Protein AF-K1Q319-F1 (afdb_monomer_lite)

pLDDT: mean 80.11, std 19.26, range [20.84, 98.44]

Sequence (1025 aa):
MSTSFLAANKDQEFDQLKLALAWNRIDIAKSEIFTEDKIWPPGSLHEILYSAIKQDRVDFVDLFLDCGTSLKDFLTTERLLMLYIGSNRKKESKLPFEDLFLWSVLMNRQDMAKLFWRQGKDATAYALLAFGILNAMATKTDDTELHVGYDELLPEELGFVNNVINKYFVEYFPRSINTSATLRELGYYEKQIYTTHPWLVRLYLHCPPNLVLSGIKLQCPNETEKAKFIAAARRGDITWHAGPMNMYMETMDPMMVGFGVQLSIDLDKELGIKRKYRTLSQRDVPAMTQAVLPILTDLGIEAVSVGVNTVTAPPAVPPIFNWKFKNSSVIGIWHPGGYPENPGPNPAKPYGLSRRDCAMFPGFDHALCFAFRTDNSGPPMDYEEVLGYYEIARSQFPGADVQSSSLEAFVEALMPYKSKLPVITKEFGDTWIQGSASDPRKVAEMRAVFRARTKCLQSESGCSLSDPRFYNASVFFLKHGEHTWGLSSVFDSHHWSNDAFYPVMSNLSYGFVNGTLSWQEQRNFTNLGLEALGNHTLATEIVHQLGLIQAKKPNMSGFDNVGTPSEIQKCSNGFEFQFDSKGSLIHLKDPASQNVWADNTHRLGAFVYQTLNQTDFDFFNRNYPYSPRFQLGIGKPNISEANATSGYWDVSMQDLFKSKEGCSFILHLQMSDPTSMSNYGAPAVIYVKYTGNVVSKQMSSIDVELQWFQKPPTRMPESIYFMFRPISNPKLSWKLHKVGQFIDPLNVILNGSQILHAVDKGVYYTDSRNQGLSIDSPDVAVVNVLTPGSRPSVIPVPLKPIKAVDGMAFNLFNNVWDVNFIFWYPFEKRDVNQKHQKAFISFQPSSTNGNVHSLWIVTRIIQPPVRLYCTSKPPDVSEIRNINPLGNIQSKVYYFDTLAVVQKLMKEGFDEKQAMAIKDIVQEVLHSSIDHQTKVLVTKAQLEITTQQMMTHLNSVKKDLVILEKSEFSMLRSETEHAENEKNLQMLRNKIETDVANVRTLFESYKNDVFRYSIATALTAGATN

Secondary structure (DSSP, 8-state):
-HHHHHTT-TT-HHHHHHHHHHTT-HHHIIIIIS-TT--PPTTTTHHHHHHHHHTT-HHHHHHHHHTT--HHHH-BHHHHHHHHT------B-S-HHHHHHHHHHHTT-HHHHHHHHHTSS-HHHHHHHHHHHHHHHHTTSPPPP--SS-----TTS---HHHHHHHIIIIIHHHHHHHHHHHHHTT-S----EEE-HHHHHHHHT--TT-EETTEEP-PPPHHHHHHHHHHHHHTSEEE-SSSSSB-GGGS-HHHHHHHHHHHHHHHHHHT---SSEEEEEESS----GGGHHHHHHTTEEEEEEEE-TTSPPPS--SEEEEEETTEEEEEEEEETBS-B---SBTTB-GGGSTTTSEE-TT---EE---BPSTTS-S-SSHHHHHHHHHHHHHHSTT-------HHHHHHHHGGGTTTSPEE-SB---GGGGGGGG-HHHHHHHHHHHHHHHHHHTSTT---TTSHHHHHHHHHHHGGGBS--S----S-SS--SHHHHHHHHHTT-HHHHHHHHHHHHHHTHHHHHHHHHTT-HHHHHHHHHHHHTS--PPP-TTEEE-----S-EE-TTS-EEEE-TTS-EEEEE-TTT--B---SSS-EEEEEEEE--HHHHHHHHHHS-SSTT--SSTT-TTGGGGTPPPEEE-EEEEEEEEESSSSEEEEEEEESSTHHHHHH---SEEEEEEEEEEEETTEEEEEEEEEEE-PPPB-S-EEEEEEE-PPP-TT-EEEEEETTEEE-TT-B-TTS-SSEEE-SSEEEEE-TTS-EEEEE-SS--EEEEE-TT---------SS------EEEEEEEE-S--TTS-SSB--SGGGGSEEEEEEEEEE-----S-----S----------------------------------PPPPP---HHHHHHHHHHTT--HHHHHHHHHHHHHHHHHHHHHHHHHPPPHHHHHHHHHHHHHHHHHHHHHHHHHHHHHHHHHHHHHHHHHHHHHHHHHHHHHHHHHHHHHHHHHHHHHHHHHHHHHHHHHHTT--

Organism: Magallana gigas (NCBI:txid29159)

InterPro domains:
  IPR024461 Coiled-coil domain-containing protein 90-like [PF07798] (896-982)
  IPR032482 Protein of unknown function DUF5054 [PF16477] (437-691)
  IPR050927 Transient receptor potential cation channel M [PTHR13800] (3-84)
  IPR057366 TRPM-like domain [PF25508] (32-85)
  IPR057366 TRPM-like domain [PF25508] (89-146)

Foldseek 3Di:
DLVVVCVVCVPCLVVVLVVCLVVLPVVCCVPPRDDPVDQDPAPPCLVVLLVCLLVLSLSVVVVVVVSPHDLQVNAWPQSLCCLPPNDDDGDGDPARLLSQLVSCLVVVSVSSNVVSLVVDPDNVVSVVVSCVVVVVVVLVQDFFDAFCAAGSDDPVQTGGNLSLLQCCQVPFLVQLLVQQVVCVVVPHPAGAQAEDALLSVCCQLVPDQADDAPNDGHDHDDPVSNVSSLVCVQVRSYYYAQARAQFQQFLAALVLRLLRSVSRVVVCVVSVHDFAQGEAEHFPFQDHWPLCQVSCVVSRHAAYEYFHALQFDHFPDAQWAWEDDDPGIHIYGYFPHGQQEACADALVGRRQLAPNRWRDDPPQPDTHGDNDYGHSPHDDPHNVVSVRSQRNNCSRPPPDDDHDDDPRVVVVSCVVCNVVGHYDHFTFFTLLVLQLQACLLLSQLLLLLNVLLVVQVPDPVGDDCPPQLSVQLSSLSSLSRHSFQFAFDQPDLDQAWPVSPVVCLVVPDVSNVRLLSRNVSSSCSNVSSLVSNPPPPSSVSSVVSSVQFADDDDDQPQWDWPWQFPDWDAWPQGWIFHADQLRWTQWTAAQQARDTWHHPVFTAFGKKKWFDAQVVLVVLLVQTRNDNSDCPRLNSHPSVVLVTDTDIWTKGWGTWIAGPDAGKIKTKIATPDCCCCNTPFDFGIKIWMWHWADPDSFKIKIWIKIKTAQGDKHLGWMWIKTKGFTDDDPQWAKWAAGNNDTHHLQRHGASGQNFKHFGSFFMAGAHPVSAFKTWTFSSFTIKTFDDVPDDGDSSGHDNDHGDDGRIMMGTNHTQNRRNSHNSIPPSDPSRNMTMGGITMIMHGHDDDDDDDDDDDDDDDDDDDDDDDDDDDDDDDDDDDDDDDPDDDDDQDQDDDDLVVQLVVVVVVPDDSVRSNVVSVVVSVVVSVVVVVVVVVDDPPVRVVVVVVVVVVVVVVVVVVVVVVVVVVVVVVVVVVVVVVVVVVVVVVVVVVVVVVVVVVVVVVVVVVVVVVVVVVVVVVVVVVD

Radius of gyration: 39.61 Å; chains: 1; bounding box: 123×114×128 Å

Structure (mmCIF, N/CA/C/O backbone):
data_AF-K1Q319-F1
#
_entry.id   AF-K1Q319-F1
#
loop_
_atom_site.group_PDB
_atom_site.id
_atom_site.type_symbol
_atom_site.label_atom_id
_atom_site.label_alt_id
_atom_site.label_comp_id
_atom_site.label_asym_id
_atom_site.label_entity_id
_atom_site.label_seq_id
_atom_site.pdbx_PDB_ins_code
_atom_site.Cartn_x
_atom_site.Cartn_y
_atom_site.Cartn_z
_atom_site.occupancy
_atom_site.B_iso_or_equiv
_atom_site.auth_seq_id
_atom_site.auth_comp_id
_atom_site.auth_asym_id
_atom_site.auth_atom_id
_atom_site.pdbx_PDB_model_num
ATOM 1 N N . MET A 1 1 ? -6.015 37.229 41.394 1.00 43.19 1 MET A N 1
ATOM 2 C CA . MET A 1 1 ? -5.258 38.232 40.607 1.00 43.19 1 MET A CA 1
ATOM 3 C C . MET A 1 1 ? -6.148 39.118 39.733 1.00 43.19 1 MET A C 1
ATOM 5 O O . MET A 1 1 ? -5.739 40.234 39.460 1.00 43.19 1 MET A O 1
ATOM 9 N N . SER A 1 2 ? -7.335 38.677 39.301 1.00 48.22 2 SER A N 1
ATOM 10 C CA . SER A 1 2 ? -8.164 39.402 38.320 1.00 48.22 2 SER A CA 1
ATOM 11 C C . SER A 1 2 ? -8.948 40.602 38.877 1.00 48.22 2 SER A C 1
ATOM 13 O O . SER A 1 2 ? -8.977 41.646 38.237 1.00 48.22 2 SER A O 1
ATOM 15 N N . THR A 1 3 ? -9.518 40.521 40.082 1.00 50.69 3 THR A N 1
ATOM 16 C CA . THR A 1 3 ? -10.291 41.635 40.677 1.00 50.69 3 THR A CA 1
ATOM 17 C C . THR A 1 3 ? -9.413 42.800 41.148 1.00 50.69 3 THR A C 1
ATOM 19 O O . THR A 1 3 ? -9.803 43.958 41.048 1.00 50.69 3 THR A O 1
ATOM 22 N N . SER A 1 4 ? -8.181 42.519 41.586 1.00 50.47 4 SER A N 1
ATOM 23 C CA . SER A 1 4 ? -7.221 43.536 42.040 1.00 50.47 4 SER A CA 1
ATOM 24 C C . SER A 1 4 ? -6.623 44.381 40.908 1.00 50.47 4 SER A C 1
ATOM 26 O O . SER A 1 4 ? -6.155 45.483 41.167 1.00 50.47 4 SER A O 1
ATOM 28 N N . PHE A 1 5 ? -6.630 43.884 39.664 1.00 52.59 5 PHE A N 1
ATOM 29 C CA . PHE A 1 5 ? -6.084 44.599 38.500 1.00 52.59 5 PHE A CA 1
ATOM 30 C C . PHE A 1 5 ? -7.102 45.571 37.879 1.00 52.59 5 PHE A C 1
ATOM 32 O O . PHE A 1 5 ? -6.723 46.645 37.424 1.00 52.59 5 PHE A O 1
ATOM 39 N N . LEU A 1 6 ? -8.399 45.242 37.929 1.00 50.94 6 LEU A N 1
ATOM 40 C CA . LEU A 1 6 ? -9.486 46.131 37.489 1.00 50.94 6 LEU A CA 1
ATOM 41 C C . LEU A 1 6 ? -9.611 47.372 38.388 1.00 50.94 6 LEU A C 1
ATOM 43 O O . LEU A 1 6 ? -9.852 48.475 37.904 1.00 50.94 6 LEU A O 1
ATOM 47 N N . ALA A 1 7 ? -9.327 47.231 39.687 1.00 52.38 7 ALA A N 1
ATOM 48 C CA . ALA A 1 7 ? -9.302 48.355 40.623 1.00 52.38 7 ALA A CA 1
ATOM 49 C C . ALA A 1 7 ? -8.191 49.388 40.330 1.00 52.38 7 ALA A C 1
ATOM 51 O O . ALA A 1 7 ? -8.319 50.540 40.742 1.00 52.38 7 ALA A O 1
ATOM 52 N N . ALA A 1 8 ? -7.123 48.997 39.620 1.00 49.56 8 ALA A N 1
ATOM 53 C CA . ALA A 1 8 ? -5.985 49.863 39.299 1.00 49.56 8 ALA A CA 1
ATOM 54 C C . ALA A 1 8 ? -6.203 50.750 38.055 1.00 49.56 8 ALA A C 1
ATOM 56 O O . ALA A 1 8 ? -5.425 51.672 37.839 1.00 49.56 8 ALA A O 1
ATOM 57 N N . ASN A 1 9 ? -7.257 50.502 37.265 1.00 54.16 9 ASN A N 1
ATOM 58 C CA . ASN A 1 9 ? -7.542 51.184 35.994 1.00 54.16 9 ASN A CA 1
ATOM 59 C C . ASN A 1 9 ? -9.008 51.648 35.911 1.00 54.16 9 ASN A C 1
ATOM 61 O O . ASN A 1 9 ? -9.702 51.367 34.934 1.00 54.16 9 ASN A O 1
ATOM 65 N N . LYS A 1 10 ? -9.505 52.337 36.948 1.00 53.66 10 LYS A N 1
ATOM 66 C CA . LYS A 1 10 ? -10.906 52.804 37.018 1.00 53.66 10 LYS A CA 1
ATOM 67 C C . LYS A 1 10 ? -11.332 53.728 35.866 1.00 53.66 10 LYS A C 1
ATOM 69 O O . LYS A 1 10 ? -12.516 53.772 35.566 1.00 53.66 10 LYS A O 1
ATOM 74 N N . ASP A 1 11 ? -10.385 54.374 35.183 1.00 54.12 11 ASP A N 1
ATOM 75 C CA . ASP A 1 11 ? -10.675 55.372 34.142 1.00 54.12 11 ASP A CA 1
ATOM 76 C C . ASP A 1 11 ? -10.522 54.841 32.692 1.00 54.12 11 ASP A C 1
ATOM 78 O O . ASP A 1 11 ? -10.645 55.607 31.737 1.00 54.12 11 ASP A O 1
ATOM 82 N N . GLN A 1 12 ? -10.258 53.538 32.489 1.00 67.44 12 GLN A N 1
ATOM 83 C CA . GLN A 1 12 ? -10.089 52.908 31.159 1.00 67.44 12 GLN A CA 1
ATOM 84 C C . GLN A 1 12 ? -11.050 51.730 30.939 1.00 67.44 12 GLN A C 1
ATOM 86 O O . GLN A 1 12 ? -10.669 50.577 30.738 1.00 67.44 12 GLN A O 1
ATOM 91 N N . GLU A 1 13 ? -12.340 52.033 30.962 1.00 69.25 13 GLU A N 1
ATOM 92 C CA . GLU A 1 13 ? -13.439 51.059 30.944 1.00 69.25 13 GLU A CA 1
ATOM 93 C C . GLU A 1 13 ? -13.490 50.202 29.666 1.00 69.25 13 GLU A C 1
ATOM 95 O O . GLU A 1 13 ? -13.817 49.017 29.717 1.00 69.25 13 GLU A O 1
ATOM 100 N N . PHE A 1 14 ? -13.102 50.760 28.514 1.00 72.56 14 PHE A N 1
ATOM 101 C CA . PHE A 1 14 ? -12.997 50.004 27.260 1.00 72.56 14 PHE A CA 1
ATOM 102 C C . PHE A 1 14 ? -11.897 48.941 27.307 1.00 72.56 14 PHE A C 1
ATOM 104 O O . PHE A 1 14 ? -12.055 47.869 26.723 1.00 72.56 14 PHE A O 1
ATOM 111 N N . ASP A 1 15 ? -10.795 49.208 28.005 1.00 72.62 15 ASP A N 1
ATOM 112 C CA . ASP A 1 15 ? -9.705 48.245 28.141 1.00 72.62 15 ASP A CA 1
ATOM 113 C C . ASP A 1 15 ? -10.057 47.170 29.170 1.00 72.62 15 ASP A C 1
ATOM 115 O O . ASP A 1 15 ? -9.747 45.998 28.955 1.00 72.62 15 ASP A O 1
ATOM 119 N N . GLN A 1 16 ? -10.820 47.522 30.211 1.00 75.12 16 GLN A N 1
ATOM 120 C CA . GLN A 1 16 ? -11.440 46.539 31.101 1.00 75.12 16 GLN A CA 1
ATOM 121 C C . GLN A 1 16 ? -12.414 45.625 30.352 1.00 75.12 16 GLN A C 1
ATOM 123 O O . GLN A 1 16 ? -12.380 44.411 30.546 1.00 75.12 16 GLN A O 1
ATOM 128 N N . LEU A 1 17 ? -13.236 46.178 29.454 1.00 79.88 17 LEU A N 1
ATOM 129 C CA . LEU A 1 17 ? -14.182 45.395 28.663 1.00 79.88 17 LEU A CA 1
ATOM 130 C C . LEU A 1 17 ? -13.473 44.497 27.638 1.00 79.88 17 LEU A C 1
ATOM 132 O O . LEU A 1 17 ? -13.848 43.337 27.479 1.00 79.88 17 LEU A O 1
ATOM 136 N N . LYS A 1 18 ? -12.401 44.979 26.993 1.00 78.12 18 LYS A N 1
ATOM 137 C CA . LYS A 1 18 ? -11.545 44.152 26.122 1.00 78.12 18 LYS A CA 1
ATOM 138 C C . LYS A 1 18 ? -10.856 43.029 26.894 1.00 78.12 18 LYS A C 1
ATOM 140 O O . LYS A 1 18 ? -10.775 41.918 26.381 1.00 78.12 18 LYS A O 1
ATOM 145 N N . LEU A 1 19 ? -10.377 43.297 28.110 1.00 78.31 19 LEU A N 1
ATOM 146 C CA . LEU A 1 19 ? -9.775 42.286 28.981 1.00 78.31 19 LEU A CA 1
ATOM 147 C C . LEU A 1 19 ? -10.812 41.259 29.444 1.00 78.31 19 LEU A C 1
ATOM 149 O O . LEU A 1 19 ? -10.547 40.063 29.374 1.00 78.31 19 LEU A O 1
ATOM 153 N N . ALA A 1 20 ? -12.006 41.701 29.848 1.00 81.94 20 ALA A N 1
ATOM 154 C CA . ALA A 1 20 ? -13.107 40.815 30.214 1.00 81.94 20 ALA A CA 1
ATOM 155 C C . ALA A 1 20 ? -13.527 39.922 29.035 1.00 81.94 20 ALA A C 1
ATOM 157 O O . ALA A 1 20 ? -13.711 38.720 29.224 1.00 81.94 20 ALA A O 1
ATOM 158 N N . LEU A 1 21 ? -13.598 40.479 27.820 1.00 82.75 21 LEU A N 1
ATOM 159 C CA . LEU A 1 21 ? -13.868 39.727 26.593 1.00 82.75 21 LEU A CA 1
ATOM 160 C C . LEU A 1 21 ? -12.743 38.725 26.275 1.00 82.75 21 LEU A C 1
ATOM 162 O O . LEU A 1 21 ? -13.018 37.555 26.010 1.00 82.75 21 LEU A O 1
ATOM 166 N N . ALA A 1 22 ? -11.479 39.155 26.354 1.00 77.44 22 ALA A N 1
ATOM 167 C CA . ALA A 1 22 ? -10.312 38.304 26.111 1.00 77.44 22 ALA A CA 1
ATOM 168 C C . ALA A 1 22 ? -10.212 37.149 27.124 1.00 77.44 22 ALA A C 1
ATOM 170 O O . ALA A 1 22 ? -9.833 36.037 26.763 1.00 77.44 22 ALA A O 1
ATOM 171 N N . TRP A 1 23 ? -10.594 37.393 28.379 1.00 78.19 23 TRP A N 1
ATOM 172 C CA . TRP A 1 23 ? -10.656 36.383 29.438 1.00 78.19 23 TRP A CA 1
ATOM 173 C C . TRP A 1 23 ? -11.974 35.603 29.479 1.00 78.19 23 TRP A C 1
ATOM 175 O O . TRP A 1 23 ? -12.111 34.712 30.314 1.00 78.19 23 TRP A O 1
ATOM 185 N N . ASN A 1 24 ? -12.929 35.918 28.599 1.00 82.38 24 ASN A N 1
ATOM 186 C CA . ASN A 1 24 ? -14.272 35.341 28.574 1.00 82.38 24 ASN A CA 1
ATOM 187 C C . ASN A 1 24 ? -14.992 35.386 29.941 1.00 82.38 24 ASN A C 1
ATOM 189 O O . ASN A 1 24 ? -15.613 34.418 30.374 1.00 82.38 24 ASN A O 1
ATOM 193 N N . ARG A 1 25 ? -14.871 36.507 30.661 1.00 82.62 25 ARG A N 1
ATOM 194 C CA . ARG A 1 25 ? -15.465 36.716 31.991 1.00 82.62 25 ARG A CA 1
ATOM 195 C C . ARG A 1 25 ? -16.683 37.627 31.911 1.00 82.62 25 ARG A C 1
ATOM 197 O O . ARG A 1 25 ? -16.617 38.809 32.248 1.00 82.62 25 ARG A O 1
ATOM 204 N N . ILE A 1 26 ? -17.794 37.066 31.434 1.00 83.06 26 ILE A N 1
ATOM 205 C CA . ILE A 1 26 ? -19.072 37.782 31.299 1.00 83.06 26 ILE A CA 1
ATOM 206 C C . ILE A 1 26 ? -19.634 38.226 32.652 1.00 83.06 26 ILE A C 1
ATOM 208 O O . ILE A 1 26 ? -20.258 39.275 32.749 1.00 83.06 26 ILE A O 1
ATOM 212 N N . ASP A 1 27 ? -19.371 37.458 33.705 1.00 76.62 27 ASP A N 1
ATOM 213 C CA . ASP A 1 27 ? -19.752 37.771 35.078 1.00 76.62 27 ASP A CA 1
ATOM 214 C C . ASP A 1 27 ? -19.134 39.093 35.548 1.00 76.62 27 ASP A C 1
ATOM 216 O O . ASP A 1 27 ? -19.844 39.929 36.096 1.00 76.62 27 ASP A O 1
ATOM 220 N N . ILE A 1 28 ? -17.854 39.325 35.233 1.00 80.38 28 ILE A N 1
ATOM 221 C CA . ILE A 1 28 ? -17.163 40.590 35.518 1.00 80.38 28 ILE A CA 1
ATOM 222 C C . ILE A 1 28 ? -17.729 41.719 34.653 1.00 80.38 28 ILE A C 1
ATOM 224 O O . ILE A 1 28 ? -17.936 42.826 35.143 1.00 80.38 28 ILE A O 1
ATOM 228 N N . ALA A 1 29 ? -17.996 41.458 33.370 1.00 81.25 29 ALA A N 1
ATOM 229 C CA . ALA A 1 29 ? -18.584 42.467 32.494 1.00 81.25 29 ALA A CA 1
ATOM 230 C C . ALA A 1 29 ? -19.977 42.904 32.986 1.00 81.25 29 ALA A C 1
ATOM 232 O O . ALA A 1 29 ? -20.260 44.099 33.025 1.00 81.25 29 ALA A O 1
ATOM 233 N N . LYS A 1 30 ? -20.816 41.960 33.428 1.00 79.94 30 LYS A N 1
ATOM 234 C CA . LYS A 1 30 ? -22.150 42.236 33.977 1.00 79.94 30 LYS A CA 1
ATOM 235 C C . LYS A 1 30 ? -22.096 42.935 35.339 1.00 79.94 30 LYS A C 1
ATOM 237 O O . LYS A 1 30 ? -22.854 43.874 35.539 1.00 79.94 30 LYS A O 1
ATOM 242 N N . SER A 1 31 ? -21.233 42.506 36.265 1.00 77.19 31 SER A N 1
ATOM 243 C CA . SER A 1 31 ? -21.221 43.065 37.627 1.00 77.19 31 SER A CA 1
ATOM 244 C C . SER A 1 31 ? -20.461 44.386 37.750 1.00 77.19 31 SER A C 1
ATOM 246 O O . SER A 1 31 ? -20.887 45.250 38.509 1.00 77.19 31 SER A O 1
ATOM 248 N N . GLU A 1 32 ? -19.355 44.554 37.016 1.00 74.50 32 GLU A N 1
ATOM 249 C CA . GLU A 1 32 ? -18.438 45.690 37.203 1.00 74.50 32 GLU A CA 1
ATOM 250 C C . GLU A 1 32 ? -18.490 46.729 36.072 1.00 74.50 32 GLU A C 1
ATOM 252 O O . GLU A 1 32 ? -18.111 47.878 36.290 1.00 74.50 32 GLU A O 1
ATOM 257 N N . ILE A 1 33 ? -18.909 46.350 34.855 1.00 76.06 33 ILE A N 1
ATOM 258 C CA . ILE A 1 33 ? -18.789 47.211 33.659 1.00 76.06 33 ILE A CA 1
ATOM 259 C C . ILE A 1 33 ? -20.153 47.721 33.168 1.00 76.06 33 ILE A C 1
ATOM 261 O O . ILE A 1 33 ? -20.268 48.901 32.825 1.00 76.06 33 ILE A O 1
ATOM 265 N N . PHE A 1 34 ? -21.173 46.859 33.139 1.00 77.50 34 PHE A N 1
ATOM 266 C CA . PHE A 1 34 ? -22.543 47.168 32.710 1.00 77.50 34 PHE A CA 1
ATOM 267 C C . PHE A 1 34 ? -23.495 47.286 33.913 1.00 77.50 34 PHE A C 1
ATOM 269 O O . PHE A 1 34 ? -24.386 46.462 34.097 1.00 77.50 34 PHE A O 1
ATOM 276 N N . THR A 1 35 ? -23.289 48.311 34.744 1.00 75.19 35 THR A N 1
ATOM 277 C CA . THR A 1 35 ? -24.138 48.623 35.909 1.00 75.19 35 THR A CA 1
ATOM 278 C C . THR A 1 35 ? -25.367 49.464 35.523 1.00 75.19 35 THR A C 1
ATOM 280 O O . THR A 1 35 ? -25.336 50.188 34.527 1.00 75.19 35 THR A O 1
ATOM 283 N N . GLU A 1 36 ? -26.452 49.385 36.308 1.00 59.44 36 GLU A N 1
ATOM 284 C CA . GLU A 1 36 ? -27.773 49.981 35.990 1.00 59.44 36 GLU A CA 1
ATOM 285 C C . GLU A 1 36 ? -27.754 51.504 35.739 1.00 59.44 36 GLU A C 1
ATOM 287 O O . GLU A 1 36 ? -28.600 52.021 35.011 1.00 59.44 36 GLU A O 1
ATOM 292 N N . ASP A 1 37 ? -26.762 52.221 36.270 1.00 60.78 37 ASP A N 1
ATOM 293 C CA . ASP A 1 37 ? -26.668 53.685 36.181 1.00 60.78 37 ASP A CA 1
ATOM 294 C C . ASP A 1 37 ? -25.955 54.185 34.907 1.00 60.78 37 ASP A C 1
ATOM 296 O O . ASP A 1 37 ? -25.756 55.392 34.725 1.00 60.78 37 ASP A O 1
ATOM 300 N N . LYS A 1 38 ? -25.508 53.275 34.031 1.00 68.31 38 LYS A N 1
ATOM 301 C CA . LYS A 1 38 ? -24.523 53.583 32.988 1.00 68.31 38 LYS A CA 1
ATOM 302 C C . LYS A 1 38 ? -25.100 53.549 31.575 1.00 68.31 38 LYS A C 1
ATOM 304 O O . LYS A 1 38 ? -25.577 52.527 31.091 1.00 68.31 38 LYS A O 1
ATOM 309 N N . ILE A 1 39 ? -24.976 54.676 30.871 1.00 65.25 39 ILE A N 1
ATOM 310 C CA . ILE A 1 39 ? -25.472 54.855 29.500 1.00 65.25 39 ILE A CA 1
ATOM 311 C C . ILE A 1 39 ? -24.295 54.833 28.520 1.00 65.25 39 ILE A C 1
ATOM 313 O O . ILE A 1 39 ? -23.422 55.700 28.565 1.00 65.25 39 ILE A O 1
ATOM 317 N N . TRP A 1 40 ? -24.287 53.863 27.605 1.00 74.69 40 TRP A N 1
ATOM 318 C CA . TRP A 1 40 ? -23.276 53.758 26.551 1.00 74.69 40 TRP A CA 1
ATOM 319 C C . TRP A 1 40 ? -23.686 54.576 25.318 1.00 74.69 40 TRP A C 1
ATOM 321 O O . TRP A 1 40 ? -24.818 54.442 24.848 1.00 74.69 40 TRP A O 1
ATOM 331 N N . PRO A 1 41 ? -22.795 55.412 24.749 1.00 72.00 41 PRO A N 1
ATOM 332 C CA . PRO A 1 41 ? -23.107 56.147 23.527 1.00 72.00 41 PRO A CA 1
ATOM 333 C C . PRO A 1 41 ? -23.442 55.198 22.360 1.00 72.00 41 PRO A C 1
ATOM 335 O O . PRO A 1 41 ? -22.751 54.181 22.198 1.00 72.00 41 PRO A O 1
ATOM 338 N N . PRO A 1 42 ? -24.429 55.524 21.502 1.00 65.19 42 PRO A N 1
ATOM 339 C CA . PRO A 1 42 ? -24.769 54.708 20.339 1.00 65.19 42 PRO A CA 1
ATOM 340 C C . PRO A 1 42 ? -23.547 54.427 19.457 1.00 65.19 42 PRO A C 1
ATOM 342 O O . PRO A 1 42 ? -22.793 55.331 19.102 1.00 65.19 42 PRO A O 1
ATOM 345 N N . GLY A 1 43 ? -23.332 53.155 19.127 1.00 68.19 43 GLY A N 1
ATOM 346 C CA . GLY A 1 43 ? -22.227 52.695 18.286 1.00 68.19 43 GLY A CA 1
ATOM 347 C C . GLY A 1 43 ? -20.857 52.578 18.959 1.00 68.19 43 GLY A C 1
ATOM 348 O O . GLY A 1 43 ? -19.938 52.023 18.356 1.00 68.19 43 GLY A O 1
ATOM 349 N N . SER A 1 44 ? -20.709 53.015 20.213 1.00 76.38 44 SER A N 1
ATOM 350 C CA . SER A 1 44 ? -19.437 52.918 20.947 1.00 76.38 44 SER A CA 1
ATOM 351 C C . SER A 1 44 ? -19.001 51.471 21.229 1.00 76.38 44 SER A C 1
ATOM 353 O O . SER A 1 44 ? -17.807 51.188 21.295 1.00 76.38 44 SER A O 1
ATOM 355 N N . LEU A 1 45 ? -19.951 50.534 21.305 1.00 82.06 45 LEU A N 1
ATOM 356 C CA . LEU A 1 45 ? -19.700 49.107 21.539 1.00 82.06 45 LEU A CA 1
ATOM 357 C C . LEU A 1 45 ? -19.416 48.305 20.257 1.00 82.06 45 LEU A C 1
ATOM 359 O O . LEU A 1 45 ? -19.066 47.132 20.347 1.00 82.06 45 LEU A O 1
ATOM 363 N N . HIS A 1 46 ? -19.521 48.905 19.065 1.00 82.38 46 HIS A N 1
ATOM 364 C CA . HIS A 1 46 ? -19.447 48.181 17.790 1.00 82.38 46 HIS A CA 1
ATOM 365 C C . HIS A 1 46 ? -18.133 47.408 17.586 1.00 82.38 46 HIS A C 1
ATOM 367 O O . HIS A 1 46 ? -18.168 46.251 17.186 1.00 82.38 46 HIS A O 1
ATOM 373 N N . GLU A 1 47 ? -16.971 47.985 17.891 1.00 79.31 47 GLU A N 1
ATOM 374 C CA . GLU A 1 47 ? -15.682 47.292 17.694 1.00 79.31 47 GLU A CA 1
ATOM 375 C C . GLU A 1 47 ? -15.503 46.088 18.637 1.00 79.31 47 GLU A C 1
ATOM 377 O O . GLU A 1 47 ? -14.909 45.065 18.278 1.00 79.31 47 GLU A O 1
ATOM 382 N N . ILE A 1 48 ? -16.063 46.180 19.843 1.00 81.38 48 ILE A N 1
ATOM 383 C CA . ILE A 1 48 ? -16.025 45.098 20.830 1.00 81.38 48 ILE A CA 1
ATOM 384 C C . ILE A 1 48 ? -17.079 44.040 20.494 1.00 81.38 48 ILE A C 1
ATOM 386 O O . ILE A 1 48 ? -16.773 42.854 20.567 1.00 81.38 48 ILE A O 1
ATOM 390 N N . LEU A 1 49 ? -18.266 44.442 20.031 1.00 82.88 49 LEU A N 1
ATOM 391 C CA . LEU A 1 49 ? -19.283 43.539 19.491 1.00 82.88 49 LEU A CA 1
ATOM 392 C C . LEU A 1 49 ? -18.744 42.757 18.285 1.00 82.88 49 LEU A C 1
ATOM 394 O O . LEU A 1 49 ? -18.892 41.541 18.231 1.00 82.88 49 LEU A O 1
ATOM 398 N N . TYR A 1 50 ? -18.036 43.416 17.365 1.00 81.44 50 TYR A N 1
ATOM 399 C CA . TYR A 1 50 ? -17.353 42.750 16.255 1.00 81.44 50 TYR A CA 1
ATOM 400 C C . TYR A 1 50 ? -16.328 41.725 16.746 1.00 81.44 50 TYR A C 1
ATOM 402 O O . TYR A 1 50 ? -16.293 40.593 16.264 1.00 81.44 50 TYR A O 1
ATOM 410 N N . SER A 1 51 ? -15.525 42.096 17.744 1.00 79.81 51 SER A N 1
ATOM 411 C CA . SER A 1 51 ? -14.544 41.192 18.348 1.00 79.81 51 SER A CA 1
ATOM 412 C C . SER A 1 51 ? -15.212 40.002 19.044 1.00 79.81 51 SER A C 1
ATOM 414 O O . SER A 1 51 ? -14.721 38.883 18.918 1.00 79.81 51 SER A O 1
ATOM 416 N N . ALA A 1 52 ? -16.343 40.215 19.721 1.00 83.88 52 ALA A N 1
ATOM 417 C CA . ALA A 1 52 ? -17.127 39.167 20.366 1.00 83.88 52 ALA A CA 1
ATOM 418 C C . ALA A 1 52 ? -17.749 38.203 19.346 1.00 83.88 52 ALA A C 1
ATOM 420 O O . ALA A 1 52 ? -17.630 36.992 19.517 1.00 83.88 52 ALA A O 1
ATOM 421 N N . ILE A 1 53 ? -18.320 38.724 18.252 1.00 81.75 53 ILE A N 1
ATOM 422 C CA . ILE A 1 53 ? -18.845 37.920 17.135 1.00 81.75 53 ILE A CA 1
ATOM 423 C C . ILE A 1 53 ? -17.714 37.094 16.508 1.00 81.75 53 ILE A C 1
ATOM 425 O O . ILE A 1 53 ? -17.839 35.883 16.351 1.00 81.75 53 ILE A O 1
ATOM 429 N N . LYS A 1 54 ? -16.560 37.713 16.230 1.00 76.12 54 LYS A N 1
ATOM 430 C CA . LYS A 1 54 ? -15.399 37.023 15.648 1.00 76.12 54 LYS A CA 1
ATOM 431 C C . LYS A 1 54 ? -14.850 35.916 16.561 1.00 76.12 54 LYS A C 1
ATOM 433 O O . LYS A 1 54 ? -14.492 34.844 16.075 1.00 76.12 54 LYS A O 1
ATOM 438 N N . GLN A 1 55 ? -14.795 36.158 17.871 1.00 74.44 55 GLN A N 1
ATOM 439 C CA . GLN A 1 55 ? -14.245 35.235 18.877 1.00 74.44 55 GLN A CA 1
ATOM 440 C C . GLN A 1 55 ? -15.266 34.232 19.446 1.00 74.44 55 GLN A C 1
ATOM 442 O O . GLN A 1 55 ? -14.950 33.530 20.402 1.00 74.44 55 GLN A O 1
ATOM 447 N N . ASP A 1 56 ? -16.474 34.162 18.882 1.00 81.81 56 ASP A N 1
ATOM 448 C CA . ASP A 1 56 ? -17.547 33.256 19.327 1.00 81.81 56 ASP A CA 1
ATOM 449 C C . ASP A 1 56 ? -18.033 33.467 20.771 1.00 81.81 56 ASP A C 1
ATOM 451 O O . ASP A 1 56 ? -18.393 32.539 21.489 1.00 81.81 56 ASP A O 1
ATOM 455 N N . ARG A 1 57 ? -18.036 34.715 21.243 1.00 84.94 57 ARG A N 1
ATOM 456 C CA . ARG A 1 57 ? -18.426 35.066 22.616 1.00 84.94 57 ARG A CA 1
ATOM 457 C C . ARG A 1 57 ? -19.920 35.384 22.695 1.00 84.94 57 ARG A C 1
ATOM 459 O O . ARG A 1 57 ? -20.294 36.541 22.863 1.00 84.94 57 ARG A O 1
ATOM 466 N N . VAL A 1 58 ? -20.764 34.358 22.561 1.00 84.94 58 VAL A N 1
ATOM 467 C CA . VAL A 1 58 ? -22.237 34.479 22.468 1.00 84.94 58 VAL A CA 1
ATOM 468 C C . VAL A 1 58 ? -22.837 35.267 23.638 1.00 84.94 58 VAL A C 1
ATOM 470 O O . VAL A 1 58 ? -23.599 36.195 23.393 1.00 84.94 58 VAL A O 1
ATOM 473 N N . ASP A 1 59 ? -22.424 34.998 24.880 1.00 84.88 59 ASP A N 1
ATOM 474 C CA . ASP A 1 59 ? -22.951 35.699 26.066 1.00 84.88 59 ASP A CA 1
ATOM 475 C C . ASP A 1 59 ? -22.611 37.198 26.093 1.00 84.88 59 ASP A C 1
ATOM 477 O O . ASP A 1 59 ? -23.358 38.004 26.644 1.00 84.88 59 ASP A O 1
ATOM 481 N N . PHE A 1 60 ? -21.477 37.585 25.497 1.00 85.56 60 PHE A N 1
ATOM 482 C CA . PHE A 1 60 ? -21.103 38.991 25.335 1.00 85.56 60 PHE A CA 1
ATOM 483 C C . PHE A 1 60 ? -21.894 39.648 24.208 1.00 85.56 60 PHE A C 1
ATOM 485 O O . PHE A 1 60 ? -22.296 40.797 24.352 1.00 85.56 60 PHE A O 1
ATOM 492 N N . VAL A 1 61 ? -22.131 38.931 23.103 1.00 85.56 61 VAL A N 1
ATOM 493 C CA . VAL A 1 61 ? -22.995 39.413 22.017 1.00 85.56 61 VAL A CA 1
ATOM 494 C C . VAL A 1 61 ? -24.399 39.663 22.559 1.00 85.56 61 VAL A C 1
ATOM 496 O O . VAL A 1 61 ? -24.902 40.766 22.391 1.00 85.56 61 VAL A O 1
ATOM 499 N N . ASP A 1 62 ? -24.977 38.699 23.275 1.00 82.75 62 ASP A N 1
ATOM 500 C CA . ASP A 1 62 ? -26.294 38.814 23.912 1.00 82.75 62 ASP A CA 1
ATOM 501 C C . ASP A 1 62 ? -26.341 40.001 24.889 1.00 82.75 62 ASP A C 1
ATOM 503 O O . ASP A 1 62 ? -27.190 40.878 24.755 1.00 82.75 62 ASP A O 1
ATOM 507 N N . LEU A 1 63 ? -25.332 40.137 25.765 1.00 84.81 63 LEU A N 1
ATOM 508 C CA . LEU A 1 63 ? -25.209 41.287 26.668 1.00 84.81 63 LEU A CA 1
ATOM 509 C C . LEU A 1 63 ? -25.161 42.629 25.920 1.00 84.81 63 LEU A C 1
ATOM 511 O O . LEU A 1 63 ? -25.799 43.592 26.334 1.00 84.81 63 LEU A O 1
ATOM 515 N N . PHE A 1 64 ? -24.412 42.731 24.820 1.00 84.69 64 PHE A N 1
ATOM 516 C CA . PHE A 1 64 ? -24.335 43.980 24.058 1.00 84.69 64 PHE A CA 1
ATOM 517 C C . PHE A 1 64 ? -25.655 44.323 23.362 1.00 84.69 64 PHE A C 1
ATOM 519 O O . PHE A 1 64 ? -25.971 45.512 23.235 1.00 84.69 64 PHE A O 1
ATOM 526 N N . LEU A 1 65 ? -26.420 43.318 22.924 1.00 79.50 65 LEU A N 1
ATOM 527 C CA . LEU A 1 65 ? -27.762 43.507 22.370 1.00 79.50 65 LEU A CA 1
ATOM 528 C C . LEU A 1 65 ? -28.742 43.970 23.452 1.00 79.50 65 LEU A C 1
ATOM 530 O O . LEU A 1 65 ? -29.449 44.954 23.232 1.00 79.50 65 LEU A O 1
ATOM 534 N N . ASP A 1 66 ? -28.708 43.345 24.631 1.00 79.25 66 ASP A N 1
ATOM 535 C CA . ASP A 1 66 ? -29.508 43.737 25.797 1.00 79.25 66 ASP A CA 1
ATOM 536 C C . ASP A 1 66 ? -29.199 45.172 26.251 1.00 79.25 66 ASP A C 1
ATOM 538 O O . ASP A 1 66 ? -30.099 45.927 26.620 1.00 79.25 66 ASP A O 1
ATOM 542 N N . CYS A 1 67 ? -27.938 45.601 26.151 1.00 74.31 67 CYS A N 1
ATOM 543 C CA . CYS A 1 67 ? -27.512 46.970 26.451 1.00 74.31 67 CYS A CA 1
ATOM 544 C C . CYS A 1 67 ? -27.812 47.986 25.328 1.00 74.31 67 CYS A C 1
ATOM 546 O O . CYS A 1 67 ? -27.293 49.104 25.354 1.00 74.31 67 CYS A O 1
ATOM 548 N N . GLY A 1 68 ? -28.647 47.631 24.345 1.00 66.94 68 GLY A N 1
ATOM 549 C CA . GLY A 1 68 ? -29.178 48.557 23.342 1.00 66.94 68 GLY A CA 1
ATOM 550 C C . GLY A 1 68 ? -28.312 48.739 22.093 1.00 66.94 68 GLY A C 1
ATOM 551 O O . GLY A 1 68 ? -28.522 49.693 21.339 1.00 66.94 68 GLY A O 1
ATOM 552 N N . THR A 1 69 ? -27.347 47.848 21.833 1.00 78.50 69 THR A N 1
ATOM 553 C CA . THR A 1 69 ? -26.559 47.909 20.592 1.00 78.50 69 THR A CA 1
ATOM 554 C C . THR A 1 69 ? -27.414 47.500 19.391 1.00 78.50 69 THR A C 1
ATOM 556 O O . THR A 1 69 ? -27.870 46.365 19.281 1.00 78.50 69 THR A O 1
ATOM 559 N N . SER A 1 70 ? -27.609 48.424 18.449 1.00 75.38 70 SER A N 1
ATOM 560 C CA . SER A 1 70 ? -28.384 48.185 17.228 1.00 75.38 70 SER A CA 1
ATOM 561 C C . SER A 1 70 ? -27.580 47.381 16.206 1.00 75.38 70 SER A C 1
ATOM 563 O O . SER A 1 70 ? -26.623 47.883 15.616 1.00 75.38 70 SER A O 1
ATOM 565 N N . LEU A 1 71 ? -28.002 46.143 15.924 1.00 72.50 71 LEU A N 1
ATOM 566 C CA . LEU A 1 71 ? -27.387 45.326 14.866 1.00 72.50 71 LEU A CA 1
ATOM 567 C C . LEU A 1 71 ? -27.552 45.930 13.470 1.00 72.50 71 LEU A C 1
ATOM 569 O O . LEU A 1 71 ? -26.709 45.711 12.603 1.00 72.50 71 LEU A O 1
ATOM 573 N N . LYS A 1 72 ? -28.607 46.724 13.267 1.00 71.06 72 LYS A N 1
ATOM 574 C CA . LYS A 1 72 ? -28.851 47.455 12.022 1.00 71.06 72 LYS A CA 1
ATOM 575 C C . LYS A 1 72 ? -27.805 48.536 11.773 1.00 71.06 72 LYS A C 1
ATOM 577 O O . LYS A 1 72 ? -27.362 48.686 10.641 1.00 71.06 72 LYS A O 1
ATOM 582 N N . ASP A 1 73 ? -27.385 49.232 12.823 1.00 74.00 73 ASP A N 1
ATOM 583 C CA . ASP A 1 73 ? -26.368 50.284 12.723 1.00 74.00 73 ASP A CA 1
ATOM 584 C C . ASP A 1 73 ? -24.944 49.706 12.827 1.00 74.00 73 ASP A C 1
ATOM 586 O O . ASP A 1 73 ? -23.970 50.306 12.368 1.00 74.00 73 ASP A O 1
ATOM 590 N N . PHE A 1 74 ? -24.812 48.516 13.419 1.00 78.69 74 PHE A N 1
ATOM 591 C CA . PHE A 1 74 ? -23.563 47.773 13.510 1.00 78.69 74 PHE A CA 1
ATOM 592 C C . PHE A 1 74 ? -23.169 47.115 12.181 1.00 78.69 74 PHE A C 1
ATOM 594 O O . PHE A 1 74 ? -22.018 47.252 11.753 1.00 78.69 74 PHE A O 1
ATOM 601 N N . LEU A 1 75 ? -24.083 46.376 11.545 1.00 73.06 75 LEU A N 1
ATOM 602 C CA . LEU A 1 75 ? -23.751 45.484 10.438 1.00 73.06 75 LEU A CA 1
ATOM 603 C C . LEU A 1 75 ? -23.844 46.192 9.082 1.00 73.06 75 LEU A C 1
ATOM 605 O O . LEU A 1 75 ? -24.871 46.221 8.403 1.00 73.06 75 LEU A O 1
ATOM 609 N N . THR A 1 76 ? -22.711 46.722 8.643 1.00 72.50 76 THR A N 1
ATOM 610 C CA . THR A 1 76 ? -22.528 47.180 7.265 1.00 72.50 76 THR A CA 1
ATOM 611 C C . THR A 1 76 ? -22.178 45.998 6.355 1.00 72.50 76 THR A C 1
ATOM 613 O O . THR A 1 76 ? -21.633 44.994 6.812 1.00 72.50 76 THR A O 1
ATOM 616 N N . THR A 1 77 ? -22.423 46.114 5.047 1.00 57.81 77 THR A N 1
ATOM 617 C CA . THR A 1 77 ? -21.916 45.166 4.037 1.00 57.81 77 THR A CA 1
ATOM 618 C C . THR A 1 77 ? -20.404 44.982 4.167 1.00 57.81 77 THR A C 1
ATOM 620 O O . THR A 1 77 ? -19.914 43.882 3.965 1.00 57.81 77 THR A O 1
ATOM 623 N N . GLU A 1 78 ? -19.670 46.027 4.561 1.00 63.25 78 GLU A N 1
ATOM 624 C CA . GLU A 1 78 ? -18.228 45.970 4.823 1.00 63.25 78 GLU A CA 1
ATOM 625 C C . GLU A 1 78 ? -17.893 45.033 5.992 1.00 63.25 78 GLU A C 1
ATOM 627 O O . GLU A 1 78 ? -17.072 44.134 5.841 1.00 63.25 78 GLU A O 1
ATOM 632 N N . ARG A 1 79 ? -18.561 45.184 7.143 1.00 69.62 79 ARG A N 1
ATOM 633 C CA . ARG A 1 79 ? -18.367 44.299 8.304 1.00 69.62 79 ARG A CA 1
ATOM 634 C C . ARG A 1 79 ? -18.829 42.875 8.027 1.00 69.62 79 ARG A C 1
ATOM 636 O O . ARG A 1 79 ? -18.140 41.942 8.419 1.00 69.62 79 ARG A O 1
ATOM 643 N N . LEU A 1 80 ? -19.931 42.703 7.303 1.00 68.62 80 LEU A N 1
ATOM 644 C CA . LEU A 1 80 ? -20.387 41.388 6.864 1.00 68.62 80 LEU A CA 1
ATOM 645 C C . LEU A 1 80 ? -19.360 40.725 5.933 1.00 68.62 80 LEU A C 1
ATOM 647 O O . LEU A 1 80 ? -18.999 39.571 6.137 1.00 68.62 80 LEU A O 1
ATOM 651 N N . LEU A 1 81 ? -18.812 41.458 4.960 1.00 59.53 81 LEU A N 1
ATOM 652 C CA . LEU A 1 81 ? -17.769 40.937 4.075 1.00 59.53 81 LEU A CA 1
ATOM 653 C C . LEU A 1 81 ? -16.459 40.671 4.827 1.00 59.53 81 LEU A C 1
ATOM 655 O O . LEU A 1 81 ? -15.762 39.720 4.497 1.00 59.53 81 LEU A O 1
ATOM 659 N N . MET A 1 82 ? -16.118 41.463 5.847 1.00 62.81 82 MET A N 1
ATOM 660 C CA . MET A 1 82 ? -14.984 41.173 6.728 1.00 62.81 82 MET A CA 1
ATOM 661 C C . MET A 1 82 ? -15.196 39.891 7.547 1.00 62.81 82 MET A C 1
ATOM 663 O O . MET A 1 82 ? -14.227 39.170 7.774 1.00 62.81 82 MET A O 1
ATOM 667 N N . LEU A 1 83 ? -16.437 39.577 7.935 1.00 67.56 83 LEU A N 1
ATOM 668 C CA . LEU A 1 83 ? -16.793 38.310 8.582 1.00 67.56 83 LEU A CA 1
ATOM 669 C C . LEU A 1 83 ? -16.746 37.108 7.615 1.00 67.56 83 LEU A C 1
ATOM 671 O O . LEU A 1 83 ? -16.488 35.997 8.073 1.00 67.56 83 LEU A O 1
ATOM 675 N N . TYR A 1 84 ? -16.976 37.309 6.309 1.00 55.53 84 TYR A N 1
ATOM 676 C CA . TYR A 1 84 ? -16.961 36.236 5.298 1.00 55.53 84 TYR A CA 1
ATOM 677 C C . TYR A 1 84 ? -15.621 36.058 4.541 1.00 55.53 84 TYR A C 1
ATOM 679 O O . TYR A 1 84 ? -15.271 34.927 4.229 1.00 55.53 84 TYR A O 1
ATOM 687 N N . ILE A 1 85 ? -14.909 37.135 4.159 1.00 51.62 85 ILE A N 1
ATOM 688 C CA . ILE A 1 85 ? -13.844 37.107 3.116 1.00 51.62 85 ILE A CA 1
ATOM 689 C C . ILE A 1 85 ? -12.715 38.164 3.284 1.00 51.62 85 ILE A C 1
ATOM 691 O O . ILE A 1 85 ? -11.770 38.183 2.499 1.00 51.62 85 ILE A O 1
ATOM 695 N N . GLY A 1 86 ? -12.775 39.079 4.262 1.00 50.72 86 GLY A N 1
ATOM 696 C CA . GLY A 1 86 ? -11.660 40.001 4.574 1.00 50.72 86 GLY A CA 1
ATOM 697 C C . GLY A 1 86 ? -11.306 41.080 3.522 1.00 50.72 86 GLY A C 1
ATOM 698 O O . GLY A 1 86 ? -10.128 41.374 3.335 1.00 50.72 86 GLY A O 1
ATOM 699 N N . SER A 1 87 ? -12.283 41.698 2.839 1.00 39.59 87 SER A N 1
ATOM 700 C CA . SER A 1 87 ? -12.067 42.731 1.793 1.00 39.59 87 SER A CA 1
ATOM 701 C C . SER A 1 87 ? -12.998 43.962 1.936 1.00 39.59 87 SER A C 1
ATOM 703 O O . SER A 1 87 ? -14.078 43.863 2.512 1.00 39.59 87 SER A O 1
ATOM 705 N N . ASN A 1 88 ? -12.594 45.139 1.425 1.00 36.56 88 ASN A N 1
ATOM 706 C CA . ASN A 1 88 ? -13.238 46.447 1.677 1.00 36.56 88 ASN A CA 1
ATOM 707 C C . ASN A 1 88 ? -14.140 46.947 0.529 1.00 36.56 88 ASN A C 1
ATOM 709 O O . ASN A 1 88 ? -13.614 47.334 -0.516 1.00 36.56 88 ASN A O 1
ATOM 713 N N . ARG A 1 89 ? -15.464 47.090 0.756 1.00 47.12 89 ARG A N 1
ATOM 714 C CA . ARG A 1 89 ? -16.373 48.029 0.038 1.00 47.12 89 ARG A CA 1
ATOM 715 C C . ARG A 1 89 ? -17.578 48.448 0.903 1.00 47.12 89 ARG A C 1
ATOM 717 O O . ARG A 1 89 ? -18.131 47.633 1.633 1.00 47.12 89 ARG A O 1
ATOM 724 N N . LYS A 1 90 ? -18.022 49.708 0.770 1.00 38.09 90 LYS A N 1
ATOM 725 C CA . LYS A 1 90 ? -19.068 50.343 1.603 1.00 38.09 90 LYS A CA 1
ATOM 726 C C . LYS A 1 90 ? -20.480 50.259 1.005 1.00 38.09 90 LYS A C 1
ATOM 728 O O . LYS A 1 90 ? -20.725 50.857 -0.041 1.00 38.09 90 LYS A O 1
ATOM 733 N N . LYS A 1 91 ? -21.401 49.599 1.719 1.00 48.59 91 LYS A N 1
ATOM 734 C CA . LYS A 1 91 ? -22.876 49.772 1.729 1.00 48.59 91 LYS A CA 1
ATOM 735 C C . LYS A 1 91 ? -23.424 49.199 3.053 1.00 48.59 91 LYS A C 1
ATOM 737 O O . LYS A 1 91 ? -22.695 48.492 3.739 1.00 48.59 91 LYS A O 1
ATOM 742 N N . GLU A 1 92 ? -24.642 49.545 3.463 1.00 50.62 92 GLU A N 1
ATOM 743 C CA . GLU A 1 92 ? -25.294 49.009 4.680 1.00 50.62 92 GLU A CA 1
ATOM 744 C C . GLU A 1 92 ? -26.053 47.703 4.373 1.00 50.62 92 GLU A C 1
ATOM 746 O O . GLU A 1 92 ? -26.663 47.597 3.303 1.00 50.62 92 GLU A O 1
ATOM 751 N N . SER A 1 93 ? -26.034 46.712 5.284 1.00 56.50 93 SER A N 1
ATOM 752 C CA . SER A 1 93 ? -26.883 45.518 5.137 1.00 56.50 93 SER A CA 1
ATOM 753 C C . SER A 1 93 ? -28.347 45.892 5.379 1.00 56.50 93 SER A C 1
ATOM 755 O O . SER A 1 93 ? -28.684 46.618 6.313 1.00 56.50 93 SER A O 1
ATOM 757 N N . LYS A 1 94 ? -29.242 45.390 4.523 1.00 58.16 94 LYS A N 1
ATOM 758 C CA . LYS A 1 94 ? -30.689 45.622 4.649 1.00 58.16 94 LYS A CA 1
ATOM 759 C C . LYS A 1 94 ? -31.355 44.679 5.660 1.00 58.16 94 LYS A C 1
ATOM 761 O O . LYS A 1 94 ? -32.459 44.992 6.105 1.00 58.16 94 LYS A O 1
ATOM 766 N N . LEU A 1 95 ? -30.724 43.545 5.981 1.00 67.12 95 LEU A N 1
ATOM 767 C CA . LEU A 1 95 ? -31.280 42.437 6.768 1.00 67.12 95 LEU A CA 1
ATOM 768 C C . LEU A 1 95 ? -30.183 41.810 7.655 1.00 67.12 95 LEU A C 1
ATOM 770 O O . LEU A 1 95 ? -29.656 40.739 7.366 1.00 67.12 95 LEU A O 1
ATOM 774 N N . PRO A 1 96 ? -29.772 42.515 8.719 1.00 69.12 96 PRO A N 1
ATOM 775 C CA . PRO A 1 96 ? -28.554 42.185 9.447 1.00 69.12 96 PRO A CA 1
ATOM 776 C C . PRO A 1 96 ? -28.656 40.918 10.305 1.00 69.12 96 PRO A C 1
ATOM 778 O O . PRO A 1 96 ? -27.661 40.226 10.497 1.00 69.12 96 PRO A O 1
ATOM 781 N N . PHE A 1 97 ? -29.847 40.594 10.812 1.00 73.00 97 PHE A N 1
ATOM 782 C CA . PHE A 1 97 ? -30.063 39.384 11.607 1.00 73.00 97 PHE A CA 1
ATOM 783 C C . PHE A 1 97 ? -30.059 38.138 10.722 1.00 73.00 97 PHE A C 1
ATOM 785 O O . PHE A 1 97 ? -29.504 37.114 11.098 1.00 73.00 97 PHE A O 1
ATOM 792 N N . GLU A 1 98 ? -30.642 38.248 9.532 1.00 74.38 98 GLU A N 1
ATOM 793 C CA . GLU A 1 98 ? -30.681 37.220 8.496 1.00 74.38 98 GLU A CA 1
ATOM 794 C C . GLU A 1 98 ? -29.273 36.889 8.000 1.00 74.38 98 GLU A C 1
ATOM 796 O O . GLU A 1 98 ? -28.890 35.722 7.930 1.00 74.38 98 GLU A O 1
ATOM 801 N N . ASP A 1 99 ? -28.495 37.930 7.703 1.00 73.44 99 ASP A N 1
ATOM 802 C CA . ASP A 1 99 ? -27.134 37.809 7.195 1.00 73.44 99 ASP A CA 1
ATOM 803 C C . ASP A 1 99 ? -26.189 37.191 8.237 1.00 73.44 99 ASP A C 1
ATOM 805 O O . ASP A 1 99 ? -25.363 36.340 7.895 1.00 73.44 99 ASP A O 1
ATOM 809 N N . LEU A 1 100 ? -26.326 37.586 9.512 1.00 77.50 100 LEU A N 1
ATOM 810 C CA . LEU A 1 100 ? -25.558 37.021 10.624 1.00 77.50 100 LEU A CA 1
ATOM 811 C C . LEU A 1 100 ? -26.011 35.605 10.986 1.00 77.50 100 LEU A C 1
ATOM 813 O O . LEU A 1 100 ? -25.162 34.769 11.271 1.00 77.50 100 LEU A O 1
ATOM 817 N N . PHE A 1 101 ? -27.310 35.305 10.921 1.00 82.50 101 PHE A N 1
ATOM 818 C CA . PHE A 1 101 ? -27.824 33.945 11.087 1.00 82.50 101 PHE A CA 1
ATOM 819 C C . PHE A 1 101 ? -27.253 33.008 10.019 1.00 82.50 101 PHE A C 1
ATOM 821 O O . PHE A 1 101 ? -26.696 31.963 10.351 1.00 82.50 101 PHE A O 1
ATOM 828 N N . LEU A 1 102 ? -27.333 33.405 8.745 1.00 72.88 102 LEU A N 1
ATOM 829 C CA . LEU A 1 102 ? -26.793 32.636 7.629 1.00 72.88 102 LEU A CA 1
ATOM 830 C C . LEU A 1 102 ? -25.278 32.441 7.767 1.00 72.88 102 LEU A C 1
ATOM 832 O O . LEU A 1 102 ? -24.787 31.329 7.590 1.00 72.88 102 LEU A O 1
ATOM 836 N N . TRP A 1 103 ? -24.555 33.494 8.157 1.00 77.50 103 TRP A N 1
ATOM 837 C CA . TRP A 1 103 ? -23.120 33.427 8.436 1.00 77.50 103 TRP A CA 1
ATOM 838 C C . TRP A 1 103 ? -22.813 32.444 9.567 1.00 77.50 103 TRP A C 1
ATOM 840 O O . TRP A 1 103 ? -21.950 31.587 9.410 1.00 77.50 103 TRP A O 1
ATOM 850 N N . SER A 1 104 ? -23.540 32.512 10.687 1.00 75.38 104 SER A N 1
ATOM 851 C CA . SER A 1 104 ? -23.339 31.607 11.822 1.00 75.38 104 SER A CA 1
ATOM 852 C C . SER A 1 104 ? -23.627 30.150 11.462 1.00 75.38 104 SER A C 1
ATOM 854 O O . SER A 1 104 ? -22.917 29.266 11.934 1.00 75.38 104 SER A O 1
ATOM 856 N N . VAL A 1 105 ? -24.618 29.887 10.604 1.00 73.00 105 VAL A N 1
ATOM 857 C CA . VAL A 1 105 ? -24.906 28.539 10.087 1.00 73.00 105 VAL A CA 1
ATOM 858 C C . VAL A 1 105 ? -23.778 28.048 9.175 1.00 73.00 105 VAL A C 1
ATOM 860 O O . VAL A 1 105 ? -23.302 26.931 9.354 1.00 73.00 105 VAL A O 1
ATOM 863 N N . LEU A 1 106 ? -23.317 28.880 8.235 1.00 63.03 106 LEU A N 1
ATOM 864 C CA . LEU A 1 106 ? -22.245 28.537 7.290 1.00 63.03 106 LEU A CA 1
ATOM 865 C C . LEU A 1 106 ? -20.876 28.367 7.969 1.00 63.03 106 LEU A C 1
ATOM 867 O O . LEU A 1 106 ? -20.072 27.556 7.526 1.00 63.03 106 LEU A O 1
ATOM 871 N N . MET A 1 107 ? -20.623 29.099 9.055 1.00 61.78 107 MET A N 1
ATOM 872 C CA . MET A 1 107 ? -19.380 29.043 9.838 1.00 61.78 107 MET A CA 1
ATOM 873 C C . MET A 1 107 ? -19.439 28.039 11.005 1.00 61.78 107 MET A C 1
ATOM 875 O O . MET A 1 107 ? -18.568 28.065 11.871 1.00 61.78 107 MET A O 1
ATOM 879 N N . ASN A 1 108 ? -20.470 27.185 11.068 1.00 68.00 108 ASN A N 1
ATOM 880 C CA . ASN A 1 108 ? -20.686 26.176 12.117 1.00 68.00 108 ASN A CA 1
ATOM 881 C C . ASN A 1 108 ? -20.700 26.724 13.568 1.00 68.00 108 ASN A C 1
ATOM 883 O O . ASN A 1 108 ? -20.298 26.054 14.518 1.00 68.00 108 ASN A O 1
ATOM 887 N N . ARG A 1 109 ? -21.199 27.947 13.772 1.00 73.06 109 ARG A N 1
ATOM 888 C CA . ARG A 1 109 ? -21.314 28.596 15.091 1.00 73.06 109 ARG A CA 1
ATOM 889 C C . ARG A 1 109 ? -22.712 28.393 15.651 1.00 73.06 109 ARG A C 1
ATOM 891 O O . ARG A 1 109 ? -23.565 29.274 15.565 1.00 73.06 109 ARG A O 1
ATOM 898 N N . GLN A 1 110 ? -22.966 27.202 16.186 1.00 74.25 110 GLN A N 1
ATOM 899 C CA . GLN A 1 110 ? -24.319 26.742 16.523 1.00 74.25 110 GLN A CA 1
ATOM 900 C C . GLN A 1 110 ? -25.044 27.639 17.529 1.00 74.25 110 GLN A C 1
ATOM 902 O O . GLN A 1 110 ? -26.212 27.965 17.327 1.00 74.25 110 GLN A O 1
ATOM 907 N N . ASP A 1 111 ? -24.377 28.059 18.602 1.00 77.19 111 ASP A N 1
ATOM 908 C CA . ASP A 1 111 ? -25.027 28.861 19.643 1.00 77.19 111 ASP A CA 1
ATOM 909 C C . ASP A 1 111 ? -25.237 30.310 19.202 1.00 77.19 111 ASP A C 1
ATOM 911 O O . ASP A 1 111 ? -26.269 30.910 19.506 1.00 77.19 111 ASP A O 1
ATOM 915 N N . MET A 1 112 ? -24.341 30.831 18.364 1.00 78.06 112 MET A N 1
ATOM 916 C CA . MET A 1 112 ? -24.519 32.123 17.708 1.00 78.06 112 MET A CA 1
ATOM 917 C C . MET A 1 112 ? -25.644 32.085 16.659 1.00 78.06 112 MET A C 1
ATOM 919 O O . MET A 1 112 ? -26.462 33.001 16.587 1.00 78.06 112 MET A O 1
ATOM 923 N N . ALA A 1 113 ? -25.765 30.984 15.911 1.00 82.50 113 ALA A N 1
ATOM 924 C CA . ALA A 1 113 ? -26.877 30.751 14.996 1.00 82.50 113 ALA A CA 1
ATOM 925 C C . ALA A 1 113 ? -28.203 30.656 15.759 1.00 82.50 113 ALA A C 1
ATOM 927 O O . ALA A 1 113 ? -29.181 31.270 15.349 1.00 82.50 113 ALA A O 1
ATOM 928 N N . LYS A 1 114 ? -28.248 29.958 16.904 1.00 80.62 114 LYS A N 1
ATOM 929 C CA . LYS A 1 114 ? -29.437 29.918 17.775 1.00 80.62 114 LYS A CA 1
ATOM 930 C C . LYS A 1 114 ? -29.788 31.303 18.321 1.00 80.62 114 LYS A C 1
ATOM 932 O O . LYS A 1 114 ? -30.974 31.620 18.397 1.00 80.62 114 LYS A O 1
ATOM 937 N N . LEU A 1 115 ? -28.797 32.121 18.683 1.00 81.12 115 LEU A N 1
ATOM 938 C CA . LEU A 1 115 ? -29.014 33.500 19.124 1.00 81.12 115 LEU A CA 1
ATOM 939 C C . LEU A 1 115 ? -29.692 34.322 18.018 1.00 81.12 115 LEU A C 1
ATOM 941 O O . LEU A 1 115 ? -30.783 34.850 18.229 1.00 81.12 115 LEU A O 1
ATOM 945 N N . PHE A 1 116 ? -29.111 34.369 16.816 1.00 81.44 116 PHE A N 1
ATOM 946 C CA . PHE A 1 116 ? -29.687 35.134 15.702 1.00 81.44 116 PHE A CA 1
ATOM 947 C C . PHE A 1 116 ? -30.986 34.530 15.156 1.00 81.44 116 PHE A C 1
ATOM 949 O O . PHE A 1 116 ? -31.845 35.262 14.673 1.00 81.44 116 PHE A O 1
ATOM 956 N N . TRP A 1 117 ? -31.181 33.218 15.303 1.00 79.75 117 TRP A N 1
ATOM 957 C CA . TRP A 1 117 ? -32.442 32.543 15.007 1.00 79.75 117 TRP A CA 1
ATOM 958 C C . TRP A 1 117 ? -33.575 33.018 15.916 1.00 79.75 117 TRP A C 1
ATOM 960 O O . TRP A 1 117 ? -34.650 33.356 15.424 1.00 79.75 117 TRP A O 1
ATOM 970 N N . ARG A 1 118 ? -33.325 33.088 17.232 1.00 78.25 118 ARG A N 1
ATOM 971 C CA . ARG A 1 118 ? -34.294 33.580 18.227 1.00 78.25 118 ARG A CA 1
ATOM 972 C C . ARG A 1 118 ? -34.648 35.049 18.016 1.00 78.25 118 ARG A C 1
ATOM 974 O O . ARG A 1 118 ? -35.785 35.433 18.258 1.00 78.25 118 ARG A O 1
ATOM 981 N N . GLN A 1 119 ? -33.681 35.846 17.569 1.00 72.81 119 GLN A N 1
ATOM 982 C CA . GLN A 1 119 ? -33.848 37.277 17.301 1.00 72.81 119 GLN A CA 1
ATOM 983 C C . GLN A 1 119 ? -34.409 37.566 15.889 1.00 72.81 119 GLN A C 1
ATOM 985 O O . GLN A 1 119 ? -34.711 38.712 15.555 1.00 72.81 119 GLN A O 1
ATOM 990 N N . GLY A 1 120 ? -34.538 36.539 15.043 1.00 66.62 120 GLY A N 1
ATOM 991 C CA . GLY A 1 120 ? -35.013 36.639 13.666 1.00 66.62 120 GLY A CA 1
ATOM 992 C C . GLY A 1 120 ? -36.525 36.841 13.546 1.00 66.62 120 GLY A C 1
ATOM 993 O O . GLY A 1 120 ? -37.300 36.437 14.409 1.00 66.62 120 GLY A O 1
ATOM 994 N N . LYS A 1 121 ? -36.973 37.438 12.432 1.00 67.19 121 LYS A N 1
ATOM 995 C CA . LYS A 1 121 ? -38.403 37.720 12.194 1.00 67.19 121 LYS A CA 1
ATOM 996 C C . LYS A 1 121 ? -39.241 36.483 11.858 1.00 67.19 121 LYS A C 1
ATOM 998 O O . LYS A 1 121 ? -40.445 36.508 12.096 1.00 67.19 121 LYS A O 1
ATOM 1003 N N . ASP A 1 122 ? -38.631 35.432 11.304 1.00 72.62 122 ASP A N 1
ATOM 1004 C CA . ASP A 1 122 ? -39.322 34.195 10.918 1.00 72.62 122 ASP A CA 1
ATOM 1005 C C . ASP A 1 122 ? -38.507 32.953 11.308 1.00 72.62 122 ASP A C 1
ATOM 1007 O O . ASP A 1 122 ? -37.710 32.406 10.539 1.00 72.62 122 ASP A O 1
ATOM 1011 N N . ALA A 1 123 ? -38.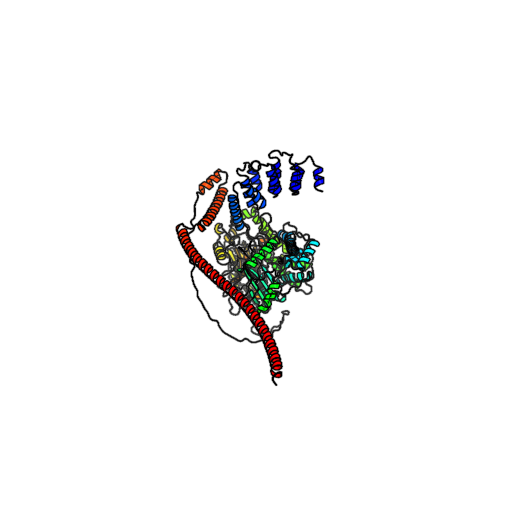724 32.494 12.541 1.00 68.25 123 ALA A N 1
ATOM 1012 C CA . ALA A 1 123 ? -38.025 31.341 13.092 1.00 68.25 123 ALA A CA 1
ATOM 1013 C C . ALA A 1 123 ? -38.283 30.047 12.293 1.00 68.25 123 ALA A C 1
ATOM 1015 O O . ALA A 1 123 ? -37.403 29.190 12.210 1.00 68.25 123 ALA A O 1
ATOM 1016 N N . THR A 1 124 ? -39.450 29.888 11.663 1.00 63.94 124 THR A N 1
ATOM 1017 C CA . THR A 1 124 ? -39.761 28.650 10.929 1.00 63.94 124 THR A CA 1
ATOM 1018 C C . THR A 1 124 ? -39.013 28.610 9.600 1.00 63.94 124 THR A C 1
ATOM 1020 O O . THR A 1 124 ? -38.389 27.599 9.271 1.00 63.94 124 THR A O 1
ATOM 1023 N N . ALA A 1 125 ? -39.003 29.725 8.863 1.00 62.66 125 ALA A N 1
ATOM 1024 C CA . ALA A 1 125 ? -38.245 29.839 7.620 1.00 62.66 125 ALA A CA 1
ATOM 1025 C C . ALA A 1 125 ? -36.733 29.677 7.853 1.00 62.66 125 ALA A C 1
ATOM 1027 O O . ALA A 1 125 ? -36.064 28.994 7.080 1.00 62.66 125 ALA A O 1
ATOM 1028 N N . TYR A 1 126 ? -36.197 30.241 8.940 1.00 73.69 126 TYR A N 1
ATOM 1029 C CA . TYR A 1 126 ? -34.768 30.153 9.269 1.00 73.69 126 TYR A CA 1
ATOM 1030 C C . TYR A 1 126 ? -34.364 28.742 9.682 1.00 73.69 126 TYR A C 1
ATOM 1032 O O . TYR A 1 126 ? -33.316 28.266 9.256 1.00 73.69 126 TYR A O 1
ATOM 1040 N N . ALA A 1 127 ? -35.215 28.036 10.431 1.00 65.38 127 ALA A N 1
ATOM 1041 C CA . ALA A 1 127 ? -34.981 26.637 10.772 1.00 65.38 127 ALA A CA 1
ATOM 1042 C C . ALA A 1 127 ? -34.960 25.742 9.521 1.00 65.38 127 ALA A C 1
ATOM 1044 O O . ALA A 1 127 ? -34.075 24.900 9.391 1.00 65.38 127 ALA A O 1
ATOM 1045 N N . LEU A 1 128 ? -35.884 25.952 8.574 1.00 58.97 128 LEU A N 1
ATOM 1046 C CA . LEU A 1 128 ? -35.916 25.214 7.305 1.00 58.97 128 LEU A CA 1
ATOM 1047 C C . LEU A 1 128 ? -34.718 25.548 6.406 1.00 58.97 128 LEU A C 1
ATOM 1049 O O . LEU A 1 128 ? -34.152 24.648 5.788 1.00 58.97 128 LEU A O 1
ATOM 1053 N N . LEU A 1 129 ? -34.306 26.818 6.361 1.00 62.75 129 LEU A N 1
ATOM 1054 C CA . LEU A 1 129 ? -33.136 27.272 5.609 1.00 62.75 129 LEU A CA 1
ATOM 1055 C C . LEU A 1 129 ? -31.839 26.703 6.194 1.00 62.75 129 LEU A C 1
ATOM 1057 O O . LEU A 1 129 ? -31.040 26.138 5.455 1.00 62.75 129 LEU A O 1
ATOM 1061 N N . ALA A 1 130 ? -31.646 26.794 7.513 1.00 69.50 130 ALA A N 1
ATOM 1062 C CA . ALA A 1 130 ? -30.480 26.232 8.184 1.00 69.50 130 ALA A CA 1
ATOM 1063 C C . ALA A 1 130 ? -30.448 24.711 8.086 1.00 69.50 130 ALA A C 1
ATOM 1065 O O . ALA A 1 130 ? -29.391 24.160 7.817 1.00 69.50 130 ALA A O 1
ATOM 1066 N N . PHE A 1 131 ? -31.589 24.031 8.223 1.00 63.31 131 PHE A N 1
ATOM 1067 C CA . PHE A 1 131 ? -31.680 22.595 7.969 1.00 63.31 131 PHE A CA 1
ATOM 1068 C C . PHE A 1 131 ? -31.296 22.259 6.524 1.00 63.31 131 PHE A C 1
ATOM 1070 O O . PHE A 1 131 ? -30.502 21.351 6.306 1.00 63.31 131 PHE A O 1
ATOM 1077 N N . GLY A 1 132 ? -31.805 23.005 5.538 1.00 52.34 132 GLY A N 1
ATOM 1078 C CA . GLY A 1 132 ? -31.464 22.817 4.128 1.00 52.34 132 GLY A CA 1
ATOM 1079 C C . GLY A 1 132 ? -29.975 23.020 3.846 1.00 52.34 132 GLY A C 1
ATOM 1080 O O . GLY A 1 132 ? -29.367 22.188 3.179 1.00 52.34 132 GLY A O 1
ATOM 1081 N N . ILE A 1 133 ? -29.376 24.077 4.403 1.00 57.09 133 ILE A N 1
ATOM 1082 C CA . ILE A 1 133 ? -27.947 24.381 4.259 1.00 57.09 133 ILE A CA 1
ATOM 1083 C C . ILE A 1 133 ? -27.097 23.348 4.991 1.00 57.09 133 ILE A C 1
ATOM 1085 O O . ILE A 1 133 ? -26.193 22.796 4.384 1.00 57.09 133 ILE A O 1
ATOM 1089 N N . LEU A 1 134 ? -27.387 23.040 6.255 1.00 54.81 134 LEU A N 1
ATOM 1090 C CA . LEU A 1 134 ? -26.643 22.049 7.037 1.00 54.81 134 LEU A CA 1
ATOM 1091 C C . LEU A 1 134 ? -26.752 20.656 6.429 1.00 54.81 134 LEU A C 1
ATOM 1093 O O . LEU A 1 134 ? -25.769 19.934 6.433 1.00 54.81 134 LEU A O 1
ATOM 1097 N N . ASN A 1 135 ? -27.903 20.278 5.874 1.00 50.03 135 ASN A N 1
ATOM 1098 C CA . ASN A 1 135 ? -28.068 18.992 5.204 1.00 50.03 135 ASN A CA 1
ATOM 1099 C C . ASN A 1 135 ? -27.336 18.964 3.852 1.00 50.03 135 ASN A C 1
ATOM 1101 O O . ASN A 1 135 ? -26.712 17.963 3.525 1.00 50.03 135 ASN A O 1
ATOM 1105 N N . ALA A 1 136 ? -27.345 20.065 3.091 1.00 49.19 136 ALA A N 1
ATOM 1106 C CA . ALA A 1 136 ? -26.551 20.189 1.869 1.00 49.19 136 ALA A CA 1
ATOM 1107 C C . ALA A 1 136 ? -25.040 20.182 2.167 1.00 49.19 136 ALA A C 1
ATOM 1109 O O . ALA A 1 136 ? -24.290 19.476 1.499 1.00 49.19 136 ALA A O 1
ATOM 1110 N N . MET A 1 137 ? -24.597 20.895 3.205 1.00 48.03 137 MET A N 1
ATOM 1111 C CA . MET A 1 137 ? -23.217 20.861 3.688 1.00 48.03 137 MET A CA 1
ATOM 1112 C C . MET A 1 137 ? -22.857 19.476 4.220 1.00 48.03 137 MET A C 1
ATOM 1114 O O . MET A 1 137 ? -21.816 18.973 3.850 1.00 48.03 137 MET A O 1
ATOM 1118 N N . ALA A 1 138 ? -23.729 18.799 4.969 1.00 44.38 138 ALA A N 1
ATOM 1119 C CA . ALA A 1 138 ? -23.504 17.427 5.434 1.00 44.38 138 ALA A CA 1
ATOM 1120 C C . ALA A 1 138 ? -23.416 16.405 4.286 1.00 44.38 138 ALA A C 1
ATOM 1122 O O . ALA A 1 138 ? -22.838 15.341 4.457 1.00 44.38 138 ALA A O 1
ATOM 1123 N N . THR A 1 139 ? -23.976 16.713 3.109 1.00 40.84 139 THR A N 1
ATOM 1124 C CA . THR A 1 139 ? -23.777 15.921 1.878 1.00 40.84 139 THR A CA 1
ATOM 1125 C C . THR A 1 139 ? -22.540 16.332 1.067 1.00 40.84 139 THR A C 1
ATOM 1127 O O . THR A 1 139 ? -22.297 15.758 0.008 1.00 40.84 139 THR A O 1
ATOM 1130 N N . LYS A 1 140 ? -21.804 17.357 1.519 1.00 38.38 140 LYS A N 1
ATOM 1131 C CA . LYS A 1 140 ? -20.624 17.958 0.870 1.00 38.38 140 LYS A CA 1
ATOM 1132 C C . LYS A 1 140 ? -19.397 18.053 1.791 1.00 38.38 14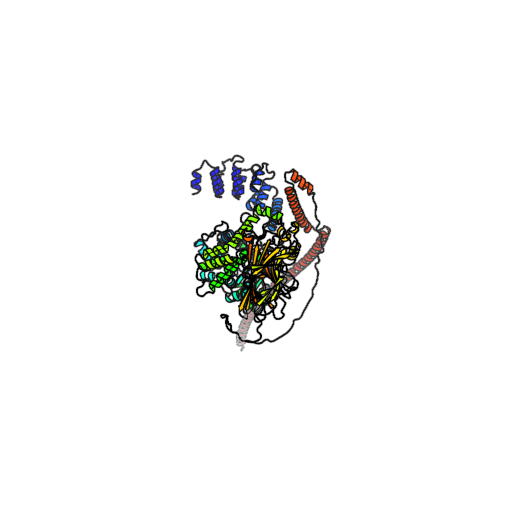0 LYS A C 1
ATOM 1134 O O . LYS A 1 140 ? -18.347 18.478 1.329 1.00 38.38 140 LYS A O 1
ATOM 1139 N N . THR A 1 141 ? -19.525 17.718 3.072 1.00 31.89 141 THR A N 1
ATOM 1140 C CA . THR A 1 141 ? -18.403 17.490 3.978 1.00 31.89 141 THR A CA 1
ATOM 1141 C C . THR A 1 141 ? -17.917 16.085 3.701 1.00 31.89 141 THR A C 1
ATOM 1143 O O . THR A 1 141 ? -18.607 15.128 4.058 1.00 31.89 141 THR A O 1
ATOM 1146 N N . ASP A 1 142 ? -16.799 16.005 2.991 1.00 36.00 142 ASP A N 1
ATOM 1147 C CA . ASP A 1 142 ? -16.120 14.749 2.725 1.00 36.00 142 ASP A CA 1
ATOM 1148 C C . ASP A 1 142 ? -15.693 14.074 4.035 1.00 36.00 142 ASP A C 1
ATOM 1150 O O . ASP A 1 142 ? -15.474 14.710 5.076 1.00 36.00 142 ASP A O 1
ATOM 1154 N N . ASP A 1 143 ? -15.695 12.752 3.931 1.00 33.22 143 ASP A N 1
ATOM 1155 C CA . ASP A 1 143 ? -15.369 11.759 4.934 1.00 33.22 143 ASP A CA 1
ATOM 1156 C C . ASP A 1 143 ? -13.946 11.957 5.449 1.00 33.22 143 ASP A C 1
ATOM 1158 O O . ASP A 1 143 ? -12.974 11.853 4.712 1.00 33.22 143 ASP A O 1
ATOM 1162 N N . THR A 1 144 ? -13.781 12.207 6.741 1.00 34.03 144 THR A N 1
ATOM 1163 C CA . THR A 1 144 ? -12.432 12.196 7.308 1.00 34.03 144 THR A CA 1
ATOM 1164 C C . THR A 1 144 ? -12.092 10.752 7.654 1.00 34.03 144 THR A C 1
ATOM 1166 O O . THR A 1 144 ? -12.829 10.238 8.494 1.00 34.03 144 THR A O 1
ATOM 1169 N N . GLU A 1 145 ? -11.049 10.217 6.954 1.00 41.00 145 GLU A N 1
ATOM 1170 C CA . GLU A 1 145 ? -10.099 9.024 6.917 1.00 41.00 145 GLU A CA 1
ATOM 1171 C C . GLU A 1 145 ? -9.031 8.755 8.043 1.00 41.00 145 GLU A C 1
ATOM 1173 O O . GLU A 1 145 ? -8.440 9.717 8.542 1.00 41.00 145 GLU A O 1
ATOM 1178 N N . LEU A 1 146 ? -8.797 7.513 8.565 1.00 31.75 146 LEU A N 1
ATOM 1179 C CA . LEU A 1 146 ? -7.963 7.272 9.783 1.00 31.75 146 LEU A CA 1
ATOM 1180 C C . LEU A 1 146 ? -6.606 6.944 9.255 1.00 31.75 146 LEU A C 1
ATOM 1182 O O . LEU A 1 146 ? -6.141 5.801 9.244 1.00 31.75 146 LEU A O 1
ATOM 1186 N N . HIS A 1 147 ? -5.960 8.007 8.836 1.00 44.03 147 HIS A N 1
ATOM 1187 C CA . HIS A 1 147 ? -4.593 7.970 8.414 1.00 44.03 147 HIS A CA 1
ATOM 1188 C C . HIS A 1 147 ? -3.741 8.327 9.622 1.00 44.03 147 HIS A C 1
ATOM 1190 O O . HIS A 1 147 ? -3.989 9.332 10.297 1.00 44.03 147 HIS A O 1
ATOM 1196 N N . VAL A 1 148 ? -2.698 7.546 9.900 1.00 36.53 148 VAL A N 1
ATOM 1197 C CA . VAL A 1 148 ? -1.651 7.967 10.834 1.00 36.53 148 VAL A CA 1
ATOM 1198 C C . VAL A 1 148 ? -0.789 8.972 10.068 1.00 36.53 148 VAL A C 1
ATOM 1200 O O . VAL A 1 148 ? 0.359 8.718 9.708 1.00 36.53 148 VAL A O 1
ATOM 1203 N N . GLY A 1 149 ? -1.379 10.114 9.719 1.00 33.62 149 GLY A N 1
ATOM 1204 C CA . GLY A 1 149 ? -0.727 11.047 8.825 1.00 33.62 149 GLY A CA 1
ATOM 1205 C C . GLY A 1 149 ? -1.560 12.191 8.279 1.00 33.62 149 GLY A C 1
ATOM 1206 O O . GLY A 1 149 ? -0.969 13.252 8.160 1.00 33.62 149 GLY A O 1
ATOM 1207 N N . TYR A 1 150 ? -2.850 12.007 7.962 1.00 48.22 150 TYR A N 1
ATOM 1208 C CA . TYR A 1 150 ? -3.674 13.078 7.378 1.00 48.22 150 TYR A CA 1
ATOM 1209 C C . TYR A 1 150 ? -5.144 13.079 7.794 1.00 48.22 150 TYR A C 1
ATOM 1211 O O . TYR A 1 150 ? -5.730 12.027 7.996 1.00 48.22 150 TYR A O 1
ATOM 1219 N N . ASP A 1 151 ? -5.707 14.277 7.949 1.00 41.22 151 ASP A N 1
ATOM 1220 C CA . ASP A 1 151 ? -7.110 14.554 8.274 1.00 41.22 151 ASP A CA 1
ATOM 1221 C C . ASP A 1 151 ? -7.668 15.460 7.161 1.00 41.22 151 ASP A C 1
ATOM 1223 O O . ASP A 1 151 ? -7.012 16.445 6.806 1.00 41.22 151 ASP A O 1
ATOM 1227 N N . GLU A 1 152 ? -8.823 15.105 6.585 1.00 42.00 152 GLU A N 1
ATOM 1228 C CA . GLU A 1 152 ? -9.509 15.873 5.525 1.00 42.00 152 GLU A CA 1
ATOM 1229 C C . GLU A 1 152 ? -10.296 17.079 6.076 1.00 42.00 152 GLU A C 1
ATOM 1231 O O . GLU A 1 152 ? -10.993 17.775 5.334 1.00 42.00 152 GLU A O 1
ATOM 1236 N N . LEU A 1 153 ? -10.196 17.357 7.382 1.00 35.59 153 LEU A N 1
ATOM 1237 C CA . LEU A 1 153 ? -10.872 18.499 7.988 1.00 35.59 153 LEU A CA 1
ATOM 1238 C C . LEU A 1 153 ? -10.419 19.833 7.377 1.00 35.59 153 LEU A C 1
ATOM 1240 O O . LEU A 1 153 ? -9.281 20.000 6.943 1.00 35.59 153 LEU A O 1
ATOM 1244 N N . LEU A 1 154 ? -11.397 20.747 7.367 1.00 37.12 154 LEU A N 1
ATOM 1245 C CA . LEU A 1 154 ? -11.457 22.133 6.884 1.00 37.12 154 LEU A CA 1
ATOM 1246 C C . LEU A 1 154 ? -10.118 22.812 6.501 1.00 37.12 154 LEU A C 1
ATOM 1248 O O . LEU A 1 154 ? -9.116 22.635 7.185 1.00 37.12 154 LEU A O 1
ATOM 1252 N N . PRO A 1 155 ? -10.110 23.744 5.521 1.00 37.56 155 PRO A N 1
ATOM 1253 C CA . PRO A 1 155 ? -8.913 24.451 5.024 1.00 37.56 155 PRO A CA 1
ATOM 1254 C C . PRO A 1 155 ? -8.006 25.146 6.062 1.00 37.56 155 PRO A C 1
ATOM 1256 O O . PRO A 1 155 ? -6.951 25.651 5.700 1.00 37.56 155 PRO A O 1
ATOM 1259 N N . GLU A 1 156 ? -8.402 25.224 7.330 1.00 34.81 156 GLU A N 1
ATOM 1260 C CA . GLU A 1 156 ? -7.629 25.815 8.425 1.00 34.81 156 GLU A CA 1
ATOM 1261 C C . GLU A 1 156 ? -6.913 24.757 9.302 1.00 34.81 156 GLU A C 1
ATOM 1263 O O . GLU A 1 156 ? -6.019 25.113 10.069 1.00 34.81 156 GLU A O 1
ATOM 1268 N N . GLU A 1 157 ? -7.221 23.462 9.136 1.00 44.66 157 GLU A N 1
ATOM 1269 C CA . GLU A 1 157 ? -6.692 22.322 9.909 1.00 44.66 157 GLU A CA 1
ATOM 1270 C C . GLU A 1 157 ? -6.119 21.200 9.020 1.00 44.66 157 GLU A C 1
ATOM 1272 O O . GLU A 1 157 ? -6.209 20.023 9.359 1.00 44.66 157 GLU A O 1
ATOM 1277 N N . LEU A 1 158 ? -5.482 21.543 7.893 1.00 50.34 158 LEU A N 1
ATOM 1278 C CA . LEU A 1 158 ? -4.826 20.550 7.034 1.00 50.34 158 LEU A CA 1
ATOM 1279 C C . LEU A 1 158 ? -3.932 19.599 7.841 1.00 50.34 158 LEU A C 1
ATOM 1281 O O . LEU A 1 158 ? -2.935 20.008 8.459 1.00 50.34 158 LEU A O 1
ATOM 1285 N N . GLY A 1 159 ? -4.293 18.319 7.840 1.00 57.62 159 GLY A N 1
ATOM 1286 C CA . GLY A 1 159 ? -3.697 17.341 8.731 1.00 57.62 159 GLY A CA 1
ATOM 1287 C C . GLY A 1 159 ? -2.319 16.892 8.274 1.00 57.62 159 GLY A C 1
ATOM 1288 O O . GLY A 1 159 ? -2.195 15.791 7.811 1.00 57.62 159 GLY A O 1
ATOM 1289 N N . PHE A 1 160 ? -1.243 17.659 8.411 1.00 75.88 160 PHE A N 1
ATOM 1290 C CA . PHE A 1 160 ? 0.098 17.053 8.331 1.00 75.88 160 PHE A CA 1
ATOM 1291 C C . PHE A 1 160 ? 0.285 15.996 9.429 1.00 75.88 160 PHE A C 1
ATOM 1293 O O . PHE A 1 160 ? -0.392 16.034 10.461 1.00 75.88 160 PHE A O 1
ATOM 1300 N N . VAL A 1 161 ? 1.259 15.097 9.270 1.00 84.06 161 VAL A N 1
ATOM 1301 C CA . VAL A 1 161 ? 1.428 13.940 10.166 1.00 84.06 161 VAL A CA 1
ATOM 1302 C C . VAL A 1 161 ? 1.494 14.353 11.635 1.00 84.06 161 VAL A C 1
ATOM 1304 O O . VAL A 1 161 ? 0.838 13.750 12.485 1.00 84.06 161 VAL A O 1
ATOM 1307 N N . ASN A 1 162 ? 2.231 15.421 11.948 1.00 87.94 162 ASN A N 1
ATOM 1308 C CA . ASN A 1 162 ? 2.325 15.906 13.322 1.00 87.94 162 ASN A CA 1
ATOM 1309 C C . ASN A 1 162 ? 1.036 16.571 13.830 1.00 87.94 162 ASN A C 1
ATOM 1311 O O . ASN A 1 162 ? 0.784 16.486 15.027 1.00 87.94 162 ASN A O 1
ATOM 1315 N N . ASN A 1 163 ? 0.210 17.188 12.976 1.00 85.31 163 ASN A N 1
ATOM 1316 C CA . ASN A 1 163 ? -1.104 17.701 13.392 1.00 85.31 163 ASN A CA 1
ATOM 1317 C C . ASN A 1 163 ? -1.996 16.549 13.856 1.00 85.31 163 ASN A C 1
ATOM 1319 O O . ASN A 1 163 ? -2.533 16.593 14.963 1.00 85.31 163 ASN A O 1
ATOM 1323 N N . VAL A 1 164 ? -2.063 15.478 13.060 1.00 84.94 164 VAL A N 1
ATOM 1324 C CA . VAL A 1 164 ? -2.848 14.289 13.402 1.00 84.94 164 VAL A CA 1
ATOM 1325 C C . VAL A 1 164 ? -2.330 13.653 14.689 1.00 84.94 164 VAL A C 1
ATOM 1327 O O . VAL A 1 164 ? -3.094 13.458 15.632 1.00 84.94 164 VAL A O 1
ATOM 1330 N N . ILE A 1 165 ? -1.023 13.390 14.792 1.00 90.38 165 ILE A N 1
ATOM 1331 C CA . ILE A 1 165 ? -0.447 12.775 15.998 1.00 90.38 165 ILE A CA 1
ATOM 1332 C C . ILE A 1 165 ? -0.673 13.663 17.236 1.00 90.38 165 ILE A C 1
ATOM 1334 O O . ILE A 1 165 ? -1.012 13.144 18.301 1.00 90.38 165 ILE A O 1
ATOM 1338 N N . ASN A 1 166 ? -0.556 14.989 17.111 1.00 92.06 166 ASN A N 1
ATOM 1339 C CA . ASN A 1 166 ? -0.842 15.918 18.207 1.00 92.06 166 ASN A CA 1
ATOM 1340 C C . ASN A 1 166 ? -2.295 15.810 18.687 1.00 92.06 166 ASN A C 1
ATOM 1342 O O . ASN A 1 166 ? -2.522 15.775 19.895 1.00 92.06 166 ASN A O 1
ATOM 1346 N N . LYS A 1 167 ? -3.264 15.678 17.772 1.00 90.94 167 LYS A N 1
ATOM 1347 C CA . LYS A 1 167 ? -4.679 15.438 18.101 1.00 90.94 167 LYS A CA 1
ATOM 1348 C C . LYS A 1 167 ? -4.842 14.158 18.928 1.00 90.94 167 LYS A C 1
ATOM 1350 O O . LYS A 1 167 ? -5.483 14.161 19.979 1.00 90.94 167 LYS A O 1
ATOM 1355 N N . TYR A 1 168 ? -4.156 13.076 18.548 1.00 93.06 168 TYR A N 1
ATOM 1356 C CA . TYR A 1 168 ? -4.147 11.844 19.347 1.00 93.06 168 TYR A CA 1
ATOM 1357 C C . TYR A 1 168 ? -3.597 12.052 20.758 1.00 93.06 168 TYR A C 1
ATOM 1359 O O . TYR A 1 168 ? -4.178 11.571 21.734 1.00 93.06 168 TYR A O 1
ATOM 1367 N N . PHE A 1 169 ? -2.467 12.749 20.857 1.00 94.50 169 PHE A N 1
ATOM 1368 C CA . PHE A 1 169 ? -1.701 12.856 22.095 1.00 94.50 169 PHE A CA 1
ATOM 1369 C C . PHE A 1 169 ? -2.360 13.803 23.097 1.00 94.50 169 PHE A C 1
ATOM 1371 O O . PHE A 1 169 ? -2.411 13.494 24.286 1.00 94.50 169 PHE A O 1
ATOM 1378 N N . VAL A 1 170 ? -2.873 14.934 22.614 1.00 94.31 170 VAL A N 1
ATOM 1379 C CA . VAL A 1 170 ? -3.356 16.042 23.447 1.00 94.31 170 VAL A CA 1
ATOM 1380 C C . VAL A 1 170 ? -4.867 15.979 23.666 1.00 94.31 170 VAL A C 1
ATOM 1382 O O . VAL A 1 170 ? -5.354 16.435 24.698 1.00 94.31 170 VAL A O 1
ATOM 1385 N N . GLU A 1 171 ? -5.616 15.379 22.742 1.00 92.75 171 GLU A N 1
ATOM 1386 C CA . GLU A 1 171 ? -7.079 15.385 22.776 1.00 92.75 171 GLU A CA 1
ATOM 1387 C C . GLU A 1 171 ? -7.661 13.976 22.926 1.00 92.75 171 GLU A C 1
ATOM 1389 O O . GLU A 1 171 ? -8.386 13.709 23.884 1.00 92.75 171 GLU A O 1
ATOM 1394 N N . TYR A 1 172 ? -7.327 13.040 22.034 1.00 94.69 172 TYR A N 1
ATOM 1395 C CA . TYR A 1 172 ? -8.041 11.758 21.955 1.00 94.69 172 TYR A CA 1
ATOM 1396 C C . TYR A 1 172 ? -7.702 10.778 23.064 1.00 94.69 172 TYR A C 1
ATOM 1398 O O . TYR A 1 172 ? -8.615 10.209 23.668 1.00 94.69 172 TYR A O 1
ATOM 1406 N N . PHE A 1 173 ? -6.422 10.582 23.384 1.00 96.25 173 PHE A N 1
ATOM 1407 C CA . PHE A 1 173 ? -6.076 9.739 24.525 1.00 96.25 173 PHE A CA 1
ATOM 1408 C C . PHE A 1 173 ? -6.606 10.326 25.840 1.00 96.25 173 PHE A C 1
ATOM 1410 O O . PHE A 1 173 ? -7.286 9.588 26.558 1.00 96.25 173 PHE A O 1
ATOM 1417 N N . PRO A 1 174 ? -6.414 11.624 26.155 1.00 96.69 174 PRO A N 1
ATOM 1418 C CA . PRO A 1 174 ? -7.004 12.212 27.355 1.00 96.69 174 PRO A CA 1
ATOM 1419 C C . PRO A 1 174 ? -8.532 12.106 27.403 1.00 96.69 174 PRO A C 1
ATOM 1421 O O . PRO A 1 174 ? -9.066 11.690 28.433 1.00 96.69 174 PRO A O 1
ATOM 1424 N N . ARG A 1 175 ? -9.235 12.403 26.299 1.00 96.19 175 ARG A N 1
ATOM 1425 C CA . ARG A 1 175 ? -10.701 12.296 26.222 1.00 96.19 175 ARG A CA 1
ATOM 1426 C C . ARG A 1 175 ? -11.170 10.879 26.503 1.00 96.19 175 ARG A C 1
ATOM 1428 O O . ARG A 1 175 ? -11.996 10.687 27.384 1.00 96.19 175 ARG A O 1
ATOM 1435 N N . SER A 1 176 ? -10.599 9.879 25.832 1.00 95.94 176 SER A N 1
ATOM 1436 C CA . SER A 1 176 ? -10.979 8.480 26.053 1.00 95.94 176 SER A CA 1
ATOM 1437 C C . SER A 1 176 ? -10.775 8.034 27.504 1.00 95.94 176 SER A C 1
ATOM 1439 O O . SER A 1 176 ? -11.595 7.282 28.039 1.00 95.94 176 SER A O 1
ATOM 1441 N N . ILE A 1 177 ? -9.679 8.465 28.138 1.00 96.81 177 ILE A N 1
ATOM 1442 C CA . ILE A 1 177 ? -9.395 8.160 29.546 1.00 96.81 177 ILE A CA 1
ATOM 1443 C C . ILE A 1 177 ? -10.448 8.813 30.443 1.00 96.81 177 ILE A C 1
ATOM 1445 O O . ILE A 1 177 ? -10.952 8.159 31.357 1.00 96.81 177 ILE A O 1
ATOM 1449 N N . ASN A 1 178 ? -10.782 10.077 30.174 1.00 96.94 178 ASN A N 1
ATOM 1450 C CA . ASN A 1 178 ? -11.751 10.835 30.953 1.00 96.94 178 ASN A CA 1
ATOM 1451 C C . ASN A 1 178 ? -13.163 10.258 30.817 1.00 96.94 178 ASN A C 1
ATOM 1453 O O . ASN A 1 178 ? -13.778 9.956 31.830 1.00 96.94 178 ASN A O 1
ATOM 1457 N N . THR A 1 179 ? -13.637 9.992 29.597 1.00 96.88 179 THR A N 1
ATOM 1458 C CA . THR A 1 179 ? -14.962 9.398 29.360 1.00 96.88 179 THR A CA 1
ATOM 1459 C C . THR A 1 179 ? -15.118 8.057 30.079 1.00 96.88 179 THR A C 1
ATOM 1461 O O . THR A 1 179 ? -16.116 7.820 30.760 1.00 96.88 179 THR A O 1
ATOM 1464 N N . SER A 1 180 ? -14.090 7.204 30.024 1.00 96.62 180 SER A N 1
ATOM 1465 C CA . SER A 1 180 ? -14.090 5.919 30.739 1.00 96.62 180 SER A CA 1
ATOM 1466 C C . SER A 1 180 ? -14.090 6.088 32.263 1.00 96.62 180 SER A C 1
ATOM 1468 O O . SER A 1 180 ? -14.677 5.275 32.978 1.00 96.62 180 SER A O 1
ATOM 1470 N N . ALA A 1 181 ? -13.421 7.123 32.784 1.00 96.19 181 ALA A N 1
ATOM 1471 C CA . ALA A 1 181 ? -13.444 7.454 34.207 1.00 96.19 181 ALA A CA 1
ATOM 1472 C C . ALA A 1 181 ? -14.822 7.967 34.641 1.00 96.19 181 ALA A C 1
ATOM 1474 O O . ALA A 1 181 ? -15.365 7.447 35.612 1.00 96.19 181 ALA A O 1
ATOM 1475 N N . THR A 1 182 ? -15.422 8.884 33.881 1.00 97.62 182 THR A N 1
ATOM 1476 C CA . THR A 1 182 ? -16.751 9.442 34.151 1.00 97.62 182 THR A CA 1
ATOM 1477 C C . THR A 1 182 ? -17.834 8.366 34.176 1.00 97.62 182 THR A C 1
ATOM 1479 O O . THR A 1 182 ? -18.611 8.327 35.125 1.00 97.62 182 THR A O 1
ATOM 1482 N N . LEU A 1 183 ? -17.853 7.436 33.211 1.00 97.25 183 LEU A N 1
ATOM 1483 C CA . LEU A 1 183 ? -18.803 6.311 33.219 1.00 97.25 183 LEU A CA 1
ATOM 1484 C C . LEU A 1 183 ? -18.736 5.510 34.530 1.00 97.25 183 LEU A C 1
ATOM 1486 O O . LEU A 1 183 ? -19.768 5.181 35.113 1.00 97.25 183 LEU A O 1
ATOM 1490 N N . ARG A 1 184 ? -17.522 5.250 35.036 1.00 95.56 184 ARG A N 1
ATOM 1491 C CA . ARG A 1 184 ? -17.326 4.551 36.315 1.00 95.56 184 ARG A CA 1
ATOM 1492 C C . ARG A 1 184 ? -17.724 5.386 37.523 1.00 95.56 184 ARG A C 1
ATOM 1494 O O . ARG A 1 184 ? -18.331 4.849 38.441 1.00 95.56 184 ARG A O 1
ATOM 1501 N N . GLU A 1 185 ? -17.345 6.660 37.549 1.00 96.94 185 GLU A N 1
ATOM 1502 C CA . GLU A 1 185 ? -17.645 7.575 38.657 1.00 96.94 185 GLU A CA 1
ATOM 1503 C C . GLU A 1 185 ? -19.153 7.784 38.825 1.00 96.94 185 GLU A C 1
ATOM 1505 O O . GLU A 1 185 ? -19.643 7.837 39.950 1.00 96.94 185 GLU A O 1
ATOM 1510 N N . LEU A 1 186 ? -19.891 7.822 37.713 1.00 97.50 186 LEU A N 1
ATOM 1511 C CA . LEU A 1 186 ? -21.351 7.911 37.694 1.00 97.50 186 LEU A CA 1
ATOM 1512 C C . LEU A 1 186 ? -22.053 6.563 37.936 1.00 97.50 186 LEU A C 1
ATOM 1514 O O . LEU A 1 186 ? -23.274 6.526 38.056 1.00 97.50 186 LEU A O 1
ATOM 1518 N N . GLY A 1 187 ? -21.305 5.461 38.038 1.00 96.00 187 GLY A N 1
ATOM 1519 C CA . GLY A 1 187 ? -21.851 4.139 38.346 1.00 96.00 187 GLY A CA 1
ATOM 1520 C C . GLY A 1 187 ? -22.597 3.463 37.191 1.00 96.00 187 GLY A C 1
ATOM 1521 O O . GLY A 1 187 ? -23.405 2.571 37.452 1.00 96.00 187 GLY A O 1
ATOM 1522 N N . TYR A 1 188 ? -22.339 3.854 35.938 1.00 96.75 188 TYR A N 1
ATOM 1523 C CA . TYR A 1 188 ? -22.906 3.169 34.774 1.00 96.75 188 TYR A CA 1
ATOM 1524 C C . TYR A 1 188 ? -22.358 1.743 34.646 1.00 96.75 188 TYR A C 1
ATOM 1526 O O . TYR A 1 188 ? -21.196 1.461 34.958 1.00 96.75 188 TYR A O 1
ATOM 1534 N N . TYR A 1 189 ? -23.214 0.833 34.177 1.00 93.56 189 TYR A N 1
ATOM 1535 C CA . TYR A 1 189 ? -22.813 -0.539 33.864 1.00 93.56 189 TYR A CA 1
ATOM 1536 C C . TYR A 1 189 ? -22.030 -0.591 32.545 1.00 93.56 189 TYR A C 1
ATOM 1538 O O . TYR A 1 189 ? -21.049 -1.329 32.416 1.00 93.56 189 TYR A O 1
ATOM 1546 N N . GLU A 1 190 ? -22.459 0.226 31.584 1.00 94.75 190 GLU A N 1
ATOM 1547 C CA . GLU A 1 190 ? -21.846 0.449 30.285 1.00 94.75 190 GLU A CA 1
ATOM 1548 C C . GLU A 1 190 ? -20.420 0.981 30.429 1.00 94.75 190 GLU A C 1
ATOM 1550 O O . GLU A 1 190 ? -20.113 1.833 31.265 1.00 94.75 190 GLU A O 1
ATOM 1555 N N . LYS A 1 191 ? -19.529 0.492 29.567 1.00 94.50 191 LYS A N 1
ATOM 1556 C CA . LYS A 1 191 ? -18.123 0.906 29.536 1.00 94.50 191 LYS A CA 1
ATOM 1557 C C . LYS A 1 191 ? -17.720 1.332 28.134 1.00 94.50 191 LYS A C 1
ATOM 1559 O O . LYS A 1 191 ? -18.324 0.927 27.140 1.00 94.50 191 LYS A O 1
ATOM 1564 N N . GLN A 1 192 ? -16.643 2.102 28.064 1.00 93.44 192 GLN A N 1
ATOM 1565 C CA . GLN A 1 192 ? -15.934 2.393 26.828 1.00 93.44 192 GLN A CA 1
ATOM 1566 C C . GLN A 1 192 ? -14.611 1.623 26.814 1.00 93.44 192 GLN A C 1
ATOM 1568 O O . GLN A 1 192 ? -13.869 1.641 27.793 1.00 93.44 192 GLN A O 1
ATOM 1573 N N . ILE A 1 193 ? -14.314 0.977 25.685 1.00 93.06 193 ILE A N 1
ATOM 1574 C CA . ILE A 1 193 ? -12.996 0.413 25.380 1.00 93.06 193 ILE A CA 1
ATOM 1575 C C . ILE A 1 193 ? -12.530 1.060 24.081 1.00 93.06 193 ILE A C 1
ATOM 1577 O O . ILE A 1 193 ? -13.063 0.774 23.009 1.00 93.06 193 ILE A O 1
ATOM 1581 N N . TYR A 1 194 ? -11.545 1.949 24.165 1.00 93.81 194 TYR A N 1
ATOM 1582 C CA . TYR A 1 194 ? -11.003 2.611 22.983 1.00 93.81 194 TYR A CA 1
ATOM 1583 C C . TYR A 1 194 ? -9.868 1.788 22.379 1.00 93.81 194 TYR A C 1
ATOM 1585 O O . TYR A 1 194 ? -8.838 1.569 23.015 1.00 93.81 194 TYR A O 1
ATOM 1593 N N . THR A 1 195 ? -10.060 1.315 21.148 1.00 91.88 195 THR A N 1
ATOM 1594 C CA . THR A 1 195 ? -9.043 0.550 20.414 1.00 91.88 195 THR A CA 1
ATOM 1595 C C . THR A 1 195 ? -8.226 1.487 19.529 1.00 91.88 195 THR A C 1
ATOM 1597 O O . THR A 1 195 ? -8.794 2.261 18.767 1.00 91.88 195 THR A O 1
ATOM 1600 N N . THR A 1 196 ? -6.898 1.408 19.606 1.00 92.25 196 THR A N 1
ATOM 1601 C CA . THR A 1 196 ? -5.971 2.228 18.811 1.00 92.25 196 THR A CA 1
ATOM 1602 C C . THR A 1 196 ? -4.852 1.393 18.168 1.00 92.25 196 THR A C 1
ATOM 1604 O O . THR A 1 196 ? -4.828 0.165 18.263 1.00 92.25 196 THR A O 1
ATOM 1607 N N . HIS A 1 197 ? -3.914 2.072 17.510 1.00 92.69 197 HIS A N 1
ATOM 1608 C CA . HIS A 1 197 ? -2.796 1.491 16.779 1.00 92.69 197 HIS A CA 1
ATOM 1609 C C . HIS A 1 197 ? -1.523 1.434 17.645 1.00 92.69 197 HIS A C 1
ATOM 1611 O O . HIS A 1 197 ? -1.128 2.452 18.222 1.00 92.69 197 HIS A O 1
ATOM 1617 N N . PRO A 1 198 ? -0.811 0.295 17.716 1.00 95.56 198 PRO A N 1
ATOM 1618 C CA . PRO A 1 198 ? 0.377 0.160 18.549 1.00 95.56 198 PRO A CA 1
ATOM 1619 C C . PRO A 1 198 ? 1.540 1.050 18.089 1.00 95.56 198 PRO A C 1
ATOM 1621 O O . PRO A 1 198 ? 2.346 1.448 18.924 1.00 95.56 198 PRO A O 1
ATOM 1624 N N . TRP A 1 199 ? 1.624 1.448 16.813 1.00 96.62 199 TRP A N 1
ATOM 1625 C CA . TRP A 1 199 ? 2.630 2.434 16.396 1.00 96.62 199 TRP A CA 1
ATOM 1626 C C . TRP A 1 199 ? 2.435 3.795 17.078 1.00 96.62 199 TRP A C 1
ATOM 1628 O O . TRP A 1 199 ? 3.401 4.364 17.589 1.00 96.62 199 TRP A O 1
ATOM 1638 N N . LEU A 1 200 ? 1.187 4.272 17.180 1.00 95.25 200 LEU A N 1
ATOM 1639 C CA . LEU A 1 200 ? 0.855 5.505 17.902 1.00 95.25 200 LEU A CA 1
ATOM 1640 C C . LEU A 1 200 ? 1.143 5.373 19.398 1.00 95.25 200 LEU A C 1
ATOM 1642 O O . LEU A 1 200 ? 1.709 6.285 19.995 1.00 95.25 200 LEU A O 1
ATOM 1646 N N . VAL A 1 201 ? 0.814 4.225 20.000 1.00 97.44 201 VAL A N 1
ATOM 1647 C CA . VAL A 1 201 ? 1.105 3.953 21.419 1.00 97.44 201 VAL A CA 1
ATOM 1648 C C . VAL A 1 201 ? 2.611 3.960 21.681 1.00 97.44 201 VAL A C 1
ATOM 1650 O O . VAL A 1 201 ? 3.070 4.596 22.631 1.00 97.44 201 VAL A O 1
ATOM 1653 N N . ARG A 1 202 ? 3.401 3.304 20.820 1.00 96.94 202 ARG A N 1
ATOM 1654 C CA . ARG A 1 202 ? 4.866 3.321 20.907 1.00 96.94 202 ARG A CA 1
ATOM 1655 C C . ARG A 1 202 ? 5.398 4.746 20.815 1.00 96.94 202 ARG A C 1
ATOM 1657 O O . ARG A 1 202 ? 6.238 5.114 21.635 1.00 96.94 202 ARG A O 1
ATOM 1664 N N . LEU A 1 203 ? 4.920 5.529 19.848 1.00 96.00 203 LEU A N 1
ATOM 1665 C CA . LEU A 1 203 ? 5.352 6.911 19.672 1.00 96.00 203 LEU A CA 1
ATOM 1666 C C . LEU A 1 203 ? 4.943 7.793 20.860 1.00 96.00 203 LEU A C 1
ATOM 1668 O O . LEU A 1 203 ? 5.730 8.632 21.268 1.00 96.00 203 LEU A O 1
ATOM 1672 N N . TYR A 1 204 ? 3.770 7.583 21.460 1.00 97.19 204 TYR A N 1
ATOM 1673 C CA . TYR A 1 204 ? 3.321 8.329 22.642 1.00 97.19 204 TYR A CA 1
ATOM 1674 C C . TYR A 1 204 ? 4.217 8.063 23.858 1.00 97.19 204 TYR A C 1
ATOM 1676 O O . TYR A 1 204 ? 4.696 8.989 24.516 1.00 97.19 204 TYR A O 1
ATOM 1684 N N . LEU A 1 205 ? 4.500 6.788 24.141 1.00 96.94 205 LEU A N 1
ATOM 1685 C CA . LEU A 1 205 ? 5.311 6.392 25.295 1.00 96.94 205 LEU A CA 1
ATOM 1686 C C . LEU A 1 205 ? 6.795 6.760 25.124 1.00 96.94 205 LEU A C 1
ATOM 1688 O O . LEU A 1 205 ? 7.442 7.171 26.089 1.00 96.94 205 LEU A O 1
ATOM 1692 N N . HIS A 1 206 ? 7.315 6.677 23.894 1.00 95.12 206 HIS A N 1
ATOM 1693 C CA . HIS A 1 206 ? 8.724 6.918 23.545 1.00 95.12 206 HIS A CA 1
ATOM 1694 C C . HIS A 1 206 ? 8.882 8.128 22.619 1.00 95.12 206 HIS A C 1
ATOM 1696 O O . HIS A 1 206 ? 9.624 8.090 21.637 1.00 95.12 206 HIS A O 1
ATOM 1702 N N . CYS A 1 207 ? 8.153 9.199 22.929 1.00 94.44 207 CYS A N 1
ATOM 1703 C CA . CYS A 1 207 ? 8.029 10.362 22.061 1.00 94.44 207 CYS A CA 1
ATOM 1704 C C . CYS A 1 207 ? 9.355 11.125 21.870 1.00 94.44 207 CYS A C 1
ATOM 1706 O O . CYS A 1 207 ? 9.983 11.510 22.862 1.00 94.44 207 CYS A O 1
ATOM 1708 N N . PRO A 1 208 ? 9.783 11.388 20.619 1.00 91.75 208 PRO A N 1
ATOM 1709 C CA . PRO A 1 208 ? 10.969 12.188 20.329 1.00 91.75 208 PRO A CA 1
ATOM 1710 C C . PRO A 1 208 ? 10.689 13.691 20.564 1.00 91.75 208 PRO A C 1
ATOM 1712 O O . PRO A 1 208 ? 9.930 14.297 19.807 1.00 91.75 208 PRO A O 1
ATOM 1715 N N . PRO A 1 209 ? 11.326 14.344 21.558 1.00 84.50 209 PRO A N 1
ATOM 1716 C CA . PRO A 1 209 ? 10.911 15.664 22.067 1.00 84.50 209 PRO A CA 1
ATOM 1717 C C . PRO A 1 209 ? 11.072 16.836 21.085 1.00 84.50 209 PRO A C 1
ATOM 1719 O O . PRO A 1 209 ? 10.482 17.900 21.282 1.00 84.50 209 PRO A O 1
ATOM 1722 N N . ASN A 1 210 ? 11.883 16.660 20.041 1.00 87.06 210 ASN A N 1
ATOM 1723 C CA . ASN A 1 210 ? 12.206 17.696 19.059 1.00 87.06 210 ASN A CA 1
ATOM 1724 C C . ASN A 1 210 ? 11.800 17.304 17.633 1.00 87.06 210 ASN A C 1
ATOM 1726 O O . ASN A 1 210 ? 12.313 17.886 16.682 1.00 87.06 210 ASN A O 1
ATOM 1730 N N . LEU A 1 211 ? 10.910 16.319 17.469 1.00 91.06 211 LEU A N 1
ATOM 1731 C CA . LEU A 1 211 ? 10.448 15.940 16.139 1.00 91.06 211 LEU A CA 1
ATOM 1732 C C . LEU A 1 211 ? 9.605 17.068 15.533 1.00 91.06 211 LEU A C 1
ATOM 1734 O O . LEU A 1 211 ? 8.584 17.471 16.093 1.00 91.06 211 LEU A O 1
ATOM 1738 N N . VAL A 1 212 ? 10.042 17.562 14.376 1.00 90.19 212 VAL A N 1
ATOM 1739 C CA . VAL A 1 212 ? 9.345 18.573 13.580 1.00 90.19 212 VAL A CA 1
ATOM 1740 C C . VAL A 1 212 ? 9.161 18.022 12.174 1.00 90.19 212 VAL A C 1
ATOM 1742 O O . VAL A 1 212 ? 10.125 17.594 11.543 1.00 90.19 212 VAL A O 1
ATOM 1745 N N . LEU A 1 213 ? 7.926 18.045 11.684 1.00 86.69 213 LEU A N 1
ATOM 1746 C CA . LEU A 1 213 ? 7.561 17.652 10.327 1.00 86.69 213 LEU A CA 1
ATOM 1747 C C . LEU A 1 213 ? 6.680 18.746 9.734 1.00 86.69 213 LEU A C 1
ATOM 1749 O O . LEU A 1 213 ? 5.804 19.269 10.419 1.00 86.69 213 LEU A O 1
ATOM 1753 N N . SER A 1 214 ? 6.998 19.167 8.510 1.00 81.56 214 SER A N 1
ATOM 1754 C CA . SER A 1 214 ? 6.314 20.268 7.808 1.00 81.56 214 SER A CA 1
ATOM 1755 C C . SER A 1 214 ? 6.157 21.547 8.646 1.00 81.56 214 SER A C 1
ATOM 1757 O O . SER A 1 214 ? 5.143 22.232 8.591 1.00 81.56 214 SER A O 1
ATOM 1759 N N . GLY A 1 215 ? 7.168 21.868 9.465 1.00 83.94 215 GLY A N 1
ATOM 1760 C CA . GLY A 1 215 ? 7.164 23.037 10.357 1.00 83.94 215 GLY A CA 1
ATOM 1761 C C . GLY A 1 215 ? 6.332 22.879 11.637 1.00 83.94 215 GLY A C 1
ATOM 1762 O O . GLY A 1 215 ? 6.349 23.767 12.487 1.00 83.94 215 GLY A O 1
ATOM 1763 N N . ILE A 1 216 ? 5.660 21.744 11.823 1.00 86.38 216 ILE A N 1
ATOM 1764 C CA . ILE A 1 216 ? 4.817 21.455 12.983 1.00 86.38 216 ILE A CA 1
ATOM 1765 C C . ILE A 1 216 ? 5.610 20.612 13.975 1.00 86.38 216 ILE A C 1
ATOM 1767 O O . ILE A 1 216 ? 6.137 19.551 13.636 1.00 86.38 216 ILE A O 1
ATOM 1771 N N . LYS A 1 217 ? 5.693 21.069 15.225 1.00 92.31 217 LYS A N 1
ATOM 1772 C CA . LYS A 1 217 ? 6.356 20.338 16.309 1.00 92.31 217 LYS A CA 1
ATOM 1773 C C . LYS A 1 217 ? 5.423 19.280 16.905 1.00 92.31 217 LYS A C 1
ATOM 1775 O O . LYS A 1 217 ? 4.259 19.566 17.188 1.00 92.31 217 LYS A O 1
ATOM 1780 N N . LEU A 1 218 ? 5.954 18.083 17.148 1.00 93.31 218 LEU A N 1
ATOM 1781 C CA . LEU A 1 218 ? 5.265 17.039 17.903 1.00 93.31 218 LEU A CA 1
ATOM 1782 C C . LEU A 1 218 ? 5.176 17.416 19.394 1.00 93.31 218 LEU A C 1
ATOM 1784 O O . LEU A 1 218 ? 6.176 17.761 20.030 1.00 93.31 218 LEU A O 1
ATOM 1788 N N . GLN A 1 219 ? 3.977 17.337 19.960 1.00 94.38 219 GLN A N 1
ATOM 1789 C CA . GLN A 1 219 ? 3.664 17.648 21.352 1.00 94.38 219 GLN A CA 1
ATOM 1790 C C . GLN A 1 219 ? 3.758 16.377 22.198 1.00 94.38 219 GLN A C 1
ATOM 1792 O O . GLN A 1 219 ? 2.789 15.643 22.365 1.00 94.38 219 GLN A O 1
ATOM 1797 N N . CYS A 1 220 ? 4.955 16.093 22.711 1.00 96.31 220 CYS A N 1
ATOM 1798 C CA . CYS A 1 220 ? 5.182 14.898 23.517 1.00 96.31 220 CYS A CA 1
ATOM 1799 C C . CYS A 1 220 ? 4.491 14.961 24.888 1.00 96.31 220 CYS A C 1
ATOM 1801 O O . CYS A 1 220 ? 4.587 15.994 25.557 1.00 96.31 220 CYS A O 1
ATOM 1803 N N . PRO A 1 221 ? 3.896 13.846 25.355 1.00 97.00 221 PRO A N 1
ATOM 1804 C CA . PRO A 1 221 ? 3.282 13.792 26.673 1.00 97.00 221 PRO A CA 1
ATOM 1805 C C . PRO A 1 221 ? 4.333 13.880 27.783 1.00 97.00 221 PRO A C 1
ATOM 1807 O O . PRO A 1 221 ? 5.434 13.323 27.681 1.00 97.00 221 PRO A O 1
ATOM 1810 N N . ASN A 1 222 ? 3.971 14.533 28.882 1.00 96.69 222 ASN A N 1
ATOM 1811 C CA . ASN A 1 222 ? 4.755 14.534 30.111 1.00 96.69 222 ASN A CA 1
ATOM 1812 C C . ASN A 1 222 ? 4.585 13.215 30.895 1.00 96.69 222 ASN A C 1
ATOM 1814 O O . ASN A 1 222 ? 3.724 12.384 30.605 1.00 96.69 222 ASN A O 1
ATOM 1818 N N . GLU A 1 223 ? 5.399 13.015 31.933 1.00 97.00 223 GLU A N 1
ATOM 1819 C CA . GLU A 1 223 ? 5.389 11.768 32.714 1.00 97.00 223 GLU A CA 1
ATOM 1820 C C . GLU A 1 223 ? 4.052 11.496 33.428 1.00 97.00 223 GLU A C 1
ATOM 1822 O O . GLU A 1 223 ? 3.664 10.340 33.596 1.00 97.00 223 GLU A O 1
ATOM 1827 N N . THR A 1 224 ? 3.296 12.538 33.791 1.00 97.56 224 THR A N 1
ATOM 1828 C CA . THR A 1 224 ? 1.963 12.374 34.397 1.00 97.56 224 THR A CA 1
ATOM 1829 C C . THR A 1 224 ? 0.949 11.882 33.366 1.00 97.56 224 THR A C 1
ATOM 1831 O O . THR A 1 224 ? 0.154 10.985 33.649 1.00 97.56 224 THR A O 1
ATOM 1834 N N . GLU A 1 225 ? 0.979 12.435 32.157 1.00 97.50 225 GLU A N 1
ATOM 1835 C CA . GLU A 1 225 ? 0.124 12.024 31.038 1.00 97.50 225 GLU A CA 1
ATOM 1836 C C . GLU A 1 225 ? 0.431 10.591 30.593 1.00 97.50 225 GLU A C 1
ATOM 1838 O O . GLU A 1 225 ? -0.491 9.795 30.389 1.00 97.50 225 GLU A O 1
ATOM 1843 N N . LYS A 1 226 ? 1.715 10.216 30.532 1.00 97.94 226 LYS A N 1
ATOM 1844 C CA . LYS A 1 226 ? 2.131 8.826 30.296 1.00 97.94 226 LYS A CA 1
ATOM 1845 C C . LYS A 1 226 ? 1.635 7.895 31.397 1.00 97.94 226 LYS A C 1
ATOM 1847 O O . LYS A 1 226 ? 1.061 6.852 31.094 1.00 97.94 226 LYS A O 1
ATOM 1852 N N . ALA A 1 227 ? 1.785 8.268 32.669 1.00 97.94 227 ALA A N 1
ATOM 1853 C CA . ALA A 1 227 ? 1.315 7.453 33.788 1.00 97.94 227 ALA A CA 1
ATOM 1854 C C . ALA A 1 227 ? -0.209 7.234 33.752 1.00 97.94 227 ALA A C 1
ATOM 1856 O O . ALA A 1 227 ? -0.674 6.111 33.964 1.00 97.94 227 ALA A O 1
ATOM 1857 N N . LYS A 1 228 ? -0.990 8.276 33.423 1.00 97.81 228 LYS A N 1
ATOM 1858 C CA . LYS A 1 228 ? -2.447 8.173 33.231 1.00 97.81 228 LYS A CA 1
ATOM 1859 C C . LYS A 1 228 ? -2.803 7.217 32.095 1.00 97.81 228 LYS A C 1
ATOM 1861 O O . LYS A 1 228 ? -3.659 6.352 32.286 1.00 97.81 228 LYS A O 1
ATOM 1866 N N . PHE A 1 229 ? -2.122 7.332 30.955 1.00 98.19 229 PHE A N 1
ATOM 1867 C CA . PHE A 1 229 ? -2.309 6.434 29.817 1.00 98.19 229 PHE A CA 1
ATOM 1868 C C . PHE A 1 229 ? -2.002 4.977 30.184 1.00 98.19 229 PHE A C 1
ATOM 1870 O O . PHE A 1 229 ? -2.824 4.094 29.957 1.00 98.19 229 PHE A O 1
ATOM 1877 N N . ILE A 1 230 ? -0.857 4.719 30.824 1.00 98.19 230 ILE A N 1
ATOM 1878 C CA . ILE A 1 230 ? -0.445 3.373 31.252 1.00 98.19 230 ILE A CA 1
ATOM 1879 C C . ILE A 1 230 ? -1.468 2.772 32.224 1.00 98.19 230 ILE A C 1
ATOM 1881 O O . ILE A 1 230 ? -1.816 1.595 32.112 1.00 98.19 230 ILE A O 1
ATOM 1885 N N . ALA A 1 231 ? -1.977 3.565 33.171 1.00 97.69 231 ALA A N 1
ATOM 1886 C CA . ALA A 1 231 ? -3.005 3.115 34.102 1.00 97.69 231 ALA A CA 1
ATOM 1887 C C . ALA A 1 231 ? -4.319 2.763 33.384 1.00 97.69 231 ALA A C 1
ATOM 1889 O O . ALA A 1 231 ? -4.929 1.744 33.702 1.00 97.69 231 ALA A O 1
ATOM 1890 N N . ALA A 1 232 ? -4.736 3.568 32.402 1.00 97.25 232 ALA A N 1
ATOM 1891 C CA . ALA A 1 232 ? -5.913 3.297 31.579 1.00 97.25 232 ALA A CA 1
ATOM 1892 C C . ALA A 1 232 ? -5.751 2.029 30.728 1.00 97.25 232 ALA A C 1
ATOM 1894 O O . ALA A 1 232 ? -6.638 1.175 30.729 1.00 97.25 232 ALA A O 1
ATOM 1895 N N . ALA A 1 233 ? -4.590 1.847 30.095 1.00 96.81 233 ALA A N 1
ATOM 1896 C CA . ALA A 1 233 ? -4.272 0.650 29.322 1.00 96.81 233 ALA A CA 1
ATOM 1897 C C . ALA A 1 233 ? -4.296 -0.624 30.184 1.00 96.81 233 ALA A C 1
ATOM 1899 O O . ALA A 1 233 ? -4.866 -1.638 29.790 1.00 96.81 233 ALA A O 1
ATOM 1900 N N . ARG A 1 234 ? -3.740 -0.574 31.403 1.00 95.94 234 ARG A N 1
ATOM 1901 C CA . ARG A 1 234 ? -3.764 -1.711 32.344 1.00 95.94 234 ARG A CA 1
ATOM 1902 C C . ARG A 1 234 ? -5.165 -2.065 32.841 1.00 95.94 234 ARG A C 1
ATOM 1904 O O . ARG A 1 234 ? -5.405 -3.227 33.152 1.00 95.94 234 ARG A O 1
ATOM 1911 N N . ARG A 1 235 ? -6.073 -1.088 32.929 1.00 93.94 235 ARG A N 1
ATOM 1912 C CA . ARG A 1 235 ? -7.486 -1.326 33.268 1.00 93.94 235 ARG A CA 1
ATOM 1913 C C . ARG A 1 235 ? -8.307 -1.870 32.098 1.00 93.94 235 ARG A C 1
ATOM 1915 O O . ARG A 1 235 ? -9.367 -2.433 32.342 1.00 93.94 235 ARG A O 1
ATOM 1922 N N . GLY A 1 236 ? -7.825 -1.712 30.865 1.00 92.88 236 GLY A N 1
ATOM 1923 C CA . GLY A 1 236 ? -8.563 -2.057 29.649 1.00 92.88 236 GLY A CA 1
ATOM 1924 C C . GLY A 1 236 ? -9.452 -0.933 29.106 1.00 92.88 236 GLY A C 1
ATOM 1925 O O . GLY A 1 236 ? -10.235 -1.189 28.201 1.00 92.88 236 GLY A O 1
ATOM 1926 N N . ASP A 1 237 ? -9.320 0.299 29.614 1.00 94.19 237 ASP A N 1
ATOM 1927 C CA . ASP A 1 237 ? -10.039 1.481 29.096 1.00 94.19 237 ASP A CA 1
ATOM 1928 C C . ASP A 1 237 ? -9.568 1.833 27.671 1.00 94.19 237 ASP A C 1
ATOM 1930 O O . ASP A 1 237 ? -10.330 2.300 26.825 1.00 94.19 237 ASP A O 1
ATOM 1934 N N . ILE A 1 238 ? -8.278 1.597 27.415 1.00 94.75 238 ILE A N 1
ATOM 1935 C CA . ILE A 1 238 ? -7.630 1.734 26.112 1.00 94.75 238 ILE A CA 1
ATOM 1936 C C . ILE A 1 238 ? -6.947 0.408 25.784 1.00 94.75 238 ILE A C 1
ATOM 1938 O O . ILE A 1 238 ? -6.252 -0.169 26.621 1.00 94.75 238 ILE A O 1
ATOM 1942 N N . THR A 1 239 ? -7.102 -0.059 24.552 1.00 94.06 239 THR A N 1
ATOM 1943 C CA . THR A 1 239 ? -6.414 -1.235 24.017 1.00 94.06 239 THR A CA 1
ATOM 1944 C C . THR A 1 239 ? -5.877 -0.952 22.615 1.00 94.06 239 THR A C 1
ATOM 1946 O O . THR A 1 239 ? -6.151 0.085 22.018 1.00 94.06 239 THR A O 1
ATOM 1949 N N . TRP A 1 240 ? -5.091 -1.873 22.077 1.00 94.19 240 TRP A N 1
ATOM 1950 C CA . TRP A 1 240 ? -4.610 -1.854 20.702 1.00 94.19 240 TRP A CA 1
ATOM 1951 C C . TRP A 1 240 ? -4.689 -3.258 20.123 1.00 94.19 240 TRP A C 1
ATOM 1953 O O . TRP A 1 240 ? -4.551 -4.248 20.848 1.00 94.19 240 TRP A O 1
ATOM 1963 N N . HIS A 1 241 ? -4.921 -3.323 18.816 1.00 94.44 241 HIS A N 1
ATOM 1964 C CA . HIS A 1 241 ? -4.880 -4.564 18.050 1.00 94.44 241 HIS A CA 1
ATOM 1965 C C . HIS A 1 241 ? -3.443 -4.905 17.631 1.00 94.44 241 HIS A C 1
ATOM 1967 O O . HIS A 1 241 ? -2.534 -4.092 17.776 1.00 94.44 241 HIS A O 1
ATOM 1973 N N . ALA A 1 242 ? -3.228 -6.088 17.052 1.00 95.31 242 ALA A N 1
ATOM 1974 C CA . ALA A 1 242 ? -1.878 -6.589 16.789 1.00 95.31 242 ALA A CA 1
ATOM 1975 C C . ALA A 1 242 ? -1.133 -5.930 15.607 1.00 95.31 242 ALA A C 1
ATOM 1977 O O . ALA A 1 242 ? 0.094 -5.957 15.575 1.00 95.31 242 ALA A O 1
ATOM 1978 N N . GLY A 1 243 ? -1.842 -5.372 14.619 1.00 94.25 243 GLY A N 1
ATOM 1979 C CA . GLY A 1 243 ? -1.221 -4.665 13.484 1.00 94.25 243 GLY A CA 1
ATOM 1980 C C . GLY A 1 243 ? -0.742 -3.252 13.856 1.00 94.25 243 GLY A C 1
ATOM 1981 O O . GLY A 1 243 ? -1.420 -2.618 14.653 1.00 94.25 243 GLY A O 1
ATOM 1982 N N . PRO A 1 244 ? 0.369 -2.732 13.293 1.00 93.69 244 PRO A N 1
ATOM 1983 C CA . PRO A 1 244 ? 0.971 -1.445 13.681 1.00 93.69 244 PRO A CA 1
ATOM 1984 C C . PRO A 1 244 ? 0.149 -0.210 13.307 1.00 93.69 244 PRO A C 1
ATOM 1986 O O . PRO A 1 244 ? 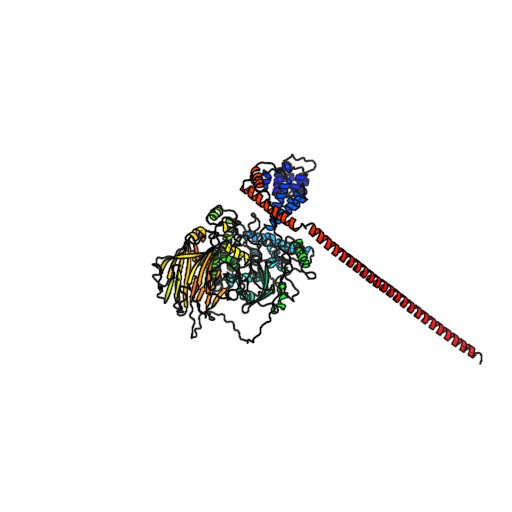0.130 0.750 14.072 1.00 93.69 244 PRO A O 1
ATOM 1989 N N . MET A 1 245 ? -0.479 -0.250 12.136 1.00 91.50 245 MET A N 1
ATOM 1990 C CA . MET A 1 245 ? -1.361 0.738 11.504 1.00 91.50 245 MET A CA 1
ATOM 1991 C C . MET A 1 245 ? -2.041 0.033 10.309 1.00 91.50 245 MET A C 1
ATOM 1993 O O . MET A 1 245 ? -1.871 -1.180 10.147 1.00 91.50 245 MET A O 1
ATOM 1997 N N . ASN A 1 246 ? -2.780 0.750 9.463 1.00 90.00 246 ASN A N 1
ATOM 1998 C CA . ASN A 1 246 ? -3.326 0.197 8.219 1.00 90.00 246 ASN A CA 1
ATOM 1999 C C . ASN A 1 246 ? -2.215 0.073 7.158 1.00 90.00 246 ASN A C 1
ATOM 2001 O O . ASN A 1 246 ? -1.695 1.081 6.674 1.00 90.00 246 ASN A O 1
ATOM 2005 N N . MET A 1 247 ? -1.824 -1.168 6.833 1.00 90.38 247 MET A N 1
ATOM 2006 C CA . MET A 1 247 ? -0.592 -1.477 6.090 1.00 90.38 247 MET A CA 1
ATOM 2007 C C . MET A 1 247 ? -0.829 -2.099 4.711 1.00 90.38 247 MET A C 1
ATOM 2009 O O . MET A 1 247 ? -1.510 -3.115 4.587 1.00 90.38 247 MET A O 1
ATOM 2013 N N . TYR A 1 248 ? -0.077 -1.661 3.709 1.00 91.44 248 TYR A N 1
ATOM 2014 C CA . TYR A 1 248 ? 0.149 -2.435 2.489 1.00 91.44 248 TYR A CA 1
ATOM 2015 C C . TYR A 1 248 ? 1.198 -3.521 2.711 1.00 91.44 248 TYR A C 1
ATOM 2017 O O . TYR A 1 248 ? 2.343 -3.423 2.273 1.00 91.44 248 TYR A O 1
ATOM 2025 N N . MET A 1 249 ? 0.798 -4.596 3.395 1.00 92.38 249 MET A N 1
ATOM 2026 C CA . MET A 1 249 ? 1.707 -5.691 3.757 1.00 92.38 249 MET A CA 1
ATOM 2027 C C . MET A 1 249 ? 2.401 -6.339 2.554 1.00 92.38 249 MET A C 1
ATOM 2029 O O . MET A 1 249 ? 3.501 -6.860 2.699 1.00 92.38 249 MET A O 1
ATOM 2033 N N . GLU A 1 250 ? 1.797 -6.275 1.367 1.00 91.69 250 GLU A N 1
ATOM 2034 C CA . GLU A 1 250 ? 2.360 -6.846 0.140 1.00 91.69 250 GLU A CA 1
ATOM 2035 C C . GLU A 1 250 ? 3.570 -6.092 -0.419 1.00 91.69 250 GLU A C 1
ATOM 2037 O O . GLU A 1 250 ? 4.348 -6.681 -1.170 1.00 91.69 250 GLU A O 1
ATOM 2042 N N . THR A 1 251 ? 3.748 -4.808 -0.084 1.00 91.75 251 THR A N 1
ATOM 2043 C CA . THR A 1 251 ? 4.931 -4.044 -0.524 1.00 91.75 251 THR A CA 1
ATOM 2044 C C . THR A 1 251 ? 6.142 -4.247 0.384 1.00 91.75 251 THR A C 1
ATOM 2046 O O . THR A 1 251 ? 7.262 -3.896 0.002 1.00 91.75 251 THR A O 1
ATOM 2049 N N . MET A 1 252 ? 5.928 -4.812 1.575 1.00 94.31 252 MET A N 1
ATOM 2050 C CA . MET A 1 252 ? 6.948 -5.013 2.597 1.00 94.31 252 MET A CA 1
ATOM 2051 C C . MET A 1 252 ? 7.635 -6.376 2.475 1.00 94.31 252 MET A C 1
ATOM 2053 O O . MET A 1 252 ? 7.077 -7.344 1.959 1.00 94.31 252 MET A O 1
ATOM 2057 N N . ASP A 1 253 ? 8.855 -6.467 3.011 1.00 94.38 253 ASP A N 1
ATOM 2058 C CA . ASP A 1 253 ? 9.531 -7.752 3.187 1.00 94.38 253 ASP A CA 1
ATOM 2059 C C . ASP A 1 253 ? 9.015 -8.504 4.442 1.00 94.38 253 ASP A C 1
ATOM 2061 O O . ASP A 1 253 ? 8.427 -7.887 5.343 1.00 94.38 253 ASP A O 1
ATOM 2065 N N . PRO A 1 254 ? 9.245 -9.830 4.547 1.00 95.81 254 PRO A N 1
ATOM 2066 C CA . PRO A 1 254 ? 8.794 -10.647 5.681 1.00 95.81 254 PRO A CA 1
ATOM 2067 C C . PRO A 1 254 ? 9.223 -10.133 7.056 1.00 95.81 254 PRO A C 1
ATOM 2069 O O . PRO A 1 254 ? 8.461 -10.200 8.020 1.00 95.81 254 PRO A O 1
ATOM 2072 N N . MET A 1 255 ? 10.452 -9.626 7.163 1.00 95.56 255 MET A N 1
ATOM 2073 C CA . MET A 1 255 ? 11.038 -9.182 8.426 1.00 95.56 255 MET A CA 1
ATOM 2074 C C . MET A 1 255 ? 10.450 -7.844 8.871 1.00 95.56 255 MET A C 1
ATOM 2076 O O . MET A 1 255 ? 10.424 -7.561 10.070 1.00 95.56 255 MET A O 1
ATOM 2080 N N . MET A 1 256 ? 9.999 -7.008 7.932 1.00 96.75 256 MET A N 1
ATOM 2081 C CA . MET A 1 256 ? 9.290 -5.772 8.247 1.00 96.75 256 MET A CA 1
ATOM 2082 C C . MET A 1 256 ? 7.830 -6.035 8.639 1.00 96.75 256 MET A C 1
ATOM 2084 O O . MET A 1 256 ? 7.378 -5.481 9.640 1.00 96.75 256 MET A O 1
ATOM 2088 N N . VAL A 1 257 ? 7.126 -6.945 7.947 1.00 97.00 257 VAL A N 1
ATOM 2089 C CA . VAL A 1 257 ? 5.785 -7.411 8.369 1.00 97.00 257 VAL A CA 1
ATOM 2090 C C . VAL A 1 257 ? 5.846 -7.985 9.787 1.00 97.00 257 VAL A C 1
ATOM 2092 O O . VAL A 1 257 ? 5.074 -7.579 10.656 1.00 97.00 257 VAL A O 1
ATOM 2095 N N . GLY A 1 258 ? 6.809 -8.877 10.043 1.00 97.06 258 GLY A N 1
ATOM 2096 C CA . GLY A 1 258 ? 7.016 -9.471 11.362 1.00 97.06 258 GLY A CA 1
ATOM 2097 C C . GLY A 1 258 ? 7.329 -8.431 12.439 1.00 97.06 258 GLY A C 1
ATOM 2098 O O . GLY A 1 258 ? 6.736 -8.474 13.513 1.00 97.06 258 GLY A O 1
ATOM 2099 N N . PHE A 1 259 ? 8.191 -7.450 12.147 1.00 97.62 259 PHE A N 1
ATOM 2100 C CA . PHE A 1 259 ? 8.486 -6.353 13.077 1.00 97.62 259 PHE A CA 1
ATOM 2101 C C . PHE A 1 259 ? 7.245 -5.514 13.411 1.00 97.62 259 PHE A C 1
ATOM 2103 O O . PHE A 1 259 ? 7.033 -5.179 14.575 1.00 97.62 259 PHE A O 1
ATOM 2110 N N . GLY A 1 260 ? 6.405 -5.211 12.417 1.00 96.12 260 GLY A N 1
ATOM 2111 C CA . GLY A 1 260 ? 5.177 -4.448 12.629 1.00 96.12 260 GLY A CA 1
ATOM 2112 C C . GLY A 1 260 ? 4.215 -5.114 13.615 1.00 96.12 260 GLY A C 1
ATOM 2113 O O . GLY A 1 260 ? 3.639 -4.433 14.457 1.00 96.12 260 GLY A O 1
ATOM 2114 N N . VAL A 1 261 ? 4.085 -6.442 13.556 1.00 96.62 261 VAL A N 1
ATOM 2115 C CA . VAL A 1 261 ? 3.265 -7.215 14.506 1.00 96.62 261 VAL A CA 1
ATOM 2116 C C . VAL A 1 261 ? 3.968 -7.371 15.858 1.00 96.62 261 VAL A C 1
ATOM 2118 O O . VAL A 1 261 ? 3.342 -7.226 16.911 1.00 96.62 261 VAL A O 1
ATOM 2121 N N . GLN A 1 262 ? 5.283 -7.608 15.847 1.00 96.38 262 GLN A N 1
ATOM 2122 C CA . GLN A 1 262 ? 6.099 -7.722 17.057 1.00 96.38 262 GLN A CA 1
ATOM 2123 C C . GLN A 1 262 ? 6.028 -6.456 17.921 1.00 96.38 262 GLN A C 1
ATOM 2125 O O . GLN A 1 262 ? 5.999 -6.562 19.143 1.00 96.38 262 GLN A O 1
ATOM 2130 N N . LEU A 1 263 ? 5.894 -5.276 17.305 1.00 96.69 263 LEU A N 1
ATOM 2131 C CA . LEU A 1 263 ? 5.720 -4.002 18.003 1.00 96.69 263 LEU A CA 1
ATOM 2132 C C . LEU A 1 263 ? 4.576 -4.038 19.029 1.00 96.69 263 LEU A C 1
ATOM 2134 O O . LEU A 1 263 ? 4.732 -3.547 20.147 1.00 96.69 263 LEU A O 1
ATOM 2138 N N . SER A 1 264 ? 3.437 -4.646 18.676 1.00 96.06 264 SER A N 1
ATOM 2139 C CA . SER A 1 264 ? 2.314 -4.809 19.605 1.00 96.06 264 SER A CA 1
ATOM 2140 C C . SER A 1 264 ? 2.667 -5.741 20.763 1.00 96.06 264 SER A C 1
ATOM 2142 O O . SER A 1 264 ? 2.268 -5.488 21.895 1.00 96.06 264 SER A O 1
ATOM 2144 N N . ILE A 1 265 ? 3.393 -6.827 20.496 1.00 96.38 265 ILE A N 1
ATOM 2145 C CA . ILE A 1 265 ? 3.793 -7.815 21.509 1.00 96.38 265 ILE A CA 1
ATOM 2146 C C . ILE A 1 265 ? 4.803 -7.198 22.486 1.00 96.38 265 ILE A C 1
ATOM 2148 O O . ILE A 1 265 ? 4.742 -7.450 23.692 1.00 96.38 265 ILE A O 1
ATOM 2152 N N . ASP A 1 266 ? 5.706 -6.362 21.982 1.00 96.44 266 ASP A N 1
ATOM 2153 C CA . ASP A 1 266 ? 6.707 -5.673 22.789 1.00 96.44 266 ASP A CA 1
ATOM 2154 C C . ASP A 1 266 ? 6.058 -4.642 23.719 1.00 96.44 266 ASP A C 1
ATOM 2156 O O . ASP A 1 266 ? 6.414 -4.586 24.896 1.00 96.44 266 ASP A O 1
ATOM 2160 N N . LEU A 1 267 ? 5.039 -3.912 23.250 1.00 97.19 267 LEU A N 1
ATOM 2161 C CA . LEU A 1 267 ? 4.239 -3.012 24.093 1.00 97.19 267 LEU A CA 1
ATOM 2162 C C . LEU A 1 267 ? 3.490 -3.758 25.201 1.00 97.19 267 LEU A C 1
ATOM 2164 O O . LEU A 1 267 ? 3.473 -3.316 26.350 1.00 97.19 267 LEU A O 1
ATOM 2168 N N . ASP A 1 268 ? 2.896 -4.910 24.883 1.00 96.25 268 ASP A N 1
ATOM 2169 C CA . ASP A 1 268 ? 2.238 -5.764 25.877 1.00 96.25 268 ASP A CA 1
ATOM 2170 C C . ASP A 1 268 ? 3.214 -6.151 26.989 1.00 96.25 268 ASP A C 1
ATOM 2172 O O . ASP A 1 268 ? 2.902 -6.042 28.177 1.00 96.25 268 ASP A O 1
ATOM 2176 N N . LYS A 1 269 ? 4.421 -6.568 26.596 1.00 96.19 269 LYS A N 1
ATOM 2177 C CA . LYS A 1 269 ? 5.488 -6.956 27.516 1.00 96.19 269 LYS A CA 1
ATOM 2178 C C . LYS A 1 269 ? 5.980 -5.772 28.349 1.00 96.19 269 LYS A C 1
ATOM 2180 O O . LYS A 1 269 ? 6.131 -5.929 29.558 1.00 96.19 269 LYS A O 1
ATOM 2185 N N . GLU A 1 270 ? 6.202 -4.614 27.728 1.00 95.81 270 GLU A N 1
ATOM 2186 C CA . GLU A 1 270 ? 6.635 -3.376 28.391 1.00 95.81 270 GLU A CA 1
ATOM 2187 C C . GLU A 1 270 ? 5.642 -2.950 29.482 1.00 95.81 270 GLU A C 1
ATOM 2189 O O . GLU A 1 270 ? 6.036 -2.575 30.587 1.00 95.81 270 GLU A O 1
ATOM 2194 N N . LEU A 1 271 ? 4.342 -3.066 29.205 1.00 96.56 271 LEU A N 1
ATOM 2195 C CA . LEU A 1 271 ? 3.285 -2.601 30.103 1.00 96.56 271 LEU A CA 1
ATOM 2196 C C . LEU A 1 271 ? 2.766 -3.676 31.069 1.00 96.56 271 LEU A C 1
ATOM 2198 O O . LEU A 1 271 ? 2.025 -3.344 32.004 1.00 96.56 271 LEU A O 1
ATOM 2202 N N . GLY A 1 272 ? 3.188 -4.933 30.892 1.00 95.94 272 GLY A N 1
ATOM 2203 C CA . GLY A 1 272 ? 2.778 -6.084 31.700 1.00 95.94 272 GLY A CA 1
ATOM 2204 C C . GLY A 1 272 ? 1.375 -6.606 31.370 1.00 95.94 272 GLY A C 1
ATOM 2205 O O . GLY A 1 272 ? 0.730 -7.209 32.228 1.00 95.94 272 GLY A O 1
ATOM 2206 N N . ILE A 1 273 ? 0.885 -6.367 30.153 1.00 95.00 273 ILE A N 1
ATOM 2207 C CA . ILE A 1 273 ? -0.451 -6.765 29.697 1.00 95.00 273 ILE A CA 1
ATOM 2208 C C . ILE A 1 273 ? -0.376 -8.157 29.062 1.00 95.00 273 ILE A C 1
ATOM 2210 O O . ILE A 1 273 ? 0.488 -8.440 28.235 1.00 95.00 273 ILE A O 1
ATOM 2214 N N . LYS A 1 274 ? -1.295 -9.052 29.438 1.00 91.19 274 LYS A N 1
ATOM 2215 C CA . LYS A 1 274 ? -1.381 -10.407 28.878 1.00 91.19 274 LYS A CA 1
ATOM 2216 C C . LYS A 1 274 ? -2.614 -10.526 27.993 1.00 91.19 274 LYS A C 1
ATOM 2218 O O . LYS A 1 274 ? -3.730 -10.504 28.500 1.00 91.19 274 LYS A O 1
ATOM 2223 N N . ARG A 1 275 ? -2.402 -10.702 26.689 1.00 89.06 275 ARG A N 1
ATOM 2224 C CA . ARG A 1 275 ? -3.466 -10.980 25.716 1.00 89.06 275 ARG A CA 1
ATOM 2225 C C . ARG A 1 275 ? -3.513 -12.462 25.367 1.00 89.06 275 ARG A C 1
ATOM 2227 O O . ARG A 1 275 ? -2.471 -13.101 25.215 1.00 89.06 275 ARG A O 1
ATOM 2234 N N . LYS A 1 276 ? -4.727 -12.984 25.215 1.00 88.31 276 LYS A N 1
ATOM 2235 C CA . LYS A 1 276 ? -5.006 -14.267 24.562 1.00 88.31 276 LYS A CA 1
ATOM 2236 C C . LYS A 1 276 ? -5.612 -13.987 23.188 1.00 88.31 276 LYS A C 1
ATOM 2238 O O . LYS A 1 276 ? -6.218 -12.940 23.015 1.00 88.31 276 LYS A O 1
ATOM 2243 N N . TYR A 1 277 ? -5.432 -14.904 22.237 1.00 93.69 277 TYR A N 1
ATOM 2244 C CA . TYR A 1 277 ? -6.061 -14.847 20.908 1.00 93.69 277 TYR A CA 1
ATOM 2245 C C . TYR A 1 277 ? -5.894 -13.500 20.191 1.00 93.69 277 TYR A C 1
ATOM 2247 O O . TYR A 1 277 ? -6.867 -12.880 19.760 1.00 93.69 277 TYR A O 1
ATOM 2255 N N . ARG A 1 278 ? -4.641 -13.032 20.091 1.00 96.00 278 ARG A N 1
ATOM 2256 C CA . ARG A 1 278 ? -4.319 -11.733 19.487 1.00 96.00 278 ARG A CA 1
ATOM 2257 C C . ARG A 1 278 ? -4.969 -11.603 18.119 1.00 96.00 278 ARG A C 1
ATOM 2259 O O . ARG A 1 278 ? -4.843 -12.500 17.282 1.00 96.00 278 ARG A O 1
ATOM 2266 N N . THR A 1 279 ? -5.627 -10.469 17.909 1.00 96.81 279 THR A N 1
ATOM 2267 C CA . THR A 1 279 ? -6.318 -10.182 16.658 1.00 96.81 279 THR A CA 1
ATOM 2268 C C . THR A 1 279 ? -5.652 -9.009 15.963 1.00 96.81 279 THR A C 1
ATOM 2270 O O . THR A 1 279 ? -5.447 -7.945 16.549 1.00 96.81 279 THR A O 1
ATOM 2273 N N . LEU A 1 280 ? -5.294 -9.198 14.696 1.00 96.56 280 LEU A N 1
ATOM 2274 C CA . LEU A 1 280 ? -4.850 -8.102 13.847 1.00 96.56 280 LEU A CA 1
ATOM 2275 C C . LEU A 1 280 ? -6.075 -7.455 13.209 1.00 96.56 280 LEU A C 1
ATOM 2277 O O . LEU A 1 280 ? -6.922 -8.140 12.646 1.00 96.56 280 LEU A O 1
ATOM 2281 N N . SER A 1 281 ? -6.165 -6.135 13.287 1.00 92.44 281 SER A N 1
ATOM 2282 C CA . SER A 1 281 ? -7.213 -5.375 12.623 1.00 92.44 281 SER A CA 1
ATOM 2283 C C . SER A 1 281 ? -6.587 -4.529 11.528 1.00 92.44 281 SER A C 1
ATOM 2285 O O . SER A 1 281 ? -5.570 -3.878 11.754 1.00 92.44 281 SER A O 1
ATOM 2287 N N . GLN A 1 282 ? -7.201 -4.564 10.355 1.00 88.44 282 GLN A N 1
ATOM 2288 C CA . GLN A 1 282 ? -6.945 -3.652 9.259 1.00 88.44 282 GLN A CA 1
ATOM 2289 C C . GLN A 1 282 ? -8.265 -2.981 8.899 1.00 88.44 282 GLN A C 1
ATOM 2291 O O . GLN A 1 282 ? -9.316 -3.619 8.797 1.00 88.44 282 GLN A O 1
ATOM 2296 N N . ARG A 1 283 ? -8.235 -1.668 8.791 1.00 81.31 283 ARG A N 1
ATOM 2297 C CA . ARG A 1 283 ? -9.361 -0.851 8.364 1.00 81.31 283 ARG A CA 1
ATOM 2298 C C . ARG A 1 283 ? -8.905 -0.128 7.111 1.00 81.31 283 ARG A C 1
ATOM 2300 O O . ARG A 1 283 ? -7.710 0.087 6.943 1.00 81.31 283 ARG A O 1
ATOM 2307 N N . ASP A 1 284 ? -9.830 0.142 6.211 1.00 79.56 284 ASP A N 1
ATOM 2308 C CA . ASP A 1 284 ? -9.539 1.010 5.074 1.00 79.56 284 ASP A CA 1
ATOM 2309 C C . ASP A 1 284 ? -8.440 0.505 4.109 1.00 79.56 284 ASP A C 1
ATOM 2311 O O . ASP A 1 284 ? -7.829 1.237 3.348 1.00 79.56 284 ASP A O 1
ATOM 2315 N N . VAL A 1 285 ? -8.174 -0.802 4.119 1.00 85.38 285 VAL A N 1
ATOM 2316 C CA . VAL A 1 285 ? -7.428 -1.481 3.056 1.00 85.38 285 VAL A CA 1
ATOM 2317 C C . VAL A 1 285 ? -8.257 -2.700 2.662 1.00 85.38 285 VAL A C 1
ATOM 2319 O O . VAL A 1 285 ? -8.621 -3.481 3.549 1.00 85.38 285 VAL A O 1
ATOM 2322 N N . PRO A 1 286 ? -8.581 -2.898 1.371 1.00 83.81 286 PRO A N 1
ATOM 2323 C CA . PRO A 1 286 ? -9.603 -3.865 0.952 1.00 83.81 286 PRO A CA 1
ATOM 2324 C C . PRO A 1 286 ? -9.327 -5.314 1.352 1.00 83.81 286 PRO A C 1
ATOM 2326 O O . PRO A 1 286 ? -10.253 -6.111 1.538 1.00 83.81 286 PRO A O 1
ATOM 2329 N N . ALA A 1 287 ? -8.050 -5.682 1.439 1.00 90.12 287 ALA A N 1
ATOM 2330 C CA . ALA A 1 287 ? -7.604 -7.024 1.770 1.00 90.12 287 ALA A CA 1
ATOM 2331 C C . ALA A 1 287 ? -6.088 -7.066 2.018 1.00 90.12 287 ALA A C 1
ATOM 2333 O O . ALA A 1 287 ? -5.390 -6.061 1.976 1.00 90.12 287 ALA A O 1
ATOM 2334 N N . MET A 1 288 ? -5.577 -8.269 2.274 1.00 93.31 288 MET A N 1
ATOM 2335 C CA . MET A 1 288 ? -4.152 -8.561 2.414 1.00 93.31 288 MET A CA 1
ATOM 2336 C C . MET A 1 288 ? -3.824 -9.881 1.699 1.00 93.31 288 MET A C 1
ATOM 2338 O O . MET A 1 288 ? -4.707 -10.713 1.467 1.00 93.31 288 MET A O 1
ATOM 2342 N N . THR A 1 289 ? -2.556 -10.110 1.363 1.00 95.88 289 THR A N 1
ATOM 2343 C CA . THR A 1 289 ? -2.115 -11.389 0.782 1.00 95.88 289 THR A CA 1
ATOM 2344 C C . THR A 1 289 ? -2.181 -12.530 1.800 1.00 95.88 289 THR A C 1
ATOM 2346 O O . THR A 1 289 ? -1.819 -12.353 2.961 1.00 95.88 289 THR A O 1
ATOM 2349 N N . GLN A 1 290 ? -2.535 -13.746 1.372 1.00 96.62 290 GLN A N 1
ATOM 2350 C CA . GLN A 1 290 ? -2.463 -14.937 2.231 1.00 96.62 290 GLN A CA 1
ATOM 2351 C C . GLN A 1 290 ? -1.015 -15.300 2.613 1.00 96.62 290 GLN A C 1
ATOM 2353 O O . GLN A 1 290 ? -0.785 -16.107 3.515 1.00 96.62 290 GLN A O 1
ATOM 2358 N N . ALA A 1 291 ? -0.019 -14.710 1.941 1.00 97.12 291 ALA A N 1
ATOM 2359 C CA . ALA A 1 291 ? 1.391 -14.922 2.245 1.00 97.12 291 ALA A CA 1
ATOM 2360 C C . ALA A 1 291 ? 1.804 -14.440 3.645 1.00 97.12 291 ALA A C 1
ATOM 2362 O O . ALA A 1 291 ? 2.823 -14.903 4.153 1.00 97.12 291 ALA A O 1
ATOM 2363 N N . VAL A 1 292 ? 1.026 -13.563 4.292 1.00 97.31 292 VAL A N 1
ATOM 2364 C CA . VAL A 1 292 ? 1.326 -13.103 5.659 1.00 97.31 292 VAL A CA 1
ATOM 2365 C C . VAL A 1 292 ? 0.971 -14.139 6.729 1.00 97.31 292 VAL A C 1
ATOM 2367 O O . VAL A 1 292 ? 1.520 -14.083 7.826 1.00 97.31 292 VAL A O 1
ATOM 2370 N N . LEU A 1 293 ? 0.093 -15.108 6.433 1.00 98.00 293 LEU A N 1
ATOM 2371 C CA . LEU A 1 293 ? -0.451 -16.055 7.421 1.00 98.00 293 LEU A CA 1
ATOM 2372 C C . LEU A 1 293 ? 0.625 -16.823 8.201 1.00 98.00 293 LEU A C 1
ATOM 2374 O O . LEU A 1 293 ? 0.478 -16.915 9.417 1.00 98.00 293 LEU A O 1
ATOM 2378 N N . PRO A 1 294 ? 1.703 -17.342 7.575 1.00 98.12 294 PRO A N 1
ATOM 2379 C CA . PRO A 1 294 ? 2.790 -17.976 8.313 1.00 98.12 294 PRO A CA 1
ATOM 2380 C C . PRO A 1 294 ? 3.401 -17.064 9.374 1.00 98.12 294 PRO A C 1
ATOM 2382 O O . PRO A 1 294 ? 3.501 -17.466 10.526 1.00 98.12 294 PRO A O 1
ATOM 2385 N N . ILE A 1 295 ? 3.701 -15.811 9.021 1.00 97.94 295 ILE A N 1
ATOM 2386 C CA . ILE A 1 295 ? 4.283 -14.831 9.948 1.00 97.94 295 ILE A CA 1
ATOM 2387 C C . ILE A 1 295 ? 3.301 -14.513 11.079 1.00 97.94 295 ILE A C 1
ATOM 2389 O O . ILE A 1 295 ? 3.687 -14.475 12.244 1.00 97.94 295 ILE A O 1
ATOM 2393 N N . LEU A 1 296 ? 2.024 -14.304 10.748 1.00 97.88 296 LEU A N 1
ATOM 2394 C CA . LEU A 1 296 ? 0.990 -14.002 11.736 1.00 97.88 296 LEU A CA 1
ATOM 2395 C C . LEU A 1 296 ? 0.806 -15.159 12.730 1.00 97.88 296 LEU A C 1
ATOM 2397 O O . LEU A 1 296 ? 0.816 -14.935 13.939 1.00 97.88 296 LEU A O 1
ATOM 2401 N N . THR A 1 297 ? 0.678 -16.395 12.242 1.00 97.50 297 THR A N 1
ATOM 2402 C CA . THR A 1 297 ? 0.523 -17.577 13.101 1.00 97.50 297 THR A CA 1
ATOM 2403 C C . THR A 1 297 ? 1.771 -17.827 13.954 1.00 97.50 297 THR A C 1
ATOM 2405 O O . THR A 1 297 ? 1.627 -18.107 15.142 1.00 97.50 297 THR A O 1
ATOM 2408 N N . ASP A 1 298 ? 2.979 -17.661 13.403 1.00 97.12 298 ASP A N 1
ATOM 2409 C CA . ASP A 1 298 ? 4.237 -17.820 14.151 1.00 97.12 298 ASP A CA 1
ATOM 2410 C C . ASP A 1 298 ? 4.367 -16.795 15.295 1.00 97.12 298 ASP A C 1
ATOM 2412 O O . ASP A 1 298 ? 4.940 -17.095 16.343 1.00 97.12 298 ASP A O 1
ATOM 2416 N N . LEU A 1 299 ? 3.779 -15.604 15.131 1.00 96.81 299 LEU A N 1
ATOM 2417 C CA . LEU A 1 299 ? 3.701 -14.558 16.159 1.00 96.81 299 LEU A CA 1
ATOM 2418 C C . LEU A 1 299 ? 2.471 -14.684 17.081 1.00 96.81 299 LEU A C 1
ATOM 2420 O O . LEU A 1 299 ? 2.225 -13.815 17.921 1.00 96.81 299 LEU A O 1
ATOM 2424 N N . GLY A 1 300 ? 1.703 -15.771 16.967 1.00 96.12 300 GLY A N 1
ATOM 2425 C CA . GLY A 1 300 ? 0.562 -16.065 17.837 1.00 96.12 300 GLY A CA 1
ATOM 2426 C C . GLY A 1 300 ? -0.690 -15.230 17.551 1.00 96.12 300 GLY A C 1
ATOM 2427 O O . GLY A 1 300 ? -1.488 -14.998 18.464 1.00 96.12 300 GLY A O 1
ATOM 2428 N N . ILE A 1 301 ? -0.856 -14.753 16.315 1.00 97.75 301 ILE A N 1
ATOM 2429 C CA . ILE A 1 301 ? -2.096 -14.127 15.845 1.00 97.75 301 ILE A CA 1
ATOM 2430 C C . ILE A 1 301 ? -3.096 -15.220 15.467 1.00 97.75 301 ILE A C 1
ATOM 2432 O O . ILE A 1 301 ? -2.800 -16.101 14.659 1.00 97.75 301 ILE A O 1
ATOM 2436 N N . GLU A 1 302 ? -4.295 -15.143 16.039 1.00 97.56 302 GLU A N 1
ATOM 2437 C CA . GLU A 1 302 ? -5.344 -16.162 15.884 1.00 97.56 302 GLU A CA 1
ATOM 2438 C C . GLU A 1 302 ? -6.469 -15.718 14.951 1.00 97.56 302 GLU A C 1
ATOM 2440 O O . GLU A 1 302 ? -7.154 -16.554 14.352 1.00 97.56 302 GLU A O 1
ATOM 2445 N N . ALA A 1 303 ? -6.641 -14.406 14.794 1.00 98.00 303 ALA A N 1
ATOM 2446 C CA . ALA A 1 303 ? -7.654 -13.830 13.934 1.00 98.00 303 ALA A CA 1
ATOM 2447 C C . ALA A 1 303 ? -7.173 -12.555 13.238 1.00 98.00 303 ALA A C 1
ATOM 2449 O O . ALA A 1 303 ? -6.294 -11.836 13.721 1.00 98.00 303 ALA A O 1
ATOM 2450 N N . VAL A 1 304 ? -7.801 -12.271 12.105 1.00 97.25 304 VAL A N 1
ATOM 2451 C CA . VAL A 1 304 ? -7.671 -11.029 11.354 1.00 97.25 304 VAL A CA 1
ATOM 2452 C C . VAL A 1 304 ? -9.065 -10.444 11.140 1.00 97.25 304 VAL A C 1
ATOM 2454 O O . VAL A 1 304 ? -10.001 -11.162 10.792 1.00 97.25 304 VAL A O 1
ATOM 2457 N N . SER A 1 305 ? -9.214 -9.143 11.351 1.00 94.12 305 SER A N 1
ATOM 2458 C CA . SER A 1 305 ? -10.439 -8.409 11.051 1.00 94.12 305 SER A CA 1
ATOM 2459 C C . SER A 1 305 ? -10.147 -7.360 9.989 1.00 94.12 305 SER A C 1
ATOM 2461 O O . SER A 1 305 ? -9.216 -6.578 10.161 1.00 94.12 305 SER A O 1
ATOM 2463 N N . VAL A 1 306 ? -10.950 -7.310 8.927 1.00 92.19 306 VAL A N 1
ATOM 2464 C CA . VAL A 1 306 ? -10.775 -6.376 7.807 1.00 92.19 306 VAL A CA 1
ATOM 2465 C C . VAL A 1 306 ? -12.078 -5.641 7.510 1.00 92.19 306 VAL A C 1
ATOM 2467 O O . VAL A 1 306 ? -13.107 -6.274 7.280 1.00 92.19 306 VAL A O 1
ATOM 2470 N N . GLY A 1 307 ? -12.024 -4.308 7.528 1.00 88.44 307 GLY A N 1
ATOM 2471 C CA . GLY A 1 307 ? -13.097 -3.437 7.041 1.00 88.44 307 GLY A CA 1
ATOM 2472 C C . GLY A 1 307 ? -12.799 -2.986 5.619 1.00 88.44 307 GLY A C 1
ATOM 2473 O O . GLY A 1 307 ? -11.744 -2.399 5.391 1.00 88.44 307 GLY A O 1
ATOM 2474 N N . VAL A 1 308 ? -13.691 -3.288 4.674 1.00 84.44 308 VAL A N 1
ATOM 2475 C CA . VAL A 1 308 ? -13.438 -3.089 3.241 1.00 84.44 308 VAL A CA 1
ATOM 2476 C C . VAL A 1 308 ? -14.149 -1.840 2.747 1.00 84.44 308 VAL A C 1
ATOM 2478 O O . VAL A 1 308 ? -15.363 -1.892 2.583 1.00 84.44 308 VAL A O 1
ATOM 2481 N N . ASN A 1 309 ? -13.413 -0.755 2.491 1.00 79.31 309 ASN A N 1
ATOM 2482 C CA . ASN A 1 309 ? -13.970 0.542 2.089 1.00 79.31 309 ASN A CA 1
ATOM 2483 C C . ASN A 1 309 ? -15.009 0.414 0.949 1.00 79.31 309 ASN A C 1
ATOM 2485 O O . ASN A 1 309 ? -14.868 -0.400 0.024 1.00 79.31 309 ASN A O 1
ATOM 2489 N N . THR A 1 310 ? -16.073 1.219 1.026 1.00 75.88 310 THR A N 1
ATOM 2490 C CA . THR A 1 310 ? -17.200 1.210 0.084 1.00 75.88 310 THR A CA 1
ATOM 2491 C C . THR A 1 310 ? -16.818 1.541 -1.362 1.00 75.88 310 THR A C 1
ATOM 2493 O O . THR A 1 310 ? -17.551 1.164 -2.282 1.00 75.88 310 THR A O 1
ATOM 2496 N N . VAL A 1 311 ? -15.662 2.164 -1.605 1.00 77.81 311 VAL A N 1
ATOM 2497 C CA . VAL A 1 311 ? -15.166 2.486 -2.958 1.00 77.81 311 VAL A CA 1
ATOM 2498 C C . VAL A 1 311 ? -14.515 1.297 -3.675 1.00 77.81 311 VAL A C 1
ATOM 2500 O O . VAL A 1 311 ? -13.878 1.450 -4.718 1.00 77.81 311 VAL A O 1
ATOM 2503 N N . THR A 1 312 ? -14.657 0.090 -3.124 1.00 81.56 312 THR A N 1
ATOM 2504 C CA . THR A 1 312 ? -13.904 -1.102 -3.536 1.00 81.56 312 THR A CA 1
ATOM 2505 C C . THR A 1 312 ? -14.806 -2.317 -3.585 1.00 81.56 312 THR A C 1
ATOM 2507 O O . THR A 1 312 ? -15.728 -2.429 -2.781 1.00 81.56 312 THR A O 1
ATOM 2510 N N . ALA A 1 313 ? -14.542 -3.247 -4.500 1.00 84.94 313 ALA A N 1
ATOM 2511 C CA . ALA A 1 313 ? -15.261 -4.511 -4.527 1.00 84.94 313 ALA A CA 1
ATOM 2512 C C . ALA A 1 313 ? -14.750 -5.396 -3.377 1.00 84.94 313 ALA A C 1
ATOM 2514 O O . ALA A 1 313 ? -13.587 -5.803 -3.412 1.00 84.94 313 ALA A O 1
ATOM 2515 N N . PRO A 1 314 ? -15.578 -5.756 -2.379 1.00 88.31 314 PRO A N 1
ATOM 2516 C CA . PRO A 1 314 ? -15.113 -6.590 -1.284 1.00 88.31 314 PRO A CA 1
ATOM 2517 C C . PRO A 1 314 ? -14.841 -8.019 -1.766 1.00 88.31 314 PRO A C 1
ATOM 2519 O O . PRO A 1 314 ? -15.639 -8.547 -2.557 1.00 88.31 314 PRO A O 1
ATOM 2522 N N . PRO A 1 315 ? -13.773 -8.681 -1.272 1.00 91.75 315 PRO A N 1
ATOM 2523 C CA . PRO A 1 315 ? -13.535 -10.097 -1.524 1.00 91.75 315 PRO A CA 1
ATOM 2524 C C . PRO A 1 315 ? -14.787 -10.931 -1.249 1.00 91.75 315 PRO A C 1
ATOM 2526 O O . PRO A 1 315 ? -15.445 -10.767 -0.223 1.00 91.75 315 PRO A O 1
ATOM 2529 N N . ALA A 1 316 ? -15.118 -11.847 -2.160 1.00 91.81 316 ALA A N 1
ATOM 2530 C CA . ALA A 1 316 ? -16.323 -12.669 -2.060 1.00 91.81 316 ALA A CA 1
ATOM 2531 C C . ALA A 1 316 ? -16.164 -13.797 -1.019 1.00 91.81 316 ALA A C 1
ATOM 2533 O O . ALA A 1 316 ? -16.010 -14.971 -1.368 1.00 91.81 316 ALA A O 1
ATOM 2534 N N . VAL A 1 317 ? -16.176 -13.433 0.264 1.00 93.19 317 VAL A N 1
ATOM 2535 C CA . VAL A 1 317 ? -16.031 -14.326 1.424 1.00 93.19 317 VAL A CA 1
ATOM 2536 C C . VAL A 1 317 ? -17.210 -14.164 2.393 1.00 93.19 317 VAL A C 1
ATOM 2538 O O . VAL A 1 317 ? -17.873 -13.126 2.381 1.00 93.19 317 VAL A O 1
ATOM 2541 N N . PRO A 1 318 ? -17.514 -15.172 3.235 1.00 93.12 318 PRO A N 1
ATOM 2542 C CA . PRO A 1 318 ? -18.479 -14.987 4.312 1.00 93.12 318 PRO A CA 1
ATOM 2543 C C . PRO A 1 318 ? -17.946 -13.993 5.363 1.00 93.12 318 PRO A C 1
ATOM 2545 O O . PRO A 1 318 ? -16.731 -13.827 5.464 1.00 93.12 318 PRO A O 1
ATOM 2548 N N . PRO A 1 319 ? -18.812 -13.394 6.203 1.00 91.50 319 PRO A N 1
ATOM 2549 C CA . PRO A 1 319 ? -18.376 -12.449 7.235 1.00 91.50 319 PRO A CA 1
ATOM 2550 C C . PRO A 1 319 ? -17.379 -13.037 8.236 1.00 91.50 319 PRO A C 1
ATOM 2552 O O . PRO A 1 319 ? -16.487 -12.336 8.697 1.00 91.50 319 PRO A O 1
ATOM 2555 N N . ILE A 1 320 ? -17.515 -14.326 8.570 1.00 95.94 320 ILE A N 1
ATOM 2556 C CA . ILE A 1 320 ? -16.602 -15.051 9.459 1.00 95.94 320 ILE A CA 1
ATOM 2557 C C . ILE A 1 320 ? -16.222 -16.382 8.806 1.00 95.94 320 ILE A C 1
ATOM 2559 O O . ILE A 1 320 ? -17.090 -17.151 8.381 1.00 95.94 320 ILE A O 1
ATOM 2563 N N . PHE A 1 321 ? -14.925 -16.669 8.727 1.00 97.19 321 PHE A N 1
ATOM 2564 C CA . PHE A 1 321 ? -14.390 -17.874 8.093 1.00 97.19 321 PHE A CA 1
ATOM 2565 C C . PHE A 1 321 ? -13.040 -18.280 8.691 1.00 97.19 321 PHE A C 1
ATOM 2567 O O . PHE A 1 321 ? -12.416 -17.542 9.444 1.00 97.19 321 PHE A O 1
ATOM 2574 N N . ASN A 1 322 ? -12.572 -19.476 8.353 1.00 97.94 322 ASN A N 1
ATOM 2575 C CA . ASN A 1 322 ? -11.237 -19.955 8.672 1.00 97.94 322 ASN A CA 1
ATOM 2576 C C . ASN A 1 322 ? -10.342 -19.843 7.429 1.00 97.94 322 ASN A C 1
ATOM 2578 O O . ASN A 1 322 ? -10.494 -20.604 6.470 1.00 97.94 322 ASN A O 1
ATOM 2582 N N . TRP A 1 323 ? -9.410 -18.895 7.440 1.00 98.12 323 TRP A N 1
ATOM 2583 C CA . TRP A 1 323 ? -8.472 -18.674 6.348 1.00 98.12 323 TRP A CA 1
ATOM 2584 C C . TRP A 1 323 ? -7.227 -19.530 6.540 1.00 98.12 323 TRP A C 1
ATOM 2586 O O . 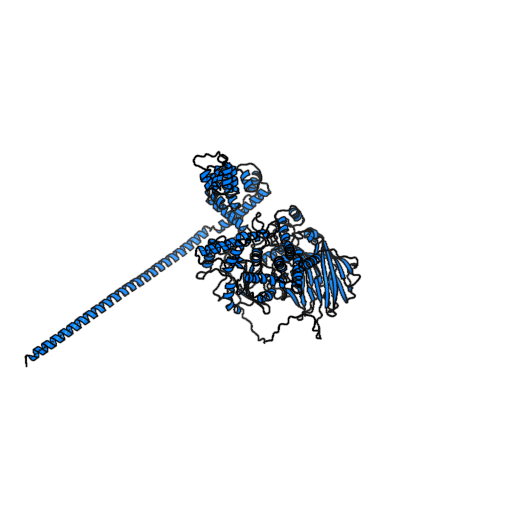TRP A 1 323 ? -6.552 -19.439 7.567 1.00 98.12 323 TRP A O 1
ATOM 2596 N N . LYS A 1 324 ? -6.921 -20.377 5.556 1.00 98.00 324 LYS A N 1
ATOM 2597 C CA . LYS A 1 324 ? -5.803 -21.316 5.616 1.00 98.00 324 LYS A CA 1
ATOM 2598 C C . LYS A 1 324 ? -4.839 -21.117 4.466 1.00 98.00 324 LYS A C 1
ATOM 2600 O O . LYS A 1 324 ? -5.238 -21.096 3.304 1.00 98.00 324 LYS A O 1
ATOM 2605 N N . PHE A 1 325 ? -3.558 -21.118 4.802 1.00 97.75 325 PHE A N 1
ATOM 2606 C CA . PHE A 1 325 ? -2.476 -21.168 3.835 1.00 97.75 325 PHE A CA 1
ATOM 2607 C C . PHE A 1 325 ? -1.364 -22.069 4.368 1.00 97.75 325 PHE A C 1
ATOM 2609 O O . PHE A 1 325 ? -0.797 -21.821 5.433 1.00 97.75 325 PHE A O 1
ATOM 2616 N N . LYS A 1 326 ? -1.053 -23.141 3.628 1.00 94.81 326 LYS A N 1
ATOM 2617 C CA . LYS A 1 326 ? -0.120 -24.196 4.061 1.00 94.81 326 LYS A CA 1
ATOM 2618 C C . LYS A 1 326 ? -0.520 -24.754 5.441 1.00 94.81 326 LYS A C 1
ATOM 2620 O O . LYS A 1 326 ? -1.632 -25.252 5.585 1.00 94.81 326 LYS A O 1
ATOM 2625 N N . ASN A 1 327 ? 0.368 -24.671 6.434 1.00 95.75 327 ASN A N 1
ATOM 2626 C CA . ASN A 1 327 ? 0.133 -25.156 7.798 1.00 95.75 327 ASN A CA 1
ATOM 2627 C C . ASN A 1 327 ? -0.433 -24.071 8.735 1.00 95.75 327 ASN A C 1
ATOM 2629 O O . ASN A 1 327 ? -0.643 -24.341 9.915 1.00 95.75 327 ASN A O 1
ATOM 2633 N N . SER A 1 328 ? -0.676 -22.861 8.226 1.00 97.88 328 SER A N 1
ATOM 2634 C CA . SER A 1 328 ? -1.107 -21.697 9.003 1.00 97.88 328 SER A CA 1
ATOM 2635 C C . SER A 1 328 ? -2.601 -21.443 8.818 1.00 97.88 328 SER A C 1
ATOM 2637 O O . SER A 1 328 ? -3.162 -21.689 7.745 1.00 97.88 328 SER A O 1
ATOM 2639 N N . SER A 1 329 ? -3.267 -20.991 9.882 1.00 97.44 329 SER A N 1
ATOM 2640 C CA . SER A 1 329 ? -4.726 -20.870 9.927 1.00 97.44 329 SER A CA 1
ATOM 2641 C C . SER A 1 329 ? -5.160 -19.797 10.919 1.00 97.44 329 SER A C 1
ATOM 2643 O O . SER A 1 329 ? -4.937 -19.935 12.122 1.00 97.44 329 SER A O 1
ATOM 2645 N N . VAL A 1 330 ? -5.852 -18.779 10.415 1.00 97.94 330 VAL A N 1
ATOM 2646 C CA . VAL A 1 330 ? -6.418 -17.682 11.210 1.00 97.94 330 VAL A CA 1
ATOM 2647 C C . VAL A 1 330 ? -7.920 -17.584 10.972 1.00 97.94 330 VAL A C 1
ATOM 2649 O O . VAL A 1 330 ? -8.419 -17.962 9.911 1.00 97.94 330 VAL A O 1
ATOM 2652 N N . ILE A 1 331 ? -8.664 -17.086 11.953 1.00 98.44 331 ILE A N 1
ATOM 2653 C CA . ILE A 1 331 ? -10.067 -16.719 11.747 1.00 98.44 331 ILE A CA 1
ATOM 2654 C C . ILE A 1 331 ? -10.102 -15.380 11.002 1.00 98.44 331 ILE A C 1
ATOM 2656 O O . ILE A 1 331 ? -9.524 -14.403 11.464 1.00 98.44 331 ILE A O 1
ATOM 2660 N N . GLY A 1 332 ? -10.757 -15.332 9.847 1.00 96.94 332 GLY A N 1
ATOM 2661 C CA . GLY A 1 332 ? -11.025 -14.098 9.116 1.00 96.94 332 GLY A CA 1
ATOM 2662 C C . GLY A 1 332 ? -12.386 -13.527 9.496 1.00 96.94 332 GLY A C 1
ATOM 2663 O O . GLY A 1 332 ? -13.372 -14.262 9.494 1.00 96.94 332 GLY A O 1
ATOM 2664 N N . ILE A 1 333 ? -12.429 -12.232 9.807 1.00 95.31 333 ILE A N 1
ATOM 2665 C CA . ILE A 1 333 ? -13.646 -11.453 10.057 1.00 95.31 333 ILE A CA 1
ATOM 2666 C C . ILE A 1 333 ? -13.682 -10.306 9.035 1.00 95.31 333 ILE A C 1
ATOM 2668 O O . ILE A 1 333 ? -12.947 -9.331 9.184 1.00 95.31 333 ILE A O 1
ATOM 2672 N N . TRP A 1 334 ? -14.478 -10.441 7.974 1.00 92.69 334 TRP A N 1
ATOM 2673 C CA . TRP A 1 334 ? -14.554 -9.472 6.872 1.00 92.69 334 TRP A CA 1
ATOM 2674 C C . TRP A 1 334 ? -15.855 -8.676 6.916 1.00 92.69 334 TRP A C 1
ATOM 2676 O O . TRP A 1 334 ? -16.939 -9.253 7.005 1.00 92.69 334 TRP A O 1
ATOM 2686 N N . HIS A 1 335 ? -15.738 -7.359 6.775 1.00 88.69 335 HIS A N 1
ATOM 2687 C CA . HIS A 1 335 ? -16.866 -6.435 6.724 1.00 88.69 335 HIS A CA 1
ATOM 2688 C C . HIS A 1 335 ? -16.962 -5.834 5.314 1.00 88.69 335 HIS A C 1
ATOM 2690 O O . HIS A 1 335 ? -16.136 -4.992 4.956 1.00 88.69 335 HIS A O 1
ATOM 2696 N N . PRO A 1 336 ? -17.896 -6.310 4.469 1.00 82.25 336 PRO A N 1
ATOM 2697 C CA . PRO A 1 336 ? -18.108 -5.741 3.143 1.00 82.25 336 PRO A CA 1
ATOM 2698 C C . PRO A 1 336 ? -18.864 -4.409 3.235 1.00 82.25 336 PRO A C 1
ATOM 2700 O O . PRO A 1 336 ? -19.891 -4.332 3.904 1.00 82.25 336 PRO A O 1
ATOM 2703 N N . GLY A 1 337 ? -18.415 -3.394 2.492 1.00 67.06 337 GLY A N 1
ATOM 2704 C CA . GLY A 1 337 ? -19.103 -2.099 2.438 1.00 67.06 337 GLY A CA 1
ATOM 2705 C C . GLY A 1 337 ? -18.742 -1.139 3.567 1.00 67.06 337 GLY A C 1
ATOM 2706 O O . GLY A 1 337 ? -19.588 -0.363 3.993 1.00 67.06 337 GLY A O 1
ATOM 2707 N N . GLY A 1 338 ? -17.496 -1.209 4.010 1.00 67.94 338 GLY A N 1
ATOM 2708 C CA . GLY A 1 338 ? -16.855 -0.332 4.973 1.00 67.94 338 GLY A CA 1
ATOM 2709 C C . GLY A 1 338 ? -16.289 -1.113 6.152 1.00 67.94 338 GLY A C 1
ATOM 2710 O O . GLY A 1 338 ? -16.575 -2.293 6.378 1.00 67.94 338 GLY A O 1
ATOM 2711 N N . TYR A 1 339 ? -15.500 -0.427 6.965 1.00 70.75 339 TYR A N 1
ATOM 2712 C CA . TYR A 1 339 ? -15.657 -0.614 8.402 1.00 70.75 339 TYR A CA 1
ATOM 2713 C C . TYR A 1 339 ? -17.011 0.006 8.777 1.00 70.75 339 TYR A C 1
ATOM 2715 O O . TYR A 1 339 ? -17.465 0.884 8.053 1.00 70.75 339 TYR A O 1
ATOM 2723 N N . PRO A 1 340 ? -17.724 -0.468 9.811 1.00 65.62 340 PRO A N 1
ATOM 2724 C CA . PRO A 1 340 ? -19.029 0.098 10.130 1.00 65.62 340 PRO A CA 1
ATOM 2725 C C . PRO A 1 340 ? -18.881 1.562 10.571 1.00 65.62 340 PRO A C 1
ATOM 2727 O O . PRO A 1 340 ? -18.629 1.854 11.739 1.00 65.62 340 PRO A O 1
ATOM 2730 N N . GLU A 1 341 ? -18.949 2.456 9.588 1.00 65.38 341 GLU A N 1
ATOM 2731 C CA . GLU A 1 341 ? -18.677 3.879 9.701 1.00 65.38 341 GLU A CA 1
ATOM 2732 C C . GLU A 1 341 ? -19.855 4.559 10.357 1.00 65.38 341 GLU A C 1
ATOM 2734 O O . GLU A 1 341 ? -20.999 4.421 9.917 1.00 65.38 341 GLU A O 1
ATOM 2739 N N . ASN A 1 342 ? -19.529 5.334 11.385 1.00 77.06 342 ASN A N 1
ATOM 2740 C CA . ASN A 1 342 ? -20.460 6.113 12.169 1.00 77.06 342 ASN A CA 1
ATOM 2741 C C . ASN A 1 342 ? -21.536 5.226 12.842 1.00 77.06 342 ASN A C 1
ATOM 2743 O O . ASN A 1 342 ? -22.428 4.690 12.187 1.00 77.06 342 ASN A O 1
ATOM 2747 N N . PRO A 1 343 ? -21.537 5.106 14.175 1.00 79.88 343 PRO A N 1
ATOM 2748 C CA . PRO A 1 343 ? -22.526 4.310 14.906 1.00 79.88 343 PRO A CA 1
ATOM 2749 C C . PRO A 1 343 ? -23.971 4.818 14.775 1.00 79.88 343 PRO A C 1
ATOM 2751 O O . PRO A 1 343 ? -24.896 4.139 15.212 1.00 79.88 343 PRO A O 1
ATOM 2754 N N . GLY A 1 344 ? -24.175 5.986 14.162 1.00 82.56 344 GLY A N 1
ATOM 2755 C CA . GLY A 1 344 ? -25.485 6.568 13.931 1.00 82.56 344 GLY A CA 1
ATOM 2756 C C . GLY A 1 344 ? -25.943 7.474 15.070 1.00 82.56 344 GLY A C 1
ATOM 2757 O O . GLY A 1 344 ? -25.500 7.329 16.206 1.00 82.56 344 GLY A O 1
ATOM 2758 N N . PRO A 1 345 ? -26.826 8.449 14.787 1.00 83.62 345 PRO A N 1
ATOM 2759 C CA . PRO A 1 345 ? -27.223 9.435 15.787 1.00 83.62 345 PRO A CA 1
ATOM 2760 C C . PRO A 1 345 ? -28.274 8.923 16.782 1.00 83.62 345 PRO A C 1
ATOM 2762 O O . PRO A 1 345 ? -28.488 9.565 17.804 1.00 83.62 345 PRO A O 1
ATOM 2765 N N . ASN A 1 346 ? -29.013 7.850 16.466 1.00 87.94 346 ASN A N 1
ATOM 2766 C CA . ASN A 1 346 ? -30.079 7.306 17.319 1.00 87.94 346 ASN A CA 1
ATOM 2767 C C . ASN A 1 346 ? -30.579 5.932 16.819 1.00 87.94 346 ASN A C 1
ATOM 2769 O O . ASN A 1 346 ? -30.298 5.559 15.678 1.00 87.94 346 ASN A O 1
ATOM 2773 N N . PRO A 1 347 ? -31.387 5.201 17.617 1.00 90.31 347 PRO A N 1
ATOM 2774 C CA . PRO A 1 347 ? -31.919 3.882 17.249 1.00 90.31 347 PRO A CA 1
ATOM 2775 C C . PRO A 1 347 ? -32.688 3.807 15.921 1.00 90.31 347 PRO A C 1
ATOM 2777 O O . PRO A 1 347 ? -32.705 2.757 15.281 1.00 90.31 347 PRO A O 1
ATOM 2780 N N . ALA A 1 348 ? -33.313 4.903 15.473 1.00 88.62 348 ALA A N 1
ATOM 2781 C CA . ALA A 1 348 ? -34.022 4.939 14.191 1.00 88.62 348 ALA A CA 1
ATOM 2782 C C . ALA A 1 348 ? -33.071 5.072 12.985 1.00 88.62 348 ALA A C 1
ATOM 2784 O O . ALA A 1 348 ? -33.474 4.821 11.848 1.00 88.62 348 ALA A O 1
ATOM 2785 N N . LYS A 1 349 ? -31.814 5.465 13.219 1.00 86.25 349 LYS A N 1
ATOM 2786 C CA . LYS A 1 349 ? -30.755 5.605 12.211 1.00 86.25 349 LYS A CA 1
ATOM 2787 C C . LYS A 1 349 ? -29.452 4.975 12.729 1.00 86.25 349 LYS A C 1
ATOM 2789 O O . LYS A 1 349 ? -28.514 5.704 13.032 1.00 86.25 349 LYS A O 1
ATOM 2794 N N . PRO A 1 350 ? -29.378 3.636 12.819 1.00 84.50 350 PRO A N 1
ATOM 2795 C CA . PRO A 1 350 ? -28.273 2.932 13.475 1.00 84.50 350 PRO A CA 1
ATOM 2796 C C . PRO A 1 350 ? -26.963 2.881 12.667 1.00 84.50 350 PRO A C 1
ATOM 2798 O O . PRO A 1 350 ? -25.974 2.404 13.197 1.00 84.50 350 PRO A O 1
ATOM 2801 N N . TYR A 1 351 ? -26.955 3.302 11.392 1.00 86.12 351 TYR A N 1
ATOM 2802 C CA . TYR A 1 351 ? -25.782 3.312 10.488 1.00 86.12 351 TYR A CA 1
ATOM 2803 C C . TYR A 1 351 ? -24.815 2.126 10.700 1.00 86.12 351 TYR A C 1
ATOM 2805 O O . TYR A 1 351 ? -25.258 0.987 10.557 1.00 86.12 351 TYR A O 1
ATOM 2813 N N . GLY A 1 352 ? -23.542 2.359 11.041 1.00 82.00 352 GLY A N 1
ATOM 2814 C CA . GLY A 1 352 ? -22.534 1.319 11.268 1.00 82.00 352 GLY A CA 1
ATOM 2815 C C . GLY A 1 352 ? -22.836 0.376 12.442 1.00 82.00 352 GLY A C 1
ATOM 2816 O O . GLY A 1 352 ? -22.383 -0.763 12.457 1.00 82.00 352 GLY A O 1
ATOM 2817 N N . LEU A 1 353 ? -23.677 0.769 13.400 1.00 89.00 353 LEU A N 1
ATOM 2818 C CA . LEU A 1 353 ? -24.167 -0.143 14.441 1.00 89.00 353 LEU A CA 1
ATOM 2819 C C . LEU A 1 353 ? -25.386 -0.960 14.017 1.00 89.00 353 LEU A C 1
ATOM 2821 O O . LEU A 1 353 ? -25.930 -1.717 14.823 1.00 89.00 353 LEU A O 1
ATOM 2825 N N . SER A 1 354 ? -25.840 -0.838 12.770 1.00 89.69 354 SER A N 1
ATOM 2826 C CA . SER A 1 354 ? -26.954 -1.640 12.289 1.00 89.69 354 SER A CA 1
ATOM 2827 C C . SER A 1 354 ? -26.613 -3.131 12.304 1.00 89.69 354 SER A C 1
ATOM 2829 O O . SER A 1 354 ? -25.493 -3.552 12.014 1.00 89.69 354 SER A O 1
ATOM 2831 N N . ARG A 1 355 ? -27.615 -3.970 12.589 1.00 90.62 355 ARG A N 1
ATOM 2832 C CA . ARG A 1 355 ? -27.428 -5.428 12.689 1.00 90.62 355 ARG A CA 1
ATOM 2833 C C . ARG A 1 355 ? -26.778 -6.058 11.451 1.00 90.62 355 ARG A C 1
ATOM 2835 O O . ARG A 1 355 ? -26.094 -7.068 11.580 1.00 90.62 355 ARG A O 1
ATOM 2842 N N . ARG A 1 356 ? -27.006 -5.497 10.261 1.00 86.88 356 ARG A N 1
ATOM 2843 C CA . ARG A 1 356 ? -26.428 -5.994 8.998 1.00 86.88 356 ARG A CA 1
ATOM 2844 C C . ARG A 1 356 ? -24.914 -5.765 8.890 1.00 86.88 356 ARG A C 1
ATOM 2846 O O . ARG A 1 356 ? -24.274 -6.486 8.136 1.00 86.88 356 ARG A O 1
ATOM 2853 N N . ASP A 1 357 ? -24.374 -4.800 9.634 1.00 85.88 357 ASP A N 1
ATOM 2854 C CA . ASP A 1 357 ? -22.966 -4.394 9.571 1.00 85.88 357 ASP A CA 1
ATOM 2855 C C . ASP A 1 357 ? -22.126 -5.094 10.672 1.00 85.88 357 ASP A C 1
ATOM 2857 O O . ASP A 1 357 ? -20.892 -5.108 10.632 1.00 85.88 357 ASP A O 1
ATOM 2861 N N . CYS A 1 358 ? -22.788 -5.771 11.620 1.00 90.25 358 CYS A N 1
ATOM 2862 C CA . CYS A 1 358 ? -22.149 -6.603 12.640 1.00 90.25 358 CYS A CA 1
ATOM 2863 C C . CYS A 1 358 ? -21.701 -7.971 12.094 1.00 90.25 358 CYS A C 1
ATOM 2865 O O . CYS A 1 358 ? -22.418 -8.635 11.340 1.00 90.25 358 CYS A O 1
ATOM 2867 N N . ALA A 1 359 ? -20.548 -8.461 12.556 1.00 91.50 359 ALA A N 1
ATOM 2868 C CA . ALA A 1 359 ? -20.084 -9.809 12.248 1.00 91.50 359 ALA A CA 1
ATOM 2869 C C . ALA A 1 359 ? -20.837 -10.852 13.086 1.00 91.50 359 ALA A C 1
ATOM 2871 O O . ALA A 1 359 ? -20.803 -10.838 14.318 1.00 91.50 359 ALA A O 1
ATOM 2872 N N . MET A 1 360 ? -21.497 -11.781 12.394 1.00 91.62 360 MET A N 1
ATOM 2873 C CA . MET A 1 360 ? -22.286 -12.868 12.974 1.00 91.62 360 MET A CA 1
ATOM 2874 C C . MET A 1 360 ? -21.997 -14.183 12.243 1.00 91.62 360 MET A C 1
ATOM 2876 O O . MET A 1 360 ? -21.680 -14.189 11.051 1.00 91.62 360 MET A O 1
ATOM 2880 N N . PHE A 1 361 ? -22.151 -15.308 12.944 1.00 90.81 361 PHE A N 1
ATOM 2881 C CA . PHE A 1 361 ? -22.005 -16.653 12.383 1.00 90.81 361 PHE A CA 1
ATOM 2882 C C . PHE A 1 361 ? -23.193 -17.542 12.802 1.00 90.81 361 PHE A C 1
ATOM 2884 O O . PHE A 1 361 ? -23.540 -17.563 13.982 1.00 90.81 361 PHE A O 1
ATOM 2891 N N . PRO A 1 362 ? -23.844 -18.285 11.882 1.00 89.69 362 PRO A N 1
ATOM 2892 C CA . PRO A 1 362 ? -24.974 -19.144 12.234 1.00 89.69 362 PRO A CA 1
ATOM 2893 C C . PRO A 1 362 ? -24.633 -20.191 13.303 1.00 89.69 362 PRO A C 1
ATOM 2895 O O . PRO A 1 362 ? -23.653 -20.924 13.186 1.00 89.69 362 PRO A O 1
ATOM 2898 N N . GLY A 1 363 ? -25.476 -20.293 14.333 1.00 87.94 363 GLY A N 1
ATOM 2899 C CA . GLY A 1 363 ? -25.259 -21.212 15.456 1.00 87.94 363 GLY A CA 1
ATOM 2900 C C . GLY A 1 363 ? -24.226 -20.730 16.480 1.00 87.94 363 GLY A C 1
ATOM 2901 O O . GLY A 1 363 ? -23.880 -21.495 17.378 1.00 87.94 363 GLY A O 1
ATOM 2902 N N . PHE A 1 364 ? -23.750 -19.490 16.349 1.00 93.25 364 PHE A N 1
ATOM 2903 C CA . PHE A 1 364 ? -23.025 -18.754 17.376 1.00 93.25 364 PHE A CA 1
ATOM 2904 C C . PHE A 1 364 ? -23.937 -17.653 17.925 1.00 93.25 364 PHE A C 1
ATOM 2906 O O . PHE A 1 364 ? -24.601 -16.946 17.170 1.00 93.25 364 PHE A O 1
ATOM 2913 N N . ASP A 1 365 ? -24.012 -17.558 19.244 1.00 93.38 365 ASP A N 1
ATOM 2914 C CA . ASP A 1 365 ? -24.922 -16.698 20.005 1.00 93.38 365 ASP A CA 1
ATOM 2915 C C . ASP A 1 365 ? -24.377 -15.281 20.249 1.00 93.38 365 ASP A C 1
ATOM 2917 O O . ASP A 1 365 ? -25.056 -14.464 20.864 1.00 93.38 365 ASP A O 1
ATOM 2921 N N . HIS A 1 366 ? -23.185 -14.964 19.735 1.00 95.00 366 HIS A N 1
ATOM 2922 C CA . HIS A 1 366 ? -22.580 -13.638 19.841 1.00 95.00 366 HIS A CA 1
ATOM 2923 C C . HIS A 1 366 ? -22.572 -12.906 18.493 1.00 95.00 366 HIS A C 1
ATOM 2925 O O . HIS A 1 366 ? -22.413 -13.505 17.425 1.00 95.00 366 HIS A O 1
ATOM 2931 N N . ALA A 1 367 ? -22.658 -11.578 18.561 1.00 94.50 367 ALA A N 1
ATOM 2932 C CA . ALA A 1 367 ? -22.436 -10.668 17.444 1.00 94.50 367 ALA A CA 1
ATOM 2933 C C . ALA A 1 367 ? -21.322 -9.677 17.806 1.00 94.50 367 ALA A C 1
ATOM 2935 O O . ALA A 1 367 ? -21.285 -9.166 18.925 1.00 94.50 367 ALA A O 1
ATOM 2936 N N . LEU A 1 368 ? -20.426 -9.393 16.860 1.00 93.19 368 LEU A N 1
ATOM 2937 C CA . LEU A 1 368 ? -19.426 -8.335 16.994 1.00 93.19 368 LEU A CA 1
ATOM 2938 C C . LEU A 1 368 ? -19.869 -7.120 16.183 1.00 93.19 368 LEU A C 1
ATOM 2940 O O . LEU A 1 368 ? -19.848 -7.151 14.953 1.00 93.19 368 LEU A O 1
ATOM 2944 N N . CYS A 1 369 ? -20.248 -6.055 16.879 1.00 91.25 369 CYS A N 1
ATOM 2945 C CA . CYS A 1 369 ? -20.606 -4.771 16.288 1.00 91.25 369 CYS A CA 1
ATOM 2946 C C . CYS A 1 369 ? -19.519 -3.741 16.593 1.00 91.25 369 CYS A C 1
ATOM 2948 O O . CYS A 1 369 ? -18.931 -3.758 17.676 1.00 91.25 369 CYS A O 1
ATOM 2950 N N . PHE A 1 370 ? -19.269 -2.831 15.656 1.00 87.25 370 PHE A N 1
ATOM 2951 C CA . PHE A 1 370 ? -18.284 -1.772 15.830 1.00 87.25 370 PHE A CA 1
ATOM 2952 C C . PHE A 1 370 ? -18.973 -0.420 15.945 1.00 87.25 370 PHE A C 1
ATOM 2954 O O . PHE A 1 370 ? -19.756 -0.048 15.081 1.00 87.25 370 PHE A O 1
ATOM 2961 N N . ALA A 1 371 ? -18.638 0.325 16.994 1.00 87.75 371 ALA A N 1
ATOM 2962 C CA . ALA A 1 371 ? -19.020 1.725 17.146 1.00 87.75 371 ALA A CA 1
ATOM 2963 C C . ALA A 1 371 ? -17.868 2.633 16.694 1.00 87.75 371 ALA A C 1
ATOM 2965 O O . ALA A 1 371 ? -17.406 3.494 17.445 1.00 87.75 371 ALA A O 1
ATOM 2966 N N . PHE A 1 372 ? -17.322 2.371 15.505 1.00 81.56 372 PHE A N 1
ATOM 2967 C CA . PHE A 1 372 ? -16.260 3.209 14.967 1.00 81.56 372 PHE A CA 1
ATOM 2968 C C . PHE A 1 372 ? -16.865 4.514 14.476 1.00 81.56 372 PHE A C 1
ATOM 2970 O O . PHE A 1 372 ? -17.789 4.526 13.663 1.00 81.56 372 PHE A O 1
ATOM 2977 N N . ARG A 1 373 ? -16.340 5.627 14.984 1.00 81.88 373 ARG A N 1
ATOM 2978 C CA . ARG A 1 373 ? -16.616 6.919 14.368 1.00 81.88 373 ARG A CA 1
ATOM 2979 C C . ARG A 1 373 ? -15.938 6.959 12.996 1.00 81.88 373 ARG A C 1
ATOM 2981 O O . ARG A 1 373 ? -15.103 6.109 12.685 1.00 81.88 373 ARG A O 1
ATOM 2988 N N . THR A 1 374 ? -16.322 7.947 12.196 1.00 74.62 374 THR A N 1
ATOM 2989 C CA . THR A 1 374 ? -15.523 8.341 11.031 1.00 74.62 374 THR A CA 1
ATOM 2990 C C . THR A 1 374 ? -14.125 8.649 11.524 1.00 74.62 374 THR A C 1
ATOM 2992 O O . THR A 1 374 ? -13.831 8.821 12.716 1.00 74.62 374 THR A O 1
ATOM 2995 N N . ASP A 1 375 ? -13.217 8.641 10.612 1.00 72.44 375 ASP A N 1
ATOM 2996 C CA . ASP A 1 375 ? -11.861 8.689 10.966 1.00 72.44 375 ASP A CA 1
ATOM 2997 C C . ASP A 1 375 ? -11.292 10.034 11.367 1.00 72.44 375 ASP A C 1
ATOM 2999 O O . ASP A 1 375 ? -11.864 11.098 11.139 1.00 72.44 375 ASP A O 1
ATOM 3003 N N . ASN A 1 376 ? -10.139 9.933 12.035 1.00 75.56 376 ASN A N 1
ATOM 3004 C CA . ASN A 1 376 ? -9.456 11.044 12.677 1.00 75.56 376 ASN A CA 1
ATOM 3005 C C . ASN A 1 376 ? -10.408 11.974 13.453 1.00 75.56 376 ASN A C 1
ATOM 3007 O O . ASN A 1 376 ? -10.040 13.094 13.787 1.00 75.56 376 ASN A O 1
ATOM 3011 N N . SER A 1 377 ? -11.594 11.466 13.821 1.00 77.75 377 SER A N 1
ATOM 3012 C CA . SER A 1 377 ? -12.603 12.112 14.653 1.00 77.75 377 SER A CA 1
ATOM 3013 C C . SER A 1 377 ? -12.426 11.740 16.128 1.00 77.75 377 SER A C 1
ATOM 3015 O O . SER A 1 377 ? -12.922 12.443 17.015 1.00 77.75 377 SER A O 1
ATOM 3017 N N . GLY A 1 378 ? -11.660 10.673 16.391 1.00 83.00 378 GLY A N 1
ATOM 3018 C CA . GLY A 1 378 ? -11.253 10.226 17.716 1.00 83.00 378 GLY A CA 1
ATOM 3019 C C . GLY A 1 378 ? -12.305 9.375 18.440 1.00 83.00 378 GLY A C 1
ATOM 3020 O O . GLY A 1 378 ? -13.206 8.813 17.815 1.00 83.00 378 GLY A O 1
ATOM 3021 N N . PRO A 1 379 ? -12.196 9.230 19.774 1.00 89.31 379 PRO A N 1
ATOM 3022 C CA . PRO A 1 379 ? -13.204 8.546 20.583 1.00 89.31 379 PRO A CA 1
ATOM 3023 C C . PRO A 1 379 ? -14.523 9.344 20.618 1.00 89.31 379 PRO A C 1
ATOM 3025 O O . PRO A 1 379 ? -14.560 10.487 20.151 1.00 89.31 379 PRO A O 1
ATOM 3028 N N . PRO A 1 380 ? -15.598 8.781 21.200 1.00 89.38 380 PRO A N 1
ATOM 3029 C CA . PRO A 1 380 ? -16.809 9.535 21.523 1.00 89.38 380 PRO A CA 1
ATOM 3030 C C . PRO A 1 380 ? -16.494 10.842 22.260 1.00 89.38 380 PRO A C 1
ATOM 3032 O O . PRO A 1 380 ? -15.547 10.909 23.054 1.00 89.38 380 PRO A O 1
ATOM 3035 N N . MET A 1 381 ? -17.268 11.880 21.962 1.00 88.88 381 MET A N 1
ATOM 3036 C CA . MET A 1 381 ? -17.130 13.232 22.495 1.00 88.88 381 MET A CA 1
ATOM 3037 C C . MET A 1 381 ? -17.265 13.250 24.017 1.00 88.88 381 MET A C 1
ATOM 3039 O O . MET A 1 381 ? -16.485 13.922 24.691 1.00 88.88 381 MET A O 1
ATOM 3043 N N . ASP A 1 382 ? -18.196 12.462 24.552 1.00 91.19 382 ASP A N 1
ATOM 3044 C CA . ASP A 1 382 ? -18.472 12.332 25.979 1.00 91.19 382 ASP A CA 1
ATOM 3045 C C . ASP A 1 382 ? -19.112 10.970 26.316 1.00 91.19 382 ASP A C 1
ATOM 3047 O O . ASP A 1 382 ? -19.184 10.060 25.486 1.00 91.19 382 ASP A O 1
ATOM 3051 N N . TYR A 1 383 ? -19.524 10.805 27.576 1.00 94.94 383 TYR A N 1
ATOM 3052 C CA . TYR A 1 383 ? -20.141 9.573 28.065 1.00 94.94 383 TYR A CA 1
ATOM 3053 C C . TYR A 1 383 ? -21.586 9.397 27.575 1.00 94.94 383 TYR A C 1
ATOM 3055 O O . TYR A 1 383 ? -22.054 8.263 27.503 1.00 94.94 383 TYR A O 1
ATOM 3063 N N . GLU A 1 384 ? -22.293 10.475 27.227 1.00 95.44 384 GLU A N 1
ATOM 3064 C CA . GLU A 1 384 ? -23.678 10.414 26.750 1.00 95.44 384 GLU A CA 1
ATOM 3065 C C . GLU A 1 384 ? -23.727 9.845 25.337 1.00 95.44 384 GLU A C 1
ATOM 3067 O O . GLU A 1 384 ? -24.566 8.991 25.044 1.00 95.44 384 GLU A O 1
ATOM 3072 N N . GLU A 1 385 ? -22.770 10.229 24.490 1.00 93.31 385 GLU A N 1
ATOM 3073 C CA . GLU A 1 385 ? -22.602 9.626 23.171 1.00 93.31 385 GLU A CA 1
ATOM 3074 C C . GLU A 1 385 ? -22.334 8.114 23.280 1.00 93.31 385 GLU A C 1
ATOM 3076 O O . GLU A 1 385 ? -22.949 7.328 22.556 1.00 93.31 385 GLU A O 1
ATOM 3081 N N . VAL A 1 386 ? -21.503 7.680 24.241 1.00 94.94 386 VAL A N 1
ATOM 3082 C CA . VAL A 1 386 ? -21.282 6.246 24.508 1.00 94.94 386 VAL A CA 1
ATOM 3083 C C . VAL A 1 386 ? -22.596 5.553 24.857 1.00 94.94 386 VAL A C 1
ATOM 3085 O O . VAL A 1 386 ? -22.916 4.532 24.253 1.00 94.94 386 VAL A O 1
ATOM 3088 N N . LEU A 1 387 ? -23.374 6.093 25.798 1.00 96.12 387 LEU A N 1
ATOM 3089 C CA . LEU A 1 387 ? -24.663 5.512 26.195 1.00 96.12 387 LEU A CA 1
ATOM 3090 C C . LEU A 1 387 ? -25.649 5.459 25.019 1.00 96.12 387 LEU A C 1
ATOM 3092 O O . LEU A 1 387 ? -26.331 4.451 24.835 1.00 96.12 387 LEU A O 1
ATOM 3096 N N . GLY A 1 388 ? -25.662 6.485 24.165 1.00 95.06 388 GLY A N 1
ATOM 3097 C CA . GLY A 1 388 ? -26.445 6.499 22.931 1.00 95.06 388 GLY A CA 1
ATOM 3098 C C . GLY A 1 388 ? -26.129 5.313 22.016 1.00 95.06 388 GLY A C 1
ATOM 3099 O O . GLY A 1 388 ? -27.043 4.688 21.478 1.00 95.06 388 GLY A O 1
ATOM 3100 N N . TYR A 1 389 ? -24.856 4.930 21.892 1.00 95.06 389 TYR A N 1
ATOM 3101 C CA . TYR A 1 389 ? -24.457 3.767 21.095 1.00 95.06 389 TYR A CA 1
ATOM 3102 C C . TYR A 1 389 ? -24.982 2.447 21.672 1.00 95.06 389 TYR A C 1
ATOM 3104 O O . TYR A 1 389 ? -25.375 1.557 20.913 1.00 95.06 389 TYR A O 1
ATOM 3112 N N . TYR A 1 390 ? -25.037 2.313 23.001 1.00 95.94 390 TYR A N 1
ATOM 3113 C CA . TYR A 1 390 ? -25.644 1.145 23.645 1.00 95.94 390 TYR A CA 1
ATOM 3114 C C . TYR A 1 390 ? -27.141 1.059 23.354 1.00 95.94 390 TYR A C 1
ATOM 3116 O O . TYR A 1 390 ? -27.631 -0.025 23.036 1.00 95.94 390 TYR A O 1
ATOM 3124 N N . GLU A 1 391 ? -27.858 2.182 23.388 1.00 95.75 391 GLU A N 1
ATOM 3125 C CA . GLU A 1 391 ? -29.283 2.217 23.041 1.00 95.75 391 GLU A CA 1
ATOM 3126 C C . GLU A 1 391 ? -29.528 1.833 21.579 1.00 95.75 391 GLU A C 1
ATOM 3128 O O . GLU A 1 391 ? -30.454 1.075 21.268 1.00 95.75 391 GLU A O 1
ATOM 3133 N N . ILE A 1 392 ? -28.651 2.271 20.673 1.00 95.62 392 ILE A N 1
ATOM 3134 C CA . ILE A 1 392 ? -28.674 1.823 19.280 1.00 95.62 392 ILE A CA 1
ATOM 3135 C C . ILE A 1 392 ? -28.488 0.305 19.223 1.00 95.62 392 ILE A C 1
ATOM 3137 O O . ILE A 1 392 ? -29.356 -0.384 18.688 1.00 95.62 392 ILE A O 1
ATOM 3141 N N . ALA A 1 393 ? -27.429 -0.242 19.818 1.00 94.75 393 ALA A N 1
ATOM 3142 C CA . ALA A 1 393 ? -27.154 -1.679 19.781 1.00 94.75 393 ALA A CA 1
ATOM 3143 C C . ALA A 1 393 ? -28.290 -2.526 20.393 1.00 94.75 393 ALA A C 1
ATOM 3145 O O . ALA A 1 393 ? -28.710 -3.519 19.793 1.00 94.75 393 ALA A O 1
ATOM 3146 N N . ARG A 1 394 ? -28.859 -2.105 21.531 1.00 95.62 394 ARG A N 1
ATOM 3147 C CA . ARG A 1 394 ? -30.021 -2.749 22.175 1.00 95.62 394 ARG A CA 1
ATOM 3148 C C . ARG A 1 394 ? -31.241 -2.776 21.263 1.00 95.62 394 ARG A C 1
ATOM 3150 O O . ARG A 1 394 ? -31.930 -3.792 21.194 1.00 95.62 394 ARG A O 1
ATOM 3157 N N . SER A 1 395 ? -31.482 -1.696 20.518 1.00 95.69 395 SER A N 1
ATOM 3158 C CA . SER A 1 395 ? -32.577 -1.647 19.545 1.00 95.69 395 SER A CA 1
ATOM 3159 C C . SER A 1 395 ? -32.385 -2.624 18.379 1.00 95.69 395 SER A C 1
ATOM 3161 O O . SER A 1 395 ? -33.357 -3.185 17.877 1.00 95.69 395 SER A O 1
ATOM 3163 N N . GLN A 1 396 ? -31.135 -2.857 17.960 1.00 94.94 396 GLN A N 1
ATOM 3164 C CA . GLN A 1 396 ? -30.803 -3.763 16.856 1.00 94.94 396 GLN A CA 1
ATOM 3165 C C . GLN A 1 396 ? -30.862 -5.242 17.267 1.00 94.94 396 GLN A C 1
ATOM 3167 O O . GLN A 1 396 ? -31.103 -6.113 16.422 1.00 94.94 396 GLN A O 1
ATOM 3172 N N . PHE A 1 397 ? -30.684 -5.525 18.561 1.00 94.88 397 PHE A N 1
ATOM 3173 C CA . PHE A 1 397 ? -30.715 -6.869 19.135 1.00 94.88 397 PHE A CA 1
ATOM 3174 C C . PHE A 1 397 ? -31.595 -6.936 20.401 1.00 94.88 397 PHE A C 1
ATOM 3176 O O . PHE A 1 397 ? -31.073 -7.103 21.506 1.00 94.88 397 PHE A O 1
ATOM 3183 N N . PRO A 1 398 ? -32.936 -6.852 20.270 1.00 93.69 398 PRO A N 1
ATOM 3184 C CA . PRO A 1 398 ? -33.834 -6.944 21.418 1.00 93.69 398 PRO A CA 1
ATOM 3185 C C . PRO A 1 398 ? -33.650 -8.264 22.180 1.00 93.69 398 PRO A C 1
ATOM 3187 O O . PRO A 1 398 ? -33.704 -9.342 21.587 1.00 93.69 398 PRO A O 1
ATOM 3190 N N . GLY A 1 399 ? -33.445 -8.174 23.495 1.00 92.00 399 GLY A N 1
ATOM 3191 C CA . GLY A 1 399 ? -33.230 -9.330 24.373 1.00 92.00 399 GLY A CA 1
ATOM 3192 C C . GLY A 1 399 ? -31.793 -9.865 24.413 1.00 92.00 399 GLY A C 1
ATOM 3193 O O . GLY A 1 399 ? -31.547 -10.833 25.128 1.00 92.00 399 GLY A O 1
ATOM 3194 N N . ALA A 1 400 ? -30.852 -9.259 23.682 1.00 95.25 400 ALA A N 1
ATOM 3195 C CA . ALA A 1 400 ? -29.431 -9.572 23.813 1.00 95.25 400 ALA A CA 1
ATOM 3196 C C . ALA A 1 400 ? -28.800 -8.857 25.019 1.00 95.25 400 ALA A C 1
ATOM 3198 O O . ALA A 1 400 ? -29.200 -7.749 25.382 1.00 95.25 400 ALA A O 1
ATOM 3199 N N . ASP A 1 401 ? -27.774 -9.479 25.598 1.00 95.06 401 ASP A N 1
ATOM 3200 C CA . ASP A 1 401 ? -26.896 -8.839 26.576 1.00 95.06 401 ASP A CA 1
ATOM 3201 C C . ASP A 1 401 ? -25.850 -7.982 25.845 1.00 95.06 401 ASP A C 1
ATOM 3203 O O . ASP A 1 401 ? -24.961 -8.502 25.165 1.00 95.06 401 ASP A O 1
ATOM 3207 N N . VAL A 1 402 ? -25.999 -6.657 25.922 1.00 95.69 402 VAL A N 1
ATOM 3208 C CA . VAL A 1 402 ? -25.147 -5.694 25.209 1.00 95.69 402 VAL A CA 1
ATOM 3209 C C . VAL A 1 402 ? -24.072 -5.161 26.149 1.00 95.69 402 VAL A C 1
ATOM 3211 O O . VAL A 1 402 ? -24.369 -4.460 27.116 1.00 95.69 402 VAL A O 1
ATOM 3214 N N . GLN A 1 403 ? -22.812 -5.430 25.810 1.00 93.69 403 GLN A N 1
ATOM 3215 C CA . GLN A 1 403 ? -21.636 -5.028 26.581 1.00 93.69 403 GLN A CA 1
ATOM 3216 C C . GLN A 1 403 ? -20.493 -4.564 25.670 1.00 93.69 403 GLN A C 1
ATOM 3218 O O . GLN A 1 403 ? -20.328 -5.063 24.555 1.00 93.69 403 GLN A O 1
ATOM 3223 N N . SER A 1 404 ? -19.649 -3.654 26.158 1.00 92.50 404 SER A N 1
ATOM 3224 C CA . SER A 1 404 ? -18.357 -3.370 25.521 1.00 92.50 404 SER A CA 1
ATOM 3225 C C . SER A 1 404 ? -17.457 -4.599 25.562 1.00 92.50 404 SER A C 1
ATOM 3227 O O . SER A 1 404 ? -17.363 -5.261 26.598 1.00 92.50 404 SER A O 1
ATOM 3229 N N . SER A 1 405 ? -16.716 -4.838 24.487 1.00 91.94 405 SER A N 1
ATOM 3230 C CA . SER A 1 405 ? -15.783 -5.958 24.392 1.00 91.94 405 SER A CA 1
ATOM 3231 C C . SER A 1 405 ? -14.528 -5.578 23.599 1.00 91.94 405 SER A C 1
ATOM 3233 O O . SER A 1 405 ? -14.393 -4.445 23.133 1.00 91.94 405 SER A O 1
ATOM 3235 N N . SER A 1 406 ? -13.601 -6.523 23.452 1.00 91.44 406 SER A N 1
ATOM 3236 C CA . SER A 1 406 ? -12.443 -6.422 22.561 1.00 91.44 406 SER A CA 1
ATOM 3237 C C . SER A 1 406 ? -12.506 -7.477 21.454 1.00 91.44 406 SER A C 1
ATOM 3239 O O . SER A 1 406 ? -13.236 -8.467 21.553 1.00 91.44 406 SER A O 1
ATOM 3241 N N . LEU A 1 407 ? -11.698 -7.289 20.407 1.00 92.88 407 LEU A N 1
ATOM 3242 C CA . LEU A 1 407 ? -11.537 -8.283 19.344 1.00 92.88 407 LEU A CA 1
ATOM 3243 C C . LEU A 1 407 ? -11.083 -9.635 19.911 1.00 92.88 407 LEU A C 1
ATOM 3245 O O . LEU A 1 407 ? -11.655 -10.669 19.579 1.00 92.88 407 LEU A O 1
ATOM 3249 N N . GLU A 1 408 ? -10.103 -9.621 20.814 1.00 94.19 408 GLU A N 1
ATOM 3250 C CA . GLU A 1 408 ? -9.574 -10.819 21.470 1.00 94.19 408 GLU A CA 1
ATOM 3251 C C . GLU A 1 408 ? -10.650 -11.582 22.249 1.00 94.19 408 GLU A C 1
ATOM 3253 O O . GLU A 1 408 ? -10.706 -12.806 22.160 1.00 94.19 408 GLU A O 1
ATOM 3258 N N . ALA A 1 409 ? -11.515 -10.878 22.987 1.00 94.00 409 ALA A N 1
ATOM 3259 C CA . ALA A 1 409 ? -12.578 -11.503 23.771 1.00 94.00 409 ALA A CA 1
ATOM 3260 C C . ALA A 1 409 ? -13.649 -12.142 22.870 1.00 94.00 409 ALA A C 1
ATOM 3262 O O . ALA A 1 409 ? -14.101 -13.257 23.135 1.00 94.00 409 ALA A O 1
ATOM 3263 N N . PHE A 1 410 ? -14.014 -11.481 21.766 1.00 95.31 410 PHE A N 1
ATOM 3264 C CA . PHE A 1 410 ? -14.913 -12.068 20.771 1.00 95.31 410 PHE A CA 1
ATOM 3265 C C . PHE A 1 410 ? -14.303 -13.315 20.118 1.00 95.31 410 PHE A C 1
ATOM 3267 O O . PHE A 1 410 ? -14.970 -14.340 19.974 1.00 95.31 410 PHE A O 1
ATOM 3274 N N . VAL A 1 411 ? -13.019 -13.255 19.758 1.00 96.69 411 VAL A N 1
ATOM 3275 C CA . VAL A 1 411 ? -12.314 -14.394 19.162 1.00 96.69 411 VAL A CA 1
ATOM 3276 C C . VAL A 1 411 ? -12.194 -15.540 20.161 1.00 96.69 411 VAL A C 1
ATOM 3278 O O . VAL A 1 411 ? -12.446 -16.676 19.774 1.00 96.69 411 VAL A O 1
ATOM 3281 N N . GLU A 1 412 ? -11.908 -15.275 21.439 1.00 96.19 412 GLU A N 1
ATOM 3282 C CA . GLU A 1 412 ? -11.901 -16.291 22.501 1.00 96.19 412 GLU A CA 1
ATOM 3283 C C . GLU A 1 412 ? -13.226 -17.069 22.554 1.00 96.19 412 GLU A C 1
ATOM 3285 O O . GLU A 1 412 ? -13.207 -18.302 22.561 1.00 96.19 412 GLU A O 1
ATOM 3290 N N . ALA A 1 413 ? -14.367 -16.372 22.499 1.00 95.69 413 ALA A N 1
ATOM 3291 C CA . ALA A 1 413 ? -15.692 -16.998 22.455 1.00 95.69 413 ALA A CA 1
ATOM 3292 C C . ALA A 1 413 ? -15.943 -17.793 21.158 1.00 95.69 413 ALA A C 1
ATOM 3294 O O . ALA A 1 413 ? -16.648 -18.804 21.165 1.00 95.69 413 ALA A O 1
ATOM 3295 N N . LEU A 1 414 ? -15.340 -17.369 20.045 1.00 95.44 414 LEU A N 1
ATOM 3296 C CA . LEU A 1 414 ? -15.487 -17.997 18.734 1.00 95.44 414 LEU A CA 1
ATOM 3297 C C . LEU A 1 414 ? -14.582 -19.229 18.539 1.00 95.44 414 LEU A C 1
ATOM 3299 O O . LEU A 1 414 ? -14.913 -20.116 17.748 1.00 95.44 414 LEU A O 1
ATOM 3303 N N . MET A 1 415 ? -13.458 -19.333 19.257 1.00 95.00 415 MET A N 1
ATOM 3304 C CA . MET A 1 415 ? -12.472 -20.414 19.087 1.00 95.00 415 MET A CA 1
ATOM 3305 C C . MET A 1 415 ? -13.055 -21.840 19.149 1.00 95.00 415 MET A C 1
ATOM 3307 O O . MET A 1 415 ? -12.682 -22.648 18.290 1.00 95.00 415 MET A O 1
ATOM 3311 N N . PRO A 1 416 ? -13.998 -22.183 20.054 1.00 95.44 416 PRO A N 1
ATOM 3312 C CA . PRO A 1 416 ? -14.651 -23.499 20.063 1.00 95.44 416 PRO A CA 1
ATOM 3313 C C . PRO A 1 416 ? -15.396 -23.845 18.762 1.00 95.44 416 PRO A C 1
ATOM 3315 O O . PRO A 1 416 ? -15.630 -25.018 18.469 1.00 95.44 416 PRO A O 1
ATOM 3318 N N . TYR A 1 417 ? -15.751 -22.838 17.959 1.00 95.56 417 TYR A N 1
ATOM 3319 C CA . TYR A 1 417 ? -16.461 -22.976 16.689 1.00 95.56 417 TYR A CA 1
ATOM 3320 C C . TYR A 1 417 ? -15.529 -22.927 15.465 1.00 95.56 417 TYR A C 1
ATOM 3322 O O . TYR A 1 417 ? -16.007 -23.131 14.350 1.00 95.56 417 TYR A O 1
ATOM 3330 N N . LYS A 1 418 ? -14.204 -22.741 15.626 1.00 95.00 418 LYS A N 1
ATOM 3331 C CA . LYS A 1 418 ? -13.227 -22.591 14.517 1.00 95.00 418 LYS A CA 1
ATOM 3332 C C . LYS A 1 418 ? -13.289 -23.723 13.479 1.00 95.00 418 LYS A C 1
ATOM 3334 O O . LYS A 1 418 ? -13.036 -23.490 12.298 1.00 95.00 418 LYS A O 1
ATOM 3339 N N . SER A 1 419 ? -13.633 -24.945 13.895 1.00 94.94 419 SER A N 1
ATOM 3340 C CA . SER A 1 419 ? -13.788 -26.113 13.011 1.00 94.94 419 SER A CA 1
ATOM 3341 C C . SER A 1 419 ? -15.088 -26.126 12.197 1.00 94.94 419 SER A C 1
ATOM 3343 O O . SER A 1 419 ? -15.154 -26.826 11.191 1.00 94.94 419 SER A O 1
ATOM 3345 N N . LYS A 1 420 ? -16.104 -25.360 12.615 1.00 96.00 420 LYS A N 1
ATOM 3346 C CA . LYS A 1 420 ? -17.400 -25.213 11.932 1.00 96.00 420 LYS A CA 1
ATOM 3347 C C . LYS A 1 420 ? -17.408 -24.064 10.919 1.00 96.00 420 LYS A C 1
ATOM 3349 O O . LYS A 1 420 ? -18.317 -23.993 10.097 1.00 96.00 420 LYS A O 1
ATOM 3354 N N . LEU A 1 421 ? -16.426 -23.164 10.986 1.00 96.75 421 LEU A N 1
ATOM 3355 C CA . LEU A 1 421 ? -16.316 -22.026 10.077 1.00 96.75 421 LEU A CA 1
ATOM 3356 C C . LEU A 1 421 ? -16.015 -22.485 8.636 1.00 96.75 421 LEU A C 1
ATOM 3358 O O . LEU A 1 421 ? -15.226 -23.419 8.450 1.00 96.75 421 LEU A O 1
ATOM 3362 N N . PRO A 1 422 ? -16.562 -21.807 7.606 1.00 97.00 422 PRO A N 1
ATOM 3363 C CA . PRO A 1 422 ? -16.186 -22.041 6.215 1.00 97.00 422 PRO A CA 1
ATOM 3364 C C . PRO A 1 422 ? -14.675 -21.903 6.028 1.00 97.00 422 PRO A C 1
ATOM 3366 O O . PRO A 1 422 ? -14.071 -20.978 6.563 1.00 97.00 422 PRO A O 1
ATOM 3369 N N . VAL A 1 423 ? -14.052 -22.804 5.269 1.00 97.81 423 VAL A N 1
ATOM 3370 C CA . VAL A 1 423 ? -12.603 -22.758 5.026 1.00 97.81 423 VAL A CA 1
ATOM 3371 C C . VAL A 1 423 ? -12.320 -22.067 3.700 1.00 97.81 423 VAL A C 1
ATOM 3373 O O . VAL A 1 423 ? -12.831 -22.484 2.662 1.00 97.81 423 VAL A O 1
ATOM 3376 N N . ILE A 1 424 ? -11.459 -21.052 3.728 1.00 98.00 424 ILE A N 1
ATOM 3377 C CA . ILE A 1 424 ? -10.986 -20.339 2.539 1.00 98.00 424 ILE A CA 1
ATOM 3378 C C . ILE A 1 424 ? -9.482 -20.577 2.381 1.00 98.00 424 ILE A C 1
ATOM 3380 O O . ILE A 1 424 ? -8.737 -20.498 3.353 1.00 98.00 424 ILE A O 1
ATOM 3384 N N . THR A 1 425 ? -9.034 -20.875 1.159 1.00 97.38 425 THR A N 1
ATOM 3385 C CA . THR A 1 425 ? -7.617 -21.148 0.817 1.00 97.38 425 THR A CA 1
ATOM 3386 C C . THR A 1 425 ? -7.134 -20.343 -0.392 1.00 97.38 425 THR A C 1
ATOM 3388 O O . THR A 1 425 ? -6.170 -20.720 -1.063 1.00 97.38 425 THR A O 1
ATOM 3391 N N . LYS A 1 426 ? -7.893 -19.312 -0.766 1.00 96.50 426 LYS A N 1
ATOM 3392 C CA . LYS A 1 426 ? -7.602 -18.465 -1.922 1.00 96.50 426 LYS A CA 1
ATOM 3393 C C . LYS A 1 426 ? -6.826 -17.229 -1.487 1.00 96.50 426 LYS A C 1
ATOM 3395 O O . LYS A 1 426 ? -7.002 -16.751 -0.366 1.00 96.50 426 LYS A O 1
ATOM 3400 N N . GLU A 1 427 ? -6.015 -16.714 -2.405 1.00 96.12 427 GLU A N 1
ATOM 3401 C CA . GLU A 1 427 ? -5.401 -15.393 -2.291 1.00 96.12 427 GLU A CA 1
ATOM 3402 C C . GLU A 1 427 ? -6.487 -14.325 -2.368 1.00 96.12 427 GLU A C 1
ATOM 3404 O O . GLU A 1 427 ? -7.386 -14.422 -3.206 1.00 96.12 427 GLU A O 1
ATOM 3409 N N . PHE A 1 428 ? -6.406 -13.308 -1.515 1.00 94.25 428 PHE A N 1
ATOM 3410 C CA . PHE A 1 428 ? -7.260 -12.129 -1.655 1.00 94.25 428 PHE A CA 1
ATOM 3411 C C . PHE A 1 428 ? -6.520 -11.075 -2.448 1.00 94.25 428 PHE A C 1
ATOM 3413 O O . PHE A 1 428 ? -7.001 -10.662 -3.498 1.00 94.25 428 PHE A O 1
ATOM 3420 N N . GLY A 1 429 ? -5.306 -10.747 -2.010 1.00 90.88 429 GLY A N 1
ATOM 3421 C CA . GLY A 1 429 ? -4.546 -9.668 -2.609 1.00 90.88 429 GLY A CA 1
ATOM 3422 C C . GLY A 1 429 ? -5.146 -8.310 -2.240 1.00 90.88 429 GLY A C 1
ATOM 3423 O O . GLY A 1 429 ? -6.338 -8.214 -1.968 1.00 90.88 429 GLY A O 1
ATOM 3424 N N . ASP A 1 430 ? -4.345 -7.261 -2.269 1.00 89.62 430 ASP A N 1
ATOM 3425 C CA . ASP A 1 430 ? -4.807 -5.891 -2.072 1.00 89.62 430 ASP A CA 1
ATOM 3426 C C . ASP A 1 430 ? -5.021 -5.184 -3.418 1.00 89.62 430 ASP A C 1
ATOM 3428 O O . ASP A 1 430 ? -4.087 -5.010 -4.202 1.00 89.62 430 ASP A O 1
ATOM 3432 N N . THR A 1 431 ? -6.258 -4.775 -3.695 1.00 87.69 431 THR A N 1
ATOM 3433 C CA . THR A 1 431 ? -6.634 -4.081 -4.933 1.00 87.69 431 THR A CA 1
ATOM 3434 C C . THR A 1 431 ? -6.247 -2.601 -4.940 1.00 87.69 431 THR A C 1
ATOM 3436 O O . THR A 1 431 ? -6.172 -2.003 -6.014 1.00 87.69 431 THR A O 1
ATOM 3439 N N . TRP A 1 432 ? -5.960 -1.995 -3.784 1.00 88.06 432 TRP A N 1
ATOM 3440 C CA . TRP A 1 432 ? -5.471 -0.613 -3.686 1.00 88.06 432 TRP A CA 1
ATOM 3441 C C . TRP A 1 432 ? -3.963 -0.478 -3.840 1.00 88.06 432 TRP A C 1
ATOM 3443 O O . TRP A 1 432 ? -3.451 0.628 -4.030 1.00 88.06 432 TRP A O 1
ATOM 3453 N N . ILE A 1 433 ? -3.250 -1.603 -3.877 1.00 89.38 433 ILE A N 1
ATOM 3454 C CA . ILE A 1 433 ? -1.796 -1.650 -4.028 1.00 89.38 433 ILE A CA 1
ATOM 3455 C C . ILE A 1 433 ? -1.280 -0.865 -5.243 1.00 89.38 433 ILE A C 1
ATOM 3457 O O . ILE A 1 433 ? -0.132 -0.416 -5.251 1.00 89.38 433 ILE A O 1
ATOM 3461 N N . GLN A 1 434 ? -2.137 -0.658 -6.250 1.00 87.31 434 GLN A N 1
ATOM 3462 C CA . GLN A 1 434 ? -1.886 0.185 -7.417 1.00 87.31 434 GLN A CA 1
ATOM 3463 C C . GLN A 1 434 ? -1.401 1.599 -7.064 1.00 87.31 434 GLN A C 1
ATOM 3465 O O . GLN A 1 434 ? -0.531 2.120 -7.762 1.00 87.31 434 GLN A O 1
ATOM 3470 N N . GLY A 1 435 ? -1.898 2.191 -5.969 1.00 89.44 435 GLY A N 1
ATOM 3471 C CA . GLY A 1 435 ? -1.546 3.548 -5.551 1.00 89.44 435 GLY A CA 1
ATOM 3472 C C . GLY A 1 435 ? -0.069 3.684 -5.187 1.00 89.44 435 GLY A C 1
ATOM 3473 O O . GLY A 1 435 ? 0.539 4.724 -5.429 1.00 89.44 435 GLY A O 1
ATOM 3474 N N . SER A 1 436 ? 0.563 2.609 -4.701 1.00 91.56 436 SER A N 1
ATOM 3475 C CA . SER A 1 436 ? 1.979 2.635 -4.309 1.00 91.56 436 SER A CA 1
ATOM 3476 C C . SER A 1 436 ? 2.928 2.961 -5.471 1.00 91.56 436 SER A C 1
ATOM 3478 O O . SER A 1 436 ? 3.972 3.570 -5.258 1.00 91.56 436 SER A O 1
ATOM 3480 N N . ALA A 1 437 ? 2.565 2.633 -6.715 1.00 93.56 437 ALA A N 1
ATOM 3481 C CA . ALA A 1 437 ? 3.383 2.951 -7.886 1.00 93.56 437 ALA A CA 1
ATOM 3482 C C . ALA A 1 437 ? 3.287 4.427 -8.330 1.00 93.56 437 ALA A C 1
ATOM 3484 O O . ALA A 1 437 ? 3.999 4.825 -9.250 1.00 93.56 437 ALA A O 1
ATOM 3485 N N . SER A 1 438 ? 2.478 5.257 -7.665 1.00 93.88 438 SER A N 1
ATOM 3486 C CA . SER A 1 438 ? 2.424 6.709 -7.906 1.00 93.88 438 SER A CA 1
ATOM 3487 C C . SER A 1 438 ? 3.652 7.469 -7.419 1.00 93.88 438 SER A C 1
ATOM 3489 O O . SER A 1 438 ? 3.969 8.533 -7.951 1.00 93.88 438 SER A O 1
ATOM 3491 N N . ASP A 1 439 ? 4.414 6.887 -6.488 1.00 94.81 439 ASP A N 1
ATOM 3492 C CA . ASP A 1 439 ? 5.717 7.398 -6.078 1.00 94.81 439 ASP A CA 1
ATOM 3493 C C . ASP A 1 439 ? 6.819 6.338 -6.269 1.00 94.81 439 ASP A C 1
ATOM 3495 O O . ASP A 1 439 ? 7.239 5.670 -5.314 1.00 94.81 439 ASP A O 1
ATOM 3499 N N . PRO A 1 440 ? 7.341 6.183 -7.501 1.00 94.88 440 PRO A N 1
ATOM 3500 C CA . PRO A 1 440 ? 8.351 5.173 -7.809 1.00 94.88 440 PRO A CA 1
ATOM 3501 C C . PRO A 1 440 ? 9.659 5.396 -7.047 1.00 94.88 440 PRO A C 1
ATOM 3503 O O . PRO A 1 440 ? 10.411 4.447 -6.813 1.00 94.88 440 PRO A O 1
ATOM 3506 N N . ARG A 1 441 ? 9.933 6.638 -6.628 1.00 92.88 441 ARG A N 1
ATOM 3507 C CA . ARG A 1 441 ? 11.090 6.958 -5.797 1.00 92.88 441 ARG A CA 1
ATOM 3508 C C . ARG A 1 441 ? 10.900 6.434 -4.386 1.00 92.88 441 ARG A C 1
ATOM 3510 O O . ARG A 1 441 ? 11.747 5.673 -3.930 1.00 92.88 441 ARG A O 1
ATOM 3517 N N . LYS A 1 442 ? 9.788 6.776 -3.728 1.00 94.44 442 LYS A N 1
ATOM 3518 C CA . LYS A 1 442 ? 9.489 6.292 -2.373 1.00 94.44 442 LYS A CA 1
ATOM 3519 C C . LYS A 1 442 ? 9.469 4.764 -2.323 1.00 94.44 442 LYS A C 1
ATOM 3521 O O . LYS A 1 442 ? 10.023 4.200 -1.384 1.00 94.44 442 LYS A O 1
ATOM 3526 N N . VAL A 1 443 ? 8.911 4.085 -3.335 1.00 95.31 443 VAL A N 1
ATOM 3527 C CA . VAL A 1 443 ? 8.952 2.610 -3.425 1.00 95.31 443 VAL A CA 1
ATOM 3528 C C . VAL A 1 443 ? 10.393 2.095 -3.486 1.00 95.31 443 VAL A C 1
ATOM 3530 O O . VAL A 1 443 ? 10.747 1.195 -2.723 1.00 95.31 443 VAL A O 1
ATOM 3533 N N . ALA A 1 444 ? 11.236 2.651 -4.361 1.00 94.56 444 ALA A N 1
ATOM 3534 C CA . ALA A 1 444 ? 12.628 2.219 -4.496 1.00 94.56 444 ALA A CA 1
ATOM 3535 C C . ALA A 1 444 ? 13.439 2.468 -3.209 1.00 94.56 444 ALA A C 1
ATOM 3537 O O . ALA A 1 444 ? 14.172 1.586 -2.759 1.00 94.56 444 ALA A O 1
ATOM 3538 N N . GLU A 1 445 ? 13.267 3.634 -2.578 1.00 94.88 445 GLU A N 1
ATOM 3539 C CA . GLU A 1 445 ? 13.903 3.992 -1.303 1.00 94.88 445 GLU A CA 1
ATOM 3540 C C . GLU A 1 445 ? 13.455 3.055 -0.171 1.00 94.88 445 GLU A C 1
ATOM 3542 O O . GLU A 1 445 ? 14.296 2.456 0.503 1.00 94.88 445 GLU A O 1
ATOM 3547 N N . MET A 1 446 ? 12.142 2.841 -0.022 1.00 95.81 446 MET A N 1
ATOM 3548 C CA . MET A 1 446 ? 11.555 1.901 0.939 1.00 95.81 446 MET A CA 1
ATOM 3549 C C . MET A 1 446 ? 12.162 0.504 0.790 1.00 95.81 446 MET A C 1
ATOM 3551 O O . MET A 1 446 ? 12.632 -0.090 1.762 1.00 95.81 446 MET A O 1
ATOM 3555 N N . ARG A 1 447 ? 12.188 -0.028 -0.436 1.00 95.12 447 ARG A N 1
ATOM 3556 C CA . ARG A 1 447 ? 12.704 -1.374 -0.700 1.00 95.12 447 ARG A CA 1
ATOM 3557 C C . ARG A 1 447 ? 14.203 -1.461 -0.442 1.00 95.12 447 ARG A C 1
ATOM 3559 O O . ARG A 1 447 ? 14.647 -2.457 0.121 1.00 95.12 447 ARG A O 1
ATOM 3566 N N . ALA A 1 448 ? 14.981 -0.433 -0.783 1.00 94.94 448 ALA A N 1
ATOM 3567 C CA . ALA A 1 448 ? 16.407 -0.364 -0.467 1.00 94.94 448 ALA A CA 1
ATOM 3568 C C . ALA A 1 448 ? 16.669 -0.392 1.050 1.00 94.94 448 ALA A C 1
ATOM 3570 O O . ALA A 1 448 ? 17.515 -1.164 1.513 1.00 94.94 448 ALA A O 1
ATOM 3571 N N . VAL A 1 449 ? 15.905 0.387 1.823 1.00 96.94 449 VAL A N 1
ATOM 3572 C CA . VAL A 1 449 ? 15.961 0.421 3.294 1.00 96.94 449 VAL A CA 1
ATOM 3573 C C . VAL A 1 449 ? 15.621 -0.946 3.887 1.00 96.94 449 VAL A C 1
ATOM 3575 O O . VAL A 1 449 ? 16.381 -1.470 4.704 1.00 96.94 449 VAL A O 1
ATOM 3578 N N . PHE A 1 450 ? 14.517 -1.555 3.453 1.00 96.38 450 PHE A N 1
ATOM 3579 C CA . PHE A 1 450 ? 14.064 -2.865 3.930 1.00 96.38 450 PHE A CA 1
ATOM 3580 C C . PHE A 1 450 ? 15.102 -3.955 3.654 1.00 96.38 450 PHE A C 1
ATOM 3582 O O . PHE A 1 450 ? 15.518 -4.671 4.565 1.00 96.38 450 PHE A O 1
ATOM 3589 N N . ARG A 1 451 ? 15.648 -3.992 2.435 1.00 93.31 451 ARG A N 1
ATOM 3590 C CA . ARG A 1 451 ? 16.703 -4.936 2.041 1.00 93.31 451 ARG A CA 1
ATOM 3591 C C . ARG A 1 451 ? 17.973 -4.773 2.881 1.00 93.31 451 ARG A C 1
ATOM 3593 O O . ARG A 1 451 ? 18.526 -5.771 3.342 1.00 93.31 451 ARG A O 1
ATOM 3600 N N . ALA A 1 452 ? 18.432 -3.535 3.099 1.00 95.12 452 ALA A N 1
ATOM 3601 C CA . ALA A 1 452 ? 19.607 -3.241 3.925 1.00 95.12 452 ALA A CA 1
ATOM 3602 C C . ALA A 1 452 ? 19.388 -3.663 5.385 1.00 95.12 452 ALA A C 1
ATOM 3604 O O . ALA A 1 452 ? 20.241 -4.323 5.982 1.00 95.12 452 ALA A O 1
ATOM 3605 N N . ARG A 1 453 ? 18.213 -3.343 5.939 1.00 95.56 453 ARG A N 1
ATOM 3606 C CA . ARG A 1 453 ? 17.807 -3.726 7.294 1.00 95.56 453 ARG A CA 1
ATOM 3607 C C . ARG A 1 453 ? 17.766 -5.244 7.461 1.00 95.56 453 ARG A C 1
ATOM 3609 O O . ARG A 1 453 ? 18.367 -5.767 8.397 1.00 95.56 453 ARG A O 1
ATOM 3616 N N . THR A 1 454 ? 17.090 -5.945 6.557 1.00 94.12 454 THR A N 1
ATOM 3617 C CA . THR A 1 454 ? 16.948 -7.405 6.584 1.00 94.12 454 THR A CA 1
ATOM 3618 C C . THR A 1 454 ? 18.302 -8.095 6.462 1.00 94.12 454 THR A C 1
ATOM 3620 O O . THR A 1 454 ? 18.618 -8.963 7.273 1.00 94.12 454 THR A O 1
ATOM 3623 N N . LYS A 1 455 ? 19.161 -7.638 5.543 1.00 93.12 455 LYS A N 1
ATOM 3624 C CA . LYS A 1 455 ? 20.542 -8.127 5.427 1.00 93.12 455 LYS A CA 1
ATOM 3625 C C . LYS A 1 455 ? 21.340 -7.912 6.717 1.00 93.12 455 LYS A C 1
ATOM 3627 O O . LYS A 1 455 ? 22.110 -8.784 7.102 1.00 93.12 455 LYS A O 1
ATOM 3632 N N . CYS A 1 456 ? 21.157 -6.771 7.381 1.00 94.25 456 CYS A N 1
ATOM 3633 C CA . CYS A 1 456 ? 21.840 -6.476 8.636 1.00 94.25 456 CYS A CA 1
ATOM 3634 C C . CYS A 1 456 ? 21.359 -7.359 9.795 1.00 94.25 456 CYS A C 1
ATOM 3636 O O . CYS A 1 456 ? 22.175 -7.778 10.600 1.00 94.25 456 CYS A O 1
ATOM 3638 N N . LEU A 1 457 ? 20.064 -7.676 9.884 1.00 92.50 457 LEU A N 1
ATOM 3639 C CA . LEU A 1 457 ? 19.535 -8.601 10.901 1.00 92.50 457 LEU A CA 1
ATOM 3640 C C . LEU A 1 457 ? 20.012 -10.047 10.707 1.00 92.50 457 LEU A C 1
ATOM 3642 O O . LEU A 1 457 ? 20.049 -10.816 11.660 1.00 92.50 457 LEU A O 1
ATOM 3646 N N . GLN A 1 458 ? 20.336 -10.427 9.472 1.00 90.06 458 GLN A N 1
ATOM 3647 C CA . GLN A 1 458 ? 20.762 -11.783 9.128 1.00 90.06 458 GLN A CA 1
ATOM 3648 C C . GLN A 1 458 ? 22.275 -12.011 9.270 1.00 90.06 458 GLN A C 1
ATOM 3650 O O . GLN A 1 458 ? 22.717 -13.151 9.138 1.00 90.06 458 GLN A O 1
ATOM 3655 N N . SER A 1 459 ? 23.084 -10.973 9.506 1.00 87.50 459 SER A N 1
ATOM 3656 C CA . SER A 1 459 ? 24.534 -11.131 9.666 1.00 87.50 459 SER A CA 1
ATOM 3657 C C . SER A 1 459 ? 24.931 -11.448 11.114 1.00 87.50 459 SER A C 1
ATOM 3659 O O . SER A 1 459 ? 24.351 -10.930 12.063 1.00 87.50 459 SER A O 1
ATOM 3661 N N . GLU A 1 460 ? 25.955 -12.292 11.295 1.00 71.56 460 GLU A N 1
ATOM 3662 C CA . GLU A 1 460 ? 26.404 -12.767 12.621 1.00 71.56 460 GLU A CA 1
ATOM 3663 C C . GLU A 1 460 ? 26.939 -11.645 13.532 1.00 71.56 460 GLU A C 1
ATOM 3665 O O . GLU A 1 460 ? 26.762 -11.690 14.745 1.00 71.56 460 GLU A O 1
ATOM 3670 N N . SER A 1 461 ? 27.552 -10.606 12.956 1.00 65.44 461 SER A N 1
ATOM 3671 C CA . SER A 1 461 ? 27.980 -9.377 13.647 1.00 65.44 461 SER A CA 1
ATOM 3672 C C . SER A 1 461 ? 26.991 -8.215 13.440 1.00 65.44 461 SER A C 1
ATOM 3674 O O . SER A 1 461 ? 27.397 -7.052 13.392 1.00 65.44 461 SER A O 1
ATOM 3676 N N . GLY A 1 462 ? 25.732 -8.545 13.152 1.00 73.81 462 GLY A N 1
ATOM 3677 C CA . GLY A 1 462 ? 24.741 -7.668 12.542 1.00 73.81 462 GLY A CA 1
ATOM 3678 C C . GLY A 1 462 ? 23.929 -6.788 13.485 1.00 73.81 462 GLY A C 1
ATOM 3679 O O . GLY A 1 462 ? 24.288 -6.523 14.629 1.00 73.81 462 GLY A O 1
ATOM 3680 N N . CYS A 1 463 ? 22.811 -6.304 12.954 1.00 91.69 463 CYS A N 1
ATOM 3681 C CA . CYS A 1 463 ? 21.826 -5.510 13.674 1.00 91.69 463 CYS A CA 1
ATOM 3682 C C . CYS A 1 463 ? 21.055 -6.375 14.677 1.00 91.69 463 CYS A C 1
ATOM 3684 O O . CYS A 1 463 ? 20.800 -7.550 14.425 1.00 91.69 463 CYS A O 1
ATOM 3686 N N . SER A 1 464 ? 20.595 -5.771 15.773 1.00 91.88 464 SER A N 1
ATOM 3687 C CA . SER A 1 464 ? 19.729 -6.431 16.754 1.00 91.88 464 SER A CA 1
ATOM 3688 C C . SER A 1 464 ? 18.548 -5.543 17.123 1.00 91.88 464 SER A C 1
ATOM 3690 O O . SER A 1 464 ? 18.706 -4.338 17.311 1.00 91.88 464 SER A O 1
ATOM 3692 N N . LEU A 1 465 ? 17.376 -6.155 17.321 1.00 91.50 465 LEU A N 1
ATOM 3693 C CA . LEU A 1 465 ? 16.202 -5.481 17.888 1.00 91.50 465 LEU A CA 1
ATOM 3694 C C . LEU A 1 465 ? 16.420 -5.023 19.340 1.00 91.50 465 LEU A C 1
ATOM 3696 O O . LEU A 1 465 ? 15.664 -4.193 19.829 1.00 91.50 465 LEU A O 1
ATOM 3700 N N . SER A 1 466 ? 17.458 -5.518 20.021 1.00 91.81 466 SER A N 1
ATOM 3701 C CA . SER A 1 466 ? 17.841 -5.037 21.350 1.00 91.81 466 SER A CA 1
ATOM 3702 C C . SER A 1 466 ? 18.607 -3.709 21.333 1.00 91.81 466 SER A C 1
ATOM 3704 O O . SER A 1 466 ? 18.740 -3.106 22.394 1.00 91.81 466 SER A O 1
ATOM 3706 N N . ASP A 1 467 ? 19.144 -3.260 20.187 1.00 94.88 467 ASP A N 1
ATOM 3707 C CA . ASP A 1 467 ? 19.757 -1.928 20.067 1.00 94.88 467 ASP A CA 1
ATOM 3708 C C . ASP A 1 467 ? 18.641 -0.879 19.896 1.00 94.88 467 ASP A C 1
ATOM 3710 O O . ASP A 1 467 ? 17.936 -0.901 18.878 1.00 94.88 467 ASP A O 1
ATOM 3714 N N . PRO A 1 468 ? 18.474 0.070 20.839 1.00 94.56 468 PRO A N 1
ATOM 3715 C CA . PRO A 1 468 ? 17.422 1.079 20.760 1.00 94.56 468 PRO A CA 1
ATOM 3716 C C . PRO A 1 468 ? 17.489 1.948 19.501 1.00 94.56 468 PRO A C 1
ATOM 3718 O O . PRO A 1 468 ? 16.446 2.366 19.004 1.00 94.56 468 PRO A O 1
ATOM 3721 N N . ARG A 1 469 ? 18.686 2.205 18.952 1.00 95.69 469 ARG A N 1
ATOM 3722 C CA . ARG A 1 469 ? 18.851 2.988 17.715 1.00 95.69 469 ARG A CA 1
ATOM 3723 C C . ARG A 1 469 ? 18.238 2.250 16.534 1.00 95.69 469 ARG A C 1
ATOM 3725 O O . ARG A 1 469 ? 17.447 2.818 15.788 1.00 95.69 469 ARG A O 1
ATOM 3732 N N . PHE A 1 470 ? 18.553 0.961 16.403 1.00 96.75 470 PHE A N 1
ATOM 3733 C CA . PHE A 1 470 ? 18.005 0.109 15.350 1.00 96.75 470 PHE A CA 1
ATOM 3734 C C . PHE A 1 470 ? 16.492 -0.094 15.503 1.00 96.75 470 PHE A C 1
ATOM 3736 O O . PHE A 1 470 ? 15.755 -0.035 14.514 1.00 96.75 470 PHE A O 1
ATOM 3743 N N . TYR A 1 471 ? 16.018 -0.308 16.733 1.00 96.69 471 TYR A N 1
ATOM 3744 C CA . TYR A 1 471 ? 14.594 -0.466 17.016 1.00 96.69 471 TYR A CA 1
ATOM 3745 C C . TYR A 1 471 ? 13.816 0.813 16.675 1.00 96.69 471 TYR A C 1
ATOM 3747 O O . TYR A 1 471 ? 12.858 0.759 15.907 1.00 96.69 471 TYR A O 1
ATOM 3755 N N . ASN A 1 472 ? 14.261 1.974 17.167 1.00 96.19 472 ASN A N 1
ATOM 3756 C CA . ASN A 1 472 ? 13.613 3.261 16.899 1.00 96.19 472 ASN A CA 1
ATOM 3757 C C . ASN A 1 472 ? 13.656 3.623 15.408 1.00 96.19 472 ASN A C 1
ATOM 3759 O O . ASN A 1 472 ? 12.653 4.070 14.859 1.00 96.19 472 ASN A O 1
ATOM 3763 N N . ALA A 1 473 ? 14.768 3.355 14.722 1.00 97.56 473 ALA A N 1
ATOM 3764 C CA . ALA A 1 473 ? 14.840 3.514 13.274 1.00 97.56 473 ALA A CA 1
ATOM 3765 C C . ALA A 1 473 ? 13.847 2.606 12.537 1.00 97.56 473 ALA A C 1
ATOM 3767 O O . ALA A 1 473 ? 13.168 3.051 11.616 1.00 97.56 473 ALA A O 1
ATOM 3768 N N . SER A 1 474 ? 13.704 1.350 12.977 1.00 97.56 474 SER A N 1
ATOM 3769 C CA . SER A 1 474 ? 12.728 0.413 12.409 1.00 97.56 474 SER A CA 1
ATOM 3770 C C . SER A 1 474 ? 11.287 0.904 12.584 1.00 97.56 474 SER A C 1
ATOM 3772 O O . SER A 1 474 ? 10.486 0.716 11.674 1.00 97.56 474 SER A O 1
ATOM 3774 N N . VAL A 1 475 ? 10.959 1.576 13.698 1.00 97.06 475 VAL A N 1
ATOM 3775 C CA . VAL A 1 475 ? 9.638 2.203 13.915 1.00 97.06 475 VAL A CA 1
ATOM 3776 C C . VAL A 1 475 ? 9.352 3.287 12.868 1.00 97.06 475 VAL A C 1
ATOM 3778 O O . VAL A 1 475 ? 8.231 3.350 12.365 1.00 97.06 475 VAL A O 1
ATOM 3781 N N . PHE A 1 476 ? 10.343 4.104 12.493 1.00 97.06 476 PHE A N 1
ATOM 3782 C CA . PHE A 1 476 ? 10.176 5.100 11.426 1.00 97.06 476 PHE A CA 1
ATOM 3783 C C . PHE A 1 476 ? 10.120 4.464 10.036 1.00 97.06 476 PHE A C 1
ATOM 3785 O O . PHE A 1 476 ? 9.251 4.817 9.244 1.00 97.06 476 PHE A O 1
ATOM 3792 N N . PHE A 1 477 ? 10.978 3.482 9.746 1.00 97.50 477 PHE A N 1
ATOM 3793 C CA . PHE A 1 477 ? 10.957 2.785 8.456 1.00 97.50 477 PHE A CA 1
ATOM 3794 C C . PHE A 1 477 ? 9.647 2.032 8.212 1.00 97.50 477 PHE A C 1
ATOM 3796 O O . PHE A 1 477 ? 9.194 1.957 7.071 1.00 97.50 477 PHE A O 1
ATOM 3803 N N . LEU A 1 478 ? 9.012 1.517 9.268 1.00 96.38 478 LEU A N 1
ATOM 3804 C CA . LEU A 1 478 ? 7.717 0.847 9.180 1.00 96.38 478 LEU A CA 1
ATOM 3805 C C . LEU A 1 478 ? 6.636 1.749 8.564 1.00 96.38 478 LEU A C 1
ATOM 3807 O O . LEU A 1 478 ? 5.756 1.238 7.879 1.00 96.38 478 LEU A O 1
ATOM 3811 N N . LYS A 1 479 ? 6.737 3.079 8.715 1.00 93.25 479 LYS A N 1
ATOM 3812 C CA . LYS A 1 479 ? 5.783 4.034 8.131 1.00 93.25 479 LYS A CA 1
ATOM 3813 C C . LYS A 1 479 ? 5.701 3.953 6.605 1.00 93.25 479 LYS A C 1
ATOM 3815 O O . LYS A 1 479 ? 4.653 4.247 6.043 1.00 93.25 479 LYS A O 1
ATOM 3820 N N . HIS A 1 480 ? 6.759 3.511 5.921 1.00 92.50 480 HIS A N 1
ATOM 3821 C CA . HIS A 1 480 ? 6.714 3.344 4.466 1.00 92.50 480 HIS A CA 1
ATOM 3822 C C . HIS A 1 480 ? 5.670 2.317 4.005 1.00 92.50 480 HIS A C 1
ATOM 3824 O O . HIS A 1 480 ? 5.167 2.437 2.891 1.00 92.50 480 HIS A O 1
ATOM 3830 N N . GLY A 1 481 ? 5.349 1.331 4.850 1.00 91.44 481 GLY A N 1
ATOM 3831 C CA . GLY A 1 481 ? 4.346 0.312 4.554 1.00 91.44 481 GLY A CA 1
ATOM 3832 C C . GLY A 1 481 ? 2.909 0.719 4.887 1.00 91.44 481 GLY A C 1
ATOM 3833 O O . GLY A 1 481 ? 2.016 -0.099 4.690 1.00 91.44 481 GLY A O 1
ATOM 3834 N N . GLU A 1 482 ? 2.664 1.925 5.406 1.00 91.50 482 GLU A N 1
ATOM 3835 C CA . GLU A 1 482 ? 1.304 2.443 5.591 1.00 91.50 482 GLU A CA 1
ATOM 3836 C C . GLU A 1 482 ? 0.631 2.707 4.232 1.00 91.50 482 GLU A C 1
ATOM 3838 O O . GLU A 1 482 ? 1.301 3.033 3.246 1.00 91.50 482 GLU A O 1
ATOM 3843 N N . HIS A 1 483 ? -0.696 2.580 4.185 1.00 87.62 483 HIS A N 1
ATOM 3844 C CA . HIS A 1 483 ? -1.498 2.863 2.995 1.00 87.62 483 HIS A CA 1
ATOM 3845 C C . HIS A 1 483 ? -1.624 4.365 2.643 1.00 87.62 483 HIS A C 1
ATOM 3847 O O . HIS A 1 483 ? -1.925 4.659 1.493 1.00 87.62 483 HIS A O 1
ATOM 3853 N N . THR A 1 484 ? -1.329 5.321 3.541 1.00 85.19 484 THR A N 1
ATOM 3854 C CA . THR A 1 484 ? -1.486 6.772 3.269 1.00 85.19 484 THR A CA 1
ATOM 3855 C C . THR A 1 484 ? -0.177 7.444 2.854 1.00 85.19 484 THR A C 1
ATOM 3857 O O . THR A 1 484 ? 0.811 7.490 3.590 1.00 85.19 484 THR A O 1
ATOM 3860 N N . TRP A 1 485 ? -0.119 7.951 1.623 1.00 86.19 485 TRP A N 1
ATOM 3861 C CA . TRP A 1 485 ? 1.100 8.489 1.007 1.00 86.19 485 TRP A CA 1
ATOM 3862 C C . TRP A 1 485 ? 1.086 10.014 0.831 1.00 86.19 485 TRP A C 1
ATOM 3864 O O . TRP A 1 485 ? 2.058 10.564 0.315 1.00 86.19 485 TRP A O 1
ATOM 3874 N N . GLY A 1 486 ? 0.073 10.683 1.376 1.00 81.56 486 GLY A N 1
ATOM 3875 C CA . GLY A 1 486 ? -0.058 12.130 1.542 1.00 81.56 486 GLY A CA 1
ATOM 3876 C C . GLY A 1 486 ? -1.529 12.525 1.549 1.00 81.56 486 GLY A C 1
ATOM 3877 O O . GLY A 1 486 ? -2.382 11.657 1.717 1.00 81.56 486 GLY A O 1
ATOM 3878 N N . LEU A 1 487 ? -1.807 13.808 1.326 1.00 75.50 487 LEU A N 1
ATOM 3879 C CA . LEU A 1 487 ? -3.170 14.298 1.129 1.00 75.50 487 LEU A CA 1
ATOM 3880 C C . LEU A 1 487 ? -3.812 13.641 -0.099 1.00 75.50 487 LEU A C 1
ATOM 3882 O O . LEU A 1 487 ? -3.153 13.454 -1.131 1.00 75.50 487 LEU A O 1
ATOM 3886 N N . SER A 1 488 ? -5.100 13.327 0.031 1.00 65.81 488 SER A N 1
ATOM 3887 C CA . SER A 1 488 ? -5.987 12.990 -1.077 1.00 65.81 488 SER A CA 1
ATOM 3888 C C . SER A 1 488 ? -6.119 14.186 -2.032 1.00 65.81 488 SER A C 1
ATOM 3890 O O . SER A 1 488 ? -5.888 15.332 -1.650 1.00 65.81 488 SER A O 1
ATOM 3892 N N . SER A 1 489 ? -6.379 13.884 -3.309 1.00 59.78 489 SER A N 1
ATOM 3893 C CA . SER A 1 489 ? -6.724 14.789 -4.420 1.00 59.78 489 SER A CA 1
ATOM 3894 C C . SER A 1 489 ? -6.632 16.304 -4.168 1.00 59.78 489 SER A C 1
ATOM 3896 O O . SER A 1 489 ? -7.368 16.876 -3.369 1.00 59.78 489 SER A O 1
ATOM 3898 N N . VAL A 1 490 ? -5.843 17.011 -4.984 1.00 61.84 490 VAL A N 1
ATOM 3899 C CA . VAL A 1 490 ? -6.032 18.463 -5.123 1.00 61.84 490 VAL A CA 1
ATOM 3900 C C . VAL A 1 490 ? -7.472 18.687 -5.579 1.00 61.84 490 VAL A C 1
ATOM 3902 O O . VAL A 1 490 ? -7.849 18.125 -6.606 1.00 61.84 490 VAL A O 1
ATOM 3905 N N . PHE A 1 491 ? -8.260 19.467 -4.828 1.00 65.19 491 PHE A N 1
ATOM 3906 C CA . PHE A 1 491 ? -9.663 19.808 -5.122 1.00 65.19 491 PHE A CA 1
ATOM 3907 C C . PHE A 1 491 ? -9.807 20.673 -6.398 1.00 65.19 491 PHE A C 1
ATOM 3909 O O . PHE A 1 491 ? -10.353 21.773 -6.382 1.00 65.19 491 PHE A O 1
ATOM 3916 N N . ASP A 1 492 ? -9.271 20.190 -7.516 1.00 76.19 492 ASP A N 1
ATOM 3917 C CA . ASP A 1 492 ? -9.329 20.760 -8.853 1.00 76.19 492 ASP A CA 1
ATOM 3918 C C . ASP A 1 492 ? -9.779 19.668 -9.829 1.00 76.19 492 ASP A C 1
ATOM 3920 O O . ASP A 1 492 ? -8.983 18.912 -10.390 1.00 76.19 492 ASP A O 1
ATOM 3924 N N . SER A 1 493 ? -11.090 19.596 -10.045 1.00 80.25 493 SER A N 1
ATOM 3925 C CA . SER A 1 493 ? -11.716 18.732 -11.049 1.00 80.25 493 SER A CA 1
ATOM 3926 C C . SER A 1 493 ? -11.602 19.285 -12.474 1.00 80.25 493 SER A C 1
ATOM 3928 O O . SER A 1 493 ? -12.147 18.688 -13.395 1.00 80.25 493 SER A O 1
ATOM 3930 N N . HIS A 1 494 ? -10.905 20.404 -12.678 1.00 82.81 494 HIS A N 1
ATOM 3931 C CA . HIS A 1 494 ? -10.689 21.050 -13.972 1.00 82.81 494 HIS A CA 1
ATOM 3932 C C . HIS A 1 494 ? -9.188 21.141 -14.273 1.00 82.81 494 HIS A C 1
ATOM 3934 O O . HIS A 1 494 ? -8.378 20.598 -13.539 1.00 82.81 494 HIS A O 1
ATOM 3940 N N . HIS A 1 495 ? -8.783 21.796 -15.363 1.00 90.00 495 HIS A N 1
ATOM 3941 C CA . HIS A 1 495 ? -7.363 21.985 -15.720 1.00 90.00 495 HIS A CA 1
ATOM 3942 C C . HIS A 1 495 ? -6.577 20.683 -15.951 1.00 90.00 495 HIS A C 1
ATOM 3944 O O . HIS A 1 495 ? -5.402 20.575 -15.605 1.00 90.00 495 HIS A O 1
ATOM 3950 N N . TRP A 1 496 ? -7.220 19.688 -16.562 1.00 91.12 496 TRP A N 1
ATOM 3951 C CA . TRP A 1 496 ? -6.628 18.374 -16.820 1.00 91.12 496 TRP A CA 1
ATOM 3952 C C . TRP A 1 496 ? -5.436 18.404 -17.781 1.00 91.12 496 TRP A C 1
ATOM 3954 O O . TRP A 1 496 ? -4.396 17.819 -17.483 1.00 91.12 496 TRP A O 1
ATOM 3964 N N . SER A 1 497 ? -5.565 19.093 -18.919 1.00 93.94 497 SER A N 1
ATOM 3965 C CA . SER A 1 497 ? -4.491 19.176 -19.916 1.00 93.94 497 SER A CA 1
ATOM 3966 C C . SER A 1 497 ? -3.251 19.851 -19.334 1.00 93.94 497 SER A C 1
ATOM 3968 O O . SER A 1 497 ? -3.393 20.829 -18.599 1.00 93.94 497 SER A O 1
ATOM 3970 N N . ASN A 1 498 ? -2.056 19.424 -19.744 1.00 93.44 498 ASN A N 1
ATOM 3971 C CA . ASN A 1 498 ? -0.792 20.012 -19.284 1.00 93.44 498 ASN A CA 1
ATOM 3972 C C . ASN A 1 498 ? -0.748 21.548 -19.419 1.00 93.44 498 ASN A C 1
ATOM 3974 O O . ASN A 1 498 ? -0.338 22.229 -18.481 1.00 93.44 498 ASN A O 1
ATOM 3978 N N . ASP A 1 499 ? -1.253 22.102 -20.525 1.00 92.44 499 ASP A N 1
ATOM 3979 C CA . ASP A 1 499 ? -1.298 23.554 -20.758 1.00 92.44 499 ASP A CA 1
ATOM 3980 C C . ASP A 1 499 ? -2.169 24.306 -19.740 1.00 92.44 499 ASP A C 1
ATOM 3982 O O . ASP A 1 499 ? -1.836 25.419 -19.334 1.00 92.44 499 ASP A O 1
ATOM 3986 N N . ALA A 1 500 ? -3.270 23.695 -19.299 1.00 91.62 500 ALA A N 1
ATOM 3987 C CA . ALA A 1 500 ? -4.146 24.248 -18.266 1.00 91.62 500 ALA A CA 1
ATOM 3988 C C . ALA A 1 500 ? -3.608 23.989 -16.848 1.00 91.62 500 ALA A C 1
ATOM 3990 O O . ALA A 1 500 ? -3.796 24.811 -15.953 1.00 91.62 500 ALA A O 1
ATOM 3991 N N . PHE A 1 501 ? -2.918 22.863 -16.656 1.00 91.31 501 PHE A N 1
ATOM 3992 C CA . PHE A 1 501 ? -2.346 22.432 -15.386 1.00 91.31 501 PHE A CA 1
ATOM 3993 C C . PHE A 1 501 ? -1.144 23.286 -14.958 1.00 91.31 501 PHE A C 1
ATOM 3995 O O . PHE A 1 501 ? -1.044 23.679 -13.795 1.00 91.31 501 PHE A O 1
ATOM 4002 N N . TYR A 1 502 ? -0.223 23.605 -15.872 1.00 91.12 502 TYR A N 1
ATOM 4003 C CA . TYR A 1 502 ? 1.006 24.314 -15.504 1.00 91.12 502 TYR A CA 1
ATOM 4004 C C . TYR A 1 502 ? 0.768 25.678 -14.848 1.00 91.12 502 TYR A C 1
ATOM 4006 O O . TYR A 1 502 ? 1.405 25.918 -13.822 1.00 91.12 502 TYR A O 1
ATOM 4014 N N . PRO A 1 503 ? -0.149 26.540 -15.334 1.00 89.00 503 PRO A N 1
ATOM 4015 C CA . PRO A 1 503 ? -0.454 27.806 -14.675 1.00 89.00 503 PRO A CA 1
ATOM 4016 C C . PRO A 1 503 ? -0.987 27.644 -13.246 1.00 89.00 503 PRO A C 1
ATOM 4018 O O . PRO A 1 503 ? -0.566 28.380 -12.354 1.00 89.00 503 PRO A O 1
ATOM 4021 N N . VAL A 1 504 ? -1.889 26.684 -12.999 1.00 84.81 504 VAL A N 1
ATOM 4022 C CA . VAL A 1 504 ? -2.482 26.481 -11.662 1.00 84.81 504 VAL A CA 1
ATOM 4023 C C . VAL A 1 504 ? -1.493 25.851 -10.682 1.00 84.81 504 VAL A C 1
ATOM 4025 O O . VAL A 1 504 ? -1.469 26.225 -9.508 1.00 84.81 504 VAL A O 1
ATOM 4028 N N . MET A 1 505 ? -0.614 24.978 -11.181 1.00 84.38 505 MET A N 1
ATOM 4029 C CA . MET A 1 505 ? 0.505 24.423 -10.424 1.00 84.38 505 MET A CA 1
ATOM 4030 C C . MET A 1 505 ? 1.540 25.510 -10.087 1.00 84.38 505 MET A C 1
ATOM 4032 O O . MET A 1 505 ? 1.981 25.609 -8.944 1.00 84.38 505 MET A O 1
ATOM 4036 N N . SER A 1 506 ? 1.919 26.358 -11.054 1.00 76.94 506 SER A N 1
ATOM 4037 C CA . SER A 1 506 ? 2.934 27.406 -10.861 1.00 76.94 506 SER A CA 1
ATOM 4038 C C . SER A 1 506 ? 2.453 28.572 -10.007 1.00 76.94 506 SER A C 1
ATOM 4040 O O . SER A 1 506 ? 3.255 29.180 -9.305 1.00 76.94 506 SER A O 1
ATOM 4042 N N . ASN A 1 507 ? 1.153 28.876 -10.049 1.00 70.88 507 ASN A N 1
ATOM 4043 C CA . ASN A 1 507 ? 0.543 29.902 -9.204 1.00 70.88 507 ASN A CA 1
ATOM 4044 C C . ASN A 1 507 ? 0.342 29.432 -7.759 1.00 70.88 507 ASN A C 1
ATOM 4046 O O . ASN A 1 507 ? -0.200 30.192 -6.960 1.00 70.88 507 ASN A O 1
ATOM 4050 N N . LEU A 1 508 ? 0.793 28.212 -7.427 1.00 63.19 508 LEU A N 1
ATOM 4051 C CA . LEU A 1 508 ? 0.808 27.673 -6.071 1.00 63.19 508 LEU A CA 1
ATOM 4052 C C . LEU A 1 508 ? -0.572 27.785 -5.410 1.00 63.19 508 LEU A C 1
ATOM 4054 O O . LEU A 1 508 ? -0.679 28.218 -4.261 1.00 63.19 508 LEU A O 1
ATOM 4058 N N . SER A 1 509 ? -1.639 27.417 -6.135 1.00 64.19 509 SER A N 1
ATOM 4059 C CA . SER A 1 509 ? -2.957 27.341 -5.502 1.00 64.19 509 SER A CA 1
ATOM 4060 C C . SER A 1 509 ? -2.868 26.401 -4.294 1.00 64.19 509 SER A C 1
ATOM 4062 O O . SER A 1 509 ? -2.131 25.410 -4.318 1.00 64.19 509 SER A O 1
ATOM 4064 N N . TYR A 1 510 ? -3.571 26.757 -3.220 1.00 64.56 510 TYR A N 1
ATOM 4065 C CA . TYR A 1 510 ? -3.402 26.165 -1.893 1.00 64.56 510 TYR A CA 1
ATOM 4066 C C . TYR A 1 510 ? -3.354 24.624 -1.914 1.00 64.56 510 TYR A C 1
ATOM 4068 O O . TYR A 1 510 ? -2.458 24.025 -1.323 1.00 64.56 510 TYR A O 1
ATOM 4076 N N . GLY A 1 511 ? -4.233 23.975 -2.687 1.00 70.81 511 GLY A N 1
ATOM 4077 C CA . GLY A 1 511 ? -4.262 22.516 -2.817 1.00 70.81 511 GLY A CA 1
ATOM 4078 C C . GLY A 1 511 ? -2.999 21.899 -3.441 1.00 70.81 511 GLY A C 1
ATOM 4079 O O . GLY A 1 511 ? -2.494 20.908 -2.918 1.00 70.81 511 GLY A O 1
ATOM 4080 N N . PHE A 1 512 ? -2.423 22.489 -4.500 1.00 78.12 512 PHE A N 1
ATOM 4081 C CA . PHE A 1 512 ? -1.203 21.949 -5.133 1.00 78.12 512 PHE A CA 1
ATOM 4082 C C . PHE A 1 512 ? 0.027 22.078 -4.225 1.00 78.12 512 PHE A C 1
ATOM 4084 O O . PHE A 1 512 ? 0.878 21.186 -4.185 1.00 78.12 512 PHE A O 1
ATOM 4091 N N . VAL A 1 513 ? 0.133 23.172 -3.467 1.00 79.31 513 VAL A N 1
ATOM 4092 C CA . VAL A 1 513 ? 1.243 23.353 -2.519 1.00 79.31 513 VAL A CA 1
ATOM 4093 C C . VAL A 1 513 ? 1.178 22.293 -1.431 1.00 79.31 513 VAL A C 1
ATOM 4095 O O . VAL A 1 513 ? 2.157 21.589 -1.194 1.00 79.31 513 VAL A O 1
ATOM 4098 N N . ASN A 1 514 ? 0.012 22.147 -0.808 1.00 78.12 514 ASN A N 1
ATOM 4099 C CA . ASN A 1 514 ? -0.150 21.251 0.327 1.00 78.12 514 ASN A CA 1
ATOM 4100 C C . ASN A 1 514 ? -0.068 19.782 -0.087 1.00 78.12 514 ASN A C 1
ATOM 4102 O O . ASN A 1 514 ? 0.600 19.013 0.600 1.00 78.12 514 ASN A O 1
ATOM 4106 N N . GLY A 1 515 ? -0.621 19.412 -1.249 1.00 80.69 515 GLY A N 1
ATOM 4107 C CA . GLY A 1 515 ? -0.417 18.087 -1.840 1.00 80.69 515 GLY A CA 1
ATOM 4108 C C . GLY A 1 515 ? 1.074 17.765 -1.978 1.00 80.69 515 GLY A C 1
ATOM 4109 O O . GLY A 1 515 ? 1.546 16.776 -1.420 1.00 80.69 515 GLY A O 1
ATOM 4110 N N . THR A 1 516 ? 1.852 18.669 -2.585 1.00 86.06 516 THR A N 1
ATOM 4111 C CA . THR A 1 516 ? 3.312 18.501 -2.731 1.00 86.06 516 THR A CA 1
ATOM 4112 C C . THR A 1 516 ? 4.017 18.338 -1.384 1.00 86.06 516 THR A C 1
ATOM 4114 O O . THR A 1 516 ? 4.807 17.408 -1.214 1.00 86.06 516 THR A O 1
ATOM 4117 N N . LEU A 1 517 ? 3.740 19.228 -0.424 1.00 85.44 517 LEU A N 1
ATOM 4118 C CA . LEU A 1 517 ? 4.365 19.198 0.902 1.00 85.44 517 LEU A CA 1
ATOM 4119 C C . LEU A 1 517 ? 4.025 17.905 1.655 1.00 85.44 517 LEU A C 1
ATOM 4121 O O . LEU A 1 517 ? 4.899 17.324 2.295 1.00 85.44 517 LEU A O 1
ATOM 4125 N N . SER A 1 518 ? 2.789 17.417 1.531 1.00 85.25 518 SER A N 1
ATOM 4126 C CA . SER A 1 518 ? 2.353 16.170 2.163 1.00 85.25 518 SER A CA 1
ATOM 4127 C C . SER A 1 518 ? 3.100 14.944 1.616 1.00 85.25 518 SER A C 1
ATOM 4129 O O . SER A 1 518 ? 3.602 14.112 2.374 1.00 85.25 518 SER A O 1
ATOM 4131 N N . TRP A 1 519 ? 3.293 14.860 0.296 1.00 89.25 519 TRP A N 1
ATOM 4132 C CA . TRP A 1 519 ? 4.047 13.762 -0.320 1.00 89.25 519 TRP A CA 1
ATOM 4133 C C . TRP A 1 519 ? 5.537 13.826 0.038 1.00 89.25 519 TRP A C 1
ATOM 4135 O O . TRP A 1 519 ? 6.176 12.799 0.284 1.00 89.25 519 TRP A O 1
ATOM 4145 N N . GLN A 1 520 ? 6.098 15.037 0.129 1.00 90.12 520 GLN A N 1
ATOM 4146 C CA . GLN A 1 520 ? 7.468 15.254 0.601 1.00 90.12 520 GLN A CA 1
ATOM 4147 C C . GLN A 1 520 ? 7.657 14.810 2.055 1.00 90.12 520 GLN A C 1
ATOM 4149 O O . GLN A 1 520 ? 8.654 14.153 2.370 1.00 90.12 520 GLN A O 1
ATOM 4154 N N . GLU A 1 521 ? 6.699 15.113 2.933 1.00 89.62 521 GLU A N 1
ATOM 4155 C CA . GLU A 1 521 ? 6.710 14.672 4.329 1.00 89.62 521 GLU A CA 1
ATOM 4156 C C . GLU A 1 521 ? 6.755 13.140 4.432 1.00 89.62 521 GLU A C 1
ATOM 4158 O O . GLU A 1 521 ? 7.549 12.601 5.206 1.00 89.62 521 GLU A O 1
ATOM 4163 N N . GLN A 1 522 ? 6.004 12.421 3.590 1.00 89.88 522 GLN A N 1
ATOM 4164 C CA . GLN A 1 522 ? 6.029 10.953 3.574 1.00 89.88 522 GLN A CA 1
ATOM 4165 C C . GLN A 1 522 ? 7.377 10.357 3.152 1.00 89.88 522 GLN A C 1
ATOM 4167 O O . GLN A 1 522 ? 7.762 9.299 3.657 1.00 89.88 522 GLN A O 1
ATOM 4172 N N . ARG A 1 523 ? 8.133 11.022 2.269 1.00 91.62 523 ARG A N 1
ATOM 4173 C CA . ARG A 1 523 ? 9.514 10.614 1.943 1.00 91.62 523 ARG A CA 1
ATOM 4174 C C . ARG A 1 523 ? 10.480 10.866 3.107 1.00 91.62 523 ARG A C 1
ATOM 4176 O O . ARG A 1 523 ? 11.472 10.154 3.254 1.00 91.62 523 ARG A O 1
ATOM 4183 N N . ASN A 1 524 ? 10.183 11.829 3.983 1.00 92.69 524 ASN A N 1
ATOM 4184 C CA . ASN A 1 524 ? 11.072 12.214 5.079 1.00 92.69 524 ASN A CA 1
ATOM 4185 C C . ASN A 1 524 ? 11.212 11.141 6.179 1.00 92.69 524 ASN A C 1
ATOM 4187 O O . ASN A 1 524 ? 12.167 11.180 6.954 1.00 92.69 524 ASN A O 1
ATOM 4191 N N . PHE A 1 525 ? 10.334 10.133 6.226 1.00 94.12 525 PHE A N 1
ATOM 4192 C CA . PHE A 1 525 ? 10.452 9.013 7.171 1.00 94.12 525 PHE A CA 1
ATOM 4193 C C . PHE A 1 525 ? 11.732 8.183 6.996 1.00 94.12 525 PHE A C 1
ATOM 4195 O O . PHE A 1 525 ? 12.244 7.642 7.980 1.00 94.12 525 PHE A O 1
ATOM 4202 N N . THR A 1 526 ? 12.313 8.142 5.790 1.00 95.38 526 THR A N 1
ATOM 4203 C CA . THR A 1 526 ? 13.651 7.562 5.596 1.00 95.38 526 THR A CA 1
ATOM 4204 C C . THR A 1 526 ? 14.709 8.356 6.367 1.00 95.38 526 THR A C 1
ATOM 4206 O O . THR A 1 526 ? 15.547 7.758 7.043 1.00 95.38 526 THR A O 1
ATOM 4209 N N . ASN A 1 527 ? 14.650 9.691 6.327 1.00 95.06 527 ASN A N 1
ATOM 4210 C CA . ASN A 1 527 ? 15.596 10.553 7.039 1.00 95.06 527 ASN A CA 1
ATOM 4211 C C . ASN A 1 527 ? 15.439 10.420 8.555 1.00 95.06 527 ASN A C 1
ATOM 4213 O O . ASN A 1 527 ? 16.439 10.247 9.241 1.00 95.06 527 ASN A O 1
ATOM 4217 N N . LEU A 1 528 ? 14.205 10.385 9.071 1.00 95.38 528 LEU A N 1
ATOM 4218 C CA . LEU A 1 528 ? 13.958 10.152 10.501 1.00 95.38 528 LEU A CA 1
ATOM 4219 C C . LEU A 1 528 ? 14.544 8.819 10.983 1.00 95.38 528 LEU A C 1
ATOM 4221 O O . LEU A 1 528 ? 15.132 8.739 12.061 1.00 95.38 528 LEU A O 1
ATOM 4225 N N . GLY A 1 529 ? 14.421 7.763 10.174 1.00 96.88 529 GLY A N 1
ATOM 4226 C CA . GLY A 1 529 ? 15.043 6.480 10.484 1.00 96.88 529 GLY A CA 1
ATOM 4227 C C . GLY A 1 529 ? 16.575 6.543 10.462 1.00 96.88 529 GLY A C 1
ATOM 4228 O O . GLY A 1 529 ? 17.219 5.976 11.343 1.00 96.88 529 GLY A O 1
ATOM 4229 N N . LEU A 1 530 ? 17.176 7.270 9.514 1.00 97.44 530 LEU A N 1
ATOM 4230 C CA . LEU A 1 530 ? 18.626 7.509 9.475 1.00 97.44 530 LEU A CA 1
ATOM 4231 C C . LEU A 1 530 ? 19.117 8.330 10.680 1.00 97.44 530 LEU A C 1
ATOM 4233 O O . LEU A 1 530 ? 20.139 7.989 11.274 1.00 97.44 530 LEU A O 1
ATOM 4237 N N . GLU A 1 531 ? 18.377 9.362 11.081 1.00 95.88 531 GLU A N 1
ATOM 4238 C CA . GLU A 1 531 ? 18.659 10.159 12.279 1.00 95.88 531 GLU A CA 1
ATOM 4239 C C . GLU A 1 531 ? 18.602 9.299 13.546 1.00 95.88 531 GLU A C 1
ATOM 4241 O O . GLU A 1 531 ? 19.510 9.360 14.376 1.00 95.88 531 GLU A O 1
ATOM 4246 N N . ALA A 1 532 ? 17.592 8.429 13.666 1.00 96.00 532 ALA A N 1
ATOM 4247 C CA . ALA A 1 532 ? 17.461 7.493 14.782 1.00 96.00 532 ALA A CA 1
ATOM 4248 C C . ALA A 1 532 ? 18.603 6.459 14.844 1.00 96.00 532 ALA A C 1
ATOM 4250 O O . ALA A 1 532 ? 18.987 6.030 15.935 1.00 96.00 532 ALA A O 1
ATOM 4251 N N . LEU A 1 533 ? 19.174 6.075 13.695 1.00 96.81 533 LEU A N 1
ATOM 4252 C CA . LEU A 1 533 ? 20.362 5.217 13.632 1.00 96.81 533 LEU A CA 1
ATOM 4253 C C . LEU A 1 533 ? 21.637 5.939 14.099 1.00 96.81 533 LEU A C 1
ATOM 4255 O O . LEU A 1 533 ? 22.529 5.299 14.667 1.00 96.81 533 LEU A O 1
ATOM 4259 N N . GLY A 1 534 ? 21.753 7.248 13.864 1.00 94.56 534 GLY A N 1
ATOM 4260 C CA . GLY A 1 534 ? 22.959 8.019 14.166 1.00 94.56 534 GLY A CA 1
ATOM 4261 C C . GLY A 1 534 ? 24.197 7.441 13.466 1.00 94.56 534 GLY A C 1
ATOM 4262 O O . GLY A 1 534 ? 24.229 7.294 12.249 1.00 94.56 534 GLY A O 1
ATOM 4263 N N . ASN A 1 535 ? 25.228 7.077 14.234 1.00 93.75 535 ASN A N 1
ATOM 4264 C CA . ASN A 1 535 ? 26.474 6.494 13.713 1.00 93.75 535 ASN A CA 1
ATOM 4265 C C . ASN A 1 535 ? 26.434 4.962 13.516 1.00 93.75 535 ASN A C 1
ATOM 4267 O O . ASN A 1 535 ? 27.481 4.333 13.354 1.00 93.75 535 ASN A O 1
ATOM 4271 N N . HIS A 1 536 ? 25.256 4.339 13.585 1.00 94.50 536 HIS A N 1
ATOM 4272 C CA . HIS A 1 536 ? 25.109 2.900 13.383 1.00 94.50 536 HIS A CA 1
ATOM 4273 C C . HIS A 1 536 ? 25.509 2.499 11.946 1.00 94.50 536 HIS A C 1
ATOM 4275 O O . HIS A 1 536 ? 25.143 3.166 10.982 1.00 94.50 536 HIS A O 1
ATOM 4281 N N . THR A 1 537 ? 26.211 1.372 11.777 1.00 91.94 537 THR A N 1
ATOM 4282 C CA . THR A 1 537 ? 26.755 0.903 10.478 1.00 91.94 537 THR A CA 1
ATOM 4283 C C . THR A 1 537 ? 25.697 0.773 9.378 1.00 91.94 537 THR A C 1
ATOM 4285 O O . THR A 1 537 ? 25.954 1.103 8.221 1.00 91.94 537 THR A O 1
ATOM 4288 N N . LEU A 1 538 ? 24.488 0.344 9.747 1.00 95.56 538 LEU A N 1
ATOM 4289 C CA . LEU A 1 538 ? 23.322 0.309 8.861 1.00 95.56 538 LEU A CA 1
ATOM 4290 C C . LEU A 1 538 ? 23.019 1.654 8.176 1.00 95.56 538 LEU A C 1
ATOM 4292 O O . LEU A 1 538 ? 22.612 1.635 7.020 1.00 95.56 538 LEU A O 1
ATOM 4296 N N . ALA A 1 539 ? 23.225 2.803 8.831 1.00 96.62 539 ALA A N 1
ATOM 4297 C CA . ALA A 1 539 ? 22.952 4.101 8.209 1.00 96.62 539 ALA A CA 1
ATOM 4298 C C . ALA A 1 539 ? 23.846 4.322 6.980 1.00 96.62 539 ALA A C 1
ATOM 4300 O O . ALA A 1 539 ? 23.355 4.717 5.924 1.00 96.62 539 ALA A O 1
ATOM 4301 N N . THR A 1 540 ? 25.133 3.973 7.079 1.00 94.25 540 THR A N 1
ATOM 4302 C CA . THR A 1 540 ? 26.081 4.035 5.956 1.00 94.25 540 THR A CA 1
ATOM 4303 C C . THR A 1 540 ? 25.656 3.123 4.809 1.00 94.25 540 THR A C 1
ATOM 4305 O O . THR A 1 540 ? 25.697 3.532 3.649 1.00 94.25 540 THR A O 1
ATOM 4308 N N . GLU A 1 541 ? 25.216 1.900 5.118 1.00 94.62 541 GLU A N 1
ATOM 4309 C CA . GLU A 1 541 ? 24.727 0.967 4.099 1.00 94.62 541 GLU A CA 1
ATOM 4310 C C . GLU A 1 541 ? 23.456 1.490 3.422 1.00 94.62 541 GLU A C 1
ATOM 4312 O O . GLU A 1 541 ? 23.365 1.446 2.198 1.00 94.62 541 GLU A O 1
ATOM 4317 N N . ILE A 1 542 ? 22.497 2.036 4.177 1.00 96.69 542 ILE A N 1
ATOM 4318 C CA . ILE A 1 542 ? 21.280 2.629 3.606 1.00 96.69 542 ILE A CA 1
ATOM 4319 C C . ILE A 1 542 ? 21.647 3.792 2.681 1.00 96.69 542 ILE A C 1
ATOM 4321 O O . ILE A 1 542 ? 21.228 3.793 1.528 1.00 96.69 542 ILE A O 1
ATOM 4325 N N . VAL A 1 543 ? 22.475 4.741 3.131 1.00 96.62 543 VAL A N 1
ATOM 4326 C CA . VAL A 1 543 ? 22.919 5.879 2.303 1.00 96.62 543 VAL A CA 1
ATOM 4327 C C . VAL A 1 543 ? 23.605 5.400 1.021 1.00 96.62 543 VAL A C 1
ATOM 4329 O O . VAL A 1 543 ? 23.349 5.938 -0.058 1.00 96.62 543 VAL A O 1
ATOM 4332 N N . HIS A 1 544 ? 24.429 4.352 1.106 1.00 94.56 544 HIS A N 1
ATOM 4333 C CA . HIS A 1 544 ? 25.034 3.728 -0.066 1.00 94.56 544 HIS A CA 1
ATOM 4334 C C . HIS A 1 544 ? 23.975 3.150 -1.022 1.00 94.56 544 HIS A C 1
ATOM 4336 O O . HIS A 1 544 ? 24.012 3.465 -2.212 1.00 94.56 544 HIS A O 1
ATOM 4342 N N . GLN A 1 545 ? 23.001 2.376 -0.526 1.00 93.25 545 GLN A N 1
ATOM 4343 C CA . GLN A 1 545 ? 21.921 1.815 -1.351 1.00 93.25 545 GLN A CA 1
ATOM 4344 C C . GLN A 1 545 ? 21.067 2.911 -2.014 1.00 93.25 545 GLN A C 1
ATOM 4346 O O . GLN A 1 545 ? 20.779 2.816 -3.207 1.00 93.25 545 GLN A O 1
ATOM 4351 N N . LEU A 1 546 ? 20.736 3.986 -1.289 1.00 93.56 546 LEU A N 1
ATOM 4352 C CA . LEU A 1 546 ? 20.016 5.148 -1.827 1.00 93.56 546 LEU A CA 1
ATOM 4353 C C . LEU A 1 546 ? 20.813 5.857 -2.939 1.00 93.56 546 LEU A C 1
ATOM 4355 O O . LEU A 1 546 ? 20.242 6.350 -3.910 1.00 93.56 546 LEU A O 1
ATOM 4359 N N . GLY A 1 547 ? 22.146 5.868 -2.855 1.00 92.69 547 GLY A N 1
ATOM 4360 C CA . GLY A 1 547 ? 23.010 6.391 -3.916 1.00 92.69 547 GLY A CA 1
ATOM 4361 C C . GLY A 1 547 ? 22.982 5.567 -5.213 1.00 92.69 547 GLY A C 1
ATOM 4362 O O . GLY A 1 547 ? 23.211 6.120 -6.293 1.00 92.69 547 GLY A O 1
ATOM 4363 N N . LEU A 1 548 ? 22.690 4.262 -5.138 1.00 90.56 548 LEU A N 1
ATOM 4364 C CA . LEU A 1 548 ? 22.674 3.357 -6.298 1.00 90.56 548 LEU A CA 1
ATOM 4365 C C . LEU A 1 548 ? 21.426 3.510 -7.178 1.00 90.56 548 LEU A C 1
ATOM 4367 O O . LEU A 1 548 ? 21.500 3.229 -8.382 1.00 90.56 548 LEU A O 1
ATOM 4371 N N . ILE A 1 549 ? 20.315 3.960 -6.590 1.00 90.94 549 ILE A N 1
ATOM 4372 C CA . ILE A 1 549 ? 19.018 4.161 -7.256 1.00 90.94 549 ILE A CA 1
ATOM 4373 C C . ILE A 1 549 ? 18.863 5.568 -7.858 1.00 90.94 549 ILE A C 1
ATOM 4375 O O . ILE A 1 549 ? 17.847 5.879 -8.472 1.00 90.94 549 ILE A O 1
ATOM 4379 N N . GLN A 1 550 ? 19.878 6.431 -7.739 1.00 91.25 550 GLN A N 1
ATOM 4380 C CA . GLN A 1 550 ? 19.878 7.736 -8.401 1.00 91.25 550 GLN A CA 1
ATOM 4381 C C . GLN A 1 550 ? 20.128 7.602 -9.909 1.00 91.25 550 GLN A C 1
ATOM 4383 O O . GLN A 1 550 ? 21.083 6.949 -10.343 1.00 91.25 550 GLN A O 1
ATOM 4388 N N . ALA A 1 551 ? 19.298 8.274 -10.709 1.00 92.12 551 ALA A N 1
ATOM 4389 C CA . ALA A 1 551 ? 19.420 8.283 -12.162 1.00 92.12 551 ALA A CA 1
ATOM 4390 C C . ALA A 1 551 ? 20.694 9.001 -12.625 1.00 92.12 551 ALA A C 1
ATOM 4392 O O . ALA A 1 551 ? 20.968 10.142 -12.246 1.00 92.12 551 ALA A O 1
ATOM 4393 N N . LYS A 1 552 ? 21.471 8.332 -13.478 1.00 92.56 552 LYS A N 1
ATOM 4394 C CA . LYS A 1 552 ? 22.703 8.841 -14.089 1.00 92.56 552 LYS A CA 1
ATOM 4395 C C . LYS A 1 552 ? 22.769 8.334 -15.522 1.00 92.56 552 LYS A C 1
ATOM 4397 O O . LYS A 1 552 ? 22.703 7.124 -15.743 1.00 92.56 552 LYS A O 1
ATOM 4402 N N . LYS A 1 553 ? 22.922 9.249 -16.487 1.00 91.06 553 LYS A N 1
ATOM 4403 C CA . LYS A 1 553 ? 23.060 8.879 -17.904 1.00 91.06 553 LYS A CA 1
ATOM 4404 C C . LYS A 1 553 ? 24.161 7.815 -18.060 1.00 91.06 553 LYS A C 1
ATOM 4406 O O . LYS A 1 553 ? 25.232 7.993 -17.469 1.00 91.06 553 LYS A O 1
ATOM 4411 N N . PRO A 1 554 ? 23.922 6.725 -18.813 1.00 91.12 554 PRO A N 1
ATOM 4412 C CA . PRO A 1 554 ? 24.921 5.678 -18.984 1.00 91.12 554 PRO A CA 1
ATOM 4413 C C . PRO A 1 554 ? 26.220 6.215 -19.593 1.00 91.12 554 PRO A C 1
ATOM 4415 O O . PRO A 1 554 ? 26.200 7.046 -20.500 1.00 91.12 554 PRO A O 1
ATOM 4418 N N . ASN A 1 555 ? 27.357 5.720 -19.104 1.00 89.88 555 ASN A N 1
ATOM 4419 C CA . ASN A 1 555 ? 28.660 6.010 -19.696 1.00 89.88 555 ASN A CA 1
ATOM 4420 C C . ASN A 1 555 ? 28.891 5.107 -20.920 1.00 89.88 555 ASN A C 1
ATOM 4422 O O . ASN A 1 555 ? 28.911 3.883 -20.781 1.00 89.88 555 ASN A O 1
ATOM 4426 N N . MET A 1 556 ? 29.099 5.719 -22.090 1.00 89.94 556 MET A N 1
ATOM 4427 C CA . MET A 1 556 ? 29.242 5.022 -23.373 1.00 89.94 556 MET A CA 1
ATOM 4428 C C . MET A 1 556 ? 30.697 4.767 -23.799 1.00 89.94 556 MET A C 1
ATOM 4430 O O . MET A 1 556 ? 30.912 4.076 -24.787 1.00 89.94 556 MET A O 1
ATOM 4434 N N . SER A 1 557 ? 31.714 5.265 -23.082 1.00 90.19 557 SER A N 1
ATOM 4435 C CA . SER A 1 557 ? 33.120 5.226 -23.542 1.00 90.19 557 SER A CA 1
ATOM 4436 C C . SER A 1 557 ? 33.676 3.812 -23.815 1.00 90.19 557 SER A C 1
ATOM 4438 O O . SER A 1 557 ? 34.629 3.656 -24.577 1.00 90.19 557 SER A O 1
ATOM 4440 N N . GLY A 1 558 ? 33.075 2.776 -23.215 1.00 92.69 558 GLY A N 1
ATOM 4441 C CA . GLY A 1 558 ? 33.420 1.357 -23.403 1.00 92.69 558 GLY A CA 1
ATOM 4442 C C . GLY A 1 558 ? 32.496 0.580 -24.352 1.00 92.69 558 GLY A C 1
ATOM 4443 O O . GLY A 1 558 ? 32.489 -0.652 -24.319 1.00 92.69 558 GLY A O 1
ATOM 4444 N N . PHE A 1 559 ? 31.679 1.271 -25.145 1.00 94.31 559 PHE A N 1
ATOM 4445 C CA . PHE A 1 559 ? 30.707 0.663 -26.048 1.00 94.31 559 PHE A CA 1
ATOM 4446 C C . PHE A 1 559 ? 30.883 1.174 -27.480 1.00 94.31 559 PHE A C 1
ATOM 4448 O O . PHE A 1 559 ? 31.270 2.321 -27.694 1.00 94.31 559 PHE A O 1
ATOM 4455 N N . ASP A 1 560 ? 30.561 0.320 -28.446 1.00 92.38 560 ASP A N 1
ATOM 4456 C CA . ASP A 1 560 ? 30.455 0.666 -29.860 1.00 92.38 560 ASP A CA 1
ATOM 4457 C C . ASP A 1 560 ? 28.977 0.774 -30.245 1.00 92.38 560 ASP A C 1
ATOM 4459 O O . ASP A 1 560 ? 28.167 -0.076 -29.865 1.00 92.38 560 ASP A O 1
ATOM 4463 N N . ASN A 1 561 ? 28.613 1.823 -30.987 1.00 91.38 561 ASN A N 1
ATOM 4464 C CA . ASN A 1 561 ? 27.274 1.935 -31.561 1.00 91.38 561 ASN A CA 1
ATOM 4465 C C . ASN A 1 561 ? 27.165 0.949 -32.730 1.00 91.38 561 ASN A C 1
ATOM 4467 O O . ASN A 1 561 ? 27.904 1.057 -33.708 1.00 91.38 561 ASN A O 1
ATOM 4471 N N . VAL A 1 562 ? 26.260 -0.018 -32.612 1.00 87.88 562 VAL A N 1
ATOM 4472 C CA . VAL A 1 562 ? 26.018 -1.062 -33.616 1.00 87.88 562 VAL A CA 1
ATOM 4473 C C . VAL A 1 562 ? 24.713 -0.832 -34.391 1.00 87.88 562 VAL A C 1
ATOM 4475 O O . VAL A 1 562 ? 24.274 -1.715 -35.123 1.00 87.88 562 VAL A O 1
ATOM 4478 N N . GLY A 1 563 ? 24.100 0.352 -34.262 1.00 77.44 563 GLY A N 1
ATOM 4479 C CA . GLY A 1 563 ? 22.890 0.739 -34.989 1.00 77.44 563 GLY A CA 1
ATOM 4480 C C . GLY A 1 563 ? 21.652 -0.040 -34.539 1.00 77.44 563 GLY A C 1
ATOM 4481 O O . GLY A 1 563 ? 21.452 -0.267 -33.351 1.00 77.44 563 GLY A O 1
ATOM 4482 N N . THR A 1 564 ? 20.794 -0.447 -35.475 1.00 67.94 564 THR A N 1
ATOM 4483 C CA . THR A 1 564 ? 19.617 -1.285 -35.190 1.00 67.94 564 THR A CA 1
ATOM 4484 C C . THR A 1 564 ? 19.983 -2.767 -35.367 1.00 67.94 564 THR A C 1
ATOM 4486 O O . THR A 1 564 ? 20.230 -3.201 -36.491 1.00 67.94 564 THR A O 1
ATOM 4489 N N . PRO A 1 565 ? 20.019 -3.588 -34.301 1.00 65.00 565 PRO A N 1
ATOM 4490 C CA . PRO A 1 565 ? 20.363 -5.003 -34.390 1.00 65.00 565 PRO A CA 1
ATOM 4491 C C . PRO A 1 565 ? 19.168 -5.816 -34.911 1.00 65.00 565 PRO A C 1
ATOM 4493 O O . PRO A 1 565 ? 18.506 -6.527 -34.159 1.00 65.00 565 PRO A O 1
ATOM 4496 N N . SER A 1 566 ? 18.905 -5.766 -36.217 1.00 65.44 566 SER A N 1
ATOM 4497 C CA . SER A 1 566 ? 18.015 -6.742 -36.861 1.00 65.44 566 SER A CA 1
ATOM 4498 C C . SER A 1 566 ? 18.584 -8.167 -36.822 1.00 65.44 566 SER A C 1
ATOM 4500 O O . SER A 1 566 ? 17.859 -9.114 -37.104 1.00 65.44 566 SER A O 1
ATOM 4502 N N . GLU A 1 567 ? 19.855 -8.340 -36.447 1.00 84.31 567 GLU A N 1
ATOM 4503 C CA . GLU A 1 567 ? 20.559 -9.624 -36.389 1.00 84.31 567 GLU A CA 1
ATOM 4504 C C . GLU A 1 567 ? 20.887 -10.070 -34.957 1.00 84.31 567 GLU A C 1
ATOM 4506 O O . GLU A 1 567 ? 21.112 -9.255 -34.057 1.00 84.31 567 GLU A O 1
ATOM 4511 N N . ILE A 1 568 ? 20.974 -11.390 -34.770 1.00 92.12 568 ILE A N 1
ATOM 4512 C CA . ILE A 1 568 ? 21.317 -12.026 -33.495 1.00 92.12 568 ILE A CA 1
ATOM 4513 C C . ILE A 1 568 ? 22.752 -11.664 -33.083 1.00 92.12 568 ILE A C 1
ATOM 4515 O O . ILE A 1 568 ? 23.734 -12.055 -33.714 1.00 92.12 568 ILE A O 1
ATOM 4519 N N . GLN A 1 569 ? 22.870 -10.978 -31.951 1.00 91.56 569 GLN A N 1
ATOM 4520 C CA . GLN A 1 569 ? 24.119 -10.617 -31.301 1.00 91.56 569 GLN A CA 1
ATOM 4521 C C . GLN A 1 569 ? 24.597 -11.750 -30.398 1.00 91.56 569 GLN A C 1
ATOM 4523 O O . GLN A 1 569 ? 24.044 -11.992 -29.325 1.00 91.56 569 GLN A O 1
ATOM 4528 N N . LYS A 1 570 ? 25.670 -12.423 -30.814 1.00 91.88 570 LYS A N 1
ATOM 4529 C CA . LYS A 1 570 ? 26.319 -13.468 -30.017 1.00 91.88 570 LYS A CA 1
ATOM 4530 C C . LYS A 1 570 ? 27.375 -12.866 -29.094 1.00 91.88 570 LYS A C 1
ATOM 4532 O O . LYS A 1 570 ? 28.194 -12.046 -29.522 1.00 91.88 570 LYS A O 1
ATOM 4537 N N . CYS A 1 571 ? 27.356 -13.285 -27.836 1.00 91.75 571 CYS A N 1
ATOM 4538 C CA . CYS A 1 571 ? 28.354 -12.940 -26.836 1.00 91.75 571 CYS A CA 1
ATOM 4539 C C . CYS A 1 571 ? 29.375 -14.070 -26.655 1.00 91.75 571 CYS A C 1
ATOM 4541 O O . CYS A 1 571 ? 29.051 -15.251 -26.784 1.00 91.75 571 CYS A O 1
ATOM 4543 N N . SER A 1 572 ? 30.606 -13.718 -26.279 1.00 89.88 572 SER A N 1
ATOM 4544 C CA . SER A 1 572 ? 31.682 -14.686 -26.007 1.00 89.88 572 SER A CA 1
ATOM 4545 C C . SER A 1 572 ? 31.374 -15.634 -24.843 1.00 89.88 572 SER A C 1
ATOM 4547 O O . SER A 1 572 ? 31.886 -16.748 -24.802 1.00 89.88 572 SER A O 1
ATOM 4549 N N . ASN A 1 573 ? 30.506 -15.221 -23.918 1.00 90.94 573 ASN A N 1
ATOM 4550 C CA . ASN A 1 573 ? 30.036 -16.034 -22.796 1.00 90.94 573 ASN A CA 1
ATOM 4551 C C . ASN A 1 573 ? 28.838 -16.947 -23.148 1.00 90.94 573 ASN A C 1
ATOM 4553 O O . ASN A 1 573 ? 28.267 -17.569 -22.256 1.00 90.94 573 ASN A O 1
ATOM 4557 N N . GLY A 1 574 ? 28.457 -17.036 -24.427 1.00 92.50 574 GLY A N 1
ATOM 4558 C CA . GLY A 1 574 ? 27.446 -17.968 -24.934 1.00 92.50 574 GLY A CA 1
ATOM 4559 C C . GLY A 1 574 ? 26.004 -17.456 -24.931 1.00 92.50 574 GLY A C 1
ATOM 4560 O O . GLY A 1 574 ? 25.124 -18.176 -25.396 1.00 92.50 574 GLY A O 1
ATOM 4561 N N . PHE A 1 575 ? 25.746 -16.239 -24.444 1.00 95.62 575 PHE A N 1
ATOM 4562 C CA . PHE A 1 575 ? 24.439 -15.607 -24.623 1.00 95.62 575 PHE A CA 1
ATOM 4563 C C . PHE A 1 575 ? 24.207 -15.174 -26.075 1.00 95.62 575 PHE A C 1
ATOM 4565 O O . PHE A 1 575 ? 25.134 -14.737 -26.764 1.00 95.62 575 PHE A O 1
ATOM 4572 N N . GLU A 1 576 ? 22.945 -15.204 -26.499 1.00 95.69 576 GLU A N 1
ATOM 4573 C CA . GLU A 1 576 ? 22.499 -14.615 -27.762 1.00 95.69 576 GLU A CA 1
ATOM 4574 C C . GLU A 1 576 ? 21.340 -13.645 -27.514 1.00 95.69 576 GLU A C 1
ATOM 4576 O O . GLU A 1 576 ? 20.370 -14.004 -26.845 1.00 95.69 576 GLU A O 1
ATOM 4581 N N . PHE A 1 577 ? 21.438 -12.437 -28.070 1.00 95.25 577 PHE A N 1
ATOM 4582 C CA . PHE A 1 577 ? 20.456 -11.360 -27.928 1.00 95.25 577 PHE A CA 1
ATOM 4583 C C . PHE A 1 577 ? 19.998 -10.858 -29.299 1.00 95.25 577 PHE A C 1
ATOM 4585 O O . PHE A 1 577 ? 20.820 -10.655 -30.186 1.00 95.25 577 PHE A O 1
ATOM 4592 N N . GLN A 1 578 ? 18.711 -10.576 -29.467 1.00 95.38 578 GLN A N 1
ATOM 4593 C CA . GLN A 1 578 ? 18.193 -9.804 -30.599 1.00 95.38 578 GLN A CA 1
ATOM 4594 C C . GLN A 1 578 ? 17.088 -8.881 -30.103 1.00 95.38 578 GLN A C 1
ATOM 4596 O O . GLN A 1 578 ? 16.223 -9.310 -29.334 1.00 95.38 578 GLN A O 1
ATOM 4601 N N . PHE A 1 579 ? 17.117 -7.629 -30.554 1.00 95.44 579 PHE A N 1
ATOM 4602 C CA . PHE A 1 579 ? 16.166 -6.598 -30.154 1.00 95.44 579 PHE A CA 1
ATOM 4603 C C . PHE A 1 579 ? 15.333 -6.164 -31.358 1.00 95.44 579 PHE A C 1
ATOM 4605 O O . PHE A 1 579 ? 15.853 -6.070 -32.468 1.00 95.44 579 PHE A O 1
ATOM 4612 N N . ASP A 1 580 ? 14.049 -5.884 -31.149 1.00 94.00 580 ASP A N 1
ATOM 4613 C CA . ASP A 1 580 ? 13.227 -5.240 -32.170 1.00 94.00 580 ASP A CA 1
ATOM 4614 C C . ASP A 1 580 ? 13.450 -3.720 -32.206 1.00 94.00 580 ASP A C 1
ATOM 4616 O O . ASP A 1 580 ? 14.165 -3.141 -31.386 1.00 94.00 580 ASP A O 1
ATOM 4620 N N . SER A 1 581 ? 12.800 -3.045 -33.155 1.00 93.06 581 SER A N 1
ATOM 4621 C CA . SER A 1 581 ? 12.872 -1.586 -33.300 1.00 93.06 581 SER A CA 1
ATOM 4622 C C . SER A 1 581 ? 12.305 -0.809 -32.104 1.00 93.06 581 SER A C 1
ATOM 4624 O O . SER A 1 581 ? 12.471 0.406 -32.050 1.00 93.06 581 SER A O 1
ATOM 4626 N N . LYS A 1 582 ? 11.633 -1.478 -31.160 1.00 93.44 582 LYS A N 1
ATOM 4627 C CA . LYS A 1 582 ? 11.089 -0.901 -29.922 1.00 93.44 582 LYS A CA 1
ATOM 4628 C C . LYS A 1 582 ? 11.960 -1.233 -28.704 1.00 93.44 582 LYS A C 1
ATOM 4630 O O . LYS A 1 582 ? 11.602 -0.895 -27.580 1.00 93.44 582 LYS A O 1
ATOM 4635 N N . GLY A 1 583 ? 13.089 -1.915 -28.905 1.00 93.69 583 GLY A N 1
ATOM 4636 C CA . GLY A 1 583 ? 14.003 -2.323 -27.841 1.00 93.69 583 GLY A CA 1
ATOM 4637 C C . GLY A 1 583 ? 13.561 -3.550 -27.041 1.00 93.69 583 GLY A C 1
ATOM 4638 O O . GLY A 1 583 ? 14.192 -3.876 -26.035 1.00 93.69 583 GLY A O 1
ATOM 4639 N N . SER A 1 584 ? 12.502 -4.244 -27.467 1.00 95.00 584 SER A N 1
ATOM 4640 C CA . SER A 1 584 ? 12.076 -5.500 -26.844 1.00 95.00 584 SER A CA 1
ATOM 4641 C C . SER A 1 584 ? 12.966 -6.644 -27.317 1.00 95.00 584 SER A C 1
ATOM 4643 O O . SER A 1 584 ? 13.327 -6.709 -28.491 1.00 95.00 584 SER A O 1
ATOM 4645 N N . LEU A 1 585 ? 13.279 -7.589 -26.435 1.00 95.94 585 LEU A N 1
ATOM 4646 C CA . LEU A 1 585 ? 13.969 -8.819 -26.814 1.00 95.94 585 LEU A CA 1
ATOM 4647 C C . LEU A 1 585 ? 13.031 -9.711 -27.631 1.00 95.94 585 LEU A C 1
ATOM 4649 O O . LEU A 1 585 ? 11.973 -10.108 -27.138 1.00 95.94 585 LEU A O 1
ATOM 4653 N N . ILE A 1 586 ? 13.457 -10.037 -28.851 1.00 96.19 586 ILE A N 1
ATOM 4654 C CA . ILE A 1 586 ? 12.794 -10.959 -29.792 1.00 96.19 586 ILE A CA 1
ATOM 4655 C C . ILE A 1 586 ? 13.626 -12.214 -30.077 1.00 96.19 586 ILE A C 1
ATOM 4657 O O . ILE A 1 586 ? 13.195 -13.080 -30.822 1.00 96.19 586 ILE A O 1
ATOM 4661 N N . HIS A 1 587 ? 14.818 -12.320 -29.492 1.00 96.44 587 HIS A N 1
ATOM 4662 C CA . HIS A 1 587 ? 15.558 -13.570 -29.335 1.00 96.44 587 HIS A CA 1
ATOM 4663 C C . HIS A 1 587 ? 16.398 -13.436 -28.076 1.00 96.44 587 HIS A C 1
ATOM 4665 O O . HIS A 1 587 ? 17.141 -12.464 -27.912 1.00 96.44 587 HIS A O 1
ATOM 4671 N N . LEU A 1 588 ? 16.273 -14.408 -27.183 1.00 96.44 588 LEU A N 1
ATOM 4672 C CA . LEU A 1 588 ? 17.127 -14.513 -26.013 1.00 96.44 588 LEU A CA 1
ATOM 4673 C C . LEU A 1 588 ? 17.455 -15.976 -25.778 1.00 96.44 588 LEU A C 1
ATOM 4675 O O . LEU A 1 588 ? 16.582 -16.737 -25.357 1.00 96.44 588 LEU A O 1
ATOM 4679 N N . LYS A 1 589 ? 18.710 -16.351 -26.015 1.00 95.88 589 LYS A N 1
ATOM 4680 C CA . LYS A 1 589 ? 19.222 -17.676 -25.671 1.00 95.88 589 LYS A CA 1
ATOM 4681 C C . LYS A 1 589 ? 20.187 -17.561 -24.503 1.00 95.88 589 LYS A C 1
ATOM 4683 O O . LYS A 1 589 ? 21.182 -16.839 -24.595 1.00 95.88 589 LYS A O 1
ATOM 4688 N N . ASP A 1 590 ? 19.900 -18.276 -23.419 1.00 92.56 590 ASP A N 1
ATOM 4689 C CA . ASP A 1 590 ? 20.783 -18.307 -22.255 1.00 92.56 590 ASP A CA 1
ATOM 4690 C C . ASP A 1 590 ? 21.758 -19.503 -22.317 1.00 92.56 590 ASP A C 1
ATOM 4692 O O . ASP A 1 590 ? 21.388 -20.596 -22.761 1.00 92.56 590 ASP A O 1
ATOM 4696 N N . PRO A 1 591 ? 23.017 -19.328 -21.879 1.00 92.44 591 PRO A N 1
ATOM 4697 C CA . PRO A 1 591 ? 24.037 -20.362 -21.997 1.00 92.44 591 PRO A CA 1
ATOM 4698 C C . PRO A 1 591 ? 23.870 -21.513 -20.993 1.00 92.44 591 PRO A C 1
ATOM 4700 O O . PRO A 1 591 ? 24.399 -22.596 -21.245 1.00 92.44 591 PRO A O 1
ATOM 4703 N N . ALA A 1 592 ? 23.161 -21.316 -19.875 1.00 87.69 592 ALA A N 1
ATOM 4704 C CA . ALA A 1 592 ? 23.032 -22.330 -18.828 1.00 87.69 592 ALA A CA 1
ATOM 4705 C C . ALA A 1 592 ? 21.957 -23.378 -19.149 1.00 87.69 592 ALA A C 1
ATOM 4707 O O . ALA A 1 592 ? 22.187 -24.576 -18.987 1.00 87.69 592 ALA A O 1
ATOM 4708 N N . SER A 1 593 ? 20.785 -22.939 -19.603 1.00 85.12 593 SER A N 1
ATOM 4709 C CA . SER A 1 593 ? 19.655 -23.804 -19.940 1.00 85.12 593 SER A CA 1
ATOM 4710 C C . SER A 1 593 ? 19.591 -24.158 -21.425 1.00 85.12 593 SER A C 1
ATOM 4712 O O . SER A 1 593 ? 18.935 -25.133 -21.781 1.00 85.12 593 SER A O 1
ATOM 4714 N N . GLN A 1 594 ? 20.288 -23.398 -22.281 1.00 90.19 594 GLN A N 1
ATOM 4715 C CA . GLN A 1 594 ? 20.236 -23.493 -23.746 1.00 90.19 594 GLN A CA 1
ATOM 4716 C C . GLN A 1 594 ? 18.845 -23.233 -24.350 1.00 90.19 594 GLN A C 1
ATOM 4718 O O . GLN A 1 594 ? 18.679 -23.376 -25.564 1.00 90.19 594 GLN A O 1
ATOM 4723 N N . ASN A 1 595 ? 17.866 -22.819 -23.542 1.00 91.25 595 ASN A N 1
ATOM 4724 C CA . ASN A 1 595 ? 16.534 -22.468 -24.010 1.00 91.25 595 ASN A CA 1
ATOM 4725 C C . ASN A 1 595 ? 16.546 -21.119 -24.733 1.00 91.25 595 ASN A C 1
ATOM 4727 O O . ASN A 1 595 ? 17.317 -20.215 -24.403 1.00 91.25 595 ASN A O 1
ATOM 4731 N N . VAL A 1 596 ? 15.635 -20.987 -25.695 1.00 95.50 596 VAL A N 1
ATOM 4732 C CA . VAL A 1 596 ? 15.259 -19.701 -26.283 1.00 95.50 596 VAL A CA 1
ATOM 4733 C C . VAL A 1 596 ? 14.010 -19.219 -25.556 1.00 95.50 596 VAL A C 1
ATOM 4735 O O . VAL A 1 596 ? 13.026 -19.951 -25.470 1.00 95.50 596 VAL A O 1
ATOM 4738 N N . TRP A 1 597 ? 14.063 -18.011 -25.002 1.00 96.00 597 TRP A N 1
ATOM 4739 C CA . TRP A 1 597 ? 13.009 -17.467 -24.142 1.00 96.00 597 TRP A CA 1
ATOM 4740 C C . TRP A 1 597 ? 12.142 -16.407 -24.809 1.00 96.00 597 TRP A C 1
ATOM 4742 O O . TRP A 1 597 ? 11.084 -16.092 -24.270 1.00 96.00 597 TRP A O 1
ATOM 4752 N N . ALA A 1 598 ? 12.570 -15.863 -25.946 1.00 96.62 598 ALA A N 1
ATOM 4753 C CA . ALA A 1 598 ? 11.864 -14.801 -26.651 1.00 96.62 598 ALA A CA 1
ATOM 4754 C C . ALA A 1 598 ? 11.818 -15.065 -28.158 1.00 96.62 598 ALA A C 1
ATOM 4756 O O . ALA A 1 598 ? 12.774 -15.607 -28.712 1.00 96.62 598 ALA A O 1
ATOM 4757 N N . ASP A 1 599 ? 10.723 -14.651 -28.792 1.00 95.44 599 ASP A N 1
ATOM 4758 C CA . ASP A 1 599 ? 10.535 -14.609 -30.245 1.00 95.44 599 ASP A CA 1
ATOM 4759 C C . ASP A 1 599 ? 9.745 -13.341 -30.650 1.00 95.44 599 ASP A C 1
ATOM 4761 O O . ASP A 1 599 ? 9.417 -12.491 -29.818 1.00 95.44 599 ASP A O 1
ATOM 4765 N N . ASN A 1 600 ? 9.405 -13.192 -31.934 1.00 92.62 600 ASN A N 1
ATOM 4766 C CA . ASN A 1 600 ? 8.665 -12.024 -32.441 1.00 92.62 600 ASN A CA 1
ATOM 4767 C C . ASN A 1 600 ? 7.278 -11.812 -31.794 1.00 92.62 600 ASN A C 1
ATOM 4769 O O . ASN A 1 600 ? 6.771 -10.682 -31.771 1.00 92.62 600 ASN A O 1
ATOM 4773 N N . THR A 1 601 ? 6.667 -12.885 -31.289 1.00 91.81 601 THR A N 1
ATOM 4774 C CA . THR A 1 601 ? 5.349 -12.914 -30.636 1.00 91.81 601 THR A CA 1
ATOM 4775 C C . THR A 1 601 ? 5.439 -12.968 -29.107 1.00 91.81 601 THR A C 1
ATOM 4777 O O . THR A 1 601 ? 4.561 -12.440 -28.427 1.00 91.81 601 THR A O 1
ATOM 4780 N N . HIS A 1 602 ? 6.530 -13.514 -28.568 1.00 94.94 602 HIS A N 1
ATOM 4781 C CA . HIS A 1 602 ? 6.821 -13.671 -27.146 1.00 94.94 602 HIS A CA 1
ATOM 4782 C C . HIS A 1 602 ? 7.995 -12.769 -26.757 1.00 94.94 602 HIS A C 1
ATOM 4784 O O . HIS A 1 602 ? 9.158 -13.167 -26.802 1.00 94.94 602 HIS A O 1
ATOM 4790 N N . ARG A 1 603 ? 7.689 -11.516 -26.420 1.00 94.69 603 ARG A N 1
ATOM 4791 C CA . ARG A 1 603 ? 8.697 -10.471 -26.209 1.00 94.69 603 ARG A CA 1
ATOM 4792 C C . ARG A 1 603 ? 9.052 -10.308 -24.736 1.00 94.69 603 ARG A C 1
ATOM 4794 O O . ARG A 1 603 ? 8.169 -10.297 -23.874 1.00 94.69 603 ARG A O 1
ATOM 4801 N N . LEU A 1 604 ? 10.334 -10.092 -24.448 1.00 96.38 604 LEU A N 1
ATOM 4802 C CA . LEU A 1 604 ? 10.829 -9.795 -23.098 1.00 96.38 604 LEU A CA 1
ATOM 4803 C C . LEU A 1 604 ? 11.358 -8.360 -23.004 1.00 96.38 604 LEU A C 1
ATOM 4805 O O . LEU A 1 604 ? 11.977 -7.863 -23.941 1.00 96.38 604 LEU A O 1
ATOM 4809 N N . GLY A 1 605 ? 11.142 -7.703 -21.865 1.00 94.69 605 GLY A N 1
ATOM 4810 C CA . GLY A 1 605 ? 11.654 -6.357 -21.607 1.00 94.69 605 GLY A CA 1
ATOM 4811 C C . GLY A 1 605 ? 11.044 -5.275 -22.503 1.00 94.69 605 GLY A C 1
ATOM 4812 O O . GLY A 1 605 ? 11.755 -4.390 -22.974 1.00 94.69 605 GLY A O 1
ATOM 4813 N N . ALA A 1 606 ? 9.739 -5.352 -22.771 1.00 95.06 606 ALA A N 1
ATOM 4814 C CA . ALA A 1 606 ? 9.037 -4.338 -23.555 1.00 95.06 606 ALA A CA 1
ATOM 4815 C C . ALA A 1 606 ? 8.663 -3.132 -22.677 1.00 95.06 606 ALA A C 1
ATOM 4817 O O . ALA A 1 606 ? 7.957 -3.291 -21.678 1.00 95.06 606 ALA A O 1
ATOM 4818 N N . PHE A 1 607 ? 9.106 -1.933 -23.061 1.00 96.25 607 PHE A N 1
ATOM 4819 C CA . PHE A 1 607 ? 8.666 -0.678 -22.447 1.00 96.25 607 PHE A CA 1
ATOM 4820 C C . PHE A 1 607 ? 7.295 -0.287 -23.005 1.00 96.25 607 PHE A C 1
ATOM 4822 O O . PHE A 1 607 ? 7.120 -0.212 -24.221 1.00 96.25 607 PHE A O 1
ATOM 4829 N N . VAL A 1 608 ? 6.324 -0.047 -22.125 1.00 95.06 608 VAL A N 1
ATOM 4830 C CA . VAL A 1 608 ? 4.948 0.278 -22.517 1.00 95.06 608 VAL A CA 1
ATOM 4831 C C . VAL A 1 608 ? 4.479 1.506 -21.752 1.00 95.06 608 VAL A C 1
ATOM 4833 O O . VAL A 1 608 ? 4.496 1.507 -20.524 1.00 95.06 608 VAL A O 1
ATOM 4836 N N . TYR A 1 609 ? 4.014 2.517 -22.481 1.00 97.00 609 TYR A N 1
ATOM 4837 C CA . TYR A 1 609 ? 3.350 3.686 -21.918 1.00 97.00 609 TYR A CA 1
ATOM 4838 C C . TYR A 1 609 ? 1.849 3.624 -22.208 1.00 97.00 609 TYR A C 1
ATOM 4840 O O . TYR A 1 609 ? 1.456 3.358 -23.343 1.00 97.00 609 TYR A O 1
ATOM 4848 N N . GLN A 1 610 ? 1.015 3.835 -21.196 1.00 96.31 610 GLN A N 1
ATOM 4849 C CA . GLN A 1 610 ? -0.442 3.829 -21.293 1.00 96.31 610 GLN A CA 1
ATOM 4850 C C . GLN A 1 610 ? -0.991 5.183 -20.853 1.00 96.31 610 GLN A C 1
ATOM 4852 O O . GLN A 1 610 ? -0.538 5.733 -19.855 1.00 96.31 610 GLN A O 1
ATOM 4857 N N . 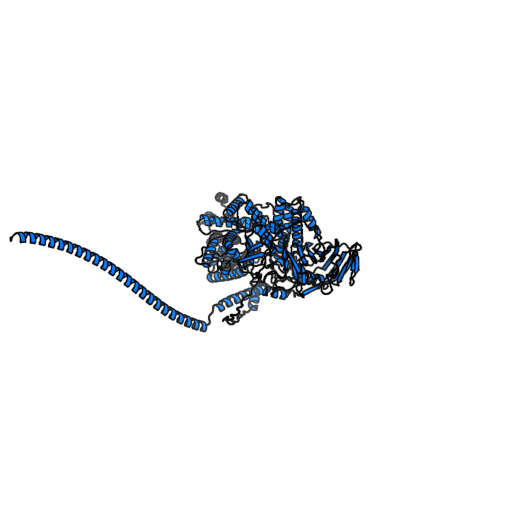THR A 1 611 ? -2.009 5.666 -21.553 1.00 96.00 611 THR A N 1
ATOM 4858 C CA . THR A 1 611 ? -2.847 6.795 -21.135 1.00 96.00 611 THR A CA 1
ATOM 4859 C C . THR A 1 611 ? -4.285 6.324 -20.993 1.00 96.00 611 THR A C 1
ATOM 4861 O O . THR A 1 611 ? -4.692 5.377 -21.673 1.00 96.00 611 THR A O 1
ATOM 4864 N N . LEU A 1 612 ? -5.048 6.961 -20.106 1.00 93.81 612 LEU A N 1
ATOM 4865 C CA . LEU A 1 612 ? -6.455 6.640 -19.868 1.00 93.81 612 LEU A CA 1
ATOM 4866 C C . LEU A 1 612 ? -7.338 7.873 -20.080 1.00 93.81 612 LEU A C 1
ATOM 4868 O O . LEU A 1 612 ? -6.882 9.012 -19.963 1.00 93.81 612 LEU A O 1
ATOM 4872 N N . ASN A 1 613 ? -8.610 7.646 -20.395 1.00 92.50 613 ASN A N 1
ATOM 4873 C CA . ASN A 1 613 ? -9.603 8.704 -20.569 1.00 92.50 613 ASN A CA 1
ATOM 4874 C C . ASN A 1 613 ? -10.892 8.425 -19.783 1.00 92.50 613 ASN A C 1
ATOM 4876 O O . ASN A 1 613 ? -11.004 7.423 -19.081 1.00 92.50 613 ASN A O 1
ATOM 4880 N N . GLN A 1 614 ? -11.886 9.308 -19.930 1.00 90.38 614 GLN A N 1
ATOM 4881 C CA . GLN A 1 614 ? -13.174 9.213 -19.232 1.00 90.38 614 GLN A CA 1
ATOM 4882 C C . GLN A 1 614 ? -13.831 7.829 -19.357 1.00 90.38 614 GLN A C 1
ATOM 4884 O O . GLN A 1 614 ? -14.360 7.322 -18.377 1.00 90.38 614 GLN A O 1
ATOM 4889 N N . THR A 1 615 ? -13.768 7.174 -20.521 1.00 90.75 615 THR A N 1
ATOM 4890 C CA . THR A 1 615 ? -14.424 5.872 -20.726 1.00 90.75 615 THR A CA 1
ATOM 4891 C C . THR A 1 615 ? -13.800 4.761 -19.880 1.00 90.75 615 THR A C 1
ATOM 4893 O O . THR A 1 615 ? -14.520 3.867 -19.424 1.00 90.75 615 THR A O 1
ATOM 4896 N N . ASP A 1 616 ? -12.489 4.819 -19.629 1.00 90.31 616 ASP A N 1
ATOM 4897 C CA . ASP A 1 616 ? -11.814 3.880 -18.729 1.00 90.31 616 ASP A CA 1
ATOM 4898 C C . ASP A 1 616 ? -12.292 4.064 -17.286 1.00 90.31 616 ASP A C 1
ATOM 4900 O O . ASP A 1 616 ? -12.603 3.085 -16.604 1.00 90.31 616 ASP A O 1
ATOM 4904 N N . PHE A 1 617 ? -12.421 5.316 -16.840 1.00 87.62 617 PHE A N 1
ATOM 4905 C CA . PHE A 1 617 ? -12.939 5.642 -15.510 1.00 87.62 617 PHE A CA 1
ATOM 4906 C C . PHE A 1 617 ? -14.427 5.315 -15.377 1.00 87.62 617 PHE A C 1
ATOM 4908 O O . PHE A 1 617 ? -14.843 4.778 -14.356 1.00 87.62 617 PHE A O 1
ATOM 4915 N N . ASP A 1 618 ? -15.229 5.505 -16.425 1.00 85.94 618 ASP A N 1
ATOM 4916 C CA . ASP A 1 618 ? -16.627 5.069 -16.453 1.00 85.94 618 ASP A CA 1
ATOM 4917 C C . ASP A 1 618 ? -16.736 3.545 -16.342 1.00 85.94 618 ASP A C 1
ATOM 4919 O O . ASP A 1 618 ? -17.665 3.015 -15.730 1.00 85.94 618 ASP A O 1
ATOM 4923 N N . PHE A 1 619 ? -15.825 2.799 -16.975 1.00 85.50 619 PHE A N 1
ATOM 4924 C CA . PHE A 1 619 ? -15.753 1.350 -16.810 1.00 85.50 619 PHE A CA 1
ATOM 4925 C C . PHE A 1 619 ? -15.358 0.985 -15.377 1.00 85.50 619 PHE A C 1
ATOM 4927 O O . PHE A 1 619 ? -16.035 0.167 -14.758 1.00 85.50 619 PHE A O 1
ATOM 4934 N N . PHE A 1 620 ? -14.314 1.602 -14.834 1.00 85.06 620 PHE A N 1
ATOM 4935 C CA . PHE A 1 620 ? -13.882 1.392 -13.457 1.00 85.06 620 PHE A CA 1
ATOM 4936 C C . PHE A 1 620 ? -15.026 1.657 -12.456 1.00 85.06 620 PHE A C 1
ATOM 4938 O O . PHE A 1 620 ? -15.411 0.754 -11.712 1.00 85.06 620 PHE A O 1
ATOM 4945 N N . ASN A 1 621 ? -15.654 2.833 -12.525 1.00 80.94 621 ASN A N 1
ATOM 4946 C CA . ASN A 1 621 ? -16.714 3.283 -11.616 1.00 80.94 621 ASN A CA 1
ATOM 4947 C C . ASN A 1 621 ? -17.976 2.415 -11.676 1.00 80.94 621 ASN A C 1
ATOM 4949 O O . ASN A 1 621 ? -18.703 2.310 -10.693 1.00 80.94 621 ASN A O 1
ATOM 4953 N N . ARG A 1 622 ? -18.252 1.780 -12.822 1.00 82.50 622 ARG A N 1
ATOM 4954 C CA . ARG A 1 622 ? -19.394 0.865 -12.967 1.00 82.50 622 ARG A CA 1
ATOM 4955 C C . ARG A 1 622 ? -19.149 -0.517 -12.377 1.00 82.50 622 ARG A C 1
ATOM 4957 O O . ARG A 1 622 ? -20.118 -1.195 -12.053 1.00 82.50 622 ARG A O 1
ATOM 4964 N N . ASN A 1 623 ? -17.896 -0.966 -12.323 1.00 80.62 623 ASN A N 1
ATOM 4965 C CA . ASN A 1 623 ? -17.583 -2.382 -12.113 1.00 80.62 623 ASN A CA 1
ATOM 4966 C C . ASN A 1 623 ? -16.789 -2.670 -10.835 1.00 80.62 623 ASN A C 1
ATOM 4968 O O . ASN A 1 623 ? -16.747 -3.828 -10.427 1.00 80.62 623 ASN A O 1
ATOM 4972 N N . TYR A 1 624 ? -16.146 -1.668 -10.233 1.00 83.62 624 TYR A N 1
ATOM 4973 C CA . TYR A 1 624 ? -15.283 -1.868 -9.070 1.00 83.62 624 TYR A CA 1
ATOM 4974 C C . TYR A 1 624 ? -15.870 -1.353 -7.745 1.00 83.62 624 TYR A C 1
ATOM 4976 O O . TYR A 1 624 ? -15.894 -2.141 -6.804 1.00 83.62 624 TYR A O 1
ATOM 4984 N N . PRO A 1 625 ? -16.366 -0.109 -7.613 1.00 81.38 625 PRO A N 1
ATOM 4985 C CA . PRO A 1 625 ? -16.888 0.366 -6.332 1.00 81.38 625 PRO A CA 1
ATOM 4986 C C . PRO A 1 625 ? -18.095 -0.444 -5.837 1.00 81.38 625 PRO A C 1
ATOM 4988 O O . PRO A 1 625 ? -18.997 -0.766 -6.612 1.00 81.38 625 PRO A O 1
ATOM 4991 N N . TYR A 1 626 ? -18.140 -0.741 -4.535 1.00 78.00 626 TYR A N 1
ATOM 4992 C CA . TYR A 1 626 ? -19.291 -1.394 -3.897 1.00 78.00 626 TYR A CA 1
ATOM 4993 C C . TYR A 1 626 ? -20.475 -0.437 -3.713 1.00 78.00 626 TYR A C 1
ATOM 4995 O O . TYR A 1 626 ? -21.632 -0.851 -3.778 1.00 78.00 626 TYR A O 1
ATOM 5003 N N . SER A 1 627 ? -20.190 0.854 -3.527 1.00 70.00 627 SER A N 1
ATOM 5004 C CA . SER A 1 627 ? -21.165 1.940 -3.455 1.00 70.00 627 SER A CA 1
ATOM 5005 C C . SER A 1 627 ? -20.829 3.024 -4.487 1.00 70.00 627 SER A C 1
ATOM 5007 O O . SER A 1 627 ? -19.667 3.406 -4.606 1.00 70.00 627 SER A O 1
ATOM 5009 N N . PRO A 1 628 ? -21.816 3.593 -5.205 1.00 57.59 628 PRO A N 1
ATOM 5010 C CA . PRO A 1 628 ? -21.579 4.615 -6.230 1.00 57.59 628 PRO A CA 1
ATOM 5011 C C . PRO A 1 628 ? -21.257 6.010 -5.657 1.00 57.59 628 PRO A C 1
ATOM 5013 O O . PRO A 1 628 ? -21.245 6.981 -6.411 1.00 57.59 628 PRO A O 1
ATOM 5016 N N . ARG A 1 629 ? -21.073 6.137 -4.332 1.00 51.00 629 ARG A N 1
ATOM 5017 C CA . ARG A 1 629 ? -21.012 7.426 -3.619 1.00 51.00 629 ARG A CA 1
ATOM 5018 C C . ARG A 1 629 ? -19.742 8.241 -3.881 1.00 51.00 629 ARG A C 1
ATOM 5020 O O . ARG A 1 629 ? -19.816 9.459 -3.796 1.00 51.00 629 ARG A O 1
ATOM 5027 N N . PHE A 1 630 ? -18.635 7.612 -4.267 1.00 52.84 630 PHE A N 1
ATOM 5028 C CA . PHE A 1 630 ? -17.363 8.306 -4.483 1.00 52.84 630 PHE A CA 1
ATOM 5029 C C . PHE A 1 630 ? -17.060 8.490 -5.970 1.00 52.84 630 PHE A C 1
ATOM 5031 O O . PHE A 1 630 ? -16.636 7.562 -6.658 1.00 52.84 630 PHE A O 1
ATOM 5038 N N . GLN A 1 631 ? -17.295 9.705 -6.467 1.00 50.38 631 GLN A N 1
ATOM 5039 C CA . GLN A 1 631 ? -16.915 10.127 -7.824 1.00 50.38 631 GLN A CA 1
ATOM 5040 C C . GLN A 1 631 ? -15.767 11.151 -7.833 1.00 50.38 631 GLN A C 1
ATOM 5042 O O . GLN A 1 631 ? -15.142 11.354 -8.875 1.00 50.38 631 GLN A O 1
ATOM 5047 N N . LEU A 1 632 ? -15.476 11.781 -6.691 1.00 45.59 632 LEU A N 1
ATOM 5048 C CA . LEU A 1 632 ? -14.385 12.744 -6.526 1.00 45.59 632 LEU A CA 1
ATOM 5049 C C . LEU A 1 632 ? -13.069 11.987 -6.249 1.00 45.59 632 LEU A C 1
ATOM 5051 O O . LEU A 1 632 ? -13.070 10.963 -5.572 1.00 45.59 632 LEU A O 1
ATOM 5055 N N . GLY A 1 633 ? -11.965 12.421 -6.866 1.00 56.03 633 GLY A N 1
ATOM 5056 C CA . GLY A 1 633 ? -10.668 11.721 -6.851 1.00 56.03 633 GLY A CA 1
ATOM 5057 C C . GLY A 1 633 ? -10.582 10.597 -7.890 1.00 56.03 633 GLY A C 1
ATOM 5058 O O . GLY A 1 633 ? -10.158 10.813 -9.029 1.00 56.03 633 GLY A O 1
ATOM 5059 N N . ILE A 1 634 ? -11.079 9.409 -7.541 1.00 64.19 634 ILE A N 1
ATOM 5060 C CA . ILE A 1 634 ? -10.888 8.173 -8.324 1.00 64.19 634 ILE A CA 1
ATOM 5061 C C . ILE A 1 634 ? -11.532 8.257 -9.718 1.00 64.19 634 ILE A C 1
ATOM 5063 O O . ILE A 1 634 ? -11.000 7.733 -10.697 1.00 64.19 634 ILE A O 1
ATOM 5067 N N . GLY A 1 635 ? -12.682 8.928 -9.824 1.00 68.31 635 GLY A N 1
ATOM 5068 C CA . GLY A 1 635 ? -13.463 9.012 -11.058 1.00 68.31 635 GLY A CA 1
ATOM 5069 C C . GLY A 1 635 ? -12.929 9.993 -12.105 1.00 68.31 635 GLY A C 1
ATOM 5070 O O . GLY A 1 635 ? -13.498 10.043 -13.195 1.00 68.31 635 GLY A O 1
ATOM 5071 N N . LYS A 1 636 ? -11.877 10.765 -11.784 1.00 81.69 636 LYS A N 1
ATOM 5072 C CA . LYS A 1 636 ? -11.285 11.826 -12.628 1.00 81.69 636 LYS A CA 1
ATOM 5073 C C . LYS A 1 636 ? -12.356 12.694 -13.320 1.00 81.69 636 LYS A C 1
ATOM 5075 O O . LYS A 1 636 ? -12.422 12.733 -14.551 1.00 81.69 636 LYS A O 1
ATOM 5080 N N . PRO A 1 637 ? -13.227 13.369 -12.545 1.00 79.38 637 PRO A N 1
ATOM 5081 C CA . PRO A 1 637 ? -14.354 14.124 -13.089 1.00 79.38 637 PRO A CA 1
ATOM 5082 C C . PRO A 1 637 ? -13.889 15.195 -14.079 1.00 79.38 637 PRO A C 1
ATOM 5084 O O . PRO A 1 637 ? -12.846 15.811 -13.887 1.00 79.38 637 PRO A O 1
ATOM 5087 N N . ASN A 1 638 ? -14.680 15.422 -15.127 1.00 86.75 638 ASN A N 1
ATOM 5088 C CA . ASN A 1 638 ? -14.424 16.390 -16.199 1.00 86.75 638 ASN A CA 1
ATOM 5089 C C . ASN A 1 638 ? -13.119 16.177 -16.993 1.00 86.75 638 ASN A C 1
ATOM 5091 O O . ASN A 1 638 ? -12.718 17.062 -17.750 1.00 86.75 638 ASN A O 1
ATOM 5095 N N . ILE A 1 639 ? -12.470 15.007 -16.921 1.00 88.50 639 ILE A N 1
ATOM 5096 C CA . ILE A 1 639 ? -11.272 14.728 -17.736 1.00 88.50 639 ILE A CA 1
ATOM 5097 C C . ILE A 1 639 ? -11.537 14.834 -19.248 1.00 88.50 639 ILE A C 1
ATOM 5099 O O . ILE A 1 639 ? -10.621 15.096 -20.032 1.00 88.50 639 ILE A O 1
ATOM 5103 N N . SER A 1 640 ? -12.796 14.705 -19.676 1.00 89.94 640 SER A N 1
ATOM 5104 C CA . SER A 1 640 ? -13.211 14.971 -21.056 1.00 89.94 640 SER A CA 1
ATOM 5105 C C . SER A 1 640 ? -12.850 16.379 -21.548 1.00 89.94 640 SER A C 1
ATOM 5107 O O . SER A 1 640 ? -12.642 16.545 -22.745 1.00 89.94 640 SER A O 1
ATOM 5109 N N . GLU A 1 641 ? -12.706 17.373 -20.663 1.00 90.69 641 GLU A N 1
ATOM 5110 C CA . GLU A 1 641 ? -12.269 18.735 -21.018 1.00 90.69 641 GLU A CA 1
ATOM 5111 C C . GLU A 1 641 ? -10.876 18.765 -21.663 1.00 90.69 641 GLU A C 1
ATOM 5113 O O . GLU A 1 641 ? -10.606 19.610 -22.514 1.00 90.69 641 GLU A O 1
ATOM 5118 N N . ALA A 1 642 ? -9.997 17.823 -21.303 1.00 90.50 642 ALA A N 1
ATOM 5119 C CA . ALA A 1 642 ? -8.668 17.704 -21.899 1.00 90.50 642 ALA A CA 1
ATOM 5120 C C . ALA A 1 642 ? -8.658 16.972 -23.248 1.00 90.50 642 ALA A C 1
ATOM 5122 O O . ALA A 1 642 ? -7.594 16.855 -23.854 1.00 90.50 642 ALA A O 1
ATOM 5123 N N . ASN A 1 643 ? -9.800 16.444 -23.711 1.00 88.62 643 ASN A N 1
ATOM 5124 C CA . ASN A 1 643 ? -9.884 15.569 -24.886 1.00 88.62 643 ASN A CA 1
ATOM 5125 C C . ASN A 1 643 ? -8.864 14.411 -24.830 1.00 88.62 643 ASN A C 1
ATOM 5127 O O . ASN A 1 643 ? -8.202 14.080 -25.816 1.00 88.62 643 ASN A O 1
ATOM 5131 N N . ALA A 1 644 ? -8.727 13.808 -23.644 1.00 88.38 644 ALA A N 1
ATOM 5132 C CA . ALA A 1 644 ? -7.776 12.737 -23.385 1.00 88.38 644 ALA A CA 1
ATOM 5133 C C . ALA A 1 644 ? -8.032 11.514 -24.281 1.00 88.38 644 ALA A C 1
ATOM 5135 O O . ALA A 1 644 ? -9.158 11.028 -24.421 1.00 88.38 644 ALA A O 1
ATOM 5136 N N . THR A 1 645 ? -6.962 10.962 -24.839 1.00 91.56 645 THR A N 1
ATOM 5137 C CA . THR A 1 645 ? -6.984 9.715 -25.601 1.00 91.56 645 THR A CA 1
ATOM 5138 C C . THR A 1 645 ? -6.528 8.574 -24.705 1.00 91.56 645 THR A C 1
ATOM 5140 O O . THR A 1 645 ? -5.417 8.602 -24.175 1.00 91.56 645 THR A O 1
ATOM 5143 N N . SER A 1 646 ? -7.377 7.558 -24.557 1.00 94.00 646 SER A N 1
ATOM 5144 C CA . SER A 1 646 ? -6.970 6.283 -23.972 1.00 94.00 646 SER A CA 1
ATOM 5145 C C . SER A 1 646 ? -6.205 5.474 -25.009 1.00 94.00 646 SER A C 1
ATOM 5147 O O . SER A 1 646 ? -6.642 5.353 -26.158 1.00 94.00 646 SER A O 1
ATOM 5149 N N . GLY A 1 647 ? -5.046 4.943 -24.638 1.00 94.06 647 GLY A N 1
ATOM 5150 C CA . GLY A 1 647 ? -4.214 4.229 -25.589 1.00 94.06 647 GLY A CA 1
ATOM 5151 C C . GLY A 1 647 ? -2.894 3.747 -25.021 1.00 94.06 647 GLY A C 1
ATOM 5152 O O . GLY A 1 647 ? -2.532 4.007 -23.877 1.00 94.06 647 GLY A O 1
ATOM 5153 N N . TYR A 1 648 ? -2.170 3.025 -25.868 1.00 95.31 648 TYR A N 1
ATOM 5154 C CA . TYR A 1 648 ? -0.818 2.572 -25.589 1.00 95.31 648 TYR A CA 1
ATOM 5155 C C . TYR A 1 648 ? 0.126 3.173 -26.617 1.00 95.31 648 TYR A C 1
ATOM 5157 O O . TYR A 1 648 ? -0.132 3.088 -27.818 1.00 95.31 648 TYR A O 1
ATOM 5165 N N . TRP A 1 649 ? 1.236 3.709 -26.137 1.00 94.50 649 TRP A N 1
ATOM 5166 C CA . TRP A 1 649 ? 2.200 4.442 -26.936 1.00 94.50 649 TRP A CA 1
ATOM 5167 C C . TRP A 1 649 ? 3.501 3.657 -27.015 1.00 94.50 649 TRP A C 1
ATOM 5169 O O . TRP A 1 649 ? 4.005 3.142 -26.013 1.00 94.50 649 TRP A O 1
ATOM 5179 N N . ASP A 1 650 ? 4.025 3.558 -28.230 1.00 91.44 650 ASP A N 1
ATOM 5180 C CA . ASP A 1 650 ? 5.233 2.805 -28.523 1.00 91.44 650 ASP A CA 1
ATOM 5181 C C . ASP A 1 650 ? 6.484 3.683 -28.429 1.00 91.44 650 ASP A C 1
ATOM 5183 O O . ASP A 1 650 ? 6.477 4.880 -28.729 1.00 91.44 650 ASP A O 1
ATOM 5187 N N . VAL A 1 651 ? 7.599 3.046 -28.088 1.00 95.19 651 VAL A N 1
ATOM 5188 C CA . VAL A 1 651 ? 8.939 3.629 -28.185 1.00 95.19 651 VAL A CA 1
ATOM 5189 C C . VAL A 1 651 ? 9.640 3.162 -29.456 1.00 95.19 651 VAL A C 1
ATOM 5191 O O . VAL A 1 651 ? 9.348 2.086 -29.978 1.00 95.19 651 VAL A O 1
ATOM 5194 N N . SER A 1 652 ? 10.582 3.964 -29.937 1.00 93.94 652 SER A N 1
ATOM 5195 C CA . SER A 1 652 ? 11.496 3.628 -31.021 1.00 93.94 652 SER A CA 1
ATOM 5196 C C . SER A 1 652 ? 12.936 3.675 -30.517 1.00 93.94 652 SER A C 1
ATOM 5198 O O . SER A 1 652 ? 13.349 4.587 -29.793 1.00 93.94 652 SER A O 1
ATOM 5200 N N . MET A 1 653 ? 13.705 2.653 -30.877 1.00 94.75 653 MET A N 1
ATOM 5201 C CA . MET A 1 653 ? 15.122 2.567 -30.562 1.00 94.75 653 MET A CA 1
ATOM 5202 C C . MET A 1 653 ? 15.914 3.468 -31.503 1.00 94.75 653 MET A C 1
ATOM 5204 O O . MET A 1 653 ? 15.884 3.283 -32.718 1.00 94.75 653 MET A O 1
ATOM 5208 N N . GLN A 1 654 ? 16.622 4.427 -30.916 1.00 94.00 654 GLN A N 1
ATOM 5209 C CA . GLN A 1 654 ? 17.478 5.371 -31.626 1.00 94.00 654 GLN A CA 1
ATOM 5210 C C . GLN A 1 654 ? 18.871 4.780 -31.836 1.00 94.00 654 GLN A C 1
ATOM 5212 O O . GLN A 1 654 ? 19.391 4.785 -32.947 1.00 94.00 654 GLN A O 1
ATOM 5217 N N . ASP A 1 655 ? 19.440 4.203 -30.776 1.00 93.62 655 ASP A N 1
ATOM 5218 C CA . ASP A 1 655 ? 20.780 3.625 -30.795 1.00 93.62 655 ASP A CA 1
ATOM 5219 C C . ASP A 1 655 ? 20.825 2.316 -30.001 1.00 93.62 655 ASP A C 1
ATOM 5221 O O . ASP A 1 655 ? 20.226 2.205 -28.922 1.00 93.62 655 ASP A O 1
ATOM 5225 N N . LEU A 1 656 ? 21.612 1.357 -30.497 1.00 94.56 656 LEU A N 1
ATOM 5226 C CA . LEU A 1 656 ? 22.097 0.225 -29.716 1.00 94.56 656 LEU A CA 1
ATOM 5227 C C . LEU A 1 656 ? 23.610 0.330 -29.553 1.00 94.56 656 LEU A C 1
ATOM 5229 O O . LEU A 1 656 ? 24.369 0.308 -30.518 1.00 94.56 656 LEU A O 1
ATOM 5233 N N . PHE A 1 657 ? 24.053 0.312 -28.307 1.00 94.56 657 PHE A N 1
ATOM 5234 C CA . PHE A 1 657 ? 25.458 0.248 -27.949 1.00 94.56 657 PHE A CA 1
ATOM 5235 C C . PHE A 1 657 ? 25.801 -1.153 -27.448 1.00 94.56 657 PHE A C 1
ATOM 5237 O O . PHE A 1 657 ? 25.178 -1.644 -26.507 1.00 94.56 657 PHE A O 1
ATOM 5244 N N . LYS A 1 658 ? 26.817 -1.792 -28.031 1.00 93.88 658 LYS A N 1
ATOM 5245 C CA . LYS A 1 658 ? 27.364 -3.080 -27.581 1.00 93.88 658 LYS A CA 1
ATOM 5246 C C . LYS A 1 658 ? 28.703 -2.855 -26.892 1.00 93.88 658 LYS A C 1
ATOM 5248 O O . LYS A 1 658 ? 29.522 -2.079 -27.371 1.00 93.88 658 LYS A O 1
ATOM 5253 N N . SER A 1 659 ? 28.935 -3.509 -25.758 1.00 94.12 659 SER A N 1
ATOM 5254 C CA . SER A 1 659 ? 30.204 -3.349 -25.048 1.00 94.12 659 SER A CA 1
ATOM 5255 C C . SER A 1 659 ? 31.367 -3.954 -25.830 1.00 94.12 659 SER A C 1
ATOM 5257 O O . SER A 1 659 ? 31.232 -5.032 -26.411 1.00 94.12 659 SER A O 1
ATOM 5259 N N . LYS A 1 660 ? 32.516 -3.269 -25.793 1.00 90.25 660 LYS A N 1
ATOM 5260 C CA . LYS A 1 660 ? 33.789 -3.752 -26.350 1.00 90.25 660 LYS A CA 1
ATOM 5261 C C . LYS A 1 660 ? 34.295 -5.000 -25.630 1.00 90.25 660 LYS A C 1
ATOM 5263 O O . LYS A 1 660 ? 34.938 -5.849 -26.240 1.00 90.25 660 LYS A O 1
ATOM 5268 N N . GLU A 1 661 ? 33.978 -5.118 -24.341 1.00 85.75 661 GLU A N 1
ATOM 5269 C CA . GLU A 1 661 ? 34.387 -6.221 -23.477 1.00 85.75 661 GLU A CA 1
ATOM 5270 C C . GLU A 1 661 ? 33.171 -6.816 -22.750 1.00 85.75 661 GLU A C 1
ATOM 5272 O O . GLU A 1 661 ? 32.371 -6.115 -22.133 1.00 85.75 661 GLU A O 1
ATOM 5277 N N . GLY A 1 662 ? 33.027 -8.141 -22.798 1.00 85.94 662 GLY A N 1
ATOM 5278 C CA . GLY A 1 662 ? 31.926 -8.851 -22.142 1.00 85.94 662 GLY A CA 1
ATOM 5279 C C . GLY A 1 662 ? 30.614 -8.849 -22.936 1.00 85.94 662 GLY A C 1
ATOM 5280 O O . GLY A 1 662 ? 30.603 -8.773 -24.162 1.00 85.94 662 GLY A O 1
ATOM 5281 N N . CYS A 1 663 ? 29.492 -9.012 -22.230 1.00 92.50 663 CYS A N 1
ATOM 5282 C CA . CYS A 1 663 ? 28.163 -9.171 -22.826 1.00 92.50 663 CYS A CA 1
ATOM 5283 C C . CYS A 1 663 ? 27.193 -8.134 -22.258 1.00 92.50 663 CYS A C 1
ATOM 5285 O O . CYS A 1 663 ? 26.330 -8.452 -21.441 1.00 92.50 663 CYS A O 1
ATOM 5287 N N . SER A 1 664 ? 27.381 -6.871 -22.643 1.00 95.00 664 SER A N 1
ATOM 5288 C CA . SER A 1 664 ? 26.485 -5.785 -22.237 1.00 95.00 664 SER A CA 1
ATOM 5289 C C . SER A 1 664 ? 25.972 -5.002 -23.435 1.00 95.00 664 SER A C 1
ATOM 5291 O O . SER A 1 664 ? 26.724 -4.739 -24.374 1.00 95.00 664 SER A O 1
ATOM 5293 N N . PHE A 1 665 ? 24.718 -4.572 -23.348 1.00 95.19 665 PHE A N 1
ATOM 5294 C CA . PHE A 1 665 ? 24.044 -3.746 -24.341 1.00 95.19 665 PHE A CA 1
ATOM 5295 C C . PHE A 1 665 ? 23.393 -2.552 -23.655 1.00 95.19 665 PHE A C 1
ATOM 5297 O O . PHE A 1 665 ? 22.816 -2.718 -22.583 1.00 95.19 665 PHE A O 1
ATOM 5304 N N . ILE A 1 666 ? 23.472 -1.369 -24.257 1.00 95.94 666 ILE A N 1
ATOM 5305 C CA . ILE A 1 666 ? 22.720 -0.187 -23.832 1.00 95.94 666 ILE A CA 1
ATOM 5306 C C . ILE A 1 666 ? 21.828 0.237 -24.992 1.00 95.94 666 ILE A C 1
ATOM 5308 O O . ILE A 1 666 ? 22.310 0.507 -26.088 1.00 95.94 666 ILE A O 1
ATOM 5312 N N . LEU A 1 667 ? 20.531 0.287 -24.733 1.00 95.69 667 LEU A N 1
ATOM 5313 C CA . LEU A 1 667 ? 19.517 0.750 -25.661 1.00 95.69 667 LEU A CA 1
ATOM 5314 C C . LEU A 1 667 ? 19.181 2.194 -25.314 1.00 95.69 667 LEU A C 1
ATOM 5316 O O . LEU A 1 667 ? 18.934 2.502 -24.147 1.00 95.69 667 LEU A O 1
ATOM 5320 N N . HIS A 1 668 ? 19.147 3.053 -26.325 1.00 95.88 668 HIS A N 1
ATOM 5321 C CA . HIS A 1 668 ? 18.634 4.413 -26.241 1.00 95.88 668 HIS A CA 1
ATOM 5322 C C . HIS A 1 668 ? 17.276 4.456 -26.946 1.00 95.88 668 HIS A C 1
ATOM 5324 O O . HIS A 1 668 ? 17.199 4.266 -28.160 1.00 95.88 668 HIS A O 1
ATOM 5330 N N . LEU A 1 669 ? 16.204 4.658 -26.182 1.00 95.88 669 LEU A N 1
ATOM 5331 C CA . LEU A 1 669 ? 14.825 4.652 -26.665 1.00 95.88 669 LEU A CA 1
ATOM 5332 C C . LEU A 1 669 ? 14.195 6.040 -26.500 1.00 95.88 669 LEU A C 1
ATOM 5334 O O . LEU A 1 669 ? 14.482 6.758 -25.536 1.00 95.88 669 LEU A O 1
ATOM 5338 N N . GLN A 1 670 ? 13.300 6.386 -27.421 1.00 95.81 670 GLN A N 1
ATOM 5339 C CA . GLN A 1 670 ? 12.478 7.596 -27.378 1.00 95.81 670 GLN A CA 1
ATOM 5340 C C . GLN A 1 670 ? 11.021 7.256 -27.684 1.00 95.81 670 GLN A C 1
ATOM 5342 O O . GLN A 1 670 ? 10.738 6.251 -28.336 1.00 95.81 670 GLN A O 1
ATOM 5347 N N . MET A 1 671 ? 10.085 8.083 -27.220 1.00 94.94 671 MET A N 1
ATOM 5348 C CA . MET A 1 671 ? 8.677 7.938 -27.595 1.00 94.94 671 MET A CA 1
ATOM 5349 C C . MET A 1 671 ? 8.515 8.145 -29.103 1.00 94.94 671 MET A C 1
ATOM 5351 O O . MET A 1 671 ? 9.042 9.107 -29.656 1.00 94.94 671 MET A O 1
ATOM 5355 N N . SER A 1 672 ? 7.793 7.242 -29.773 1.00 93.12 672 SER A N 1
ATOM 5356 C CA . SER A 1 672 ? 7.615 7.311 -31.233 1.00 93.12 672 SER A CA 1
ATOM 5357 C C . SER A 1 672 ? 6.723 8.476 -31.655 1.00 93.12 672 SER A C 1
ATOM 5359 O O . SER A 1 672 ? 6.899 9.021 -32.741 1.00 93.12 672 SER A O 1
ATOM 5361 N N . ASP A 1 673 ? 5.775 8.849 -30.797 1.00 92.62 673 ASP A N 1
ATOM 5362 C CA . ASP A 1 673 ? 4.885 9.984 -30.997 1.00 92.62 673 ASP A CA 1
ATOM 5363 C C . ASP A 1 673 ? 5.229 11.087 -29.981 1.00 92.62 673 ASP A C 1
ATOM 5365 O O . ASP A 1 673 ? 5.039 10.890 -28.779 1.00 92.62 673 ASP A O 1
ATOM 5369 N N . PRO A 1 674 ? 5.718 12.260 -30.420 1.00 90.06 674 PRO A N 1
ATOM 5370 C CA . PRO A 1 674 ? 6.032 13.363 -29.517 1.00 90.06 674 PRO A CA 1
ATOM 5371 C C . PRO A 1 674 ? 4.839 13.873 -28.696 1.00 90.06 674 PRO A C 1
ATOM 5373 O O . PRO A 1 674 ? 5.041 14.425 -27.611 1.00 90.06 674 PRO A O 1
ATOM 5376 N N . THR A 1 675 ? 3.603 13.667 -29.167 1.00 90.88 675 THR A N 1
ATOM 5377 C CA . THR A 1 675 ? 2.387 14.103 -28.465 1.00 90.88 675 THR A CA 1
ATOM 5378 C C . THR A 1 675 ? 2.175 13.358 -27.151 1.00 90.88 675 THR A C 1
ATOM 5380 O O . THR A 1 675 ? 1.611 13.929 -26.216 1.00 90.88 675 THR A O 1
ATOM 5383 N N . SER A 1 676 ? 2.702 12.131 -27.011 1.00 92.88 676 SER A N 1
ATOM 5384 C CA . SER A 1 676 ? 2.654 11.407 -25.736 1.00 92.88 676 SER A CA 1
ATOM 5385 C C . SER A 1 676 ? 3.406 12.159 -24.635 1.00 92.88 676 SER A C 1
ATOM 5387 O O . SER A 1 676 ? 3.026 12.102 -23.469 1.00 92.88 676 SER A O 1
ATOM 5389 N N . MET A 1 677 ? 4.466 12.891 -24.994 1.00 91.56 677 MET A N 1
ATOM 5390 C CA . MET A 1 677 ? 5.219 13.719 -24.052 1.00 91.56 677 MET A CA 1
ATOM 5391 C C . MET A 1 677 ? 4.497 15.036 -23.770 1.00 91.56 677 MET A C 1
ATOM 5393 O O . MET A 1 677 ? 4.259 15.358 -22.609 1.00 91.56 677 MET A O 1
ATOM 5397 N N . SER A 1 678 ? 4.128 15.791 -24.812 1.00 88.69 678 SER A N 1
ATOM 5398 C CA . SER A 1 678 ? 3.541 17.127 -24.637 1.00 88.69 678 SER A CA 1
ATOM 5399 C C . SER A 1 678 ? 2.186 17.084 -23.935 1.00 88.69 678 SER A C 1
ATOM 5401 O O . SER A 1 678 ? 1.933 17.905 -23.056 1.00 88.69 678 SER A O 1
ATOM 5403 N N . ASN A 1 679 ? 1.341 16.104 -24.270 1.00 91.38 679 ASN A N 1
ATOM 5404 C CA . ASN A 1 679 ? -0.051 16.074 -23.821 1.00 91.38 679 ASN A CA 1
ATOM 5405 C C . ASN A 1 679 ? -0.256 15.206 -22.577 1.00 91.38 679 ASN A C 1
ATOM 5407 O O . ASN A 1 679 ? -1.147 15.503 -21.788 1.00 91.38 679 ASN A O 1
ATOM 5411 N N . TYR A 1 680 ? 0.554 14.157 -22.399 1.00 92.75 680 TYR A N 1
ATOM 5412 C CA . TYR A 1 680 ? 0.338 13.150 -21.351 1.00 92.75 680 TYR A CA 1
ATOM 5413 C C . TYR A 1 680 ? 1.539 12.937 -20.432 1.00 92.75 680 TYR A C 1
ATOM 5415 O O . TYR A 1 680 ? 1.403 12.246 -19.438 1.00 92.75 680 TYR A O 1
ATOM 5423 N N . GLY A 1 681 ? 2.690 13.555 -20.714 1.00 93.44 681 GLY A N 1
ATOM 5424 C CA . GLY A 1 681 ? 3.858 13.531 -19.837 1.00 93.44 681 GLY A CA 1
ATOM 5425 C C . GLY A 1 681 ? 4.726 12.277 -19.931 1.00 93.44 681 GLY A C 1
ATOM 5426 O O . GLY A 1 681 ? 5.474 12.007 -18.998 1.00 93.44 681 GLY A O 1
ATOM 5427 N N . ALA A 1 682 ? 4.706 11.522 -21.031 1.00 96.19 682 ALA A N 1
ATOM 5428 C CA . ALA A 1 682 ? 5.675 10.441 -21.248 1.00 96.19 682 ALA A CA 1
ATOM 5429 C C . ALA A 1 682 ? 7.141 10.927 -21.084 1.00 96.19 682 ALA A C 1
ATOM 5431 O O . ALA A 1 682 ? 7.450 12.070 -21.434 1.00 96.19 682 ALA A O 1
ATOM 5432 N N . PRO A 1 683 ? 8.072 10.090 -20.584 1.00 96.06 683 PRO A N 1
ATOM 5433 C CA . PRO A 1 683 ? 9.484 10.461 -20.501 1.00 96.06 683 PRO A CA 1
ATOM 5434 C C . PRO A 1 683 ? 10.107 10.660 -21.887 1.00 96.06 683 PRO A C 1
ATOM 5436 O O . PRO A 1 683 ? 9.847 9.882 -22.803 1.00 96.06 683 PRO A O 1
ATOM 5439 N N . ALA A 1 684 ? 10.980 11.662 -22.029 1.00 92.06 684 ALA A N 1
ATOM 5440 C CA . ALA A 1 684 ? 11.576 11.978 -23.327 1.00 92.06 684 ALA A CA 1
ATOM 5441 C C . ALA A 1 684 ? 12.683 11.015 -23.753 1.00 92.06 684 ALA A C 1
ATOM 5443 O O . ALA A 1 684 ? 12.832 10.712 -24.936 1.00 92.06 684 ALA A O 1
ATOM 5444 N N . VAL A 1 685 ? 13.473 10.538 -22.791 1.00 94.38 685 VAL A N 1
ATOM 5445 C CA . VAL A 1 685 ? 14.612 9.659 -23.060 1.00 94.38 685 VAL A CA 1
ATOM 5446 C C . VAL A 1 685 ? 14.587 8.490 -22.098 1.00 94.38 685 VAL A C 1
ATOM 5448 O O . VAL A 1 685 ? 14.510 8.678 -20.883 1.00 94.38 685 VAL A O 1
ATOM 5451 N N . ILE A 1 686 ? 14.710 7.283 -22.640 1.00 96.88 686 ILE A N 1
ATOM 5452 C CA . ILE A 1 686 ? 14.749 6.040 -21.877 1.00 96.88 686 ILE A CA 1
ATOM 5453 C C . ILE A 1 686 ? 16.039 5.303 -22.233 1.00 96.88 686 ILE A C 1
ATOM 5455 O O . ILE A 1 686 ? 16.384 5.152 -23.404 1.00 96.88 686 ILE A O 1
ATOM 5459 N N . TYR A 1 687 ? 16.753 4.829 -21.218 1.00 96.94 687 TYR A N 1
ATOM 5460 C CA . TYR A 1 687 ? 17.891 3.935 -21.381 1.00 96.94 687 TYR A CA 1
ATOM 5461 C C . TYR A 1 687 ? 17.596 2.593 -20.731 1.00 96.94 687 TYR A C 1
ATOM 5463 O O . TYR A 1 687 ? 17.173 2.541 -19.575 1.00 96.94 687 TYR A O 1
ATOM 5471 N N . VAL A 1 688 ? 17.876 1.511 -21.453 1.00 96.44 688 VAL A N 1
ATOM 5472 C CA . VAL A 1 688 ? 17.816 0.151 -20.909 1.00 96.44 688 VAL A CA 1
ATOM 5473 C C . VAL A 1 688 ? 19.165 -0.514 -21.119 1.00 96.44 688 VAL A C 1
ATOM 5475 O O . VAL A 1 688 ? 19.625 -0.650 -22.250 1.00 96.44 688 VAL A O 1
ATOM 5478 N N . LYS A 1 689 ? 19.817 -0.925 -20.035 1.00 95.56 689 LYS A N 1
ATOM 5479 C CA . LYS A 1 689 ? 21.080 -1.658 -20.085 1.00 95.56 689 LYS A CA 1
ATOM 5480 C C . LYS A 1 689 ? 20.857 -3.113 -19.705 1.00 95.56 689 LYS A C 1
ATOM 5482 O O . LYS A 1 689 ? 20.441 -3.390 -18.586 1.00 95.56 689 LYS A O 1
ATOM 5487 N N . TYR A 1 690 ? 21.221 -4.025 -20.599 1.00 95.62 690 TYR A N 1
ATOM 5488 C CA . TYR A 1 690 ? 21.257 -5.466 -20.354 1.00 95.62 690 TYR A CA 1
ATOM 5489 C C . TYR A 1 690 ? 22.702 -5.910 -20.140 1.00 95.62 690 TYR A C 1
ATOM 5491 O O . TYR A 1 690 ? 23.581 -5.521 -20.906 1.00 95.62 690 TYR A O 1
ATOM 5499 N N . THR A 1 691 ? 22.969 -6.717 -19.114 1.00 95.38 691 THR A N 1
ATOM 5500 C CA . THR A 1 691 ? 24.295 -7.309 -18.855 1.00 95.38 691 THR A CA 1
ATOM 5501 C C . THR A 1 691 ? 24.150 -8.806 -18.604 1.00 95.38 691 THR A C 1
ATOM 5503 O O . THR A 1 691 ? 23.616 -9.200 -17.573 1.00 95.38 691 THR A O 1
ATOM 5506 N N . GLY A 1 692 ? 24.600 -9.637 -19.547 1.00 94.69 692 GLY A N 1
ATOM 5507 C CA . GLY A 1 692 ? 24.561 -11.096 -19.452 1.00 94.69 692 GLY A CA 1
ATOM 5508 C C . GLY A 1 692 ? 25.734 -11.649 -18.643 1.00 94.69 692 GLY A C 1
ATOM 5509 O O . GLY A 1 692 ? 26.894 -11.478 -19.020 1.00 94.69 692 GLY A O 1
ATOM 5510 N N . ASN A 1 693 ? 25.425 -12.362 -17.565 1.00 92.69 693 ASN A N 1
ATOM 5511 C CA . ASN A 1 693 ? 26.365 -12.938 -16.611 1.00 92.69 693 ASN A CA 1
ATOM 5512 C C . ASN A 1 693 ? 26.238 -14.469 -16.592 1.00 92.69 693 ASN A C 1
ATOM 5514 O O . ASN A 1 693 ? 25.142 -15.018 -16.476 1.00 92.69 693 ASN A O 1
ATOM 5518 N N . VAL A 1 694 ? 27.360 -15.185 -16.664 1.00 89.62 694 VAL A N 1
ATOM 5519 C CA . VAL A 1 694 ? 27.387 -16.641 -16.448 1.00 89.62 694 VAL A CA 1
ATOM 5520 C C . VAL A 1 694 ? 27.887 -16.882 -15.034 1.00 89.62 694 VAL A C 1
ATOM 5522 O O . VAL A 1 694 ? 29.063 -16.675 -14.753 1.00 89.62 694 VAL A O 1
ATOM 5525 N N . VAL A 1 695 ? 26.984 -17.274 -14.134 1.00 85.50 695 VAL A N 1
ATOM 5526 C CA . VAL A 1 695 ? 27.306 -17.461 -12.712 1.00 85.50 695 VAL A CA 1
ATOM 5527 C C . VAL A 1 695 ? 27.935 -18.833 -12.479 1.00 85.50 695 VAL A C 1
ATOM 5529 O O . VAL A 1 695 ? 28.883 -18.973 -11.712 1.00 85.50 695 VAL A O 1
ATOM 5532 N N . SER A 1 696 ? 27.425 -19.862 -13.156 1.00 85.25 696 SER A N 1
ATOM 5533 C CA . SER A 1 696 ? 27.980 -21.215 -13.157 1.00 85.25 696 SER A CA 1
ATOM 5534 C C . SER A 1 696 ? 27.570 -21.971 -14.426 1.00 85.25 696 SER A C 1
ATOM 5536 O O . SER A 1 696 ? 26.772 -21.481 -15.223 1.00 85.25 696 SER A O 1
ATOM 5538 N N . LYS A 1 697 ? 28.050 -23.213 -14.597 1.00 81.00 697 LYS A N 1
ATOM 5539 C CA . LYS A 1 697 ? 27.591 -24.100 -15.687 1.00 81.00 697 LYS A CA 1
ATOM 5540 C C . LYS A 1 697 ? 26.078 -24.362 -15.673 1.00 81.00 697 LYS A C 1
ATOM 5542 O O . LYS A 1 697 ? 25.536 -24.776 -16.687 1.00 81.00 697 LYS A O 1
ATOM 5547 N N . GLN A 1 698 ? 25.421 -24.177 -14.529 1.00 81.88 698 GLN A N 1
ATOM 5548 C CA . GLN A 1 698 ? 23.995 -24.454 -14.331 1.00 81.88 698 GLN A CA 1
ATOM 5549 C C . GLN A 1 698 ? 23.204 -23.192 -13.970 1.00 81.88 698 GLN A C 1
ATOM 5551 O O . GLN A 1 698 ? 22.059 -23.292 -13.544 1.00 81.88 698 GLN A O 1
ATOM 5556 N N . MET A 1 699 ? 23.800 -22.005 -14.085 1.00 86.19 699 MET A N 1
ATOM 5557 C CA . MET A 1 699 ? 23.094 -20.769 -13.781 1.00 86.19 699 MET A CA 1
ATOM 5558 C C . MET A 1 699 ? 23.689 -19.597 -14.543 1.00 86.19 699 MET A C 1
ATOM 5560 O O . MET A 1 699 ? 24.875 -19.287 -14.424 1.00 86.19 699 MET A O 1
ATOM 5564 N N . SER A 1 700 ? 22.835 -18.904 -15.276 1.00 92.31 700 SER A N 1
ATOM 5565 C CA . SER A 1 700 ? 23.159 -17.631 -15.905 1.00 92.31 700 SER A CA 1
ATOM 5566 C C . SER A 1 700 ? 22.121 -16.590 -15.512 1.00 92.31 700 SER A C 1
ATOM 5568 O O . SER A 1 700 ? 20.992 -16.935 -15.158 1.00 92.31 700 SER A O 1
ATOM 5570 N N . SER A 1 701 ? 22.503 -15.321 -15.547 1.00 93.75 701 SER A N 1
ATOM 5571 C CA . SER A 1 701 ? 21.615 -14.214 -15.224 1.00 93.75 701 SER A CA 1
ATOM 5572 C C . SER A 1 701 ? 21.801 -13.031 -16.163 1.00 93.75 701 SER A C 1
ATOM 5574 O O . SER A 1 701 ? 22.818 -12.912 -16.842 1.00 93.75 701 SER A O 1
ATOM 5576 N N . ILE A 1 702 ? 20.806 -12.154 -16.213 1.00 94.94 702 ILE A N 1
ATOM 5577 C CA . ILE A 1 702 ? 20.864 -10.879 -16.919 1.00 94.94 702 ILE A CA 1
ATOM 5578 C C . ILE A 1 702 ? 20.490 -9.788 -15.927 1.00 94.94 702 ILE A C 1
ATOM 5580 O O . ILE A 1 702 ? 19.398 -9.822 -15.359 1.00 94.94 702 ILE A O 1
ATOM 5584 N N . ASP A 1 703 ? 21.384 -8.821 -15.746 1.00 94.06 703 ASP A N 1
ATOM 5585 C CA . ASP A 1 703 ? 21.070 -7.594 -15.021 1.00 94.06 703 ASP A CA 1
ATOM 5586 C C . ASP A 1 703 ? 20.419 -6.612 -16.000 1.00 94.06 703 ASP A C 1
ATOM 5588 O O . ASP A 1 703 ? 21.001 -6.313 -17.049 1.00 94.06 703 ASP A O 1
ATOM 5592 N N . VAL A 1 704 ? 19.244 -6.086 -15.647 1.00 94.81 704 VAL A N 1
ATOM 5593 C CA . VAL A 1 704 ? 18.532 -5.070 -16.431 1.00 94.81 704 VAL A CA 1
ATOM 5594 C C . VAL A 1 704 ? 18.438 -3.769 -15.647 1.00 94.81 704 VAL A C 1
ATOM 5596 O O . VAL A 1 704 ? 17.739 -3.694 -14.641 1.00 94.81 704 VAL A O 1
ATOM 5599 N N . GLU A 1 705 ? 19.127 -2.729 -16.101 1.00 95.25 705 GLU A N 1
ATOM 5600 C CA . GLU A 1 705 ? 19.014 -1.382 -15.538 1.00 95.25 705 GLU A CA 1
ATOM 5601 C C . GLU A 1 705 ? 18.164 -0.511 -16.463 1.00 95.25 705 GLU A C 1
ATOM 5603 O O . GLU A 1 705 ? 18.528 -0.311 -17.621 1.00 95.25 705 GLU A O 1
ATOM 5608 N N . LEU A 1 706 ? 17.052 0.016 -15.949 1.00 95.75 706 LEU A N 1
ATOM 5609 C CA . LEU A 1 706 ? 16.150 0.894 -16.692 1.00 95.75 706 LEU A CA 1
ATOM 5610 C C . LEU A 1 706 ? 16.188 2.290 -16.082 1.00 95.75 706 LEU A C 1
ATOM 5612 O O . LEU A 1 706 ? 16.050 2.457 -14.870 1.00 95.75 706 LEU A O 1
ATOM 5616 N N . GLN A 1 707 ? 16.372 3.300 -16.924 1.00 95.62 707 GLN A N 1
ATOM 5617 C CA . GLN A 1 707 ? 16.370 4.697 -16.512 1.00 95.62 707 GLN A CA 1
ATOM 5618 C C . GLN A 1 707 ? 15.538 5.531 -17.478 1.00 95.62 707 GLN A C 1
ATOM 5620 O O . GLN A 1 707 ? 15.634 5.341 -18.689 1.00 95.62 707 GLN A O 1
ATOM 5625 N N . TRP A 1 708 ? 14.780 6.492 -16.959 1.00 95.50 708 TRP A N 1
ATOM 5626 C CA . TRP A 1 708 ? 14.151 7.525 -17.776 1.00 95.50 708 TRP A CA 1
ATOM 5627 C C . TRP A 1 708 ? 14.598 8.917 -17.352 1.00 95.50 708 TRP A C 1
ATOM 5629 O O . TRP A 1 708 ? 14.974 9.158 -16.202 1.00 95.50 708 TRP A O 1
ATOM 5639 N N . PHE A 1 709 ? 14.548 9.842 -18.304 1.00 95.62 709 PHE A N 1
ATOM 5640 C CA . PHE A 1 709 ? 14.982 11.218 -18.136 1.00 95.62 709 PHE A CA 1
ATOM 5641 C C . PHE A 1 709 ? 13.975 12.178 -18.757 1.00 95.62 709 PHE A C 1
ATOM 5643 O O . PHE A 1 709 ? 13.316 11.852 -19.747 1.00 95.62 709 PHE A O 1
ATOM 5650 N N . GLN A 1 710 ? 13.932 13.391 -18.203 1.00 94.12 710 GLN A N 1
ATOM 5651 C CA . GLN A 1 710 ? 13.148 14.507 -18.740 1.00 94.12 710 GLN A CA 1
ATOM 5652 C C . GLN A 1 710 ? 11.648 14.189 -18.847 1.00 94.12 710 GLN A C 1
ATOM 5654 O O . GLN A 1 710 ? 11.006 14.551 -19.828 1.00 94.12 710 GLN A O 1
ATOM 5659 N N . LYS A 1 711 ? 11.083 13.509 -17.841 1.00 95.56 711 LYS A N 1
ATOM 5660 C CA . LYS A 1 711 ? 9.631 13.336 -17.738 1.00 95.56 711 LYS A CA 1
ATOM 5661 C C . LYS A 1 711 ? 8.959 14.683 -17.404 1.00 95.56 711 LYS A C 1
ATOM 5663 O O . LYS A 1 711 ? 9.316 15.266 -16.376 1.00 95.56 711 LYS A O 1
ATOM 5668 N N . PRO A 1 712 ? 8.021 15.192 -18.226 1.00 94.69 712 PRO A N 1
ATOM 5669 C CA . PRO A 1 712 ? 7.241 16.381 -17.889 1.00 94.69 712 PRO A CA 1
ATOM 5670 C C . PRO A 1 712 ? 6.312 16.101 -16.699 1.00 94.69 712 PRO A C 1
ATOM 5672 O O . PRO A 1 712 ? 5.753 15.003 -16.639 1.00 94.69 712 PRO A O 1
ATOM 5675 N N . PRO A 1 713 ? 6.117 17.062 -15.775 1.00 93.62 713 PRO A N 1
ATOM 5676 C CA . PRO A 1 713 ? 5.080 16.952 -14.753 1.00 93.62 713 PRO A CA 1
ATOM 5677 C C . PRO A 1 713 ? 3.710 16.842 -15.419 1.00 93.62 713 PRO A C 1
ATOM 5679 O O . PRO A 1 713 ? 3.399 17.604 -16.326 1.00 93.62 713 PRO A O 1
ATOM 5682 N N . THR A 1 714 ? 2.879 15.905 -14.981 1.00 93.50 714 THR A N 1
ATOM 5683 C CA . THR A 1 714 ? 1.518 15.776 -15.506 1.00 93.50 714 THR A CA 1
ATOM 5684 C C . THR A 1 714 ? 0.588 15.146 -14.481 1.00 93.50 714 THR A C 1
ATOM 5686 O O . THR A 1 714 ? 0.983 14.282 -13.693 1.00 93.50 714 THR A O 1
ATOM 5689 N N . ARG A 1 715 ? -0.663 15.598 -14.512 1.00 91.00 715 ARG A N 1
ATOM 5690 C CA . ARG A 1 715 ? -1.806 15.024 -13.789 1.00 91.00 715 ARG A CA 1
ATOM 5691 C C . ARG A 1 715 ? -2.691 14.161 -14.688 1.00 91.00 715 ARG A C 1
ATOM 5693 O O . ARG A 1 715 ? -3.703 13.636 -14.231 1.00 91.00 715 ARG A O 1
ATOM 5700 N N . MET A 1 716 ? -2.363 14.067 -15.979 1.00 93.69 716 MET A N 1
ATOM 5701 C CA . MET A 1 716 ? -3.106 13.218 -16.901 1.00 93.69 716 MET A CA 1
ATOM 5702 C C . MET A 1 716 ? -2.934 11.756 -16.477 1.00 93.69 716 MET A C 1
ATOM 5704 O O . MET A 1 716 ? -1.807 11.356 -16.180 1.00 93.69 716 MET A O 1
ATOM 5708 N N . PRO A 1 717 ? -4.011 10.953 -16.439 1.00 93.56 717 PRO A N 1
ATOM 5709 C CA . PRO A 1 717 ? -3.932 9.547 -16.084 1.00 93.56 717 PRO A CA 1
ATOM 5710 C C . PRO A 1 717 ? -3.039 8.763 -17.034 1.00 93.56 717 PRO A C 1
ATOM 5712 O O . PRO A 1 717 ? -3.311 8.639 -18.234 1.00 93.56 717 PRO A O 1
ATOM 5715 N N . GLU A 1 718 ? -1.982 8.202 -16.474 1.00 95.00 718 GLU A N 1
ATOM 5716 C CA . GLU A 1 718 ? -0.954 7.509 -17.221 1.00 95.00 718 GLU A CA 1
ATOM 5717 C C . GLU A 1 718 ? -0.383 6.331 -16.434 1.00 95.00 718 GLU A C 1
ATOM 5719 O O . GLU A 1 718 ? -0.507 6.221 -15.210 1.00 95.00 718 GLU A O 1
ATOM 5724 N N . SER A 1 719 ? 0.290 5.442 -17.156 1.00 96.31 719 SER A N 1
ATOM 5725 C CA . SER A 1 719 ? 1.065 4.379 -16.549 1.00 96.31 719 SER A CA 1
ATOM 5726 C C . SER A 1 719 ? 2.243 3.940 -17.417 1.00 96.31 719 SER A C 1
ATOM 5728 O O . SER A 1 719 ? 2.167 3.934 -18.644 1.00 96.31 719 SER A O 1
ATOM 5730 N N . ILE A 1 720 ? 3.343 3.554 -16.770 1.00 97.00 720 ILE A N 1
ATOM 5731 C CA . ILE A 1 720 ? 4.549 3.022 -17.401 1.00 97.00 720 ILE A CA 1
ATOM 5732 C C . ILE A 1 720 ? 4.761 1.585 -16.924 1.00 97.00 720 ILE A C 1
ATOM 5734 O O . ILE A 1 720 ? 4.753 1.307 -15.722 1.00 97.00 720 ILE A O 1
ATOM 5738 N N . TYR A 1 721 ? 5.022 0.676 -17.861 1.00 96.75 721 TYR A N 1
ATOM 5739 C CA . TYR A 1 721 ? 5.274 -0.731 -17.577 1.00 96.75 721 TYR A CA 1
ATOM 5740 C C . TYR A 1 721 ? 6.551 -1.250 -18.234 1.00 96.75 721 TYR A C 1
ATOM 5742 O O . TYR A 1 721 ? 6.955 -0.792 -19.306 1.00 96.75 721 TYR A O 1
ATOM 5750 N N . PHE A 1 722 ? 7.122 -2.290 -17.625 1.00 96.44 722 PHE A N 1
ATOM 5751 C CA . PHE A 1 722 ? 8.157 -3.126 -18.225 1.00 96.44 722 PHE A CA 1
ATOM 5752 C C . PHE A 1 722 ? 7.696 -4.584 -18.282 1.00 96.44 722 PHE A C 1
ATOM 5754 O O . PHE A 1 722 ? 7.516 -5.240 -17.253 1.00 96.44 722 PHE A O 1
ATOM 5761 N N . MET A 1 723 ? 7.433 -5.070 -19.494 1.00 95.69 723 MET A N 1
ATOM 5762 C CA . MET A 1 723 ? 6.658 -6.285 -19.746 1.00 95.69 723 MET A CA 1
ATOM 5763 C C . MET A 1 723 ? 7.516 -7.472 -20.197 1.00 95.69 723 MET A C 1
ATOM 5765 O O . MET A 1 723 ? 8.422 -7.332 -21.018 1.00 95.69 723 MET A O 1
ATOM 5769 N N . PHE A 1 724 ? 7.161 -8.663 -19.712 1.00 96.19 724 PHE A N 1
ATOM 5770 C CA . PHE A 1 724 ? 7.805 -9.938 -20.008 1.00 96.19 724 PHE A CA 1
ATOM 5771 C C . PHE A 1 724 ? 6.771 -11.008 -20.380 1.00 96.19 724 PHE A C 1
ATOM 5773 O O . PHE A 1 724 ? 5.973 -11.434 -19.543 1.00 96.19 724 PHE A O 1
ATOM 5780 N N . ARG A 1 725 ? 6.821 -11.475 -21.629 1.00 96.19 725 ARG A N 1
ATOM 5781 C CA . ARG A 1 725 ? 6.058 -12.613 -22.157 1.00 96.19 725 ARG A CA 1
ATOM 5782 C C . ARG A 1 725 ? 7.013 -13.640 -22.765 1.00 96.19 725 ARG A C 1
ATOM 5784 O O . ARG A 1 725 ? 7.333 -13.522 -23.945 1.00 96.19 725 ARG A O 1
ATOM 5791 N N . PRO A 1 726 ? 7.529 -14.597 -21.975 1.00 95.88 726 PRO A N 1
ATOM 5792 C CA . PRO A 1 726 ? 8.418 -15.626 -22.493 1.00 95.88 726 PRO A CA 1
ATOM 5793 C C . PRO A 1 726 ? 7.667 -16.600 -23.405 1.00 95.88 726 PRO A C 1
ATOM 5795 O O . PRO A 1 726 ? 6.443 -16.724 -23.329 1.00 95.88 726 PRO A O 1
ATOM 5798 N N . ILE A 1 727 ? 8.413 -17.336 -24.230 1.00 95.56 727 ILE A N 1
ATOM 5799 C CA . ILE A 1 727 ? 7.867 -18.456 -25.004 1.00 95.56 727 ILE A CA 1
ATOM 5800 C C . ILE A 1 727 ? 7.195 -19.445 -24.047 1.00 95.56 727 ILE A C 1
ATOM 5802 O O . ILE A 1 727 ? 7.788 -19.882 -23.055 1.00 95.56 727 ILE A O 1
ATOM 5806 N N . SER A 1 728 ? 5.943 -19.794 -24.351 1.00 90.69 728 SER A N 1
ATOM 5807 C CA . SER A 1 728 ? 5.156 -20.684 -23.504 1.00 90.69 728 SER A CA 1
ATOM 5808 C C . SER A 1 728 ? 5.776 -22.080 -23.435 1.00 90.69 728 SER A C 1
ATOM 5810 O O . SER A 1 728 ? 6.078 -22.711 -24.448 1.00 90.69 728 SER A O 1
ATOM 5812 N N . ASN A 1 729 ? 5.928 -22.582 -22.215 1.00 90.19 729 ASN A N 1
ATOM 5813 C CA . ASN A 1 729 ? 6.374 -23.928 -21.913 1.00 90.19 729 ASN A CA 1
ATOM 5814 C C . ASN A 1 729 ? 5.348 -24.610 -20.990 1.00 90.19 729 ASN A C 1
ATOM 5816 O O . ASN A 1 729 ? 5.178 -24.184 -19.846 1.00 90.19 729 ASN A O 1
ATOM 5820 N N . PRO A 1 730 ? 4.702 -25.706 -21.425 1.00 88.56 730 PRO A N 1
ATOM 5821 C CA . PRO A 1 730 ? 3.649 -26.364 -20.649 1.00 88.56 730 PRO A CA 1
ATOM 5822 C C . PRO A 1 730 ? 4.141 -26.998 -19.338 1.00 88.56 730 PRO A C 1
ATOM 5824 O O . PRO A 1 730 ? 3.326 -27.393 -18.509 1.00 88.56 730 PRO A O 1
ATOM 5827 N N . LYS A 1 731 ? 5.460 -27.123 -19.134 1.00 91.19 731 LYS A N 1
ATOM 5828 C CA . LYS A 1 731 ? 6.054 -27.625 -17.884 1.00 91.19 731 LYS A CA 1
ATOM 5829 C C . LYS A 1 731 ? 6.264 -26.534 -16.832 1.00 91.19 731 LYS A C 1
ATOM 5831 O O . LYS A 1 731 ? 6.587 -26.861 -15.691 1.00 91.19 731 LYS A O 1
ATOM 5836 N N . LEU A 1 732 ? 6.145 -25.263 -17.215 1.00 94.19 732 LEU A N 1
ATOM 5837 C CA . LEU A 1 732 ? 6.412 -24.114 -16.357 1.00 94.19 732 LEU A CA 1
ATOM 5838 C C . LEU A 1 732 ? 5.104 -23.413 -15.984 1.00 94.19 732 LEU A C 1
ATOM 5840 O O . LEU A 1 732 ? 4.152 -23.366 -16.761 1.00 94.19 732 LEU A O 1
ATOM 5844 N N . SER A 1 733 ? 5.077 -22.844 -14.784 1.00 95.50 733 SER A N 1
ATOM 5845 C CA . SER A 1 733 ? 3.931 -22.123 -14.230 1.00 95.50 733 SER A CA 1
ATOM 5846 C C . SER A 1 733 ? 4.383 -20.806 -13.614 1.00 95.50 733 SER A C 1
ATOM 5848 O O . SER A 1 733 ? 5.490 -20.714 -13.075 1.00 95.50 733 SER A O 1
ATOM 5850 N N . TRP A 1 734 ? 3.530 -19.787 -13.713 1.00 96.94 734 TRP A N 1
ATOM 5851 C CA . TRP A 1 734 ? 3.771 -18.491 -13.093 1.00 96.94 734 TRP A CA 1
ATOM 5852 C C . TRP A 1 734 ? 3.475 -18.536 -11.595 1.00 96.94 734 TRP A C 1
ATOM 5854 O O . TRP A 1 734 ? 2.468 -19.091 -11.169 1.00 96.94 734 TRP A O 1
ATOM 5864 N N . LYS A 1 735 ? 4.352 -17.924 -10.803 1.00 96.62 735 LYS A N 1
ATOM 5865 C CA . LYS A 1 735 ? 4.220 -17.737 -9.358 1.00 96.62 735 LYS A CA 1
ATOM 5866 C C . LYS A 1 735 ? 4.655 -16.316 -9.004 1.00 96.62 735 LYS A C 1
ATOM 5868 O O . LYS A 1 735 ? 5.637 -15.808 -9.552 1.00 96.62 735 LYS A O 1
ATOM 5873 N N . LEU A 1 736 ? 3.954 -15.697 -8.065 1.00 96.88 736 LEU A N 1
ATOM 5874 C CA . LEU A 1 736 ? 4.315 -14.418 -7.456 1.00 96.88 736 LEU A CA 1
ATOM 5875 C C . LEU A 1 736 ? 5.073 -14.704 -6.156 1.00 96.88 736 LEU A C 1
ATOM 5877 O O . LEU A 1 736 ? 4.609 -15.520 -5.362 1.00 96.88 736 LEU A O 1
ATOM 5881 N N . HIS A 1 737 ? 6.221 -14.068 -5.922 1.00 96.31 737 HIS A N 1
ATOM 5882 C CA . HIS A 1 737 ? 6.876 -14.129 -4.615 1.00 96.31 737 HIS A CA 1
ATOM 5883 C C . HIS A 1 737 ? 6.401 -12.944 -3.776 1.00 96.31 737 HIS A C 1
ATOM 5885 O O . HIS A 1 737 ? 6.693 -11.795 -4.109 1.00 96.31 737 HIS A O 1
ATOM 5891 N N . LYS A 1 738 ? 5.632 -13.239 -2.730 1.00 96.12 738 LYS A N 1
ATOM 5892 C CA . LYS A 1 738 ? 5.028 -12.268 -1.823 1.00 96.12 738 LYS A CA 1
ATOM 5893 C C . LYS A 1 738 ? 5.386 -12.622 -0.398 1.00 96.12 738 LYS A C 1
ATOM 5895 O O . LYS A 1 738 ? 5.129 -13.749 0.013 1.00 96.12 738 LYS A O 1
ATOM 5900 N N . VAL A 1 739 ? 5.932 -11.672 0.354 1.00 95.31 739 VAL A N 1
ATOM 5901 C CA . VAL A 1 739 ? 6.214 -11.803 1.791 1.00 95.31 739 VAL A CA 1
ATOM 5902 C C . VAL A 1 739 ? 6.828 -13.179 2.126 1.00 95.31 739 VAL A C 1
ATOM 5904 O O . VAL A 1 739 ? 6.384 -13.901 3.017 1.00 95.31 739 VAL A O 1
ATOM 5907 N N . GLY A 1 740 ? 7.873 -13.571 1.385 1.00 93.44 740 GLY A N 1
ATOM 5908 C CA . GLY A 1 740 ? 8.596 -14.830 1.622 1.00 93.44 740 GLY A CA 1
ATOM 5909 C C . GLY A 1 740 ? 7.880 -16.109 1.165 1.00 93.44 740 GLY A C 1
ATOM 5910 O O . GLY A 1 740 ? 8.353 -17.209 1.452 1.00 93.44 740 GLY A O 1
ATOM 5911 N N . GLN A 1 741 ? 6.743 -16.003 0.473 1.00 96.12 741 GLN A N 1
ATOM 5912 C CA . GLN A 1 741 ? 5.929 -17.129 0.015 1.00 96.12 741 GLN A CA 1
ATOM 5913 C C . GLN A 1 741 ? 5.659 -17.057 -1.492 1.00 96.12 741 GLN A C 1
ATOM 5915 O O . GLN A 1 741 ? 5.530 -15.984 -2.072 1.00 96.12 741 GLN A O 1
ATOM 5920 N N . PHE A 1 742 ? 5.514 -18.220 -2.132 1.00 95.81 742 PHE A N 1
ATOM 5921 C CA . PHE A 1 742 ? 5.029 -18.303 -3.511 1.00 95.81 742 PHE A CA 1
ATOM 5922 C C . PHE A 1 742 ? 3.501 -18.375 -3.544 1.00 95.81 742 PHE A C 1
ATOM 5924 O O . PHE A 1 742 ? 2.915 -19.255 -2.908 1.00 95.81 742 PHE A O 1
ATOM 5931 N N . ILE A 1 743 ? 2.888 -17.486 -4.323 1.00 96.44 743 ILE A N 1
ATOM 5932 C CA . ILE A 1 743 ? 1.447 -17.394 -4.562 1.00 96.44 743 ILE A CA 1
ATOM 5933 C C . ILE A 1 743 ? 1.151 -17.719 -6.027 1.00 96.44 743 ILE A C 1
ATOM 5935 O O . ILE A 1 743 ? 1.831 -17.236 -6.935 1.00 96.44 743 ILE A O 1
ATOM 5939 N N . ASP A 1 744 ? 0.138 -18.553 -6.247 1.00 95.75 744 ASP A N 1
ATOM 5940 C CA . ASP A 1 744 ? -0.384 -18.862 -7.576 1.00 95.75 744 ASP A CA 1
ATOM 5941 C C . ASP A 1 744 ? -1.324 -17.729 -8.036 1.00 95.75 744 ASP A C 1
ATOM 5943 O O . ASP A 1 744 ? -2.365 -17.530 -7.399 1.00 95.75 744 ASP A O 1
ATOM 5947 N N . PRO A 1 745 ? -1.000 -16.995 -9.120 1.00 95.38 745 PRO A N 1
ATOM 5948 C CA . PRO A 1 745 ? -1.845 -15.918 -9.636 1.00 95.38 745 PRO A CA 1
ATOM 5949 C C . PRO A 1 745 ? -3.210 -16.406 -10.153 1.00 95.38 745 PRO A C 1
ATOM 5951 O O . PRO A 1 745 ? -4.118 -15.601 -10.317 1.00 95.38 745 PRO A O 1
ATOM 5954 N N . LEU A 1 746 ? -3.396 -17.710 -10.395 1.00 95.25 746 LEU A N 1
ATOM 5955 C CA . LEU A 1 746 ? -4.688 -18.283 -10.794 1.00 95.25 746 LEU A CA 1
ATOM 5956 C C . LEU A 1 746 ? -5.580 -18.660 -9.598 1.00 95.25 746 LEU A C 1
ATOM 5958 O O . LEU A 1 746 ? -6.764 -18.947 -9.783 1.00 95.25 746 LEU A O 1
ATOM 5962 N N . ASN A 1 747 ? -5.050 -18.651 -8.369 1.00 95.56 747 ASN A N 1
ATOM 5963 C CA . ASN A 1 747 ? -5.783 -19.024 -7.155 1.00 95.56 747 ASN A CA 1
ATOM 5964 C C . ASN A 1 747 ? -6.195 -17.800 -6.317 1.00 95.56 747 ASN A C 1
ATOM 5966 O O . ASN A 1 747 ? -5.944 -17.737 -5.111 1.00 95.56 747 ASN A O 1
ATOM 5970 N N . VAL A 1 748 ? -6.850 -16.833 -6.959 1.00 95.25 748 VAL A N 1
ATOM 5971 C CA . VAL A 1 748 ? -7.340 -15.597 -6.331 1.00 95.25 748 VAL A CA 1
ATOM 5972 C C . VAL A 1 748 ? -8.864 -15.654 -6.157 1.00 95.25 748 VAL A C 1
ATOM 5974 O O . VAL A 1 748 ? -9.593 -16.174 -7.011 1.00 95.25 748 VAL A O 1
ATOM 5977 N N . ILE A 1 749 ? -9.372 -15.160 -5.028 1.00 93.88 749 ILE A N 1
ATOM 5978 C CA . ILE A 1 749 ? -10.807 -15.046 -4.738 1.00 93.88 749 ILE A CA 1
ATOM 5979 C C . ILE A 1 749 ? -11.481 -14.061 -5.708 1.00 93.88 749 ILE A C 1
ATOM 5981 O O . ILE A 1 749 ? -10.851 -13.144 -6.235 1.00 93.88 749 ILE A O 1
ATOM 5985 N N . LEU A 1 750 ? -12.779 -14.237 -5.957 1.00 90.88 750 LEU A N 1
ATOM 5986 C CA . LEU A 1 750 ? -13.549 -13.245 -6.711 1.00 90.88 750 LEU A CA 1
ATOM 5987 C C . LEU A 1 750 ? -13.539 -11.902 -5.959 1.00 90.88 750 LEU A C 1
ATOM 5989 O O . LEU A 1 750 ? -13.596 -11.905 -4.730 1.00 90.88 750 LEU A O 1
ATOM 5993 N N . ASN A 1 751 ? -13.448 -10.793 -6.700 1.00 89.31 751 ASN A N 1
ATOM 5994 C CA . ASN A 1 751 ? -13.229 -9.424 -6.203 1.00 89.31 751 ASN A CA 1
ATOM 5995 C C . ASN A 1 751 ? -11.896 -9.190 -5.472 1.00 89.31 751 ASN A C 1
ATOM 5997 O O . ASN A 1 751 ? -11.606 -8.065 -5.089 1.00 89.31 751 ASN A O 1
ATOM 6001 N N . GLY A 1 752 ? -11.066 -10.223 -5.309 1.00 90.69 752 GLY A N 1
ATOM 6002 C CA . GLY A 1 752 ? -9.673 -10.045 -4.923 1.00 90.69 752 GLY A CA 1
ATOM 6003 C C . GLY A 1 752 ? -8.844 -9.446 -6.058 1.00 90.69 752 GLY A C 1
ATOM 6004 O O . GLY A 1 752 ? -9.303 -9.307 -7.197 1.00 90.69 752 GLY A O 1
ATOM 6005 N N . SER A 1 753 ? -7.587 -9.145 -5.763 1.00 91.12 753 SER A N 1
ATOM 6006 C CA . SER A 1 753 ? -6.662 -8.558 -6.720 1.00 91.12 753 SER A CA 1
ATOM 6007 C C . SER A 1 753 ? -6.201 -9.599 -7.738 1.00 91.12 753 SER A C 1
ATOM 6009 O O . SER A 1 753 ? -5.294 -10.376 -7.475 1.00 91.12 753 SER A O 1
ATOM 6011 N N . GLN A 1 754 ? -6.899 -9.681 -8.874 1.00 90.62 754 GLN A N 1
ATOM 6012 C CA . GLN A 1 754 ? -6.699 -10.721 -9.899 1.00 90.62 754 GLN A CA 1
ATOM 6013 C C . GLN A 1 754 ? -5.580 -10.383 -10.885 1.00 90.62 754 GLN A C 1
ATOM 6015 O O . GLN A 1 754 ? -4.932 -11.284 -11.412 1.00 90.62 754 GLN A O 1
ATOM 6020 N N . ILE A 1 755 ? -5.419 -9.095 -11.207 1.00 90.38 755 ILE A N 1
ATOM 6021 C CA . ILE A 1 755 ? -4.442 -8.647 -12.203 1.00 90.38 755 ILE A CA 1
ATOM 6022 C C . ILE A 1 755 ? -3.348 -7.780 -11.607 1.00 90.38 755 ILE A C 1
ATOM 6024 O O . ILE A 1 755 ? -2.250 -7.810 -12.137 1.00 90.38 755 ILE A O 1
ATOM 6028 N N . LEU A 1 756 ? -3.600 -7.038 -10.529 1.00 91.75 756 LEU A N 1
ATOM 6029 C CA . LEU A 1 756 ? -2.599 -6.198 -9.872 1.00 91.75 756 LEU A CA 1
ATOM 6030 C C . LEU A 1 756 ? -2.141 -6.868 -8.584 1.00 91.75 756 LEU A C 1
ATOM 6032 O O . LEU A 1 756 ? -2.948 -7.292 -7.773 1.00 91.75 756 LEU A O 1
ATOM 6036 N N . HIS A 1 757 ? -0.845 -6.979 -8.367 1.00 95.06 757 HIS A N 1
ATOM 6037 C CA . HIS A 1 757 ? -0.306 -7.510 -7.120 1.00 95.06 757 HIS A CA 1
ATOM 6038 C C . HIS A 1 757 ? 0.955 -6.741 -6.752 1.00 95.06 757 HIS A C 1
ATOM 6040 O O . HIS A 1 757 ? 1.584 -6.157 -7.632 1.00 95.06 757 HIS A O 1
ATOM 6046 N N . ALA A 1 758 ? 1.383 -6.798 -5.491 1.00 95.12 758 ALA A N 1
ATOM 6047 C CA . ALA A 1 758 ? 2.761 -6.461 -5.147 1.00 95.12 758 ALA A CA 1
ATOM 6048 C C . ALA A 1 758 ? 3.589 -7.711 -4.836 1.00 95.12 758 ALA A C 1
ATOM 6050 O O . ALA A 1 758 ? 3.066 -8.739 -4.404 1.00 95.12 758 ALA A O 1
ATOM 6051 N N . VAL A 1 759 ? 4.892 -7.614 -5.100 1.00 95.19 759 VAL A N 1
ATOM 6052 C CA . VAL A 1 759 ? 5.899 -8.636 -4.809 1.00 95.19 759 VAL A CA 1
ATOM 6053 C C . VAL A 1 759 ? 7.018 -8.050 -3.947 1.00 95.19 759 VAL A C 1
ATOM 6055 O O . VAL A 1 759 ? 7.529 -6.954 -4.197 1.00 95.19 759 VAL A O 1
ATOM 6058 N N . ASP A 1 760 ? 7.457 -8.797 -2.935 1.00 92.81 760 ASP A N 1
ATOM 6059 C CA . ASP A 1 760 ? 8.610 -8.423 -2.105 1.00 92.81 760 ASP A CA 1
ATOM 6060 C C . ASP A 1 760 ? 9.925 -8.736 -2.826 1.00 92.81 760 ASP A C 1
ATOM 6062 O O . ASP A 1 760 ? 10.904 -8.010 -2.664 1.00 92.81 760 ASP A O 1
ATOM 6066 N N . LYS A 1 761 ? 9.940 -9.761 -3.689 1.00 91.69 761 LYS A N 1
ATOM 6067 C CA . LYS A 1 761 ? 11.130 -10.163 -4.451 1.00 91.69 761 LYS A CA 1
ATOM 6068 C C . LYS A 1 761 ? 10.955 -10.098 -5.967 1.00 91.69 761 LYS A C 1
ATOM 6070 O O . LYS A 1 761 ? 11.779 -9.480 -6.635 1.00 91.69 761 LYS A O 1
ATOM 6075 N N . GLY A 1 762 ? 9.927 -10.740 -6.522 1.00 94.50 762 GLY A N 1
ATOM 6076 C CA . GLY A 1 762 ? 9.785 -10.872 -7.972 1.00 94.50 762 GLY A CA 1
ATOM 6077 C C . GLY A 1 762 ? 8.760 -11.910 -8.423 1.00 94.50 762 GLY A C 1
ATOM 6078 O O . GLY A 1 762 ? 7.925 -12.374 -7.643 1.00 94.50 762 GLY A O 1
ATOM 6079 N N . VAL A 1 763 ? 8.853 -12.298 -9.693 1.00 97.06 763 VAL A N 1
ATOM 6080 C CA . VAL A 1 763 ? 7.975 -13.281 -10.346 1.00 97.06 763 VAL A CA 1
ATOM 6081 C C . VAL A 1 763 ? 8.765 -14.448 -10.925 1.00 97.06 763 VAL A C 1
ATOM 6083 O O . VAL A 1 763 ? 9.923 -14.311 -11.313 1.00 97.06 763 VAL A O 1
ATOM 6086 N N . TYR A 1 764 ? 8.140 -15.620 -10.968 1.00 96.56 764 TYR A N 1
ATOM 6087 C CA . TYR A 1 764 ? 8.815 -16.879 -11.267 1.00 96.56 764 TYR A CA 1
ATOM 6088 C C . TYR A 1 764 ? 7.999 -17.676 -12.276 1.00 96.56 764 TYR A C 1
ATOM 6090 O O . TYR A 1 764 ? 6.861 -18.036 -11.996 1.00 96.56 764 TYR A O 1
ATOM 6098 N N . TYR A 1 765 ? 8.594 -17.994 -13.420 1.00 96.06 765 TYR A N 1
ATOM 6099 C CA . TYR A 1 765 ? 8.052 -18.897 -14.426 1.00 96.06 765 TYR A CA 1
ATOM 6100 C C . TYR A 1 765 ? 8.848 -20.204 -14.403 1.00 96.06 765 TYR A C 1
ATOM 6102 O O . TYR A 1 765 ? 9.874 -20.363 -15.068 1.00 96.06 765 TYR A O 1
ATOM 6110 N N . THR A 1 766 ? 8.419 -21.118 -13.533 1.00 94.06 766 THR A N 1
ATOM 6111 C CA . THR A 1 766 ? 9.231 -22.267 -13.105 1.00 94.06 766 THR A CA 1
ATOM 6112 C C . THR A 1 766 ? 8.433 -23.564 -13.026 1.00 94.06 766 THR A C 1
ATOM 6114 O O . THR A 1 766 ? 7.202 -23.553 -12.924 1.00 94.06 766 THR A O 1
ATOM 6117 N N . ASP A 1 767 ? 9.143 -24.693 -13.056 1.00 91.75 767 ASP A N 1
ATOM 6118 C CA . ASP A 1 767 ? 8.587 -26.023 -12.812 1.00 91.75 767 ASP A CA 1
ATOM 6119 C C . ASP A 1 767 ? 8.331 -26.275 -11.306 1.00 91.75 767 ASP A C 1
ATOM 6121 O O . ASP A 1 767 ? 8.458 -25.392 -10.445 1.00 91.75 767 ASP A O 1
ATOM 6125 N N . SER A 1 768 ? 7.950 -27.506 -10.956 1.00 86.94 768 SER A N 1
ATOM 6126 C CA . SER A 1 768 ? 7.727 -27.919 -9.564 1.00 86.94 768 SER A CA 1
ATOM 6127 C C . SER A 1 768 ? 9.004 -27.975 -8.714 1.00 86.94 768 SER A C 1
ATOM 6129 O O . SER A 1 768 ? 8.915 -28.026 -7.491 1.00 86.94 768 SER A O 1
ATOM 6131 N N . ARG A 1 769 ? 10.188 -27.970 -9.339 1.00 85.50 769 ARG A N 1
ATOM 6132 C CA . ARG A 1 769 ? 11.508 -27.922 -8.689 1.00 85.50 769 ARG A CA 1
ATOM 6133 C C . ARG A 1 769 ? 12.076 -26.500 -8.646 1.00 85.50 769 ARG A C 1
ATOM 6135 O O . ARG A 1 769 ? 13.224 -26.327 -8.248 1.00 85.50 769 ARG A O 1
ATOM 6142 N N . ASN A 1 770 ? 11.275 -25.500 -9.025 1.00 84.06 770 ASN A N 1
ATOM 6143 C CA . ASN A 1 770 ? 11.658 -24.094 -9.160 1.00 84.06 770 ASN A CA 1
ATOM 6144 C C . ASN A 1 770 ? 12.767 -23.846 -10.202 1.00 84.06 770 ASN A C 1
ATOM 6146 O O . ASN A 1 770 ? 13.469 -22.843 -10.124 1.00 84.06 770 ASN A O 1
ATOM 6150 N N . GLN A 1 771 ? 12.902 -24.732 -11.194 1.00 86.62 771 GLN A N 1
ATOM 6151 C CA . GLN A 1 771 ? 13.801 -24.556 -12.336 1.00 86.62 771 GLN A CA 1
ATOM 6152 C C . GLN A 1 771 ? 13.060 -23.833 -13.467 1.00 86.62 771 GLN A C 1
ATOM 6154 O O . GLN A 1 771 ? 11.879 -24.093 -13.707 1.00 86.62 771 GLN A O 1
ATOM 6159 N N . GLY A 1 772 ? 13.735 -22.919 -14.161 1.00 91.31 772 GLY A N 1
ATOM 6160 C CA . GLY A 1 772 ? 13.142 -22.104 -15.221 1.00 91.31 772 GLY A CA 1
ATOM 6161 C C . GLY A 1 772 ? 13.646 -20.666 -15.188 1.00 91.31 772 GLY A C 1
ATOM 6162 O O . GLY A 1 772 ? 14.841 -20.437 -15.007 1.00 91.31 772 GLY A O 1
ATOM 6163 N N . LEU A 1 773 ? 12.718 -19.729 -15.375 1.00 92.88 773 LEU A N 1
ATOM 6164 C CA . LEU A 1 773 ? 12.948 -18.290 -15.444 1.00 92.88 773 LEU A CA 1
ATOM 6165 C C . LEU A 1 773 ? 12.480 -17.619 -14.147 1.00 92.88 773 LEU A C 1
ATOM 6167 O O . LEU A 1 773 ? 11.325 -17.775 -13.753 1.00 92.88 773 LEU A O 1
ATOM 6171 N N . SER A 1 774 ? 13.333 -16.825 -13.506 1.00 94.56 774 SER A N 1
ATOM 6172 C CA . SER A 1 774 ? 12.912 -15.890 -12.454 1.00 94.56 774 SER A CA 1
ATOM 6173 C C . SER A 1 774 ? 13.226 -14.457 -12.855 1.00 94.56 774 SER A C 1
ATOM 6175 O O . SER A 1 774 ? 14.230 -14.213 -13.517 1.00 94.56 774 SER A O 1
ATOM 6177 N N . ILE A 1 775 ? 12.381 -13.517 -12.440 1.00 95.31 775 ILE A N 1
ATOM 6178 C CA . ILE A 1 775 ? 12.574 -12.082 -12.638 1.00 95.31 775 ILE A CA 1
ATOM 6179 C C . ILE A 1 775 ? 12.429 -11.418 -11.271 1.00 95.31 775 ILE A C 1
ATOM 6181 O O . ILE A 1 775 ? 11.315 -11.199 -10.789 1.00 95.31 775 ILE A O 1
ATOM 6185 N N . ASP A 1 776 ? 13.562 -11.128 -10.642 1.00 94.06 776 ASP A N 1
ATOM 6186 C CA . ASP A 1 776 ? 13.609 -10.394 -9.380 1.00 94.06 776 ASP A CA 1
ATOM 6187 C C . ASP A 1 776 ? 13.628 -8.885 -9.658 1.00 94.06 776 ASP A C 1
ATOM 6189 O O . ASP A 1 776 ? 14.298 -8.425 -10.583 1.00 94.06 776 ASP A O 1
ATOM 6193 N N . SER A 1 777 ? 12.912 -8.112 -8.845 1.00 92.19 777 SER A N 1
ATOM 6194 C CA . SER A 1 777 ? 12.771 -6.662 -8.978 1.00 92.19 777 SER A CA 1
ATOM 6195 C C . SER A 1 777 ? 13.104 -5.982 -7.649 1.00 92.19 777 SER A C 1
ATOM 6197 O O . SER A 1 777 ? 12.279 -5.977 -6.735 1.00 92.19 777 SER A O 1
ATOM 6199 N N . PRO A 1 778 ? 14.307 -5.411 -7.483 1.00 90.81 778 PRO A N 1
ATOM 6200 C CA . PRO A 1 778 ? 14.705 -4.799 -6.218 1.00 90.81 778 PRO A CA 1
ATOM 6201 C C . PRO A 1 778 ? 13.961 -3.492 -5.924 1.00 90.81 778 PRO A C 1
ATOM 6203 O O . PRO A 1 778 ? 13.756 -3.192 -4.750 1.00 90.81 778 PRO A O 1
ATOM 6206 N N . ASP A 1 779 ? 13.502 -2.771 -6.951 1.00 92.69 779 ASP A N 1
ATOM 6207 C CA . ASP A 1 779 ? 13.028 -1.385 -6.816 1.00 92.69 779 ASP A CA 1
ATOM 6208 C C . ASP A 1 779 ? 11.554 -1.187 -7.187 1.00 92.69 779 ASP A C 1
ATOM 6210 O O . ASP A 1 779 ? 10.976 -0.161 -6.844 1.00 92.69 779 ASP A O 1
ATOM 6214 N N . VAL A 1 780 ? 10.933 -2.150 -7.872 1.00 94.44 780 VAL A N 1
ATOM 6215 C CA . VAL A 1 780 ? 9.519 -2.084 -8.275 1.00 94.44 780 VAL A CA 1
ATOM 6216 C C . VAL A 1 780 ? 8.748 -3.181 -7.559 1.00 94.44 780 VAL A C 1
ATOM 6218 O O . VAL A 1 780 ? 9.122 -4.352 -7.652 1.00 94.44 780 VAL A O 1
ATOM 6221 N N . ALA A 1 781 ? 7.687 -2.801 -6.849 1.00 94.56 781 ALA A N 1
ATOM 6222 C CA . ALA A 1 781 ? 6.847 -3.733 -6.101 1.00 94.56 781 ALA A CA 1
ATOM 6223 C C . ALA A 1 781 ? 5.638 -4.215 -6.913 1.00 94.56 781 ALA A C 1
ATOM 6225 O O . ALA A 1 781 ? 5.320 -5.398 -6.868 1.00 94.56 781 ALA A O 1
ATOM 6226 N N . VAL A 1 782 ? 4.967 -3.320 -7.643 1.00 95.88 782 VAL A N 1
ATOM 6227 C CA . VAL A 1 782 ? 3.685 -3.618 -8.298 1.00 95.88 782 VAL A CA 1
ATOM 6228 C C . VAL A 1 782 ? 3.898 -4.357 -9.621 1.00 95.88 782 VAL A C 1
ATOM 6230 O O . VAL A 1 782 ? 4.728 -3.974 -10.450 1.00 95.88 782 VAL A O 1
ATOM 6233 N N . VAL A 1 783 ? 3.133 -5.427 -9.822 1.00 95.94 783 VAL A N 1
ATOM 6234 C CA . VAL A 1 783 ? 3.170 -6.300 -10.995 1.00 95.94 783 VAL A CA 1
ATOM 6235 C C . VAL A 1 783 ? 1.758 -6.570 -11.494 1.00 95.94 783 VAL A C 1
ATOM 6237 O O . VAL A 1 783 ? 0.863 -6.924 -10.727 1.00 95.94 783 VAL A O 1
ATOM 6240 N N . ASN A 1 784 ? 1.597 -6.479 -12.809 1.00 95.69 784 ASN A N 1
ATOM 6241 C CA . ASN A 1 784 ? 0.407 -6.874 -13.529 1.00 95.69 784 ASN A CA 1
ATOM 6242 C C . ASN A 1 784 ? 0.551 -8.308 -14.047 1.00 95.69 784 ASN A C 1
ATOM 6244 O O . ASN A 1 784 ? 1.500 -8.620 -14.773 1.00 95.69 784 ASN A O 1
ATOM 6248 N N . VAL A 1 785 ? -0.426 -9.154 -13.743 1.00 95.44 785 VAL A N 1
ATOM 6249 C CA . VAL A 1 785 ? -0.595 -10.479 -14.340 1.00 95.44 785 VAL A CA 1
ATOM 6250 C C . VAL A 1 785 ? -1.226 -10.314 -15.717 1.00 95.44 785 VAL A C 1
ATOM 6252 O O . VAL A 1 785 ? -2.276 -9.686 -15.866 1.00 95.44 785 VAL A O 1
ATOM 6255 N N . LEU A 1 786 ? -0.584 -10.877 -16.739 1.00 95.00 786 LEU A N 1
ATOM 6256 C CA . LEU A 1 786 ? -1.058 -10.802 -18.116 1.00 95.00 786 LEU A CA 1
ATOM 6257 C C . LEU A 1 786 ? -1.717 -12.109 -18.535 1.00 95.00 786 LEU A C 1
ATOM 6259 O O . LEU A 1 786 ? -1.229 -13.201 -18.246 1.00 95.00 786 LEU A O 1
ATOM 6263 N N . THR A 1 787 ? -2.822 -11.977 -19.256 1.00 93.06 787 THR A N 1
ATOM 6264 C CA . THR A 1 787 ? -3.562 -13.097 -19.838 1.00 93.06 787 THR A CA 1
ATOM 6265 C C . THR A 1 787 ? -3.345 -13.125 -21.355 1.00 93.06 787 THR A C 1
ATOM 6267 O O . THR A 1 787 ? -3.015 -12.082 -21.933 1.00 93.06 787 THR A O 1
ATOM 6270 N N . PRO A 1 788 ? -3.559 -14.272 -22.028 1.00 91.50 788 PRO A N 1
ATOM 6271 C CA . PRO A 1 788 ? -3.437 -14.373 -23.480 1.00 91.50 788 PRO A CA 1
ATOM 6272 C C . PRO A 1 788 ? -4.153 -13.245 -24.228 1.00 91.50 788 PRO A C 1
ATOM 6274 O O . PRO A 1 788 ? -5.367 -13.080 -24.123 1.00 91.50 788 PRO A O 1
ATOM 6277 N N . GLY A 1 789 ? -3.383 -12.457 -24.981 1.00 86.25 789 GLY A N 1
ATOM 6278 C CA . GLY A 1 789 ? -3.894 -11.341 -25.784 1.00 86.25 789 GLY A CA 1
ATOM 6279 C C . GLY A 1 789 ? -4.221 -10.056 -25.012 1.00 86.25 789 GLY A C 1
ATOM 6280 O O . GLY A 1 789 ? -4.565 -9.059 -25.645 1.00 86.25 789 GLY A O 1
ATOM 6281 N N . SER A 1 790 ? -4.084 -10.020 -23.681 1.00 90.62 790 SER A N 1
ATOM 6282 C CA . SER A 1 790 ? -4.301 -8.788 -22.912 1.00 90.62 790 SER A CA 1
ATOM 6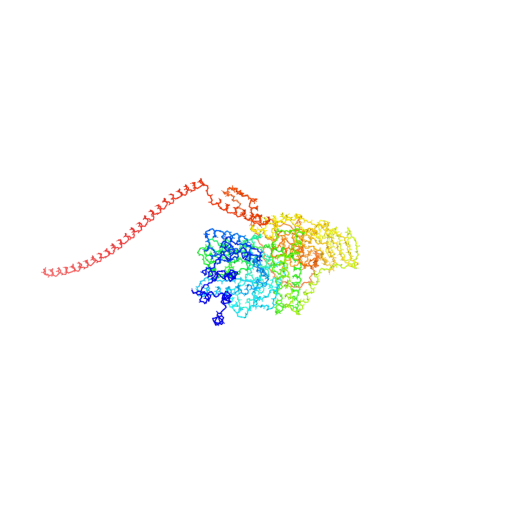283 C C . SER A 1 790 ? -3.093 -7.848 -22.972 1.00 90.62 790 SER A C 1
ATOM 6285 O O . SER A 1 790 ? -1.981 -8.242 -23.327 1.00 90.62 790 SER A O 1
ATOM 6287 N N . ARG A 1 791 ? -3.295 -6.585 -22.613 1.00 91.38 791 ARG A N 1
ATOM 6288 C CA . ARG A 1 791 ? -2.224 -5.627 -22.303 1.00 91.38 791 ARG A CA 1
ATOM 6289 C C . ARG A 1 791 ? -2.222 -5.356 -20.791 1.00 91.38 791 ARG A C 1
ATOM 6291 O O . ARG A 1 791 ? -3.218 -5.685 -20.141 1.00 91.38 791 ARG A O 1
ATOM 6298 N N . PRO A 1 792 ? -1.131 -4.828 -20.209 1.00 92.75 792 PRO A N 1
ATOM 6299 C CA . PRO A 1 792 ? -1.150 -4.409 -18.810 1.00 92.75 792 PRO A CA 1
ATOM 6300 C C . PRO A 1 792 ? -2.208 -3.323 -18.586 1.00 92.75 792 PRO A C 1
ATOM 6302 O O . PRO A 1 792 ? -2.461 -2.505 -19.471 1.00 92.75 792 PRO A O 1
ATOM 6305 N N . SER A 1 793 ? -2.834 -3.346 -17.413 1.00 88.25 793 SER A N 1
ATOM 6306 C CA . SER A 1 793 ? -3.872 -2.397 -17.017 1.00 88.25 793 SER A CA 1
ATOM 6307 C C . SER A 1 793 ? -3.822 -2.152 -15.515 1.00 88.25 793 SER A C 1
ATOM 6309 O O . SER A 1 793 ? -3.760 -3.100 -14.734 1.00 88.25 793 SER A O 1
ATOM 6311 N N . VAL A 1 794 ? -3.886 -0.883 -15.133 1.00 87.94 794 VAL A N 1
ATOM 6312 C CA . VAL A 1 794 ? -4.001 -0.404 -13.749 1.00 87.94 794 VAL A CA 1
ATOM 6313 C C . VAL A 1 794 ? -5.430 -0.484 -13.208 1.00 87.94 794 VAL A C 1
ATOM 6315 O O . VAL A 1 794 ? -5.654 -0.189 -12.051 1.00 87.94 794 VAL A O 1
ATOM 6318 N N . ILE A 1 795 ? -6.408 -0.946 -13.989 1.00 84.88 795 ILE A N 1
ATOM 6319 C CA . ILE A 1 795 ? -7.762 -1.190 -13.473 1.00 84.88 795 ILE A CA 1
ATOM 6320 C C . ILE A 1 795 ? -7.754 -2.466 -12.608 1.00 84.88 795 ILE A C 1
ATOM 6322 O O . ILE A 1 795 ? -7.519 -3.543 -13.150 1.00 84.88 795 ILE A O 1
ATOM 6326 N N . PRO A 1 796 ? -8.014 -2.400 -11.290 1.00 77.94 796 PRO A N 1
ATOM 6327 C CA . PRO A 1 796 ? -7.608 -3.444 -10.341 1.00 77.94 796 PRO A CA 1
ATOM 6328 C C . PRO A 1 796 ? -8.376 -4.765 -10.435 1.00 77.94 796 PRO A C 1
ATOM 6330 O O . PRO A 1 796 ? -7.824 -5.815 -10.096 1.00 77.94 796 PRO A O 1
ATOM 6333 N N . VAL A 1 797 ? -9.630 -4.748 -10.898 1.00 71.12 797 VAL A N 1
ATOM 6334 C CA . VAL A 1 797 ? -10.492 -5.938 -10.865 1.00 71.12 797 VAL A CA 1
ATOM 6335 C C . VAL A 1 797 ? -11.115 -6.225 -12.231 1.00 71.12 797 VAL A C 1
ATOM 6337 O O . VAL A 1 797 ? -11.822 -5.383 -12.787 1.00 71.12 797 VAL A O 1
ATOM 6340 N N . PRO A 1 798 ? -10.914 -7.436 -12.778 1.00 71.25 798 PRO A N 1
ATOM 6341 C CA . PRO A 1 798 ? -11.691 -7.932 -13.897 1.00 71.25 798 PRO A CA 1
ATOM 6342 C C . PRO A 1 798 ? -13.049 -8.464 -13.416 1.00 71.25 798 PRO A C 1
ATOM 6344 O O . PRO A 1 798 ? -13.161 -9.082 -12.362 1.00 71.25 798 PRO A O 1
ATOM 6347 N N . LEU A 1 799 ? -14.077 -8.344 -14.258 1.00 70.06 799 LEU A N 1
ATOM 6348 C CA . LEU A 1 799 ? -15.430 -8.867 -13.995 1.00 70.06 799 LEU A CA 1
ATOM 6349 C C . LEU A 1 799 ? -15.510 -10.393 -13.804 1.00 70.06 799 LEU A C 1
ATOM 6351 O O . LEU A 1 799 ? -16.557 -10.926 -13.434 1.00 70.06 799 LEU A O 1
ATOM 6355 N N . LYS A 1 800 ? -14.440 -11.120 -14.140 1.00 80.50 800 LYS A N 1
ATOM 6356 C CA . LYS A 1 800 ? -14.359 -12.581 -14.073 1.00 80.50 800 LYS A CA 1
ATOM 6357 C C . LYS A 1 800 ? -12.953 -13.005 -13.642 1.00 80.50 800 LYS A C 1
ATOM 6359 O O . LYS A 1 800 ? -11.993 -12.361 -14.066 1.00 80.50 800 LYS A O 1
ATOM 6364 N N . PRO A 1 801 ? -12.815 -14.112 -12.889 1.00 86.69 801 PRO A N 1
ATOM 6365 C CA . PRO A 1 801 ? -11.510 -14.671 -12.558 1.00 86.69 801 PRO A CA 1
ATOM 6366 C C . PRO A 1 801 ? -10.694 -15.001 -13.810 1.00 86.69 801 PRO A C 1
ATOM 6368 O O . PRO A 1 801 ? -11.242 -15.490 -14.809 1.00 86.69 801 PRO A O 1
ATOM 6371 N N . ILE A 1 802 ? -9.386 -14.768 -13.743 1.00 91.12 802 ILE A N 1
ATOM 6372 C CA . ILE A 1 802 ? -8.474 -15.110 -14.836 1.00 91.12 802 ILE A CA 1
ATOM 6373 C C . ILE A 1 802 ? -8.277 -16.630 -14.928 1.00 91.12 802 ILE A C 1
ATOM 6375 O O . ILE A 1 802 ? -8.359 -17.350 -13.935 1.00 91.12 802 ILE A O 1
ATOM 6379 N N . LYS A 1 803 ? -8.060 -17.139 -16.147 1.00 91.75 803 LYS A N 1
ATOM 6380 C CA . LYS A 1 803 ? -7.970 -18.591 -16.420 1.00 91.75 803 LYS A CA 1
ATOM 6381 C C . LYS A 1 803 ? -6.596 -19.064 -16.884 1.00 91.75 803 LYS A C 1
ATOM 6383 O O . LYS A 1 803 ? -6.331 -20.260 -16.862 1.00 91.75 803 LYS A O 1
ATOM 6388 N N . ALA A 1 804 ? -5.759 -18.147 -17.353 1.00 93.44 804 ALA A N 1
ATOM 6389 C CA . ALA A 1 804 ? -4.429 -18.438 -17.864 1.00 93.44 804 ALA A CA 1
ATOM 6390 C C . ALA A 1 804 ? -3.545 -17.201 -17.713 1.00 93.44 804 ALA A C 1
ATOM 6392 O O . ALA A 1 804 ? -4.039 -16.079 -17.835 1.00 93.44 804 ALA A O 1
ATOM 6393 N N . VAL A 1 805 ? -2.251 -17.427 -17.495 1.00 95.38 805 VAL A N 1
ATOM 6394 C CA . VAL A 1 805 ? -1.230 -16.379 -17.408 1.00 95.38 805 VAL A CA 1
ATOM 6395 C C . VAL A 1 805 ? -0.178 -16.632 -18.480 1.00 95.38 805 VAL A C 1
ATOM 6397 O O . VAL A 1 805 ? 0.362 -17.736 -18.550 1.00 95.38 805 VAL A O 1
ATOM 6400 N N . ASP A 1 806 ? 0.113 -15.626 -19.303 1.00 94.25 806 ASP A N 1
ATOM 6401 C CA . ASP A 1 806 ? 1.115 -15.706 -20.377 1.00 94.25 806 ASP A CA 1
ATOM 6402 C C . ASP A 1 806 ? 2.295 -14.740 -20.190 1.00 94.25 806 ASP A C 1
ATOM 6404 O O . ASP A 1 806 ? 3.300 -14.841 -20.892 1.00 94.25 806 ASP A O 1
ATOM 6408 N N . GLY A 1 807 ? 2.214 -13.843 -19.209 1.00 96.12 807 GLY A N 1
ATOM 6409 C CA . GLY A 1 807 ? 3.279 -12.900 -18.912 1.00 96.12 807 GLY A CA 1
ATOM 6410 C C . GLY A 1 807 ? 3.047 -12.093 -17.647 1.00 96.12 807 GLY A C 1
ATOM 6411 O O . GLY A 1 807 ? 2.020 -12.209 -16.978 1.00 96.12 807 GLY A O 1
ATOM 6412 N N . MET A 1 808 ? 4.024 -11.244 -17.355 1.00 97.25 808 MET A N 1
ATOM 6413 C CA . MET A 1 808 ? 4.018 -10.308 -16.237 1.00 97.25 808 MET A CA 1
ATOM 6414 C C . MET A 1 808 ? 4.479 -8.938 -16.727 1.00 97.25 808 MET A C 1
ATOM 6416 O O . MET A 1 808 ? 5.358 -8.851 -17.586 1.00 97.25 808 MET A O 1
ATOM 6420 N N . ALA A 1 809 ? 3.929 -7.862 -16.175 1.00 97.00 809 ALA A N 1
ATOM 6421 C CA . ALA A 1 809 ? 4.433 -6.515 -16.412 1.00 97.00 809 ALA A CA 1
ATOM 6422 C C . ALA A 1 809 ? 4.676 -5.795 -15.091 1.00 97.00 809 ALA A C 1
ATOM 6424 O O . ALA A 1 809 ? 3.768 -5.658 -14.284 1.00 97.00 809 ALA A O 1
ATOM 6425 N N . PHE A 1 810 ? 5.896 -5.323 -14.871 1.00 96.81 810 PHE A N 1
ATOM 6426 C CA . PHE A 1 810 ? 6.213 -4.504 -13.708 1.00 96.81 810 PHE A CA 1
ATOM 6427 C C . PHE A 1 810 ? 5.661 -3.104 -13.938 1.00 96.81 810 PHE A C 1
ATOM 6429 O O . PHE A 1 810 ? 6.000 -2.471 -14.939 1.00 96.81 810 PHE A O 1
ATOM 6436 N N . ASN A 1 811 ? 4.805 -2.637 -13.034 1.00 96.81 811 ASN A N 1
ATOM 6437 C CA . ASN A 1 811 ? 4.249 -1.298 -13.089 1.00 96.81 811 ASN A CA 1
ATOM 6438 C C . ASN A 1 811 ? 5.263 -0.321 -12.496 1.00 96.81 811 ASN A C 1
ATOM 6440 O O . ASN A 1 811 ? 5.398 -0.205 -11.281 1.00 96.81 811 ASN A O 1
ATOM 6444 N N . LEU A 1 812 ? 6.029 0.323 -13.376 1.00 96.00 812 LEU A N 1
ATOM 6445 C CA . LEU A 1 812 ? 7.101 1.228 -12.977 1.00 96.00 812 LEU A CA 1
ATOM 6446 C C . LEU A 1 812 ? 6.547 2.517 -12.380 1.00 96.00 812 LEU A C 1
ATOM 6448 O O . LEU A 1 812 ? 7.196 3.104 -11.524 1.00 96.00 812 LEU A O 1
ATOM 6452 N N . PHE A 1 813 ? 5.387 2.962 -12.867 1.00 95.94 813 PHE A N 1
ATOM 6453 C CA . PHE A 1 813 ? 4.717 4.172 -12.414 1.00 95.94 813 PHE A CA 1
ATOM 6454 C C . PHE A 1 813 ? 3.245 4.195 -12.867 1.00 95.94 813 PHE A C 1
ATOM 6456 O O . PHE A 1 813 ? 2.927 3.722 -13.964 1.00 95.94 813 PHE A O 1
ATOM 6463 N N . ASN A 1 814 ? 2.350 4.768 -12.058 1.00 94.56 814 ASN A N 1
ATOM 6464 C CA . ASN A 1 814 ? 1.015 5.212 -12.481 1.00 94.56 814 ASN A CA 1
ATOM 6465 C C . ASN A 1 814 ? 0.451 6.274 -11.521 1.00 94.56 814 ASN A C 1
ATOM 6467 O O . ASN A 1 814 ? 0.802 6.260 -10.352 1.00 94.56 814 ASN A O 1
ATOM 6471 N N . ASN A 1 815 ? -0.461 7.134 -11.969 1.00 91.44 815 ASN A N 1
ATOM 6472 C CA . ASN A 1 815 ? -1.149 8.140 -11.133 1.00 91.44 815 ASN A CA 1
ATOM 6473 C C . ASN A 1 815 ? -2.684 7.979 -11.152 1.00 91.44 815 ASN A C 1
ATOM 6475 O O . ASN A 1 815 ? -3.437 8.947 -11.005 1.00 91.44 815 ASN A O 1
ATOM 6479 N N . VAL A 1 816 ? -3.167 6.757 -11.397 1.00 88.06 816 VAL A N 1
ATOM 6480 C CA . VAL A 1 816 ? -4.602 6.501 -11.587 1.00 88.06 816 VAL A CA 1
ATOM 6481 C C . VAL A 1 816 ? -5.350 6.566 -10.264 1.00 88.06 816 VAL A C 1
ATOM 6483 O O . VAL A 1 816 ? -6.387 7.222 -10.187 1.00 88.06 816 VAL A O 1
ATOM 6486 N N . TRP A 1 817 ? -4.801 5.934 -9.229 1.00 84.50 817 TRP A N 1
ATOM 6487 C CA . TRP A 1 817 ? -5.358 5.943 -7.883 1.00 84.50 817 TRP A CA 1
ATOM 6488 C C . TRP A 1 817 ? -4.702 7.050 -7.051 1.00 84.50 817 TRP A C 1
ATOM 6490 O O . TRP A 1 817 ? -3.509 6.966 -6.772 1.00 84.50 817 TRP A O 1
ATOM 6500 N N . ASP A 1 818 ? -5.465 8.083 -6.693 1.00 77.38 818 ASP A N 1
ATOM 6501 C CA . ASP A 1 818 ? -5.007 9.322 -6.038 1.00 77.38 818 ASP A CA 1
ATOM 6502 C C . ASP A 1 818 ? -5.668 9.598 -4.677 1.00 77.38 818 ASP A C 1
ATOM 6504 O O . ASP A 1 818 ? -5.398 10.628 -4.057 1.00 77.38 818 ASP A O 1
ATOM 6508 N N . VAL A 1 819 ? -6.491 8.674 -4.177 1.00 77.81 819 VAL A N 1
ATOM 6509 C CA . VAL A 1 819 ? -6.995 8.720 -2.797 1.00 77.81 819 VAL A CA 1
ATOM 6510 C C . VAL A 1 819 ? -5.852 8.338 -1.873 1.00 77.81 819 VAL A C 1
ATOM 6512 O O . VAL A 1 819 ? -5.467 7.173 -1.832 1.00 77.81 819 VAL A O 1
ATOM 6515 N N . ASN A 1 820 ? -5.287 9.327 -1.178 1.00 78.88 820 ASN A N 1
ATOM 6516 C CA . ASN A 1 820 ? -4.088 9.208 -0.345 1.00 78.88 820 ASN A CA 1
ATOM 6517 C C . ASN A 1 820 ? -2.777 8.942 -1.110 1.00 78.88 820 ASN A C 1
ATOM 6519 O O . ASN A 1 820 ? -1.792 8.506 -0.511 1.00 78.88 820 ASN A O 1
ATOM 6523 N N . PHE A 1 821 ? -2.726 9.218 -2.418 1.00 87.12 821 PHE A N 1
ATOM 6524 C CA . PHE A 1 821 ? -1.551 8.985 -3.273 1.00 87.12 821 PHE A CA 1
ATOM 6525 C C . PHE A 1 821 ? -1.209 10.193 -4.145 1.00 87.12 821 PHE A C 1
ATOM 6527 O O . PHE A 1 821 ? -1.867 11.230 -4.123 1.00 87.12 821 PHE A O 1
ATOM 6534 N N . ILE A 1 822 ? -0.126 10.063 -4.908 1.00 88.62 822 ILE A N 1
ATOM 6535 C CA . ILE A 1 822 ? 0.447 11.156 -5.680 1.00 88.62 822 ILE A CA 1
ATOM 6536 C C . ILE A 1 822 ? -0.450 11.433 -6.891 1.00 88.62 822 ILE A C 1
ATOM 6538 O O . ILE A 1 822 ? -0.638 10.575 -7.753 1.00 88.62 822 ILE A O 1
ATOM 6542 N N . PHE A 1 823 ? -0.974 12.657 -6.969 1.00 86.25 823 PHE A N 1
ATOM 6543 C CA . PHE A 1 823 ? -1.917 13.067 -8.013 1.00 86.25 823 PHE A CA 1
ATOM 6544 C C . PHE A 1 823 ? -1.231 13.463 -9.332 1.00 86.25 823 PHE A C 1
ATOM 6546 O O . PHE A 1 823 ? -1.752 13.186 -10.412 1.00 86.25 823 PHE A O 1
ATOM 6553 N N . TRP A 1 824 ? -0.039 14.067 -9.278 1.00 90.88 824 TRP A N 1
ATOM 6554 C CA . TRP A 1 824 ? 0.774 14.350 -10.468 1.00 90.88 824 TRP A CA 1
ATOM 6555 C C . TRP A 1 824 ? 2.234 13.989 -10.240 1.00 90.88 824 TRP A C 1
ATOM 6557 O O . TRP A 1 824 ? 2.765 14.110 -9.136 1.00 90.88 824 TRP A O 1
ATOM 6567 N N . TYR A 1 825 ? 2.910 13.581 -11.310 1.00 92.94 825 TYR A N 1
ATOM 6568 C CA . TYR A 1 825 ? 4.317 13.210 -11.252 1.00 92.94 825 TYR A CA 1
ATOM 6569 C C . TYR A 1 825 ? 5.052 13.636 -12.529 1.00 92.94 825 TYR A C 1
ATOM 6571 O O . TYR A 1 825 ? 4.497 13.526 -13.624 1.00 92.94 825 TYR A O 1
ATOM 6579 N N . PRO A 1 826 ? 6.323 14.062 -12.434 1.00 94.06 826 PRO A N 1
ATOM 6580 C CA . PRO A 1 826 ? 7.061 14.407 -11.215 1.00 94.06 826 PRO A CA 1
ATOM 6581 C C . PRO A 1 826 ? 6.463 15.604 -10.459 1.00 94.06 826 PRO A C 1
ATOM 6583 O O . PRO A 1 826 ? 6.023 16.568 -11.077 1.00 94.06 826 PRO A O 1
ATOM 6586 N N . PHE A 1 827 ? 6.510 15.571 -9.125 1.00 91.75 827 PHE A N 1
ATOM 6587 C CA . PHE A 1 827 ? 6.166 16.722 -8.274 1.00 91.75 827 PHE A CA 1
ATOM 6588 C C . PHE A 1 827 ? 7.405 17.409 -7.671 1.00 91.75 827 PHE A C 1
ATOM 6590 O O . PHE A 1 827 ? 7.330 18.560 -7.249 1.00 91.75 827 PHE A O 1
ATOM 6597 N N . GLU A 1 828 ? 8.581 16.767 -7.711 1.00 91.19 828 GLU A N 1
ATOM 6598 C CA . GLU A 1 828 ? 9.866 17.396 -7.382 1.00 91.19 828 GLU A CA 1
ATOM 6599 C C . GLU A 1 828 ? 10.794 17.481 -8.601 1.00 91.19 828 GLU A C 1
ATOM 6601 O O . GLU A 1 828 ? 10.846 16.582 -9.438 1.00 91.19 828 GLU A O 1
ATOM 6606 N N . LYS A 1 829 ? 11.650 18.512 -8.665 1.00 89.44 829 LYS A N 1
ATOM 6607 C CA . LYS A 1 829 ? 12.645 18.663 -9.752 1.00 89.44 829 LYS A CA 1
ATOM 6608 C C . LYS A 1 829 ? 13.540 17.435 -9.927 1.00 89.44 829 LYS A C 1
ATOM 6610 O O . LYS A 1 829 ? 13.948 17.105 -11.036 1.00 89.44 829 LYS A O 1
ATOM 6615 N N . ARG A 1 830 ? 13.862 16.764 -8.821 1.00 89.00 830 ARG A N 1
ATOM 6616 C CA . ARG A 1 830 ? 14.696 15.561 -8.824 1.00 89.00 830 ARG A CA 1
ATOM 6617 C C . ARG A 1 830 ? 13.971 14.327 -9.367 1.00 89.00 830 ARG A C 1
ATOM 6619 O O . ARG A 1 830 ? 14.653 13.353 -9.657 1.00 89.00 830 ARG A O 1
ATOM 6626 N N . ASP A 1 831 ? 12.645 14.331 -9.474 1.00 92.38 831 ASP A N 1
ATOM 6627 C CA . ASP A 1 831 ? 11.828 13.184 -9.912 1.00 92.38 831 ASP A CA 1
ATOM 6628 C C . ASP A 1 831 ? 11.710 13.092 -11.440 1.00 92.38 831 ASP A C 1
ATOM 6630 O O . ASP A 1 831 ? 11.340 12.060 -11.990 1.00 92.38 831 ASP A O 1
ATOM 6634 N N . VAL A 1 832 ? 12.103 14.158 -12.142 1.00 92.62 832 VAL A N 1
ATOM 6635 C CA . VAL A 1 832 ? 12.152 14.233 -13.613 1.00 92.62 832 VAL A CA 1
ATOM 6636 C C . VAL A 1 832 ? 13.007 13.113 -14.224 1.00 92.62 832 VAL A C 1
ATOM 6638 O O . VAL A 1 832 ? 12.788 12.709 -15.369 1.00 92.62 832 VAL A O 1
ATOM 6641 N N . ASN A 1 833 ? 13.977 12.609 -13.457 1.00 94.19 833 ASN A N 1
ATOM 6642 C CA . ASN A 1 833 ? 14.817 11.480 -13.824 1.00 94.19 833 ASN A CA 1
ATOM 6643 C C . ASN A 1 833 ? 14.676 10.380 -12.769 1.00 94.19 833 ASN A C 1
ATOM 6645 O O . ASN A 1 833 ? 14.830 10.645 -11.573 1.00 94.19 833 ASN A O 1
ATOM 6649 N N . GLN A 1 834 ? 14.468 9.145 -13.214 1.00 90.19 834 GLN A N 1
ATOM 6650 C CA . GLN A 1 834 ? 14.327 7.990 -12.334 1.00 90.19 834 GLN A CA 1
ATOM 6651 C C . GLN A 1 834 ? 15.146 6.822 -12.863 1.00 90.19 834 GLN A C 1
ATOM 6653 O O . GLN A 1 834 ? 15.314 6.637 -14.070 1.00 90.19 834 GLN A O 1
ATOM 6658 N N . LYS A 1 835 ? 15.652 6.026 -11.927 1.00 89.94 835 LYS A N 1
ATOM 6659 C CA . LYS A 1 835 ? 16.334 4.773 -12.195 1.00 89.94 835 LYS A CA 1
ATOM 6660 C C . LYS A 1 835 ? 15.632 3.666 -11.426 1.00 89.94 835 LYS A C 1
ATOM 6662 O O . LYS A 1 835 ? 15.326 3.822 -10.250 1.00 89.94 835 LYS A O 1
ATOM 6667 N N . HIS A 1 836 ? 15.430 2.550 -12.106 1.00 83.44 836 HIS A N 1
ATOM 6668 C CA . HIS A 1 836 ? 15.089 1.275 -11.502 1.00 83.44 836 HIS A CA 1
ATOM 6669 C C . HIS A 1 836 ? 16.313 0.373 -11.628 1.00 83.44 836 HIS A C 1
ATOM 6671 O O . HIS A 1 836 ? 16.784 0.054 -12.727 1.00 83.44 836 HIS A O 1
ATOM 6677 N N . GLN A 1 837 ? 16.892 0.036 -10.483 1.00 67.62 837 GLN A N 1
ATOM 6678 C CA . GLN A 1 837 ? 18.054 -0.821 -10.367 1.00 67.62 837 GLN A CA 1
ATOM 6679 C C . GLN A 1 837 ? 17.725 -2.232 -10.857 1.00 67.62 837 GLN A C 1
ATOM 6681 O O . GLN A 1 837 ? 16.645 -2.760 -10.606 1.00 67.62 837 GLN A O 1
ATOM 6686 N N . LYS A 1 838 ? 18.723 -2.814 -11.534 1.00 61.81 838 LYS A N 1
ATOM 6687 C CA . LYS A 1 838 ? 18.928 -4.236 -11.843 1.00 61.81 838 LYS A CA 1
ATOM 6688 C C . LYS A 1 838 ? 17.731 -5.139 -11.527 1.00 61.81 838 LYS A C 1
ATOM 6690 O O . LYS A 1 838 ? 17.715 -5.794 -10.487 1.00 61.81 838 LYS A O 1
ATOM 6695 N N . ALA A 1 839 ? 16.773 -5.239 -12.444 1.00 65.25 839 ALA A N 1
ATOM 6696 C CA . ALA A 1 839 ? 15.944 -6.434 -12.470 1.00 65.25 839 ALA A CA 1
ATOM 6697 C C . ALA A 1 839 ? 16.857 -7.613 -12.835 1.00 65.25 839 ALA A C 1
ATOM 6699 O O . ALA A 1 839 ? 17.633 -7.521 -13.791 1.00 65.25 839 ALA A O 1
ATOM 6700 N N . PHE A 1 840 ? 16.817 -8.686 -12.049 1.00 73.56 840 PHE A N 1
ATOM 6701 C CA . PHE A 1 840 ? 17.655 -9.860 -12.275 1.00 73.56 840 PHE A CA 1
ATOM 6702 C C . PHE A 1 840 ? 16.817 -10.939 -12.929 1.00 73.56 840 PHE A C 1
ATOM 6704 O O . PHE A 1 840 ? 15.915 -11.503 -12.309 1.00 73.56 840 PHE A O 1
ATOM 6711 N N . ILE A 1 841 ? 17.143 -11.242 -14.178 1.00 82.25 841 ILE A N 1
ATOM 6712 C CA . ILE A 1 841 ? 16.566 -12.382 -14.871 1.00 82.25 841 ILE A CA 1
ATOM 6713 C C . ILE A 1 841 ? 17.501 -13.560 -14.646 1.00 82.25 841 ILE A C 1
ATOM 6715 O O . ILE A 1 841 ? 18.654 -13.481 -15.056 1.00 82.25 841 ILE A O 1
ATOM 6719 N N . SER A 1 842 ? 17.057 -14.626 -13.985 1.00 76.50 842 SER A N 1
ATOM 6720 C CA . SER A 1 842 ? 17.890 -15.811 -13.749 1.00 76.50 842 SER A CA 1
ATOM 6721 C C . SER A 1 842 ? 17.327 -17.047 -14.441 1.00 76.50 842 SER A C 1
ATOM 6723 O O . SER A 1 842 ? 16.110 -17.209 -14.548 1.00 76.50 842 SER A O 1
ATOM 6725 N N . PHE A 1 843 ? 18.233 -17.899 -14.925 1.00 82.44 843 PHE A N 1
ATOM 6726 C CA . PHE A 1 843 ? 17.918 -19.099 -15.692 1.00 82.44 843 PHE A CA 1
ATOM 6727 C C . PHE A 1 843 ? 18.559 -20.317 -15.038 1.00 82.44 843 PHE A C 1
ATOM 6729 O O . PHE A 1 843 ? 19.774 -20.346 -14.816 1.00 82.44 843 PHE A O 1
ATOM 6736 N N . GLN A 1 844 ? 17.742 -21.329 -14.751 1.00 73.31 844 GLN A N 1
ATOM 6737 C CA . GLN A 1 844 ? 18.199 -22.607 -14.210 1.00 73.31 844 GLN A CA 1
ATOM 6738 C C . GLN A 1 844 ? 17.740 -23.764 -15.111 1.00 73.31 844 GLN A C 1
ATOM 6740 O O . GLN A 1 844 ? 16.561 -23.823 -15.470 1.00 73.31 844 GLN A O 1
ATOM 6745 N N . PRO A 1 845 ? 18.637 -24.696 -15.483 1.00 57.19 845 PRO A N 1
ATOM 6746 C CA . PRO A 1 845 ? 18.304 -25.815 -16.351 1.00 57.19 845 PRO A CA 1
ATOM 6747 C C . PRO A 1 845 ? 17.365 -26.799 -15.652 1.00 57.19 845 PRO A C 1
ATOM 6749 O O . PRO A 1 845 ? 17.498 -27.063 -14.455 1.00 57.19 845 PRO A O 1
ATOM 6752 N N . SER A 1 846 ? 16.466 -27.419 -16.423 1.00 45.84 846 SER A N 1
ATOM 6753 C CA . SER A 1 846 ? 15.712 -28.573 -15.939 1.00 45.84 846 SER A CA 1
ATOM 6754 C C . SER A 1 846 ? 16.636 -29.792 -15.920 1.00 45.84 846 SER A C 1
ATOM 6756 O O . SER A 1 846 ? 16.920 -30.356 -16.978 1.00 45.84 846 SER A O 1
ATOM 6758 N N . SER A 1 847 ? 17.149 -30.212 -14.763 1.00 41.12 847 SER A N 1
ATOM 6759 C CA . SER A 1 847 ? 18.036 -31.382 -14.741 1.00 41.12 847 SER A CA 1
ATOM 6760 C C . SER A 1 847 ? 17.235 -32.659 -15.021 1.00 41.12 847 SER A C 1
ATOM 6762 O O . SER A 1 847 ? 16.323 -33.029 -14.277 1.00 41.12 847 SER A O 1
ATOM 6764 N N . THR A 1 848 ? 17.564 -33.349 -16.109 1.00 38.44 848 THR A N 1
ATOM 6765 C CA . THR A 1 848 ? 17.351 -34.792 -16.235 1.00 38.44 848 THR A CA 1
ATOM 6766 C C . THR A 1 848 ? 18.658 -35.460 -15.823 1.00 38.44 848 THR A C 1
ATOM 6768 O O . THR A 1 848 ? 19.657 -35.314 -16.521 1.00 38.44 848 THR A O 1
ATOM 6771 N N . ASN A 1 849 ? 18.621 -36.184 -14.704 1.00 32.78 849 ASN A N 1
ATOM 6772 C CA . ASN A 1 849 ? 19.697 -36.979 -14.092 1.00 32.78 849 ASN A CA 1
ATOM 6773 C C . ASN A 1 849 ? 20.719 -36.234 -13.214 1.00 32.78 849 ASN A C 1
ATOM 6775 O O . ASN A 1 849 ? 21.385 -35.298 -13.640 1.00 32.78 849 ASN A O 1
ATOM 6779 N N . GLY A 1 850 ? 20.911 -36.779 -12.006 1.00 29.61 850 GLY A N 1
ATOM 6780 C CA . GLY A 1 850 ? 22.150 -36.658 -11.235 1.00 29.61 850 GLY A CA 1
ATOM 6781 C C . GLY A 1 850 ? 22.099 -35.709 -10.039 1.00 29.61 850 GLY A C 1
ATOM 6782 O O . GLY A 1 850 ? 22.015 -34.497 -10.195 1.00 29.61 850 GLY A O 1
ATOM 6783 N N . ASN A 1 851 ? 22.204 -36.289 -8.842 1.00 33.25 851 ASN A N 1
ATOM 6784 C CA . ASN A 1 851 ? 22.383 -35.617 -7.555 1.00 33.25 851 ASN A CA 1
ATOM 6785 C C . ASN A 1 851 ? 23.484 -34.543 -7.587 1.00 33.25 851 ASN A C 1
ATOM 6787 O O . ASN A 1 851 ? 24.650 -34.874 -7.791 1.00 33.25 851 ASN A O 1
ATOM 6791 N N . VAL A 1 852 ? 23.138 -33.301 -7.239 1.00 29.78 852 VAL A N 1
ATOM 6792 C CA . VAL A 1 852 ? 24.090 -32.328 -6.682 1.00 29.78 852 VAL A CA 1
ATOM 6793 C C . VAL A 1 852 ? 23.434 -31.655 -5.476 1.00 29.78 852 VAL A C 1
ATOM 6795 O O . VAL A 1 852 ? 22.690 -30.686 -5.593 1.00 29.78 852 VAL A O 1
ATOM 6798 N N . HIS A 1 853 ? 23.690 -32.214 -4.295 1.00 28.27 853 HIS A N 1
ATOM 6799 C CA . HIS A 1 853 ? 23.493 -31.543 -3.014 1.00 28.27 853 HIS A CA 1
ATOM 6800 C C . HIS A 1 853 ? 24.790 -30.805 -2.674 1.00 28.27 853 HIS A C 1
ATOM 6802 O O . HIS A 1 853 ? 25.789 -31.476 -2.438 1.00 28.27 853 HIS A O 1
ATOM 6808 N N . SER A 1 854 ? 24.772 -29.464 -2.648 1.00 27.38 854 SER A N 1
ATOM 6809 C CA . SER A 1 854 ? 25.385 -28.581 -1.624 1.00 27.38 854 SER A CA 1
ATOM 6810 C C . SER A 1 854 ? 25.694 -27.176 -2.173 1.00 27.38 854 SER A C 1
ATOM 6812 O O . SER A 1 854 ? 26.732 -26.962 -2.780 1.00 27.38 854 SER A O 1
ATOM 6814 N N . LEU A 1 855 ? 24.782 -26.218 -1.943 1.00 27.23 855 LEU A N 1
ATOM 6815 C CA . LEU A 1 855 ? 25.079 -24.859 -1.443 1.00 27.23 855 LEU A CA 1
ATOM 6816 C C . LEU A 1 855 ? 23.765 -24.091 -1.178 1.00 27.23 855 LEU A C 1
ATOM 6818 O O . LEU A 1 855 ? 23.436 -23.137 -1.866 1.00 27.23 855 LEU A O 1
ATOM 6822 N N . TRP A 1 856 ? 22.981 -24.528 -0.191 1.00 27.75 856 TRP A N 1
ATOM 6823 C CA . TRP A 1 856 ? 21.928 -23.698 0.409 1.00 27.75 856 TRP A CA 1
ATOM 6824 C C . TRP A 1 856 ? 21.856 -24.017 1.902 1.00 27.75 856 TRP A C 1
ATOM 6826 O O . TRP A 1 856 ? 21.689 -25.174 2.294 1.00 27.75 856 TRP A O 1
ATOM 6836 N N . ILE A 1 857 ? 22.052 -22.991 2.728 1.00 25.73 857 ILE A N 1
ATOM 6837 C CA . ILE A 1 857 ? 21.999 -23.067 4.186 1.00 25.73 857 ILE A CA 1
ATOM 6838 C C . ILE A 1 857 ? 20.532 -23.227 4.621 1.00 25.73 857 ILE A C 1
ATOM 6840 O O . ILE A 1 857 ? 19.700 -22.356 4.412 1.00 25.73 857 ILE A O 1
ATOM 6844 N N . VAL A 1 858 ? 20.265 -24.420 5.157 1.00 25.20 858 VAL A N 1
ATOM 6845 C CA . VAL A 1 858 ? 19.299 -24.846 6.185 1.00 25.20 858 VAL A CA 1
ATOM 6846 C C . VAL A 1 858 ? 17.975 -24.075 6.333 1.00 25.20 858 VAL A C 1
ATOM 6848 O O . VAL A 1 858 ? 17.875 -23.090 7.054 1.00 25.20 858 VAL A O 1
ATOM 6851 N N . THR A 1 859 ? 16.889 -24.709 5.882 1.00 26.98 859 THR A N 1
ATOM 6852 C CA . THR A 1 859 ? 15.728 -24.975 6.756 1.00 26.98 859 THR A CA 1
ATOM 6853 C C . THR A 1 859 ? 15.089 -26.302 6.327 1.00 26.98 859 THR A C 1
ATOM 6855 O O . THR A 1 859 ? 14.474 -26.395 5.268 1.00 26.98 859 THR A O 1
ATOM 6858 N N . ARG A 1 860 ? 15.283 -27.376 7.105 1.00 25.83 860 ARG A N 1
ATOM 6859 C CA . ARG A 1 860 ? 14.552 -28.648 6.952 1.00 25.83 860 ARG A CA 1
ATOM 6860 C C . ARG A 1 860 ? 13.515 -28.732 8.069 1.00 25.83 860 ARG A C 1
ATOM 6862 O O . ARG A 1 860 ? 13.897 -28.802 9.231 1.00 25.83 860 ARG A O 1
ATOM 6869 N N . ILE A 1 861 ? 12.234 -28.794 7.709 1.00 30.22 861 ILE A N 1
ATOM 6870 C CA . ILE A 1 861 ? 11.172 -29.312 8.579 1.00 30.22 861 ILE A CA 1
ATOM 6871 C C . ILE A 1 861 ? 10.824 -30.722 8.098 1.00 30.22 861 ILE A C 1
ATOM 6873 O O . ILE A 1 861 ? 10.630 -30.967 6.908 1.00 30.22 861 ILE A O 1
ATOM 6877 N N . ILE A 1 862 ? 10.803 -31.645 9.054 1.00 26.20 862 ILE A N 1
ATOM 6878 C CA . ILE A 1 862 ? 10.412 -33.048 8.928 1.00 26.20 862 ILE A CA 1
ATOM 6879 C C . ILE A 1 862 ? 8.877 -33.121 8.850 1.00 26.20 862 ILE A C 1
ATOM 6881 O O . ILE A 1 862 ? 8.198 -32.571 9.710 1.00 26.20 862 ILE A O 1
ATOM 6885 N N . GLN A 1 863 ? 8.324 -33.849 7.878 1.00 25.50 863 GLN A N 1
ATOM 6886 C CA . GLN A 1 863 ? 6.962 -34.401 7.947 1.00 25.50 863 GLN A CA 1
ATOM 6887 C C . GLN A 1 863 ? 7.007 -35.910 7.649 1.00 25.50 863 GLN A C 1
ATOM 6889 O O . GLN A 1 863 ? 7.695 -36.304 6.705 1.00 25.50 863 GLN A O 1
ATOM 6894 N N . PRO A 1 864 ? 6.250 -36.752 8.382 1.00 25.36 864 PRO A N 1
ATOM 6895 C CA . PRO A 1 864 ? 5.796 -38.059 7.914 1.00 25.36 864 PRO A CA 1
ATOM 6896 C C . PRO A 1 864 ? 4.279 -38.080 7.576 1.00 25.36 864 PRO A C 1
ATOM 6898 O O . PRO A 1 864 ? 3.550 -37.169 7.967 1.00 25.36 864 PRO A O 1
ATOM 6901 N N . PRO A 1 865 ? 3.793 -39.097 6.828 1.00 26.56 865 PRO A N 1
ATOM 6902 C CA . PRO A 1 865 ? 2.702 -38.955 5.851 1.00 26.56 865 PRO A CA 1
ATOM 6903 C C . PRO A 1 865 ? 1.433 -39.762 6.185 1.00 26.56 865 PRO A C 1
ATOM 6905 O O . PRO A 1 865 ? 1.556 -40.886 6.661 1.00 26.56 865 PRO A O 1
ATOM 6908 N N . VAL A 1 866 ? 0.224 -39.299 5.812 1.00 23.39 866 VAL A N 1
ATOM 6909 C CA . VAL A 1 866 ? -0.956 -40.194 5.702 1.00 23.39 866 VAL A CA 1
ATOM 6910 C C . VAL A 1 866 ? -1.945 -39.800 4.584 1.00 23.39 866 VAL A C 1
ATOM 6912 O O . VAL A 1 866 ? -2.546 -38.734 4.593 1.00 23.39 866 VAL A O 1
ATOM 6915 N N . ARG A 1 867 ? -2.080 -40.755 3.651 1.00 23.05 867 ARG A N 1
ATOM 6916 C CA . ARG A 1 867 ? -3.216 -41.249 2.835 1.00 23.05 867 ARG A CA 1
ATOM 6917 C C . ARG A 1 867 ? -4.479 -40.392 2.606 1.00 23.05 867 ARG A C 1
ATOM 6919 O O . ARG A 1 867 ? -5.241 -40.102 3.518 1.00 23.05 867 ARG A O 1
ATOM 6926 N N . LEU A 1 868 ? -4.761 -40.207 1.310 1.00 22.44 868 LEU A N 1
ATOM 6927 C CA . LEU A 1 868 ? -6.023 -39.780 0.695 1.00 22.44 868 LEU A CA 1
ATOM 6928 C C . LEU A 1 868 ? -7.079 -40.902 0.639 1.00 22.44 868 LEU A C 1
ATOM 6930 O O . LEU A 1 868 ? -6.739 -42.036 0.308 1.00 22.44 868 LEU A O 1
ATOM 6934 N N . TYR A 1 869 ? -8.357 -40.538 0.803 1.00 22.27 869 TYR A N 1
ATOM 6935 C CA . TYR A 1 869 ? -9.511 -41.236 0.217 1.00 22.27 869 TYR A CA 1
ATOM 6936 C C . TYR A 1 869 ? -10.535 -40.233 -0.346 1.00 22.27 869 TYR A C 1
ATOM 6938 O O . TYR A 1 869 ? -10.551 -39.062 0.024 1.00 22.27 869 TYR A O 1
ATOM 6946 N N . CYS A 1 870 ? -11.308 -40.711 -1.321 1.00 20.84 870 CYS A N 1
ATOM 6947 C CA . CYS A 1 870 ? -11.948 -39.979 -2.415 1.00 20.84 870 CYS A CA 1
ATOM 6948 C C . CYS A 1 870 ? -13.468 -39.759 -2.253 1.00 20.84 870 CYS A C 1
ATOM 6950 O O . CYS A 1 870 ? -14.133 -40.558 -1.603 1.00 20.84 870 CYS A O 1
ATOM 6952 N N . THR A 1 871 ? -13.978 -38.793 -3.049 1.00 22.84 871 THR A N 1
ATOM 6953 C CA . THR A 1 871 ? -15.338 -38.661 -3.661 1.00 22.84 871 THR A CA 1
ATOM 6954 C C . THR A 1 871 ? -16.527 -38.415 -2.704 1.00 22.84 871 THR A C 1
ATOM 6956 O O . THR A 1 871 ? -16.495 -38.869 -1.577 1.00 22.84 871 THR A O 1
ATOM 6959 N N . SER A 1 872 ? -17.608 -37.683 -3.018 1.00 23.62 872 SER A N 1
ATOM 6960 C CA . SER A 1 872 ? -18.336 -37.448 -4.279 1.00 23.62 872 SER A CA 1
ATOM 6961 C C . SER A 1 872 ? -19.224 -36.174 -4.249 1.00 23.62 872 SER A C 1
ATOM 6963 O O . SER A 1 872 ? -19.464 -35.583 -3.205 1.00 23.62 872 SER A O 1
ATOM 6965 N N . LYS A 1 873 ? -19.695 -35.802 -5.448 1.00 24.91 873 LYS A N 1
ATOM 6966 C CA . LYS A 1 873 ? -20.399 -34.599 -5.947 1.00 24.91 873 LYS A CA 1
ATOM 6967 C C . LYS A 1 873 ? -21.775 -34.209 -5.333 1.00 24.91 873 LYS A C 1
ATOM 6969 O O . LYS A 1 873 ? -22.390 -35.031 -4.662 1.00 24.91 873 LYS A O 1
ATOM 6974 N N . PRO A 1 874 ? -22.253 -32.974 -5.634 1.00 30.83 874 PRO A N 1
ATOM 6975 C CA . PRO A 1 874 ? -23.384 -32.285 -4.997 1.00 30.83 874 PRO A CA 1
ATOM 6976 C C . PRO A 1 874 ? -24.702 -32.420 -5.787 1.00 30.83 874 PRO A C 1
ATOM 6978 O O . PRO A 1 874 ? -24.665 -32.866 -6.937 1.00 30.83 874 PRO A O 1
ATOM 6981 N N . PRO A 1 875 ? -25.833 -31.928 -5.248 1.00 25.05 875 PRO A N 1
ATOM 6982 C CA . PRO A 1 875 ? -26.981 -31.554 -6.053 1.00 25.05 875 PRO A CA 1
ATOM 6983 C C . PRO A 1 875 ? -27.227 -30.038 -6.093 1.00 25.05 875 PRO A C 1
ATOM 6985 O O . PRO A 1 875 ? -27.076 -29.301 -5.121 1.00 25.05 875 PRO A O 1
ATOM 6988 N N . ASP A 1 876 ? -27.601 -29.660 -7.302 1.00 25.11 876 ASP A N 1
ATOM 6989 C CA . ASP A 1 876 ? -28.086 -28.412 -7.869 1.00 25.11 876 ASP A CA 1
ATOM 6990 C C . ASP A 1 876 ? -29.544 -28.148 -7.459 1.00 25.11 876 ASP A C 1
ATOM 6992 O O . ASP A 1 876 ? -30.323 -29.099 -7.471 1.00 25.11 876 ASP A O 1
ATOM 6996 N N . VAL A 1 877 ? -29.922 -26.898 -7.158 1.00 23.84 877 VAL A N 1
ATOM 6997 C CA . VAL A 1 877 ? -31.293 -26.402 -7.390 1.00 23.84 877 VAL A CA 1
ATOM 6998 C C . VAL A 1 877 ? -31.257 -24.898 -7.676 1.00 23.84 877 VAL A C 1
ATOM 7000 O O . VAL A 1 877 ? -30.968 -24.064 -6.818 1.00 23.84 877 VAL A O 1
ATOM 7003 N N . SER A 1 878 ? -31.580 -24.592 -8.922 1.00 22.78 878 SER A N 1
ATOM 7004 C CA . SER A 1 878 ? -31.865 -23.297 -9.514 1.00 22.78 878 SER A CA 1
ATOM 7005 C C . SER A 1 878 ? -33.296 -22.798 -9.243 1.00 22.78 878 SER A C 1
ATOM 7007 O O . SER A 1 878 ? -34.199 -23.592 -9.010 1.00 22.78 878 SER A O 1
ATOM 7009 N N . GLU A 1 879 ? -33.474 -21.488 -9.460 1.00 25.23 879 GLU A N 1
ATOM 7010 C CA . GLU A 1 879 ? -34.722 -20.752 -9.755 1.00 25.23 879 GLU A CA 1
ATOM 7011 C C . GLU A 1 879 ? -35.669 -20.376 -8.605 1.00 25.23 879 GLU A C 1
ATOM 7013 O O . GLU A 1 879 ? -36.471 -21.191 -8.177 1.00 25.23 879 GLU A O 1
ATOM 7018 N N . ILE A 1 880 ? -35.716 -19.070 -8.275 1.00 26.05 880 ILE A N 1
ATOM 7019 C CA . ILE A 1 880 ? -36.965 -18.275 -8.284 1.00 26.05 880 ILE A CA 1
ATOM 7020 C C . ILE A 1 880 ? -36.658 -16.866 -8.831 1.00 26.05 880 ILE A C 1
ATOM 7022 O O . ILE A 1 880 ? -35.808 -16.141 -8.317 1.00 26.05 880 ILE A O 1
ATOM 7026 N N . ARG A 1 881 ? -37.361 -16.500 -9.905 1.00 25.05 881 ARG A N 1
ATOM 7027 C CA . ARG A 1 881 ? -37.419 -15.173 -10.536 1.00 25.05 881 ARG A CA 1
ATOM 7028 C C . ARG A 1 881 ? -38.595 -14.357 -9.972 1.00 25.05 881 ARG A C 1
ATOM 7030 O O . ARG A 1 881 ? -39.643 -14.941 -9.717 1.00 25.05 881 ARG A O 1
ATOM 7037 N N . ASN A 1 882 ? -38.444 -13.021 -10.046 1.00 27.34 882 ASN A N 1
ATOM 7038 C CA . ASN A 1 882 ? -39.482 -12.000 -10.337 1.00 27.34 882 ASN A CA 1
ATOM 7039 C C . ASN A 1 882 ? -40.448 -11.604 -9.179 1.00 27.34 882 ASN A C 1
ATOM 7041 O O . ASN A 1 882 ? -40.825 -12.455 -8.394 1.00 27.34 882 ASN A O 1
ATOM 7045 N N . ILE A 1 883 ? -40.912 -10.358 -8.954 1.00 26.14 883 ILE A N 1
ATOM 7046 C CA . ILE A 1 883 ? -41.163 -9.139 -9.763 1.00 26.14 883 ILE A CA 1
ATOM 7047 C C . ILE A 1 883 ? -41.060 -7.880 -8.858 1.00 26.14 883 ILE A C 1
ATOM 7049 O O . ILE A 1 883 ? -41.486 -7.913 -7.707 1.00 26.14 883 ILE A O 1
ATOM 7053 N N . ASN A 1 884 ? -40.591 -6.751 -9.409 1.00 29.39 884 ASN A N 1
ATOM 7054 C CA . ASN A 1 884 ? -40.668 -5.403 -8.818 1.00 29.39 884 ASN A CA 1
ATOM 7055 C C . ASN A 1 884 ? -41.939 -4.667 -9.326 1.00 29.39 884 ASN A C 1
ATOM 7057 O O . ASN A 1 884 ? -42.058 -4.499 -10.542 1.00 29.39 884 ASN A O 1
ATOM 7061 N N . PRO A 1 885 ? -42.896 -4.246 -8.470 1.00 29.78 885 PRO A N 1
ATOM 7062 C CA . PRO A 1 885 ? -44.196 -3.719 -8.904 1.00 29.78 885 PRO A CA 1
ATOM 7063 C C . PRO A 1 885 ? -44.302 -2.180 -8.973 1.00 29.78 885 PRO A C 1
ATOM 7065 O O . PRO A 1 885 ? -45.407 -1.648 -8.899 1.00 29.78 885 PRO A O 1
ATOM 7068 N N . LEU A 1 886 ? -43.205 -1.435 -9.140 1.00 32.44 886 LEU A N 1
ATOM 7069 C CA . LEU A 1 886 ? -43.264 0.026 -9.301 1.00 32.44 886 LEU A CA 1
ATOM 7070 C C . LEU A 1 886 ? -42.713 0.449 -10.666 1.00 32.44 886 LEU A C 1
ATOM 7072 O O . LEU A 1 886 ? -41.509 0.447 -10.910 1.00 32.44 886 LEU A O 1
ATOM 7076 N N . GLY A 1 887 ? -43.638 0.778 -11.569 1.00 29.03 887 GLY A N 1
ATOM 7077 C CA . GLY A 1 887 ? -43.350 1.343 -12.882 1.00 29.03 887 GLY A CA 1
ATOM 7078 C C . GLY A 1 887 ? -42.817 2.778 -12.812 1.00 29.03 887 GLY A C 1
ATOM 7079 O O . GLY A 1 887 ? -43.126 3.533 -11.893 1.00 29.03 887 GLY A O 1
ATOM 7080 N N . ASN A 1 888 ? -42.021 3.126 -13.826 1.00 36.16 888 ASN A N 1
ATOM 7081 C CA . ASN A 1 888 ? -41.390 4.426 -14.065 1.00 36.16 888 ASN A CA 1
ATOM 7082 C C . ASN A 1 888 ? -42.326 5.626 -13.832 1.00 36.16 888 ASN A C 1
ATOM 7084 O O . ASN A 1 888 ? -43.265 5.835 -14.600 1.00 36.16 888 ASN A O 1
ATOM 7088 N N . ILE A 1 889 ? -41.984 6.486 -12.871 1.00 36.56 889 ILE A N 1
ATOM 7089 C CA . ILE A 1 889 ? -42.458 7.875 -12.835 1.00 36.56 889 ILE A CA 1
ATOM 7090 C C . ILE A 1 889 ? -41.327 8.744 -13.397 1.00 36.56 889 ILE A C 1
ATOM 7092 O O . ILE A 1 889 ? -40.257 8.839 -12.802 1.00 36.56 889 ILE A O 1
ATOM 7096 N N . GLN A 1 890 ? -41.548 9.333 -14.575 1.00 38.38 890 GLN A N 1
ATOM 7097 C CA . GLN A 1 890 ? -40.634 10.301 -15.192 1.00 38.38 890 GLN A CA 1
ATOM 7098 C C . GLN A 1 890 ? -40.532 11.568 -14.327 1.00 38.38 890 GLN A C 1
ATOM 7100 O O . GLN A 1 890 ? -41.557 12.153 -13.970 1.00 38.38 890 GLN A O 1
ATOM 7105 N N . SER A 1 891 ? -39.308 12.010 -14.026 1.00 35.84 891 SER A N 1
ATOM 7106 C CA . SER A 1 891 ? -39.036 13.292 -13.370 1.00 35.84 891 SER A CA 1
ATOM 7107 C C . SER A 1 891 ? -39.474 14.456 -14.268 1.00 35.84 891 SER A C 1
ATOM 7109 O O . SER A 1 891 ? -39.104 14.537 -15.441 1.00 35.84 891 SER A O 1
ATOM 7111 N N . LYS A 1 892 ? -40.289 15.372 -13.734 1.00 39.09 892 LYS A N 1
ATOM 7112 C CA . LYS A 1 892 ? -40.621 16.635 -14.409 1.00 39.09 892 LYS A CA 1
ATOM 7113 C C . LYS A 1 892 ? -39.586 17.689 -14.030 1.00 39.09 892 LYS A C 1
ATOM 7115 O O . LYS A 1 892 ? -39.468 18.044 -12.865 1.00 39.09 892 LYS A O 1
ATOM 7120 N N . VAL A 1 893 ? -38.880 18.213 -15.027 1.00 40.91 893 VAL A N 1
ATOM 7121 C CA . VAL A 1 893 ? -37.950 19.340 -14.876 1.00 40.91 893 VAL A CA 1
ATOM 7122 C C . VAL A 1 893 ? -38.734 20.650 -14.970 1.00 40.91 893 VAL A C 1
ATOM 7124 O O . VAL A 1 893 ? -39.488 20.852 -15.923 1.00 40.91 893 VAL A O 1
ATOM 7127 N N . TYR A 1 894 ? -38.562 21.538 -13.990 1.00 48.31 894 TYR A N 1
ATOM 7128 C CA . TYR A 1 894 ? -39.165 22.874 -13.988 1.00 48.31 894 TYR A CA 1
ATOM 7129 C C . TYR A 1 894 ? -38.131 23.932 -14.378 1.00 48.31 894 TYR A C 1
ATOM 7131 O O . TYR A 1 894 ? -36.978 23.863 -13.957 1.00 48.31 894 TYR A O 1
ATOM 7139 N N . TYR A 1 895 ? -38.549 24.926 -15.159 1.00 48.97 895 TYR A N 1
ATOM 7140 C CA . TYR A 1 895 ? -37.690 26.010 -15.634 1.00 48.97 895 TYR A CA 1
ATOM 7141 C C . TYR A 1 895 ? -38.175 27.346 -15.062 1.00 48.97 895 TYR A C 1
ATOM 7143 O O . TYR A 1 895 ? -39.374 27.625 -15.079 1.00 48.97 895 TYR A O 1
ATOM 7151 N N . PHE A 1 896 ? -37.248 28.174 -14.580 1.00 55.28 896 PHE A N 1
ATOM 7152 C CA . PHE A 1 896 ? -37.466 29.609 -14.367 1.00 55.28 896 PHE A CA 1
ATOM 7153 C C . PHE A 1 896 ? -36.583 30.392 -15.338 1.00 55.28 896 PHE A C 1
ATOM 7155 O O . PHE A 1 896 ? -35.669 29.828 -15.937 1.00 55.28 896 PHE A O 1
ATOM 7162 N N . ASP A 1 897 ? -36.866 31.681 -15.522 1.00 63.50 897 ASP A N 1
ATOM 7163 C CA . ASP A 1 897 ? -36.094 32.525 -16.433 1.00 63.50 897 ASP A CA 1
ATOM 7164 C C . ASP A 1 897 ? -34.709 32.819 -15.842 1.00 63.50 897 ASP A C 1
ATOM 7166 O O . ASP A 1 897 ? -34.485 33.772 -15.090 1.00 63.50 897 ASP A O 1
ATOM 7170 N N . THR A 1 898 ? -33.773 31.934 -16.165 1.00 66.94 898 THR A N 1
ATOM 7171 C CA . THR A 1 898 ? -32.394 31.984 -15.696 1.00 66.94 898 THR A CA 1
ATOM 7172 C C . THR A 1 898 ? -31.673 33.225 -16.203 1.00 66.94 898 THR A C 1
ATOM 7174 O O . THR A 1 898 ? -30.813 33.756 -15.506 1.00 66.94 898 THR A O 1
ATOM 7177 N N . LEU A 1 899 ? -32.043 33.723 -17.386 1.00 64.06 899 LEU A N 1
ATOM 7178 C CA . LEU A 1 899 ? -31.445 34.917 -17.968 1.00 64.06 899 LEU A CA 1
ATOM 7179 C C . LEU A 1 899 ? -31.908 36.171 -17.224 1.00 64.06 899 LEU A C 1
ATOM 7181 O O . LEU A 1 899 ? -31.080 37.022 -16.912 1.00 64.06 899 LEU A O 1
ATOM 7185 N N . ALA A 1 900 ? -33.189 36.266 -16.860 1.00 68.75 900 ALA A N 1
ATOM 7186 C CA . ALA A 1 900 ? -33.697 37.374 -16.053 1.00 68.75 900 ALA A CA 1
ATOM 7187 C C . ALA A 1 900 ? -33.047 37.426 -14.659 1.00 68.75 900 ALA A C 1
ATOM 7189 O O . ALA A 1 900 ? -32.758 38.512 -14.152 1.00 68.75 900 ALA A O 1
ATOM 7190 N N . VAL A 1 901 ? -32.772 36.267 -14.049 1.00 63.28 901 VAL A N 1
ATOM 7191 C CA . VAL A 1 901 ? -32.058 36.180 -12.763 1.00 63.28 901 VAL A CA 1
ATOM 7192 C C . VAL A 1 901 ? -30.607 36.625 -12.910 1.00 63.28 901 VAL A C 1
ATOM 7194 O O . VAL A 1 901 ? -30.167 37.491 -12.155 1.00 63.28 901 VAL A O 1
ATOM 7197 N N . VAL A 1 902 ? -29.892 36.119 -13.918 1.00 63.41 902 VAL A N 1
ATOM 7198 C CA . VAL A 1 902 ? -28.506 36.522 -14.200 1.00 63.41 902 VAL A CA 1
ATOM 7199 C C . VAL A 1 902 ? -28.425 38.021 -14.501 1.00 63.41 902 VAL A C 1
ATOM 7201 O O . VAL A 1 902 ? -27.628 38.722 -13.889 1.00 63.41 902 VAL A O 1
ATOM 7204 N N . GLN A 1 903 ? -29.307 38.560 -15.347 1.00 61.94 903 GLN A N 1
ATOM 7205 C CA . GLN A 1 903 ? -29.347 39.991 -15.668 1.00 61.94 903 GLN A CA 1
ATOM 7206 C C . GLN A 1 903 ? -29.654 40.859 -14.446 1.00 61.94 903 GLN A C 1
ATOM 7208 O O . GLN A 1 903 ? -29.082 41.939 -14.291 1.00 61.94 903 GLN A O 1
ATOM 7213 N N . LYS A 1 904 ? -30.544 40.402 -13.559 1.00 64.12 904 LYS A N 1
ATOM 7214 C CA . LYS A 1 904 ? -30.865 41.119 -12.324 1.00 64.12 904 LYS A CA 1
ATOM 7215 C C . LYS A 1 904 ? -29.687 41.106 -11.353 1.00 64.12 904 LYS A C 1
ATOM 7217 O O . LYS A 1 904 ? -29.373 42.151 -10.798 1.00 64.12 904 LYS A O 1
ATOM 7222 N N . LEU A 1 905 ? -29.000 39.976 -11.208 1.00 52.47 905 LEU A N 1
ATOM 7223 C CA . LEU A 1 905 ? -27.783 39.864 -10.401 1.00 52.47 905 LEU A CA 1
ATOM 7224 C C . LEU A 1 905 ? -26.655 40.732 -10.972 1.00 52.47 905 LEU A C 1
ATOM 7226 O O . LEU A 1 905 ? -26.028 41.488 -10.235 1.00 52.47 905 LEU A O 1
ATOM 7230 N N . MET A 1 906 ? -26.466 40.736 -12.291 1.00 67.56 906 MET A N 1
ATOM 7231 C CA . MET A 1 906 ? -25.489 41.613 -12.940 1.00 67.56 906 MET A CA 1
ATOM 7232 C C . MET A 1 906 ? -25.815 43.096 -12.736 1.00 67.56 906 MET A C 1
ATOM 7234 O O . MET A 1 906 ? -24.924 43.908 -12.489 1.00 67.56 906 MET A O 1
ATOM 7238 N N . LYS A 1 907 ? -27.102 43.461 -12.755 1.00 63.78 907 LYS A N 1
ATOM 7239 C CA . LYS A 1 907 ? -27.559 44.828 -12.465 1.00 63.78 907 LYS A CA 1
ATOM 7240 C C . LYS A 1 907 ? -27.325 45.240 -11.005 1.00 63.78 907 LYS A C 1
ATOM 7242 O O . LYS A 1 907 ? -27.104 46.419 -10.742 1.00 63.78 907 LYS A O 1
ATOM 7247 N N . GLU A 1 908 ? -27.335 44.285 -10.078 1.00 61.56 908 GLU A N 1
ATOM 7248 C CA . GLU A 1 908 ? -27.001 44.484 -8.659 1.00 61.56 908 GLU A CA 1
ATOM 7249 C C . GLU A 1 908 ? -25.481 44.432 -8.383 1.00 61.56 908 GLU A C 1
ATOM 7251 O O . GLU A 1 908 ? -25.053 44.599 -7.241 1.00 61.56 908 GLU A O 1
ATOM 7256 N N . GLY A 1 909 ? -24.653 44.287 -9.428 1.00 52.06 909 GLY A N 1
ATOM 7257 C CA . GLY A 1 909 ? -23.196 44.444 -9.368 1.00 52.06 909 GLY A CA 1
ATOM 7258 C C . GLY A 1 909 ? -22.391 43.146 -9.303 1.00 52.06 909 GLY A C 1
ATOM 7259 O O . GLY A 1 909 ? -21.179 43.218 -9.097 1.00 52.06 909 GLY A O 1
ATOM 7260 N N . PHE A 1 910 ? -23.029 41.987 -9.482 1.00 52.09 910 PHE A N 1
ATOM 7261 C CA . PHE A 1 910 ? -22.336 40.705 -9.634 1.00 52.09 910 PHE A CA 1
ATOM 7262 C C . PHE A 1 910 ? -21.731 40.596 -11.037 1.00 52.09 910 PHE A C 1
ATOM 7264 O O . PHE A 1 910 ? -22.342 41.027 -12.016 1.00 52.09 910 PHE A O 1
ATOM 7271 N N . ASP A 1 911 ? -20.536 40.021 -11.161 1.00 58.69 911 ASP A N 1
ATOM 7272 C CA . ASP A 1 911 ? -20.016 39.709 -12.492 1.00 58.69 911 ASP A CA 1
ATOM 7273 C C . ASP A 1 911 ? -20.790 38.538 -13.126 1.00 58.69 911 ASP A C 1
ATOM 7275 O O . ASP A 1 911 ? -21.529 37.811 -12.459 1.00 58.69 911 ASP A O 1
ATOM 7279 N N . GLU A 1 912 ? -20.660 38.369 -14.441 1.00 50.06 912 GLU A N 1
ATOM 7280 C CA . GLU A 1 912 ? -21.424 37.367 -15.193 1.00 50.06 912 GLU A CA 1
ATOM 7281 C C . GLU A 1 912 ? -21.184 35.938 -14.682 1.00 50.06 912 GLU A C 1
ATOM 7283 O O . GLU A 1 912 ? -22.120 35.143 -14.600 1.00 50.06 912 GLU A O 1
ATOM 7288 N N . LYS A 1 913 ? -19.955 35.618 -14.256 1.00 46.88 913 LYS A N 1
ATOM 7289 C CA . LYS A 1 913 ? -19.615 34.291 -13.726 1.00 46.88 913 LYS A CA 1
ATOM 7290 C C . LYS A 1 913 ? -20.255 34.064 -12.359 1.00 46.88 913 LYS A C 1
ATOM 7292 O O . LYS A 1 913 ? -20.795 32.990 -12.111 1.00 46.88 913 LYS A O 1
ATOM 7297 N N . GLN A 1 914 ? -20.256 35.079 -11.499 1.00 45.19 914 GLN A N 1
ATOM 7298 C CA . GLN A 1 914 ? -20.913 35.042 -10.192 1.00 45.19 914 GLN A CA 1
ATOM 7299 C C . GLN A 1 914 ? -22.434 34.932 -10.326 1.00 45.19 914 GLN A C 1
ATOM 7301 O O . GLN A 1 914 ? -23.067 34.138 -9.634 1.00 45.19 914 GLN A O 1
ATOM 7306 N N . ALA A 1 915 ? -23.024 35.694 -11.244 1.00 54.53 915 ALA A N 1
ATOM 7307 C CA . ALA A 1 915 ? -24.454 35.662 -11.506 1.00 54.53 915 ALA A CA 1
ATOM 7308 C C . ALA A 1 915 ? -24.905 34.298 -12.060 1.00 54.53 915 ALA A C 1
ATOM 7310 O O . ALA A 1 915 ? -25.953 33.794 -11.652 1.00 54.53 915 ALA A O 1
ATOM 7311 N N . MET A 1 916 ? -24.103 33.672 -12.932 1.00 51.00 916 MET A N 1
ATOM 7312 C CA . MET A 1 916 ? -24.352 32.312 -13.426 1.00 51.00 916 MET A CA 1
ATOM 7313 C C . MET A 1 916 ? -24.225 31.260 -12.321 1.00 51.00 916 MET A C 1
ATOM 7315 O O . MET A 1 916 ? -25.130 30.442 -12.177 1.00 51.00 916 MET A O 1
ATOM 7319 N N . ALA A 1 917 ? -23.186 31.333 -11.485 1.00 45.38 917 ALA A N 1
ATOM 7320 C CA . ALA A 1 917 ? -22.999 30.399 -10.373 1.00 45.38 917 ALA A CA 1
ATOM 7321 C C . ALA A 1 917 ? -24.156 30.463 -9.359 1.00 45.38 917 ALA A C 1
ATOM 7323 O O . ALA A 1 917 ? -24.682 29.435 -8.939 1.00 45.38 917 ALA A O 1
ATOM 7324 N N . ILE A 1 918 ? -24.619 31.669 -9.015 1.00 52.81 918 ILE A N 1
ATOM 7325 C CA . ILE A 1 918 ? -25.780 31.852 -8.130 1.00 52.81 918 ILE A CA 1
ATOM 7326 C C . ILE A 1 918 ? -27.051 31.301 -8.785 1.00 52.81 918 ILE A C 1
ATOM 7328 O O . ILE A 1 918 ? -27.858 30.651 -8.120 1.00 52.81 918 ILE A O 1
ATOM 7332 N N . LYS A 1 919 ? -27.231 31.520 -10.091 1.00 68.75 919 LYS A N 1
ATOM 7333 C CA . LYS A 1 919 ? -28.347 30.945 -10.848 1.00 68.75 919 LYS A CA 1
ATOM 7334 C C . LYS A 1 919 ? -28.317 29.413 -10.819 1.00 68.75 919 LYS A C 1
ATOM 7336 O O . LYS A 1 919 ? -29.380 28.813 -10.668 1.00 68.75 919 LYS A O 1
ATOM 7341 N N . ASP A 1 920 ? -27.146 28.793 -10.933 1.00 57.22 920 ASP A N 1
ATOM 7342 C CA . ASP A 1 920 ? -27.000 27.333 -10.923 1.00 57.22 920 ASP A CA 1
ATOM 7343 C C . ASP A 1 920 ? -27.330 26.750 -9.546 1.00 57.22 920 ASP A C 1
ATOM 7345 O O . ASP A 1 920 ? -28.127 25.819 -9.456 1.00 57.22 920 ASP A O 1
ATOM 7349 N N . ILE A 1 921 ? -26.846 27.383 -8.474 1.00 58.16 921 ILE A N 1
ATOM 7350 C CA . ILE A 1 921 ? -27.170 27.004 -7.090 1.00 58.16 921 ILE A CA 1
ATOM 7351 C C . ILE A 1 921 ? -28.677 27.121 -6.830 1.00 58.16 921 ILE A C 1
ATOM 7353 O O . ILE A 1 921 ? -29.302 26.205 -6.297 1.00 58.16 921 ILE A O 1
ATOM 7357 N N . VAL A 1 922 ? -29.300 28.232 -7.236 1.00 61.84 922 VAL A N 1
ATOM 7358 C CA . VAL A 1 922 ? -30.748 28.435 -7.067 1.00 61.84 922 VAL A CA 1
ATOM 7359 C C . VAL A 1 922 ? -31.547 27.416 -7.882 1.00 61.84 922 VAL A C 1
ATOM 7361 O O . VAL A 1 922 ? -32.582 26.937 -7.417 1.00 61.84 922 VAL A O 1
ATOM 7364 N N . GLN A 1 923 ? -31.066 27.049 -9.071 1.00 59.91 923 GLN A N 1
ATOM 7365 C CA . GLN A 1 923 ? -31.688 26.024 -9.903 1.00 59.91 923 GLN A CA 1
ATOM 7366 C C . GLN A 1 923 ? -31.618 24.638 -9.262 1.00 59.91 923 GLN A C 1
ATOM 7368 O O . GLN A 1 923 ? -32.630 23.937 -9.235 1.00 59.91 923 GLN A O 1
ATOM 7373 N N . GLU A 1 924 ? -30.475 24.275 -8.691 1.00 58.94 924 GLU A N 1
ATOM 7374 C CA . GLU A 1 924 ? -30.286 23.003 -7.994 1.00 58.94 924 GLU A CA 1
ATOM 7375 C C . GLU A 1 924 ? -31.174 22.905 -6.741 1.00 58.94 924 GLU A C 1
ATOM 7377 O O . GLU A 1 924 ? -31.859 21.900 -6.532 1.00 58.94 924 GLU A O 1
ATOM 7382 N N . VAL A 1 925 ? -31.267 23.987 -5.960 1.00 59.50 925 VAL A N 1
ATOM 7383 C CA . VAL A 1 925 ? -32.136 24.064 -4.773 1.00 59.50 925 VAL A CA 1
ATOM 7384 C C . VAL A 1 925 ? -33.620 23.971 -5.146 1.00 59.50 925 VAL A C 1
ATOM 7386 O O . VAL A 1 925 ? -34.374 23.248 -4.489 1.00 59.50 925 VAL A O 1
ATOM 7389 N N . LEU A 1 926 ? -34.056 24.660 -6.207 1.00 58.59 926 LEU A N 1
ATOM 7390 C CA . LEU A 1 926 ? -35.440 24.595 -6.695 1.00 58.59 926 LEU A CA 1
ATOM 7391 C C . LEU A 1 926 ? -35.810 23.193 -7.174 1.00 58.59 926 LEU A C 1
ATOM 7393 O O . LEU A 1 926 ? -36.887 22.700 -6.835 1.00 58.59 926 LEU A O 1
ATOM 7397 N N . HIS A 1 927 ? -34.925 22.543 -7.934 1.00 58.41 927 HIS A N 1
ATOM 7398 C CA . HIS A 1 927 ? -35.143 21.169 -8.379 1.00 58.41 927 HIS A CA 1
ATOM 7399 C C . HIS A 1 927 ? -35.227 20.218 -7.190 1.00 58.41 927 HIS A C 1
ATOM 7401 O O . HIS A 1 927 ? -36.211 19.498 -7.090 1.00 58.41 927 HIS A O 1
ATOM 7407 N N . SER A 1 928 ? -34.294 20.282 -6.239 1.00 56.22 928 SER A N 1
ATOM 7408 C CA . SER A 1 928 ? -34.286 19.402 -5.062 1.00 56.22 928 SER A CA 1
ATOM 7409 C C . SER A 1 928 ? -35.519 19.582 -4.159 1.00 56.22 928 SER A C 1
ATOM 7411 O O . SER A 1 928 ? -36.166 18.606 -3.770 1.00 56.22 928 SER A O 1
ATOM 7413 N N . SER A 1 929 ? -35.909 20.830 -3.880 1.00 54.69 929 SER A N 1
ATOM 7414 C CA . SER A 1 929 ? -37.055 21.144 -3.016 1.00 54.69 929 SER A CA 1
ATOM 7415 C C . SER A 1 929 ? -38.388 20.702 -3.633 1.00 54.69 929 SER A C 1
ATOM 7417 O O . SER A 1 929 ? -39.222 20.087 -2.963 1.00 54.69 929 SER A O 1
ATOM 7419 N N . ILE A 1 930 ? -38.579 20.940 -4.935 1.00 57.00 930 ILE A N 1
ATOM 7420 C CA . ILE A 1 930 ? -39.815 20.563 -5.630 1.00 57.00 930 ILE A CA 1
ATOM 7421 C C . ILE A 1 930 ? -39.878 19.052 -5.859 1.00 57.00 930 ILE A C 1
ATOM 7423 O O . ILE A 1 930 ? -40.952 18.475 -5.700 1.00 57.00 930 ILE A O 1
ATOM 7427 N N . ASP A 1 931 ? -38.769 18.376 -6.168 1.00 52.84 931 ASP A N 1
ATOM 7428 C CA . ASP A 1 931 ? -38.754 16.913 -6.326 1.00 52.84 931 ASP A CA 1
ATOM 7429 C C . ASP A 1 931 ? -39.102 16.209 -5.000 1.00 52.84 931 ASP A C 1
ATOM 7431 O O . ASP A 1 931 ? -39.828 15.210 -4.978 1.00 52.84 931 ASP A O 1
ATOM 7435 N N . HIS A 1 932 ? -38.678 16.790 -3.871 1.00 53.12 932 HIS A N 1
ATOM 7436 C CA . HIS A 1 932 ? -39.083 16.346 -2.540 1.00 53.12 932 HIS A CA 1
ATOM 7437 C C . HIS A 1 932 ? -40.577 16.598 -2.270 1.00 53.12 932 HIS A C 1
ATOM 7439 O O . HIS A 1 932 ? -41.274 15.681 -1.839 1.00 53.12 932 HIS A O 1
ATOM 7445 N N . GLN A 1 933 ? -41.113 17.781 -2.595 1.00 50.25 933 GLN A N 1
ATOM 7446 C CA . GLN A 1 933 ? -42.552 18.057 -2.447 1.00 50.25 933 GLN A CA 1
ATOM 7447 C C . GLN A 1 933 ? -43.425 17.194 -3.373 1.00 50.25 933 GLN A C 1
ATOM 7449 O O . GLN A 1 933 ? -44.493 16.736 -2.970 1.00 50.25 933 GLN A O 1
ATOM 7454 N N . THR A 1 934 ? -42.963 16.908 -4.591 1.00 50.19 934 THR A N 1
ATOM 7455 C CA . THR A 1 934 ? -43.704 16.109 -5.581 1.00 50.19 934 THR A CA 1
ATOM 7456 C C . THR A 1 934 ? -43.771 14.635 -5.172 1.00 50.19 934 THR A C 1
ATOM 7458 O O . THR A 1 934 ? -44.781 13.982 -5.417 1.00 50.19 934 THR A O 1
ATOM 7461 N N . LYS A 1 935 ? -42.750 14.119 -4.472 1.00 48.69 935 LYS A N 1
ATOM 7462 C CA . LYS A 1 935 ? -42.769 12.775 -3.862 1.00 48.69 935 LYS A CA 1
ATOM 7463 C C . LYS A 1 935 ? -43.724 12.651 -2.668 1.00 48.69 935 LYS A C 1
ATOM 7465 O O . LYS A 1 935 ? -44.089 11.534 -2.314 1.00 48.69 935 LYS A O 1
ATOM 7470 N N . VAL A 1 936 ? -44.136 13.768 -2.064 1.00 44.59 936 VAL A N 1
ATOM 7471 C CA . VAL A 1 936 ? -45.032 13.807 -0.891 1.00 44.59 936 VAL A CA 1
ATOM 7472 C C . VAL A 1 936 ? -46.482 14.153 -1.278 1.00 44.59 936 VAL A C 1
ATOM 7474 O O . VAL A 1 936 ? -47.405 13.930 -0.496 1.00 44.59 936 VAL A O 1
ATOM 7477 N N . LEU A 1 937 ? -46.726 14.641 -2.499 1.00 46.22 937 LEU A N 1
ATOM 7478 C CA . LEU A 1 937 ? -48.065 14.994 -2.977 1.00 46.22 937 LEU A CA 1
ATOM 7479 C C . LEU A 1 937 ? -48.769 13.805 -3.647 1.00 46.22 937 LEU A C 1
ATOM 7481 O O . LEU A 1 937 ? -48.368 13.304 -4.694 1.00 46.22 937 LEU A O 1
ATOM 7485 N N . VAL A 1 938 ? -49.885 13.390 -3.054 1.00 49.19 938 VAL A N 1
ATOM 7486 C CA . VAL A 1 938 ? -50.796 12.369 -3.585 1.00 49.19 938 VAL A CA 1
ATOM 7487 C C . VAL A 1 938 ? -51.855 13.059 -4.457 1.00 49.19 938 VAL A C 1
ATOM 7489 O O . VAL A 1 938 ? -52.414 14.083 -4.064 1.00 49.19 938 VAL A O 1
ATOM 7492 N N . THR A 1 939 ? -52.158 12.531 -5.651 1.00 53.59 939 THR A N 1
ATOM 7493 C CA . THR A 1 939 ? -53.231 13.101 -6.492 1.00 53.59 939 THR A CA 1
ATOM 7494 C C . THR A 1 939 ? -54.581 12.965 -5.785 1.00 53.59 939 THR A C 1
ATOM 7496 O O . THR A 1 939 ? -54.797 12.006 -5.054 1.00 53.59 939 THR A O 1
ATOM 7499 N N . LYS A 1 940 ? -55.528 13.883 -6.011 1.00 41.94 940 LYS A N 1
ATOM 7500 C CA . LYS A 1 940 ? -56.847 13.838 -5.348 1.00 41.94 940 LYS A CA 1
ATOM 7501 C C . LYS A 1 940 ? -57.573 12.496 -5.547 1.00 41.94 940 LYS A C 1
ATOM 7503 O O . LYS A 1 940 ? -58.157 11.987 -4.602 1.00 41.94 940 LYS A O 1
ATOM 7508 N N . ALA A 1 941 ? -57.450 11.886 -6.727 1.00 46.22 941 ALA A N 1
ATOM 7509 C CA . ALA A 1 941 ? -58.000 10.557 -7.003 1.00 46.22 941 ALA A CA 1
ATOM 7510 C C . ALA A 1 941 ? -57.293 9.452 -6.200 1.00 46.22 941 ALA A C 1
ATOM 7512 O O . ALA A 1 941 ? -57.939 8.556 -5.666 1.00 46.22 941 ALA A O 1
ATOM 7513 N N . GLN A 1 942 ? -55.968 9.532 -6.062 1.00 50.25 942 GLN A N 1
ATOM 7514 C CA . GLN A 1 942 ? -55.203 8.583 -5.260 1.00 50.25 942 GLN A CA 1
ATOM 7515 C C . GLN A 1 942 ? -55.451 8.793 -3.758 1.00 50.25 942 GLN A C 1
ATOM 7517 O O . GLN A 1 942 ? -55.493 7.822 -3.009 1.00 50.25 942 GLN A O 1
ATOM 7522 N N . LEU A 1 943 ? -55.692 10.033 -3.323 1.00 50.31 943 LEU A N 1
ATOM 7523 C CA . LEU A 1 943 ? -56.088 10.365 -1.959 1.00 50.31 943 LEU A CA 1
ATOM 7524 C C . LEU A 1 943 ? -57.490 9.827 -1.673 1.00 50.31 943 LEU A C 1
ATOM 7526 O O . LEU A 1 943 ? -57.684 9.218 -0.632 1.00 50.31 943 LEU A O 1
ATOM 7530 N N . GLU A 1 944 ? -58.437 9.963 -2.601 1.00 52.00 944 GLU A N 1
ATOM 7531 C CA . GLU A 1 944 ? -59.784 9.393 -2.481 1.00 52.00 944 GLU A CA 1
ATOM 7532 C C . GLU A 1 944 ? -59.743 7.858 -2.436 1.00 52.00 944 GLU A C 1
ATOM 7534 O O . GLU A 1 944 ? -60.324 7.277 -1.525 1.00 52.00 944 GLU A O 1
ATOM 7539 N N . ILE A 1 945 ? -58.966 7.192 -3.302 1.00 61.75 945 ILE A N 1
ATOM 7540 C CA . ILE A 1 945 ? -58.790 5.726 -3.275 1.00 61.75 945 ILE A CA 1
ATOM 7541 C C . ILE A 1 945 ? -58.143 5.269 -1.964 1.00 61.75 945 ILE A C 1
ATOM 7543 O O . ILE A 1 945 ? -58.629 4.333 -1.330 1.00 61.75 945 ILE A O 1
ATOM 7547 N N . THR A 1 946 ? -57.077 5.945 -1.529 1.00 49.47 946 THR A N 1
ATOM 7548 C CA . THR A 1 946 ? -56.370 5.604 -0.286 1.00 49.47 946 THR A CA 1
ATOM 7549 C C . THR A 1 946 ? -57.250 5.888 0.930 1.00 49.47 946 THR A C 1
ATOM 7551 O O . THR A 1 946 ? -57.246 5.113 1.878 1.00 49.47 946 THR A O 1
ATOM 7554 N N . THR A 1 947 ? -58.079 6.935 0.886 1.00 51.50 947 THR A N 1
ATOM 7555 C CA . THR A 1 947 ? -59.065 7.247 1.931 1.00 51.50 947 THR A CA 1
ATOM 7556 C C . THR A 1 947 ? -60.175 6.199 1.959 1.00 51.50 947 THR A C 1
ATOM 7558 O O . THR A 1 947 ? -60.543 5.744 3.037 1.00 51.50 947 THR A O 1
ATOM 7561 N N . GLN A 1 948 ? -60.661 5.732 0.803 1.00 58.12 948 GLN A N 1
ATOM 7562 C CA . GLN A 1 948 ? -61.626 4.632 0.724 1.00 58.12 948 GLN A CA 1
ATOM 7563 C C . GLN A 1 948 ? -61.028 3.338 1.294 1.00 58.12 948 GLN A C 1
ATOM 7565 O O . GLN A 1 948 ? -61.671 2.651 2.087 1.00 58.12 948 GLN A O 1
ATOM 7570 N N . GLN A 1 949 ? -59.782 3.015 0.938 1.00 58.78 949 GLN A N 1
ATOM 7571 C CA . GLN A 1 949 ? -59.072 1.833 1.430 1.00 58.78 949 GLN A CA 1
ATOM 7572 C C . GLN A 1 949 ? -58.785 1.928 2.933 1.00 58.78 949 GLN A C 1
ATOM 7574 O O . GLN A 1 949 ? -59.039 0.967 3.656 1.00 58.78 949 GLN A O 1
ATOM 7579 N N . MET A 1 950 ? -58.363 3.095 3.428 1.00 50.53 950 MET A N 1
ATOM 7580 C CA . MET A 1 950 ? -58.193 3.356 4.857 1.00 50.53 950 MET A CA 1
ATOM 7581 C C . MET A 1 950 ? -59.515 3.276 5.609 1.00 50.53 950 MET A C 1
ATOM 7583 O O . MET A 1 950 ? -59.542 2.661 6.663 1.00 50.53 950 MET A O 1
ATOM 7587 N N . MET A 1 951 ? -60.620 3.818 5.084 1.00 54.34 951 MET A N 1
ATOM 7588 C CA . MET A 1 951 ? -61.943 3.686 5.710 1.00 54.34 951 MET A CA 1
ATOM 7589 C C . MET A 1 951 ? -62.426 2.232 5.720 1.00 54.34 951 MET A C 1
ATOM 7591 O O . MET A 1 951 ? -63.058 1.801 6.682 1.00 54.34 951 MET A O 1
ATOM 7595 N N . THR A 1 952 ? -62.102 1.451 4.687 1.00 63.22 952 THR A N 1
ATOM 7596 C CA . THR A 1 952 ? -62.430 0.019 4.636 1.00 63.22 952 THR A CA 1
ATOM 7597 C C . THR A 1 952 ? -61.614 -0.759 5.670 1.00 63.22 952 THR A C 1
ATOM 7599 O O . THR A 1 952 ? -62.178 -1.552 6.424 1.00 63.22 952 THR A O 1
ATOM 7602 N N . HIS A 1 953 ? -60.314 -0.468 5.788 1.00 53.59 953 HIS A N 1
ATOM 7603 C CA . HIS A 1 953 ? -59.456 -1.041 6.823 1.00 53.59 953 HIS A CA 1
ATOM 7604 C C . HIS A 1 953 ? -59.848 -0.589 8.229 1.00 53.59 953 HIS A C 1
ATOM 7606 O O . HIS A 1 953 ? -59.907 -1.426 9.117 1.00 53.59 953 HIS A O 1
ATOM 7612 N N . LEU A 1 954 ? -60.197 0.680 8.440 1.00 55.62 954 LEU A N 1
ATOM 7613 C CA . LEU A 1 954 ? -60.696 1.180 9.721 1.00 55.62 954 LEU A CA 1
ATOM 7614 C C . LEU A 1 954 ? -62.013 0.514 10.104 1.00 55.62 954 LEU A C 1
ATOM 7616 O O . LEU A 1 954 ? -62.198 0.189 11.267 1.00 55.62 954 LEU A O 1
ATOM 7620 N N . ASN A 1 955 ? -62.911 0.260 9.152 1.00 55.81 955 ASN A N 1
ATOM 7621 C CA . ASN A 1 955 ? -64.146 -0.473 9.427 1.00 55.81 955 ASN A CA 1
ATOM 7622 C C . ASN A 1 955 ? -63.892 -1.958 9.726 1.00 55.81 955 ASN A C 1
ATOM 7624 O O . ASN A 1 955 ? -64.597 -2.520 10.565 1.00 55.81 955 ASN A O 1
ATOM 7628 N N . SER A 1 956 ? -62.887 -2.579 9.096 1.00 57.97 956 SER A N 1
ATOM 7629 C CA . SER A 1 956 ? -62.425 -3.930 9.449 1.00 57.97 956 SER A CA 1
ATOM 7630 C C . SER A 1 956 ? -61.832 -3.947 10.851 1.00 57.97 956 SER A C 1
ATOM 7632 O O . SER A 1 956 ? -62.346 -4.649 11.707 1.00 57.97 956 SER A O 1
ATOM 7634 N N . VAL A 1 957 ? -60.849 -3.088 11.127 1.00 58.19 957 VAL A N 1
ATOM 7635 C CA . VAL A 1 957 ? -60.183 -2.979 12.430 1.00 58.19 957 VAL A CA 1
ATOM 7636 C C . VAL A 1 957 ? -61.177 -2.601 13.520 1.00 58.19 957 VAL A C 1
ATOM 7638 O O . VAL A 1 957 ? -61.090 -3.130 14.612 1.00 58.19 957 VAL A O 1
ATOM 7641 N N . LYS A 1 958 ? -62.172 -1.749 13.250 1.00 58.78 958 LYS A N 1
ATOM 7642 C CA . LYS A 1 958 ? -63.227 -1.417 14.217 1.00 58.78 958 LYS A CA 1
ATOM 7643 C C . LYS A 1 958 ? -64.155 -2.603 14.479 1.00 58.78 958 LYS A C 1
ATOM 7645 O O . LYS A 1 958 ? -64.589 -2.780 15.612 1.00 58.78 958 LYS A O 1
ATOM 7650 N N . LYS A 1 959 ? -64.454 -3.429 13.469 1.00 64.94 959 LYS A N 1
ATOM 7651 C CA . LYS A 1 959 ? -65.154 -4.706 13.676 1.00 64.94 959 LYS A CA 1
ATOM 7652 C C . LYS A 1 959 ? -64.301 -5.671 14.492 1.00 64.94 959 LYS A C 1
ATOM 7654 O O . LYS A 1 959 ? -64.820 -6.241 15.442 1.00 64.94 959 LYS A O 1
ATOM 7659 N N . ASP A 1 960 ? -63.023 -5.796 14.158 1.00 60.44 960 ASP A N 1
ATOM 7660 C CA . ASP A 1 960 ? -62.086 -6.687 14.835 1.00 60.44 960 ASP A CA 1
ATOM 7661 C C . ASP A 1 960 ? -61.864 -6.242 16.282 1.00 60.44 960 ASP A C 1
ATOM 7663 O O . ASP A 1 960 ? -61.900 -7.083 17.165 1.00 60.44 960 ASP A O 1
ATOM 7667 N N . LEU A 1 961 ? -61.774 -4.935 16.551 1.00 56.97 961 LEU A N 1
ATOM 7668 C CA . LEU A 1 961 ? -61.661 -4.355 17.892 1.00 56.97 961 LEU A CA 1
ATOM 7669 C C . LEU A 1 961 ? -62.931 -4.583 18.717 1.00 56.97 961 LEU A C 1
ATOM 7671 O O . LEU A 1 961 ? -62.834 -4.934 19.882 1.00 56.97 961 LEU A O 1
ATOM 7675 N N . VAL A 1 962 ? -64.124 -4.454 18.121 1.00 66.00 962 VAL A N 1
ATOM 7676 C CA . VAL A 1 962 ? -65.396 -4.758 18.806 1.00 66.00 962 VAL A CA 1
ATOM 7677 C C . VAL A 1 962 ? -65.549 -6.261 19.064 1.00 66.00 962 VAL A C 1
ATOM 7679 O O . VAL A 1 962 ? -66.139 -6.654 20.071 1.00 66.00 962 VAL A O 1
ATOM 7682 N N . ILE A 1 963 ? -65.039 -7.115 18.171 1.00 68.62 963 ILE A N 1
ATOM 7683 C CA . ILE A 1 963 ? -64.988 -8.568 18.378 1.00 68.62 963 ILE A CA 1
ATOM 7684 C C . ILE A 1 963 ? -63.989 -8.898 19.491 1.00 68.62 963 ILE A C 1
ATOM 7686 O O . ILE A 1 963 ? -64.328 -9.688 20.369 1.00 68.62 963 ILE A O 1
ATOM 7690 N N . LEU A 1 964 ? -62.816 -8.258 19.499 1.00 57.03 964 LEU A N 1
ATOM 7691 C CA . LEU A 1 964 ? -61.789 -8.418 20.526 1.00 57.03 964 LEU A CA 1
ATOM 7692 C C . LEU A 1 964 ? -62.310 -7.958 21.885 1.00 57.03 964 LEU A C 1
ATOM 7694 O O . LEU A 1 964 ? -62.336 -8.775 22.796 1.00 57.03 964 LEU A O 1
ATOM 7698 N N . GLU A 1 965 ? -62.856 -6.741 21.989 1.00 58.50 965 GLU A N 1
ATOM 7699 C CA . GLU A 1 965 ? -63.473 -6.224 23.215 1.00 58.50 965 GLU A CA 1
ATOM 7700 C C . GLU A 1 965 ? -64.588 -7.144 23.701 1.00 58.50 965 GLU A C 1
ATOM 7702 O O . GLU A 1 965 ? -64.600 -7.496 24.872 1.00 58.50 965 GLU A O 1
ATOM 7707 N N . LYS A 1 966 ? -65.509 -7.598 22.836 1.00 64.44 966 LYS A N 1
ATOM 7708 C CA . LYS A 1 966 ? -66.571 -8.528 23.260 1.00 64.44 966 LYS A CA 1
ATOM 7709 C C . LYS A 1 966 ? -66.035 -9.895 23.680 1.00 64.44 966 LYS A C 1
ATOM 7711 O O . LYS A 1 966 ? -66.625 -10.508 24.572 1.00 64.44 966 LYS A O 1
ATOM 7716 N N . SER A 1 967 ? -64.967 -10.382 23.048 1.00 64.44 967 SER A N 1
ATOM 7717 C CA . SER A 1 967 ? -64.343 -11.662 23.392 1.00 64.44 967 SER A CA 1
ATOM 7718 C C . SER A 1 967 ? -63.570 -11.574 24.707 1.00 64.44 967 SER A C 1
ATOM 7720 O O . SER A 1 967 ? -63.765 -12.427 25.568 1.00 64.44 967 SER A O 1
ATOM 7722 N N . GLU A 1 968 ? -62.810 -10.499 24.922 1.00 62.31 968 GLU A N 1
ATOM 7723 C CA . GLU A 1 968 ? -62.072 -10.235 26.154 1.00 62.31 968 GLU A CA 1
ATOM 7724 C C . GLU A 1 968 ? -63.028 -9.928 27.307 1.00 62.31 968 GLU A C 1
ATOM 7726 O O . GLU A 1 968 ? -62.846 -10.475 28.388 1.00 62.31 968 GLU A O 1
ATOM 7731 N N . PHE A 1 969 ? -64.116 -9.177 27.086 1.00 60.34 969 PHE A N 1
ATOM 7732 C CA . PHE A 1 969 ? -65.144 -8.968 28.115 1.00 60.34 969 PHE A CA 1
ATOM 7733 C C . PHE A 1 969 ? -65.903 -10.251 28.457 1.00 60.34 969 PHE A C 1
ATOM 7735 O O . PHE A 1 969 ? -66.253 -10.455 29.616 1.00 60.34 969 PHE A O 1
ATOM 7742 N N . SER A 1 970 ? -66.180 -11.119 27.477 1.00 61.38 970 SER A N 1
ATOM 7743 C CA . SER A 1 970 ? -66.831 -12.411 27.748 1.00 61.38 970 SER A CA 1
ATOM 7744 C C . SER A 1 970 ? -65.897 -13.360 28.497 1.00 61.38 970 SER A C 1
ATOM 7746 O O . SER A 1 970 ? -66.344 -14.070 29.394 1.00 61.38 970 SER A O 1
ATOM 7748 N N . MET A 1 971 ? -64.603 -13.335 28.174 1.00 63.81 971 MET A N 1
ATOM 7749 C CA . MET A 1 971 ? -63.574 -14.129 28.840 1.00 63.81 971 MET A CA 1
ATOM 7750 C C . MET A 1 971 ? -63.329 -13.630 30.271 1.00 63.81 971 MET A C 1
ATOM 7752 O O . MET A 1 971 ? -63.418 -14.423 31.201 1.00 63.81 971 MET A O 1
ATOM 7756 N N . LEU A 1 972 ? -63.199 -12.315 30.477 1.00 63.50 972 LEU A N 1
ATOM 7757 C CA . LEU A 1 972 ? -63.115 -11.690 31.804 1.00 63.50 972 LEU A CA 1
ATOM 7758 C C . LEU A 1 972 ? -64.376 -11.929 32.644 1.00 63.50 972 LEU A C 1
ATOM 7760 O O . LEU A 1 972 ? -64.282 -12.150 33.851 1.00 63.50 972 LEU A O 1
ATOM 7764 N N . ARG A 1 973 ? -65.566 -11.919 32.029 1.00 65.62 973 ARG A N 1
ATOM 7765 C CA . ARG A 1 973 ? -66.824 -12.246 32.716 1.00 65.62 973 ARG A CA 1
ATOM 7766 C C . ARG A 1 973 ? -66.888 -13.719 33.122 1.00 65.62 973 ARG A C 1
ATOM 7768 O O . ARG A 1 973 ? -67.299 -14.020 34.235 1.00 65.62 973 ARG A O 1
ATOM 7775 N N . SER A 1 974 ? -66.446 -14.624 32.251 1.00 69.12 974 SER A N 1
ATOM 7776 C CA . SER A 1 974 ? -66.352 -16.051 32.570 1.00 69.12 974 SER A CA 1
ATOM 7777 C C . SER A 1 974 ? -65.329 -16.320 33.675 1.00 69.12 974 SER A C 1
ATOM 7779 O O . SER A 1 974 ? -65.581 -17.149 34.544 1.00 69.12 974 SER A O 1
ATOM 7781 N N . GLU A 1 975 ? -64.185 -15.633 33.667 1.00 67.75 975 GLU A N 1
ATOM 7782 C CA . GLU A 1 975 ? -63.159 -15.762 34.708 1.00 67.75 975 GLU A CA 1
ATOM 7783 C C . GLU A 1 975 ? -63.625 -15.184 36.049 1.00 67.75 975 GLU A C 1
ATOM 7785 O O . GLU A 1 975 ? -63.383 -15.789 37.092 1.00 67.75 975 GLU A O 1
ATOM 7790 N N . THR A 1 976 ? -64.353 -14.062 36.045 1.00 68.38 976 THR A N 1
ATOM 7791 C CA . THR A 1 976 ? -64.940 -13.494 37.271 1.00 68.38 976 THR A CA 1
ATOM 7792 C C . THR A 1 976 ? -66.076 -14.352 37.827 1.00 68.38 976 THR A C 1
ATOM 7794 O O . THR A 1 976 ? -66.085 -14.607 39.030 1.00 68.38 976 THR A O 1
ATOM 7797 N N . GLU A 1 977 ? -66.970 -14.883 36.985 1.00 70.56 977 GLU A N 1
ATOM 7798 C CA . GLU A 1 977 ? -67.998 -15.846 37.413 1.00 70.56 977 GLU A CA 1
ATOM 7799 C C . GLU A 1 977 ? -67.369 -17.152 37.935 1.00 70.56 977 GLU A C 1
ATOM 7801 O O . GLU A 1 977 ? -67.834 -17.703 38.935 1.00 70.56 977 GLU A O 1
ATOM 7806 N N . HIS A 1 978 ? -66.278 -17.638 37.328 1.00 72.88 978 HIS A N 1
ATOM 7807 C CA . HIS A 1 978 ? -65.549 -18.805 37.833 1.00 72.88 978 HIS A CA 1
ATOM 7808 C C . HIS A 1 978 ? -64.891 -18.518 39.191 1.00 72.88 978 HIS A C 1
ATOM 7810 O O . HIS A 1 978 ? -65.015 -19.327 40.111 1.00 72.88 978 HIS A O 1
ATOM 7816 N N . ALA A 1 979 ? -64.242 -17.362 39.354 1.00 69.56 979 ALA A N 1
ATOM 7817 C CA . ALA A 1 979 ? -63.616 -16.963 40.615 1.00 69.56 979 ALA A CA 1
ATOM 7818 C C . ALA A 1 979 ? -64.644 -16.760 41.746 1.00 69.56 979 ALA A C 1
ATOM 7820 O O . ALA A 1 979 ? -64.380 -17.092 42.905 1.00 69.56 979 ALA A O 1
ATOM 7821 N N . GLU A 1 980 ? -65.835 -16.244 41.430 1.00 71.38 980 GLU A N 1
ATOM 7822 C CA . GLU A 1 980 ? -66.923 -16.069 42.394 1.00 71.38 980 GLU A CA 1
ATOM 7823 C C . GLU A 1 980 ? -67.561 -17.412 42.785 1.00 71.38 980 GLU A C 1
ATOM 7825 O O . GLU A 1 980 ? -67.773 -17.678 43.972 1.00 71.38 980 GLU A O 1
ATOM 7830 N N . ASN A 1 981 ? -67.771 -18.312 41.819 1.00 74.44 981 ASN A N 1
ATOM 7831 C CA . ASN A 1 981 ? -68.242 -19.673 42.080 1.00 74.44 981 ASN A CA 1
ATOM 7832 C C . ASN A 1 981 ? -67.244 -20.491 42.911 1.00 74.44 981 ASN A C 1
ATOM 7834 O O . ASN A 1 981 ? -67.659 -21.234 43.800 1.00 74.44 981 ASN A O 1
ATOM 7838 N N . GLU A 1 982 ? -65.940 -20.328 42.686 1.00 71.62 982 GLU A N 1
ATOM 7839 C CA . GLU A 1 982 ? -64.894 -20.998 43.463 1.00 71.62 982 GLU A CA 1
ATOM 7840 C C . GLU A 1 982 ? -64.847 -20.485 44.913 1.00 71.62 982 GLU A C 1
ATOM 7842 O O . GLU A 1 982 ? -64.783 -21.281 45.854 1.00 71.62 982 GLU A O 1
ATOM 7847 N N . LYS A 1 983 ? -65.018 -19.171 45.127 1.00 72.56 983 LYS A N 1
ATOM 7848 C CA . LYS A 1 983 ? -65.206 -18.591 46.471 1.00 72.56 983 LYS A CA 1
ATOM 7849 C C . LYS A 1 983 ? -66.454 -19.129 47.171 1.00 72.56 983 LYS A C 1
ATOM 7851 O O . LYS A 1 983 ? -66.387 -19.474 48.353 1.00 72.56 983 LYS A O 1
ATOM 7856 N N . ASN A 1 984 ? -67.575 -19.220 46.458 1.00 73.62 984 ASN A N 1
ATOM 7857 C CA . ASN A 1 984 ? -68.830 -19.738 47.003 1.00 73.62 984 ASN A CA 1
ATOM 7858 C C . ASN A 1 984 ? -68.727 -21.233 47.343 1.00 73.62 984 ASN A C 1
ATOM 7860 O O . ASN A 1 984 ? -69.188 -21.647 48.407 1.00 73.62 984 ASN A O 1
ATOM 7864 N N . LEU A 1 985 ? -68.060 -22.031 46.502 1.00 73.38 985 LEU A N 1
ATOM 7865 C CA . LEU A 1 985 ? -67.753 -23.438 46.777 1.00 73.38 985 LEU A CA 1
ATOM 7866 C C . LEU A 1 985 ? -66.854 -23.591 48.005 1.00 73.38 985 LEU A C 1
ATOM 7868 O O . LEU A 1 985 ? -67.115 -24.456 48.841 1.00 73.38 985 LEU A O 1
ATOM 7872 N N . GLN A 1 986 ? -65.849 -22.728 48.167 1.00 73.94 986 GLN A N 1
ATOM 7873 C CA . GLN A 1 986 ? -64.979 -22.746 49.341 1.00 73.94 986 GLN A CA 1
ATOM 7874 C C . GLN A 1 986 ? -65.740 -22.367 50.623 1.00 73.94 986 GLN A C 1
ATOM 7876 O O . GLN A 1 986 ? -65.587 -23.030 51.649 1.00 73.94 986 GLN A O 1
ATOM 7881 N N . MET A 1 987 ? -66.614 -21.354 50.574 1.00 73.88 987 MET A N 1
ATOM 7882 C CA . MET A 1 987 ? -67.486 -21.006 51.704 1.00 73.88 987 MET A CA 1
ATOM 7883 C C . MET A 1 987 ? -68.465 -22.131 52.050 1.00 73.88 987 MET A C 1
ATOM 7885 O O . MET A 1 987 ? -68.650 -22.438 53.229 1.00 73.88 987 MET A O 1
ATOM 7889 N N . LEU A 1 988 ? -69.072 -22.769 51.046 1.00 76.25 988 LEU A N 1
ATOM 7890 C CA . LEU A 1 988 ? -70.001 -23.876 51.256 1.00 76.25 988 LEU A CA 1
ATOM 7891 C C . LEU A 1 988 ? -69.284 -25.092 51.853 1.00 76.25 988 LEU A C 1
ATOM 7893 O O . LEU A 1 988 ? -69.807 -25.714 52.773 1.00 76.25 988 LEU A O 1
ATOM 7897 N N . ARG A 1 989 ? -68.062 -25.386 51.396 1.00 75.44 989 ARG A N 1
ATOM 7898 C CA . ARG A 1 989 ? -67.221 -26.457 51.941 1.00 75.44 989 ARG A CA 1
ATOM 7899 C C . ARG A 1 989 ? -66.874 -26.211 53.409 1.00 75.44 989 ARG A C 1
ATOM 7901 O O . ARG A 1 989 ? -67.085 -27.103 54.226 1.00 75.44 989 ARG A O 1
ATOM 7908 N N . ASN A 1 990 ? -66.463 -24.991 53.758 1.00 76.94 990 ASN A N 1
ATOM 7909 C CA . ASN A 1 990 ? -66.197 -24.605 55.148 1.00 76.94 990 ASN A CA 1
ATOM 7910 C C . ASN A 1 990 ? -67.459 -24.713 56.026 1.00 76.94 990 ASN A C 1
ATOM 7912 O O . ASN A 1 990 ? -67.391 -25.143 57.179 1.00 76.94 990 ASN A O 1
ATOM 7916 N N . LYS A 1 991 ? -68.630 -24.352 55.484 1.00 79.31 991 LYS A N 1
ATOM 7917 C CA . LYS A 1 991 ? -69.908 -24.465 56.196 1.00 79.31 991 LYS A CA 1
ATOM 7918 C C . LYS A 1 991 ? -70.316 -25.922 56.414 1.00 79.31 991 LYS A C 1
ATOM 7920 O O . LYS A 1 991 ? -70.692 -26.269 57.525 1.00 79.31 991 LYS A O 1
ATOM 7925 N N . ILE A 1 992 ? -70.163 -26.780 55.403 1.00 81.88 992 ILE A N 1
ATOM 7926 C CA . ILE A 1 992 ? -70.403 -28.224 55.526 1.00 81.88 992 ILE A CA 1
ATOM 7927 C C . ILE A 1 992 ? -69.461 -28.839 56.563 1.00 81.88 992 ILE A C 1
ATOM 7929 O O . ILE A 1 992 ? -69.918 -29.609 57.398 1.00 81.88 992 ILE A O 1
ATOM 7933 N N . GLU A 1 993 ? -68.172 -28.490 56.568 1.00 77.62 993 GLU A N 1
ATOM 7934 C CA . GLU A 1 993 ? -67.238 -28.971 57.597 1.00 77.62 993 GLU A CA 1
ATOM 7935 C C . GLU A 1 993 ? -67.658 -28.533 59.005 1.00 77.62 993 GLU A C 1
ATOM 7937 O O . GLU A 1 993 ? -67.618 -29.336 59.939 1.00 77.62 993 GLU A O 1
ATOM 7942 N N . THR A 1 994 ? -68.136 -27.294 59.146 1.00 79.75 994 THR A N 1
ATOM 7943 C CA . THR A 1 994 ? -68.653 -26.767 60.417 1.00 79.75 994 THR A CA 1
ATOM 7944 C C . THR A 1 994 ? -69.922 -27.501 60.857 1.00 79.75 994 THR A C 1
ATOM 7946 O O . THR A 1 994 ? -70.028 -27.925 62.007 1.00 79.75 994 THR A O 1
ATOM 7949 N N . ASP A 1 995 ? -70.870 -27.722 59.947 1.00 79.81 995 ASP A N 1
ATOM 7950 C CA . ASP A 1 995 ? -72.121 -28.425 60.239 1.00 79.81 995 ASP A CA 1
ATOM 7951 C C . ASP A 1 995 ? -71.872 -29.909 60.542 1.00 79.81 995 ASP A C 1
ATOM 7953 O O . ASP A 1 995 ? -72.462 -30.457 61.471 1.00 79.81 995 ASP A O 1
ATOM 7957 N N . VAL A 1 996 ? -70.933 -30.557 59.847 1.00 79.75 996 VAL A N 1
ATOM 7958 C CA . VAL A 1 996 ? -70.493 -31.929 60.149 1.00 79.75 996 VAL A CA 1
ATOM 7959 C C . VAL A 1 996 ? -69.830 -32.002 61.526 1.00 79.75 996 VAL A C 1
ATOM 7961 O O . VAL A 1 996 ? -70.092 -32.947 62.275 1.00 79.75 996 VAL A O 1
ATOM 7964 N N . ALA A 1 997 ? -69.013 -31.014 61.902 1.00 75.75 997 ALA A N 1
ATOM 7965 C CA . ALA A 1 997 ? -68.438 -30.929 63.244 1.00 75.75 997 ALA A CA 1
ATOM 7966 C C . ALA A 1 997 ? -69.528 -30.745 64.316 1.00 75.75 997 ALA A C 1
ATOM 7968 O O . ALA A 1 997 ? -69.522 -31.448 65.330 1.00 75.75 997 ALA A O 1
ATOM 7969 N N . ASN A 1 998 ? -70.518 -29.886 64.065 1.00 76.19 998 ASN A N 1
ATOM 7970 C CA . ASN A 1 998 ? -71.659 -29.676 64.959 1.00 76.19 998 ASN A CA 1
ATOM 7971 C C . ASN A 1 998 ? -72.507 -30.946 65.113 1.00 76.19 998 ASN A C 1
ATOM 7973 O O . ASN A 1 998 ? -72.847 -31.324 66.232 1.00 76.19 998 ASN A O 1
ATOM 7977 N N . VAL A 1 999 ? -72.793 -31.652 64.015 1.00 77.44 999 VAL A N 1
ATOM 7978 C CA . VAL A 1 999 ? -73.537 -32.921 64.024 1.00 77.44 999 VAL A CA 1
ATOM 7979 C C . VAL A 1 999 ? -72.757 -34.007 64.761 1.00 77.44 999 VAL A C 1
ATOM 7981 O O . VAL A 1 999 ? -73.349 -34.727 65.559 1.00 77.44 999 VAL A O 1
ATOM 7984 N N . ARG A 1 1000 ? -71.433 -34.109 64.575 1.00 74.88 1000 ARG A N 1
ATOM 7985 C CA . ARG A 1 1000 ? -70.583 -35.011 65.377 1.00 74.88 1000 ARG A CA 1
ATOM 7986 C C . ARG A 1 1000 ? -70.686 -34.705 66.867 1.00 74.88 1000 ARG A C 1
ATOM 7988 O O . ARG A 1 1000 ? -70.815 -35.625 67.667 1.00 74.88 1000 ARG A O 1
ATOM 7995 N N . THR A 1 1001 ? -70.668 -33.426 67.226 1.00 77.06 1001 THR A N 1
ATOM 7996 C CA . THR A 1 1001 ? -70.778 -32.981 68.621 1.00 77.06 1001 THR A CA 1
ATOM 7997 C C . THR A 1 1001 ? -72.155 -33.318 69.205 1.00 77.06 1001 THR A C 1
ATOM 7999 O O . THR A 1 1001 ? -72.248 -33.851 70.308 1.00 77.06 1001 THR A O 1
ATOM 8002 N N . LEU A 1 1002 ? -73.227 -33.100 68.437 1.00 75.62 1002 LEU A N 1
ATOM 8003 C CA . LEU A 1 1002 ? -74.592 -33.504 68.785 1.00 75.62 1002 LEU A CA 1
ATOM 8004 C C . LEU A 1 1002 ? -74.730 -35.021 68.921 1.00 75.62 1002 LEU A C 1
ATOM 8006 O O . LEU A 1 1002 ? -75.381 -35.484 69.850 1.00 75.62 1002 LEU A O 1
ATOM 8010 N N . PHE A 1 1003 ? -74.103 -35.799 68.040 1.00 74.88 1003 PHE A N 1
ATOM 8011 C CA . PHE A 1 1003 ? -74.141 -37.258 68.096 1.00 74.88 1003 PHE A CA 1
ATOM 8012 C C . PHE A 1 1003 ? -73.400 -37.798 69.325 1.00 74.88 1003 PHE A C 1
ATOM 8014 O O . PHE A 1 1003 ? -73.901 -38.702 69.986 1.00 74.88 1003 PHE A O 1
ATOM 8021 N N . GLU A 1 1004 ? -72.256 -37.212 69.694 1.00 73.69 1004 GLU A N 1
ATOM 8022 C CA . GLU A 1 1004 ? -71.566 -37.537 70.951 1.00 73.69 1004 GLU A CA 1
ATOM 8023 C C . GLU A 1 1004 ? -72.373 -37.104 72.189 1.00 73.69 1004 GLU A C 1
ATOM 8025 O O . GLU A 1 1004 ? -72.399 -37.824 73.189 1.00 73.69 1004 GLU A O 1
ATOM 8030 N N . SER A 1 1005 ? -73.108 -35.986 72.125 1.00 71.50 1005 SER A N 1
ATOM 8031 C CA . SER A 1 1005 ? -74.073 -35.611 73.171 1.00 71.50 1005 SER A CA 1
ATOM 8032 C C . SER A 1 1005 ? -75.198 -36.640 73.284 1.00 71.50 1005 SER A C 1
ATOM 8034 O O . SER A 1 1005 ? -75.473 -37.129 74.374 1.00 71.50 1005 SER A O 1
ATOM 8036 N N . TYR A 1 1006 ? -75.802 -37.036 72.162 1.00 72.44 1006 TYR A N 1
ATOM 8037 C CA . TYR A 1 1006 ? -76.898 -38.004 72.138 1.00 72.44 1006 TYR A CA 1
ATOM 8038 C C . TYR A 1 1006 ? -76.442 -39.391 72.592 1.00 72.44 1006 TYR A C 1
ATOM 8040 O O . TYR A 1 1006 ? -77.162 -40.082 73.300 1.00 72.44 1006 TYR A O 1
ATOM 8048 N N . LYS A 1 1007 ? -75.222 -39.799 72.237 1.00 71.38 1007 LYS A N 1
ATOM 8049 C CA . LYS A 1 1007 ? -74.597 -41.028 72.729 1.00 71.38 1007 LYS A CA 1
ATOM 8050 C C . LYS A 1 1007 ? -74.395 -40.978 74.242 1.00 71.38 1007 LYS A C 1
ATOM 8052 O O . LYS A 1 1007 ? -74.692 -41.964 74.908 1.00 71.38 1007 LYS A O 1
ATOM 8057 N N . ASN A 1 1008 ? -73.957 -39.843 74.792 1.00 69.06 1008 ASN A N 1
ATOM 8058 C CA . ASN A 1 1008 ? -73.880 -39.645 76.241 1.00 69.06 1008 ASN A CA 1
ATOM 8059 C C . ASN A 1 1008 ? -75.263 -39.669 76.905 1.00 69.06 1008 ASN A C 1
ATOM 8061 O O . ASN A 1 1008 ? -75.407 -40.269 77.968 1.00 69.06 1008 ASN A O 1
ATOM 8065 N N . ASP A 1 1009 ? -76.286 -39.087 76.282 1.00 67.75 1009 ASP A N 1
ATOM 8066 C CA . ASP A 1 1009 ? -77.652 -39.091 76.809 1.00 67.75 1009 ASP A CA 1
ATOM 8067 C C . ASP A 1 1009 ? -78.295 -40.478 76.735 1.00 67.75 1009 ASP A C 1
ATOM 8069 O O . ASP A 1 1009 ? -78.897 -40.916 77.709 1.00 67.75 1009 ASP A O 1
ATOM 8073 N N . VAL A 1 1010 ? -78.099 -41.230 75.649 1.00 67.56 1010 VAL A N 1
ATOM 8074 C CA . VAL A 1 1010 ? -78.516 -42.638 75.536 1.00 67.56 1010 VAL A CA 1
ATOM 8075 C C . VAL A 1 1010 ? -77.759 -43.501 76.540 1.00 67.56 1010 VAL A C 1
ATOM 8077 O O . VAL A 1 1010 ? -78.362 -44.378 77.152 1.00 67.56 1010 VAL A O 1
ATOM 8080 N N . PHE A 1 1011 ? -76.471 -43.244 76.781 1.00 66.62 1011 PHE A N 1
ATOM 8081 C CA . PHE A 1 1011 ? -75.705 -43.932 77.821 1.00 66.62 1011 PHE A CA 1
ATOM 8082 C C . PHE A 1 1011 ? -76.264 -43.624 79.221 1.00 66.62 1011 PHE A C 1
ATOM 8084 O O . PHE A 1 1011 ? -76.479 -44.540 80.013 1.00 66.62 1011 PHE A O 1
ATOM 8091 N N . ARG A 1 1012 ? -76.612 -42.360 79.505 1.00 59.97 1012 ARG A N 1
ATOM 8092 C CA . ARG A 1 1012 ? -77.291 -41.946 80.747 1.00 59.97 1012 ARG A CA 1
ATOM 8093 C C . ARG A 1 1012 ? -78.683 -42.563 80.890 1.00 59.97 1012 ARG A C 1
ATOM 8095 O O . ARG A 1 1012 ? -79.003 -43.053 81.967 1.00 59.97 1012 ARG A O 1
ATOM 8102 N N . TYR A 1 1013 ? -79.483 -42.593 79.826 1.00 58.75 1013 TYR A N 1
ATOM 8103 C CA . TYR A 1 1013 ? -80.808 -43.216 79.812 1.00 58.75 1013 TYR A CA 1
ATOM 8104 C C . TYR A 1 1013 ? -80.728 -44.736 79.949 1.00 58.75 1013 TYR A C 1
ATOM 8106 O O . TYR A 1 1013 ? -81.543 -45.317 80.655 1.00 58.75 1013 TYR A O 1
ATOM 8114 N N . SER A 1 1014 ? -79.733 -45.389 79.351 1.00 58.91 1014 SER A N 1
ATOM 8115 C CA . SER A 1 1014 ? -79.508 -46.833 79.497 1.00 58.91 1014 SER A CA 1
ATOM 8116 C C . SER A 1 1014 ? -79.089 -47.182 80.927 1.00 58.91 1014 SER A C 1
ATOM 8118 O O . SER A 1 1014 ? -79.591 -48.152 81.487 1.00 58.91 1014 SER A O 1
ATOM 8120 N N . ILE A 1 1015 ? -78.252 -46.351 81.561 1.00 59.66 1015 ILE A N 1
ATOM 8121 C CA . ILE A 1 1015 ? -77.916 -46.470 82.989 1.00 59.66 1015 ILE A CA 1
ATOM 8122 C C . ILE A 1 1015 ? -79.150 -46.212 83.866 1.00 59.66 1015 ILE A C 1
ATOM 8124 O O . ILE A 1 1015 ? -79.406 -46.978 84.790 1.00 59.66 1015 ILE A O 1
ATOM 8128 N N . ALA A 1 1016 ? -79.959 -45.193 83.568 1.00 54.53 1016 ALA A N 1
ATOM 8129 C CA . ALA A 1 1016 ? -81.192 -44.907 84.305 1.00 54.53 1016 ALA A CA 1
ATOM 8130 C C . ALA A 1 1016 ? -82.253 -46.013 84.137 1.00 54.53 1016 ALA A C 1
ATOM 8132 O O . ALA A 1 1016 ? -82.959 -46.338 85.090 1.00 54.53 1016 ALA A O 1
ATOM 8133 N N . THR A 1 1017 ? -82.331 -46.637 82.958 1.00 55.47 1017 THR A N 1
ATOM 8134 C CA . THR A 1 1017 ? -83.230 -47.766 82.669 1.00 55.47 1017 THR A CA 1
ATOM 8135 C C . THR A 1 1017 ? -82.735 -49.049 83.339 1.00 55.47 1017 THR A C 1
ATOM 8137 O O . THR A 1 1017 ? -83.535 -49.793 83.889 1.00 55.47 1017 THR A O 1
ATOM 8140 N N . ALA A 1 1018 ? -81.420 -49.282 83.406 1.00 55.16 1018 ALA A N 1
ATOM 8141 C CA . ALA A 1 1018 ? -80.845 -50.375 84.195 1.00 55.16 1018 ALA A CA 1
ATOM 8142 C C . ALA A 1 1018 ? -81.063 -50.178 85.710 1.00 55.16 1018 ALA A C 1
ATOM 8144 O O . ALA A 1 1018 ? -81.344 -51.137 86.423 1.00 55.16 1018 ALA A O 1
ATOM 8145 N N . LEU A 1 1019 ? -81.010 -48.934 86.198 1.00 54.19 1019 LEU A N 1
ATOM 8146 C CA . LEU A 1 1019 ? -81.299 -48.597 87.597 1.00 54.19 1019 LEU A CA 1
ATOM 8147 C C . LEU A 1 1019 ? -82.797 -48.671 87.944 1.00 54.19 1019 LEU A C 1
ATOM 8149 O O . LEU A 1 1019 ? -83.133 -48.927 89.095 1.00 54.19 1019 LEU A O 1
ATOM 8153 N N . THR A 1 1020 ? -83.702 -48.496 86.975 1.00 53.66 1020 THR A N 1
ATOM 8154 C CA . THR A 1 1020 ? -85.160 -48.630 87.182 1.00 53.66 1020 THR A CA 1
ATOM 8155 C C . THR A 1 1020 ? -85.680 -50.048 86.916 1.00 53.66 1020 THR A C 1
ATOM 8157 O O . THR A 1 1020 ? -86.612 -50.483 87.589 1.00 53.66 1020 THR A O 1
ATOM 8160 N N . ALA A 1 1021 ? -85.032 -50.829 86.045 1.00 48.97 1021 ALA A N 1
ATOM 8161 C CA . ALA A 1 1021 ? -85.297 -52.261 85.875 1.00 48.97 1021 ALA A CA 1
ATOM 8162 C C . ALA A 1 1021 ? -84.782 -53.115 87.054 1.00 48.97 1021 ALA A C 1
ATOM 8164 O O . ALA A 1 1021 ? -85.312 -54.192 87.297 1.00 48.97 1021 ALA A O 1
ATOM 8165 N N . GLY A 1 1022 ? -83.825 -52.613 87.844 1.00 47.53 1022 GLY A N 1
ATOM 8166 C CA . GLY A 1 1022 ? -83.429 -53.201 89.133 1.00 47.53 1022 GLY A CA 1
ATOM 8167 C C . GLY A 1 1022 ? -84.365 -52.882 90.310 1.00 47.53 1022 GLY A C 1
ATOM 8168 O O . GLY A 1 1022 ? -84.078 -53.283 91.432 1.00 47.53 1022 GLY A O 1
ATOM 8169 N N . ALA A 1 1023 ? -85.466 -52.153 90.087 1.00 49.56 1023 ALA A N 1
ATOM 8170 C CA . ALA A 1 1023 ? -86.472 -51.836 91.110 1.00 49.56 1023 ALA A CA 1
ATOM 8171 C C . ALA A 1 1023 ? -87.825 -52.544 90.879 1.00 49.56 1023 ALA A C 1
ATOM 8173 O O . ALA A 1 1023 ? -88.791 -52.285 91.592 1.00 49.56 1023 ALA A O 1
ATOM 8174 N N . THR A 1 1024 ? -87.889 -53.464 89.910 1.00 51.78 1024 THR A N 1
ATOM 8175 C CA . THR A 1 1024 ? -88.947 -54.485 89.787 1.00 51.78 1024 THR A CA 1
ATOM 8176 C C . THR A 1 1024 ? -88.339 -55.839 89.406 1.00 51.78 1024 THR A C 1
ATOM 8178 O O . THR A 1 1024 ? -88.683 -56.439 88.392 1.00 51.78 1024 THR A O 1
ATOM 8181 N N . ASN A 1 1025 ? -87.387 -56.285 90.227 1.00 38.66 1025 ASN A N 1
ATOM 8182 C CA . ASN A 1 1025 ? -87.294 -57.638 90.793 1.00 38.66 1025 ASN A CA 1
ATOM 8183 C C . ASN A 1 1025 ? -86.159 -57.690 91.814 1.00 38.66 1025 ASN A C 1
ATOM 8185 O O . ASN A 1 1025 ? -85.028 -57.311 91.438 1.00 38.66 1025 ASN A O 1
#